Protein AF-A0A8H4TFA7-F1 (afdb_monomer_lite)

Radius of gyration: 34.16 Å; chains: 1; bounding box: 95×78×92 Å

InterPro domains:
  IPR007219 Xylanolytic transcriptional activator, regulatory domain [PF04082] (333-565)
  IPR007219 Xylanolytic transcriptional activator, regulatory domain [SM00906] (438-512)
  IPR018959 Domain of unknown function DUF1989 [PF09347] (4-170)

Foldseek 3Di:
DAKFFWLAKAKDKAAAFWKKKWWPQAWQWKKFKKKADLQDLQWIFALVLQCVVVVDQFDDAQGFTATVVRDRFKGFPDWPFPRAWGSPDAWFDPVNCVVLPDDDDDRTPLVNQVVNCVVSVSNDDDSVDDHGTGIPQWHWDQDPVRDTDGDGGRTHRGTIIMMGTNHTIIMMMGRGQDDSDCRSPVGTGMMDMDIQDPVCVVVVVVVVVVSVVVVVVVVVPDDDDDDDDDDDDDDDDDDDDDDDDDDDDQDFFDLDFDWDDDPPDPGTDGFFCLALQNLLLLLLQLLDDPDRDDRDDQDQFDDPVVLQVLLVDDDDDDQLVLLVQLLVQLCVVDLLAAQLDFPVVLVVLSVVPNVDPDDPDRDPLSQLQSLLSSLSSQLQVAQFADPVLDRTSSSSLSNSVVVLPDDDPDDDPVLSSSLSSLQSSLQSCLLRVVLVSSQVSLLVSQVSLVVVVLLAQDDCVVPVDPQVRLSSVRSNLRSLLSQLVSCSNRVDAGNDDPVSGHGDQHDDDPPYDCSRNPDSLLSNLSSLLSVLSNLLSVQQRDLDDDPDDLLVSLVVSVVSLVVSQVPRDPLLHDDPVVCPPPPSDDVSSVVSLLSSLSSLLSSLVLLLSVVLSVQVVVVVDPDDPDDDDVSSVVSLVSNLVSLVSLLVSLVVCVVVVNNSLSNNSNLSSLLSSLSSLLSQLSRPDPCNVVSVVSNVVSLVVLVVSVVSPHSNSVSSNVSSVSSVVSVVVVCVVDDDPDPDDDDDDDDDDDDDDDDDDDDDDDDDDDDDDDDDDDDDDDPDPPPPCVSVCCVNGVRSGDDDDDDD

Structure (mmCIF, N/CA/C/O backbone):
data_AF-A0A8H4TFA7-F1
#
_entry.id   AF-A0A8H4TFA7-F1
#
loop_
_atom_site.group_PDB
_atom_site.id
_atom_site.type_symbol
_atom_site.label_atom_id
_atom_site.label_alt_id
_atom_site.label_comp_id
_atom_site.label_asym_id
_atom_site.label_entity_id
_atom_site.label_seq_id
_atom_site.pdbx_PDB_ins_code
_atom_site.Cartn_x
_atom_site.Cartn_y
_atom_site.Cartn_z
_atom_site.occupancy
_atom_site.B_iso_or_equiv
_atom_site.auth_seq_id
_atom_site.auth_comp_id
_atom_site.auth_asym_id
_atom_site.auth_atom_id
_atom_site.pdbx_PDB_model_num
ATOM 1 N N . MET A 1 1 ? -52.927 17.246 -7.454 1.00 75.38 1 MET A N 1
ATOM 2 C CA . MET A 1 1 ? -51.760 16.491 -7.950 1.00 75.38 1 MET A CA 1
ATOM 3 C C . MET A 1 1 ? -51.907 16.383 -9.454 1.00 75.38 1 MET A C 1
ATOM 5 O O . MET A 1 1 ? -53.042 16.350 -9.921 1.00 75.38 1 MET A O 1
ATOM 9 N N . THR A 1 2 ? -50.803 16.434 -10.190 1.00 93.44 2 THR A N 1
ATOM 10 C CA . THR A 1 2 ? -50.788 16.384 -11.656 1.00 93.44 2 THR A CA 1
ATOM 11 C C . THR A 1 2 ? -50.295 15.015 -12.094 1.00 93.44 2 THR A C 1
ATOM 13 O O . THR A 1 2 ? -49.331 14.500 -11.531 1.00 93.44 2 THR A O 1
ATOM 16 N N . LEU A 1 3 ? -50.965 14.422 -13.078 1.00 95.38 3 LEU A N 1
ATOM 17 C CA . LEU A 1 3 ? -50.641 13.093 -13.581 1.00 95.38 3 LEU A CA 1
ATOM 18 C C . LEU A 1 3 ? -49.477 13.171 -14.581 1.00 95.38 3 LEU A C 1
ATOM 20 O O . LEU A 1 3 ? -49.511 13.969 -15.517 1.00 95.38 3 LEU A O 1
ATOM 24 N N . LEU A 1 4 ? -48.466 12.329 -14.387 1.00 96.81 4 LEU A N 1
ATOM 25 C CA . LEU A 1 4 ? -47.416 12.024 -15.352 1.00 96.81 4 LEU A CA 1
ATOM 26 C C . LEU A 1 4 ? -47.761 10.676 -15.988 1.00 96.81 4 LEU A C 1
ATOM 28 O O . LEU A 1 4 ? -47.528 9.624 -15.392 1.00 96.81 4 LEU A O 1
ATOM 32 N N . HIS A 1 5 ? -48.354 10.726 -17.180 1.00 96.81 5 HIS A N 1
ATOM 33 C CA . HIS A 1 5 ? -48.769 9.527 -17.900 1.00 96.81 5 HIS A CA 1
ATOM 34 C C . HIS A 1 5 ? -47.582 8.610 -18.210 1.00 96.81 5 HIS A C 1
ATOM 36 O O . HIS A 1 5 ? -46.505 9.081 -18.588 1.00 96.81 5 HIS A O 1
ATOM 42 N N . ALA A 1 6 ? -47.807 7.301 -18.127 1.00 95.19 6 ALA A N 1
ATOM 43 C CA . ALA A 1 6 ? -46.865 6.277 -18.548 1.00 95.19 6 ALA A CA 1
ATOM 44 C C . ALA A 1 6 ? -46.334 6.586 -19.953 1.00 95.19 6 ALA A C 1
ATOM 46 O O . ALA A 1 6 ? -47.094 6.987 -20.841 1.00 95.19 6 ALA A O 1
ATOM 47 N N . ARG A 1 7 ? -45.031 6.377 -20.170 1.00 96.50 7 ARG A N 1
ATOM 48 C CA . ARG A 1 7 ? -44.342 6.614 -21.452 1.00 96.50 7 ARG A CA 1
ATOM 49 C C . ARG A 1 7 ? -44.278 8.084 -21.892 1.00 96.50 7 ARG A C 1
ATOM 51 O O . ARG A 1 7 ? -43.803 8.345 -22.992 1.00 96.50 7 ARG A O 1
ATOM 58 N N . HIS A 1 8 ? -44.714 9.041 -21.071 1.00 96.44 8 HIS A N 1
ATOM 59 C CA . HIS A 1 8 ? -44.715 10.470 -21.396 1.00 96.44 8 HIS A CA 1
ATOM 60 C C . HIS A 1 8 ? -43.831 11.280 -20.442 1.00 96.44 8 HIS A C 1
ATOM 62 O O . HIS A 1 8 ? -43.381 10.799 -19.399 1.00 96.44 8 HIS A O 1
ATOM 68 N N . SER A 1 9 ? -43.601 12.541 -20.805 1.00 96.00 9 SER A N 1
ATOM 69 C CA . SER A 1 9 ? -42.879 13.517 -19.998 1.00 96.00 9 SER A CA 1
ATOM 70 C C . SER A 1 9 ? -43.736 14.699 -19.569 1.00 96.00 9 SER A C 1
ATOM 72 O O . SER A 1 9 ? -44.769 15.007 -20.164 1.00 96.00 9 SER A O 1
ATOM 74 N N . ALA A 1 10 ? -43.249 15.391 -18.545 1.00 96.50 10 ALA A N 1
ATOM 75 C CA . ALA A 1 10 ? -43.701 16.711 -18.144 1.00 96.50 10 ALA A CA 1
ATOM 76 C C . ALA A 1 10 ? -42.492 17.603 -17.840 1.00 96.50 10 ALA A C 1
ATOM 78 O O . ALA A 1 10 ? -41.470 17.123 -17.345 1.00 96.50 10 ALA A O 1
ATOM 79 N N . ALA A 1 11 ? -42.624 18.905 -18.095 1.00 96.56 11 ALA A N 1
ATOM 80 C CA . ALA A 1 11 ? -41.658 19.910 -17.672 1.00 96.56 11 ALA A CA 1
ATOM 81 C C . ALA A 1 11 ? -42.347 21.008 -16.856 1.00 96.56 11 ALA A C 1
ATOM 83 O O . ALA A 1 11 ? -43.445 21.450 -17.196 1.00 96.56 11 ALA A O 1
ATOM 84 N N . VAL A 1 12 ? -41.715 21.438 -15.763 1.00 96.50 12 VAL A N 1
ATOM 85 C CA . VAL A 1 12 ? -42.255 22.463 -14.862 1.00 96.50 12 VAL A CA 1
ATOM 86 C C . VAL A 1 12 ? -41.177 23.443 -14.399 1.00 96.50 12 VAL A C 1
ATOM 88 O O . VAL A 1 12 ? -40.070 23.018 -14.060 1.00 96.50 12 VAL A O 1
ATOM 91 N N . PRO A 1 13 ? -41.477 24.754 -14.333 1.00 96.62 13 PRO A N 1
ATOM 92 C CA . PRO A 1 13 ? -40.594 25.709 -13.686 1.00 96.62 13 PRO A CA 1
ATOM 93 C C . PRO A 1 13 ? -40.677 25.544 -12.164 1.00 96.62 13 PRO A C 1
ATOM 95 O O . PRO A 1 13 ? -41.766 25.443 -11.597 1.00 96.62 13 PRO A O 1
ATOM 98 N N . LEU A 1 14 ? -39.526 25.558 -11.500 1.00 96.00 14 LEU A N 1
ATOM 99 C CA . LEU A 1 14 ? -39.396 25.470 -10.051 1.00 96.00 14 LEU A CA 1
ATOM 100 C C . LEU A 1 14 ? -38.529 26.637 -9.569 1.00 96.00 14 LEU A C 1
ATOM 102 O O . LEU A 1 14 ? -37.348 26.720 -9.901 1.00 96.00 14 LEU A O 1
ATOM 106 N N . LYS A 1 15 ? -39.118 27.579 -8.829 1.00 95.69 15 LYS A N 1
ATOM 107 C CA . LYS A 1 15 ? -38.379 28.729 -8.285 1.00 95.69 15 LYS A CA 1
ATOM 108 C C . LYS A 1 15 ? -37.536 28.306 -7.089 1.00 95.69 15 LYS A C 1
ATOM 110 O O . LYS A 1 15 ? -37.903 27.376 -6.368 1.00 95.69 15 LYS A O 1
ATOM 115 N N . LYS A 1 16 ? -36.456 29.043 -6.821 1.00 95.06 16 LYS A N 1
ATOM 116 C CA . LYS A 1 16 ? -35.647 28.851 -5.612 1.00 95.06 16 LYS A CA 1
ATOM 117 C C . LYS A 1 16 ? -36.530 28.792 -4.355 1.00 95.06 16 LYS A C 1
ATOM 119 O O . LYS A 1 16 ? -37.329 29.691 -4.110 1.00 95.06 16 LYS A O 1
ATOM 124 N N . GLY A 1 17 ? -36.346 27.751 -3.547 1.00 91.00 17 GLY A N 1
ATOM 125 C CA . GLY A 1 17 ? -37.080 27.487 -2.309 1.00 91.00 17 GLY A CA 1
ATOM 126 C C . GLY A 1 17 ? -38.334 26.623 -2.478 1.00 91.00 17 GLY A C 1
ATOM 127 O O . GLY A 1 17 ? -38.759 26.005 -1.501 1.00 91.00 17 GLY A O 1
ATOM 128 N N . GLN A 1 18 ? -38.895 26.516 -3.688 1.00 94.00 18 GLN A N 1
ATOM 129 C CA . GLN A 1 18 ? -40.032 25.630 -3.949 1.00 94.00 18 GLN A CA 1
ATOM 130 C C . GLN A 1 18 ? -39.597 24.165 -3.938 1.00 94.00 18 GLN A C 1
ATOM 132 O O . GLN A 1 18 ? -38.452 23.834 -4.251 1.00 94.00 18 GLN A O 1
ATOM 137 N N . SER A 1 19 ? -40.525 23.278 -3.585 1.00 95.12 19 SER A N 1
ATOM 138 C CA . SER A 1 19 ? -40.286 21.833 -3.597 1.00 95.12 19 SER A CA 1
ATOM 139 C C . SER A 1 19 ? -41.169 21.140 -4.622 1.00 95.12 19 SER A C 1
ATOM 141 O O . SER A 1 19 ? -42.306 21.540 -4.841 1.00 95.12 19 SER A O 1
ATOM 143 N N . LEU A 1 20 ? -40.658 20.087 -5.240 1.00 96.94 20 LEU A N 1
ATOM 144 C CA . LEU A 1 20 ? -41.387 19.212 -6.141 1.00 96.94 20 LEU A CA 1
ATOM 145 C C . LEU A 1 20 ? -41.499 17.841 -5.482 1.00 96.94 20 LEU A C 1
ATOM 147 O O . LEU A 1 20 ? -40.489 17.232 -5.136 1.00 96.94 20 LEU A O 1
ATOM 151 N N . GLN A 1 21 ? -42.727 17.365 -5.310 1.00 96.62 21 GLN A N 1
ATOM 152 C CA . GLN A 1 21 ? -42.991 15.998 -4.883 1.00 96.62 21 GLN A CA 1
ATOM 153 C C . GLN A 1 21 ? -43.286 15.133 -6.105 1.00 96.62 21 GLN A C 1
ATOM 155 O O . GLN A 1 21 ? -44.151 15.499 -6.901 1.00 96.62 21 GLN A O 1
ATOM 160 N N . VAL A 1 22 ? -42.612 13.988 -6.213 1.00 97.56 22 VAL A N 1
ATOM 161 C CA . VAL A 1 22 ? -42.838 12.964 -7.245 1.00 97.56 22 VAL A CA 1
ATOM 162 C C . VAL A 1 22 ? -43.289 11.682 -6.557 1.00 97.56 22 VAL A C 1
ATOM 164 O O . VAL A 1 22 ? -42.599 11.183 -5.672 1.00 97.56 22 VAL A O 1
ATOM 167 N N . ILE A 1 23 ? -44.455 11.172 -6.940 1.00 97.06 23 ILE A N 1
ATOM 168 C CA . ILE A 1 23 ? -45.186 10.089 -6.283 1.00 97.06 23 ILE A CA 1
ATOM 169 C C . ILE A 1 23 ? -45.303 8.918 -7.254 1.00 97.06 23 ILE A C 1
ATOM 171 O O . ILE A 1 23 ? -45.797 9.057 -8.373 1.00 97.06 23 ILE A O 1
ATOM 175 N N . ASN A 1 24 ? -44.884 7.745 -6.797 1.00 95.12 24 ASN A N 1
ATOM 176 C CA . ASN A 1 24 ? -45.011 6.489 -7.509 1.00 95.12 24 ASN A CA 1
ATOM 177 C C . ASN A 1 24 ? -46.405 5.892 -7.246 1.00 95.12 24 ASN A C 1
ATOM 179 O O . ASN A 1 24 ? -46.592 5.048 -6.368 1.00 95.12 24 ASN A O 1
ATOM 183 N N . THR A 1 25 ? -47.417 6.391 -7.961 1.00 91.69 25 THR A N 1
ATOM 184 C CA . THR A 1 25 ? -48.844 6.126 -7.689 1.00 91.69 25 THR A CA 1
ATOM 185 C C . THR A 1 25 ? -49.208 4.646 -7.715 1.00 91.69 25 THR A C 1
ATOM 187 O O . THR A 1 25 ? -50.058 4.215 -6.934 1.00 91.69 25 THR A O 1
ATOM 190 N N . HIS A 1 26 ? -48.561 3.868 -8.583 1.00 90.56 26 HIS A N 1
ATOM 191 C CA . HIS A 1 26 ? -48.789 2.431 -8.737 1.00 90.56 26 HIS A CA 1
ATOM 192 C C . HIS A 1 26 ? -47.693 1.567 -8.094 1.00 90.56 26 HIS A C 1
ATOM 194 O O . HIS A 1 26 ? -47.922 0.382 -7.863 1.00 90.56 26 HIS A O 1
ATOM 200 N N . GLY A 1 27 ? -46.562 2.168 -7.712 1.00 90.38 27 GLY A N 1
ATOM 201 C CA . GLY A 1 27 ? -45.356 1.451 -7.312 1.00 90.38 27 GLY A CA 1
ATOM 202 C C . GLY A 1 27 ? -44.553 1.012 -8.536 1.00 90.38 27 GLY A C 1
ATOM 203 O O . GLY A 1 27 ? -45.073 0.930 -9.645 1.00 90.38 27 GLY A O 1
ATOM 204 N N . LYS A 1 28 ? -43.267 0.736 -8.326 1.00 92.12 28 LYS A N 1
ATOM 205 C CA . LYS A 1 28 ? -42.345 0.159 -9.315 1.00 92.12 28 LYS A CA 1
ATOM 206 C C . LYS A 1 28 ? -42.076 0.941 -10.615 1.00 92.12 28 LYS A C 1
ATOM 208 O O . LYS A 1 28 ? -41.196 0.535 -11.362 1.00 92.12 28 LYS A O 1
ATOM 213 N N . GLN A 1 29 ? -42.737 2.068 -10.876 1.00 96.31 29 GLN A N 1
ATOM 214 C CA . GLN A 1 29 ? -42.442 2.901 -12.048 1.00 96.31 29 GLN A CA 1
ATOM 215 C C . GLN A 1 29 ? -41.146 3.704 -11.855 1.00 96.31 29 GLN A C 1
ATOM 217 O O . GLN A 1 29 ? -41.010 4.414 -10.857 1.00 96.31 29 GLN A O 1
ATOM 222 N N . VAL A 1 30 ? -40.229 3.654 -12.824 1.00 97.69 30 VAL A N 1
ATOM 223 C CA . VAL A 1 30 ? -39.024 4.502 -12.859 1.00 97.69 30 VAL A CA 1
ATOM 224 C C . VAL A 1 30 ? -39.336 5.867 -13.470 1.00 97.69 30 VAL A C 1
ATOM 226 O O . VAL A 1 30 ? -40.064 5.965 -14.463 1.00 97.69 30 VAL A O 1
ATOM 229 N N . VAL A 1 31 ? -38.773 6.930 -12.894 1.00 98.12 31 VAL A N 1
ATOM 230 C CA . VAL A 1 31 ? -38.892 8.293 -13.431 1.00 98.12 31 VAL A CA 1
ATOM 231 C C . VAL A 1 31 ? -37.506 8.875 -13.682 1.00 98.12 31 VAL A C 1
ATOM 233 O O . VAL A 1 31 ? -36.793 9.201 -12.734 1.00 98.12 31 VAL A O 1
ATOM 236 N N . ASP A 1 32 ? -37.150 9.054 -14.951 1.00 98.38 32 ASP A N 1
ATOM 237 C CA . ASP A 1 32 ? -35.931 9.767 -15.333 1.00 98.38 32 ASP A CA 1
ATOM 238 C C . ASP A 1 32 ? -36.158 11.266 -15.087 1.00 98.38 32 ASP A C 1
ATOM 240 O O . ASP A 1 32 ? -37.160 11.842 -15.531 1.00 98.38 32 ASP A O 1
ATOM 244 N N . PHE A 1 33 ? -35.245 11.890 -14.347 1.00 98.50 33 PHE A N 1
ATOM 245 C CA . PHE A 1 33 ? -35.381 13.249 -13.837 1.00 98.50 33 PHE A CA 1
ATOM 246 C C . PHE A 1 33 ? -34.193 14.125 -14.247 1.00 98.50 33 PHE A C 1
ATOM 248 O O . PHE A 1 33 ? -33.033 13.781 -14.009 1.00 98.50 33 PHE A O 1
ATOM 255 N N . TRP A 1 34 ? -34.487 15.317 -14.765 1.00 98.38 34 TRP A N 1
ATOM 256 C CA . TRP A 1 34 ? -33.503 16.349 -15.089 1.00 98.38 34 TRP A CA 1
ATOM 257 C C . TRP A 1 34 ? -33.900 17.695 -14.500 1.00 98.38 34 TRP A C 1
ATOM 259 O O . TRP A 1 34 ? -35.079 17.990 -14.317 1.00 98.38 34 TRP A O 1
ATOM 269 N N . ALA A 1 35 ? -32.911 18.557 -14.275 1.00 98.12 35 ALA A N 1
ATOM 270 C CA . ALA A 1 35 ? -33.146 19.955 -13.947 1.00 98.12 35 ALA A CA 1
ATOM 271 C C . ALA A 1 35 ? -32.151 20.853 -14.681 1.00 98.12 35 ALA A C 1
ATOM 273 O O . ALA A 1 35 ? -30.951 20.592 -14.668 1.00 98.12 35 ALA A O 1
ATOM 274 N N . PHE A 1 36 ? -32.651 21.919 -15.293 1.00 97.75 36 PHE A N 1
ATOM 275 C CA . PHE A 1 36 ? -31.871 22.862 -16.088 1.00 97.75 36 PHE A CA 1
ATOM 276 C C . PHE A 1 36 ? -31.989 24.264 -15.508 1.00 97.75 36 PHE A C 1
ATOM 278 O O . PHE A 1 36 ? -33.071 24.686 -15.097 1.00 97.75 36 PHE A O 1
ATOM 285 N N . ASN A 1 37 ? -30.894 25.016 -15.518 1.00 95.56 37 ASN A N 1
ATOM 286 C CA . ASN A 1 37 ? -30.937 26.440 -15.244 1.00 95.56 37 ASN A CA 1
ATOM 287 C C . ASN A 1 37 ? -31.576 27.162 -16.449 1.00 95.56 37 ASN A C 1
ATOM 289 O O . ASN A 1 37 ? -31.031 27.102 -17.553 1.00 95.56 37 ASN A O 1
ATOM 293 N N . PRO A 1 38 ? -32.696 27.890 -16.278 1.00 94.38 38 PRO A N 1
ATOM 294 C CA . PRO A 1 38 ? -33.375 28.560 -17.389 1.00 94.38 38 PRO A CA 1
ATOM 295 C C . PRO A 1 38 ? -32.534 29.670 -18.038 1.00 94.38 38 PRO A C 1
ATOM 297 O O . PRO A 1 38 ? -32.869 30.134 -19.122 1.00 94.38 38 PRO A O 1
ATOM 300 N N . LYS A 1 39 ? -31.460 30.127 -17.377 1.00 90.94 39 LYS A N 1
ATOM 301 C CA . LYS A 1 39 ? -30.574 31.191 -17.873 1.00 90.94 39 LYS A CA 1
ATOM 302 C C . LYS A 1 39 ? -29.295 30.666 -18.530 1.00 90.94 39 LYS A C 1
ATOM 304 O O . LYS A 1 39 ? -28.609 31.445 -19.186 1.00 90.94 39 LYS A O 1
ATOM 309 N N . ASP A 1 40 ? -28.954 29.393 -18.335 1.00 92.38 40 ASP A N 1
ATOM 310 C CA . ASP A 1 40 ? -27.753 28.765 -18.895 1.00 92.38 40 ASP A CA 1
ATOM 311 C C . ASP A 1 40 ? -28.016 27.276 -19.151 1.00 92.38 40 ASP A C 1
ATOM 313 O O . ASP A 1 40 ? -27.999 26.466 -18.226 1.00 92.38 40 ASP A O 1
ATOM 317 N N . SER A 1 41 ? -28.206 26.895 -20.418 1.00 85.94 41 SER A N 1
ATOM 318 C CA . SER A 1 41 ? -28.466 25.499 -20.792 1.00 85.94 41 SER A CA 1
ATOM 319 C C . SER A 1 41 ? -27.290 24.552 -20.527 1.00 85.94 41 SER A C 1
ATOM 321 O O . SER A 1 41 ? -27.471 23.337 -20.555 1.00 85.94 41 SER A O 1
ATOM 323 N N . HIS A 1 42 ? -26.093 25.081 -20.243 1.00 91.44 42 HIS A N 1
ATOM 324 C CA . HIS A 1 42 ? -24.924 24.283 -19.870 1.00 91.44 42 HIS A CA 1
ATOM 325 C C . HIS A 1 42 ? -24.817 24.070 -18.354 1.00 91.44 42 HIS A C 1
ATOM 327 O O . HIS A 1 42 ? -23.944 23.315 -17.925 1.00 91.44 42 HIS A O 1
ATOM 333 N N . ASP A 1 43 ? -25.668 24.713 -17.547 1.00 96.06 43 ASP A N 1
ATOM 334 C CA . ASP A 1 43 ? -25.771 24.544 -16.095 1.00 96.06 43 ASP A CA 1
ATOM 335 C C . ASP A 1 43 ? -27.016 23.704 -15.767 1.00 96.06 43 ASP A C 1
ATOM 337 O O . ASP A 1 43 ? -28.142 24.196 -15.716 1.00 96.06 43 ASP A O 1
ATOM 341 N N . TYR A 1 44 ? -26.819 22.400 -15.594 1.00 97.50 44 TYR A N 1
ATOM 342 C CA . TYR A 1 44 ? -27.889 21.413 -15.413 1.00 97.50 44 TYR A CA 1
ATOM 343 C C . TYR A 1 44 ? -27.499 20.378 -14.354 1.00 97.50 44 TYR A C 1
ATOM 345 O O . TYR A 1 44 ? -26.319 20.241 -14.033 1.00 97.50 44 TYR A O 1
ATOM 353 N N . LEU A 1 45 ? -28.475 19.644 -13.815 1.00 98.25 45 LEU A N 1
ATOM 354 C CA . LEU A 1 45 ? -28.270 18.558 -12.854 1.00 98.25 45 LEU A CA 1
ATOM 355 C C . LEU A 1 45 ? -27.301 17.515 -13.403 1.00 98.25 45 LEU A C 1
ATOM 357 O O . LEU A 1 45 ? -27.575 16.883 -14.417 1.00 98.25 45 LEU A O 1
ATOM 361 N N . SER A 1 46 ? -26.185 17.310 -12.710 1.00 98.00 46 SER A N 1
ATOM 362 C CA . SER A 1 46 ? -25.169 16.354 -13.123 1.00 98.00 46 SER A CA 1
ATOM 363 C C . SER A 1 46 ? -25.000 15.271 -12.069 1.00 98.00 46 SER A C 1
ATOM 365 O O . SER A 1 46 ? -24.529 15.525 -10.957 1.00 98.00 46 SER A O 1
ATOM 367 N N . THR A 1 47 ? -25.347 14.039 -12.438 1.00 97.00 47 THR A N 1
ATOM 368 C CA . THR A 1 47 ? -25.195 12.874 -11.562 1.00 97.00 47 THR A CA 1
ATOM 369 C C . THR A 1 47 ? -23.732 12.578 -11.247 1.00 97.00 47 THR A C 1
ATOM 371 O O . THR A 1 47 ? -23.413 12.328 -10.092 1.00 97.00 47 THR A O 1
ATOM 374 N N . SER A 1 48 ? -22.818 12.723 -12.211 1.00 96.31 48 SER A N 1
ATOM 375 C CA . SER A 1 48 ? -21.376 12.535 -11.989 1.00 96.31 48 SER A CA 1
ATOM 376 C C . SER A 1 48 ? -20.772 13.577 -11.043 1.00 96.31 48 SER A C 1
ATOM 378 O O . SER A 1 48 ? -19.972 13.234 -10.173 1.00 96.31 48 SER A O 1
ATOM 380 N N . HIS A 1 49 ? -21.177 14.848 -11.151 1.00 98.31 49 HIS A N 1
ATOM 381 C CA . HIS A 1 49 ? -20.761 15.865 -10.183 1.00 98.31 49 HIS A CA 1
ATOM 382 C C . HIS A 1 49 ? -21.396 15.621 -8.816 1.00 98.31 49 HIS A C 1
ATOM 384 O O . HIS A 1 49 ? -20.718 15.787 -7.811 1.00 98.31 49 HIS A O 1
ATOM 390 N N . THR A 1 50 ? -22.656 15.189 -8.767 1.00 96.81 50 THR A N 1
ATOM 391 C CA . THR A 1 50 ? -23.323 14.826 -7.511 1.00 96.81 50 THR A CA 1
ATOM 392 C C . THR A 1 50 ? -22.593 13.679 -6.812 1.00 96.81 50 THR A C 1
ATOM 394 O O . THR A 1 50 ? -22.231 13.826 -5.651 1.00 96.81 50 THR A O 1
ATOM 397 N N . GLN A 1 51 ? -22.257 12.605 -7.531 1.00 96.62 51 GLN A N 1
ATOM 398 C CA . GLN A 1 51 ? -21.459 11.492 -7.006 1.00 96.62 51 GLN A CA 1
ATOM 399 C C . GLN A 1 51 ? -20.101 11.959 -6.480 1.00 96.62 51 GLN A C 1
ATOM 401 O O . GLN A 1 51 ? -19.704 11.585 -5.384 1.00 96.62 51 GLN A O 1
ATOM 406 N N . ALA A 1 52 ? -19.399 12.811 -7.233 1.00 93.56 52 ALA A N 1
ATOM 407 C CA . ALA A 1 52 ? -18.092 13.323 -6.829 1.00 93.56 52 ALA A CA 1
ATOM 408 C C . ALA A 1 52 ? -18.155 14.257 -5.609 1.00 93.56 52 ALA A C 1
ATOM 410 O O . ALA A 1 52 ? -17.172 14.365 -4.884 1.00 93.56 52 ALA A O 1
ATOM 411 N N . MET A 1 53 ? -19.271 14.963 -5.405 1.00 94.94 53 MET A N 1
ATOM 412 C CA . MET A 1 53 ? -19.455 15.864 -4.264 1.00 94.94 53 MET A CA 1
ATOM 413 C C . MET A 1 53 ? -19.951 15.131 -3.014 1.00 94.94 53 MET A C 1
ATOM 415 O O . MET A 1 53 ? -19.569 15.514 -1.915 1.00 94.94 53 MET A O 1
ATOM 419 N N . LEU A 1 54 ? -20.774 14.091 -3.176 1.00 91.44 54 LEU A N 1
ATOM 420 C CA . LEU A 1 54 ? -21.264 13.256 -2.073 1.00 91.44 54 LEU A CA 1
ATOM 421 C C . LEU A 1 54 ? -20.317 12.097 -1.732 1.00 91.44 54 LEU A C 1
ATOM 423 O O . LEU A 1 54 ? -20.504 11.449 -0.709 1.00 91.44 54 LEU A O 1
ATOM 427 N N . LEU A 1 55 ? -19.351 11.799 -2.610 1.00 92.44 55 LEU A N 1
ATOM 428 C CA . LEU A 1 55 ? -18.533 10.579 -2.582 1.00 92.44 55 LEU A CA 1
ATOM 429 C C . LEU A 1 55 ? -19.389 9.303 -2.452 1.00 92.44 55 LEU A C 1
ATOM 431 O O . LEU A 1 55 ? -18.986 8.319 -1.841 1.00 92.44 55 LEU A O 1
ATOM 435 N N . SER A 1 56 ? -20.587 9.329 -3.041 1.00 91.69 56 SER A N 1
ATOM 436 C CA . SER A 1 56 ? -21.609 8.288 -2.925 1.00 91.69 56 SER A CA 1
ATOM 437 C C . SER A 1 56 ? -22.405 8.172 -4.224 1.00 91.69 56 SER A C 1
ATOM 439 O O . SER A 1 56 ? -22.688 9.168 -4.889 1.00 91.69 56 SER A O 1
ATOM 441 N N . ILE A 1 57 ? -22.799 6.947 -4.572 1.00 91.00 57 ILE A N 1
ATOM 442 C CA . ILE A 1 57 ? -23.743 6.656 -5.666 1.00 91.00 57 ILE A CA 1
ATOM 443 C C . ILE A 1 57 ? -25.192 6.515 -5.177 1.00 91.00 57 ILE A C 1
ATOM 445 O O . ILE A 1 57 ? -26.100 6.411 -5.996 1.00 91.00 57 ILE A O 1
ATOM 449 N N . SER A 1 58 ? -25.403 6.534 -3.859 1.00 90.56 58 SER A N 1
ATOM 450 C CA . SER A 1 58 ? -26.716 6.464 -3.215 1.00 90.56 58 SER A CA 1
ATOM 451 C C . SER A 1 58 ? -27.102 7.828 -2.654 1.00 90.56 58 SER A C 1
ATOM 453 O O . SER A 1 58 ? -26.254 8.519 -2.084 1.00 90.56 58 SER A O 1
ATOM 455 N N . LEU A 1 59 ? -28.382 8.186 -2.771 1.00 92.69 59 LEU A N 1
ATOM 456 C CA . LEU A 1 59 ? -28.930 9.428 -2.227 1.00 92.69 59 LEU A CA 1
ATOM 457 C C . LEU A 1 59 ? -29.555 9.201 -0.852 1.00 92.69 59 LEU A C 1
ATOM 459 O O . LEU A 1 59 ? -30.268 8.223 -0.632 1.00 92.69 59 LEU A O 1
ATOM 463 N N . ARG A 1 60 ? -29.322 10.139 0.063 1.00 91.12 60 ARG A N 1
ATOM 464 C CA . ARG A 1 60 ? -29.905 10.174 1.404 1.00 91.12 60 ARG A CA 1
ATOM 465 C C . ARG A 1 60 ? -30.721 11.446 1.588 1.00 91.12 60 ARG A C 1
ATOM 467 O O . ARG A 1 60 ? -30.464 12.492 0.992 1.00 91.12 60 ARG A O 1
ATOM 474 N N . LYS A 1 61 ? -31.730 11.367 2.455 1.00 91.81 61 LYS A N 1
ATOM 475 C CA . LYS A 1 61 ? -32.483 12.547 2.886 1.00 91.81 61 LYS A CA 1
ATOM 476 C C . LYS A 1 61 ? -31.517 13.582 3.474 1.00 91.81 61 LYS A C 1
ATOM 478 O O . LYS A 1 61 ? -30.774 13.276 4.399 1.00 91.81 61 LYS A O 1
ATOM 483 N N . GLY A 1 62 ? -31.584 14.807 2.966 1.00 92.88 62 GLY A N 1
ATOM 484 C CA . GLY A 1 62 ? -30.703 15.921 3.309 1.00 92.88 62 GLY A CA 1
ATOM 485 C C . GLY A 1 62 ? -29.618 16.200 2.267 1.00 92.88 62 GLY A C 1
ATOM 486 O O . GLY A 1 62 ? -29.080 17.306 2.267 1.00 92.88 62 GLY A O 1
ATOM 487 N N . ASP A 1 63 ? -29.339 15.264 1.356 1.00 97.12 63 ASP A N 1
ATOM 488 C CA . ASP A 1 63 ? -28.269 15.428 0.373 1.00 97.12 63 ASP A CA 1
ATOM 489 C C . ASP A 1 63 ? -28.571 16.540 -0.632 1.00 97.12 63 ASP A C 1
ATOM 491 O O . ASP A 1 63 ? -29.697 16.702 -1.121 1.00 97.12 63 ASP A O 1
ATOM 495 N N . ASN A 1 64 ? -27.520 17.279 -0.987 1.00 98.06 64 ASN A N 1
ATOM 496 C CA . ASN A 1 64 ? -27.546 18.227 -2.090 1.00 98.06 64 ASN A CA 1
ATOM 497 C C . ASN A 1 64 ? -27.202 17.521 -3.404 1.00 98.06 64 ASN A C 1
ATOM 499 O O . ASN A 1 64 ? -26.251 16.748 -3.484 1.00 98.06 64 ASN A O 1
ATOM 503 N N . LEU A 1 65 ? -27.939 17.855 -4.458 1.00 98.19 65 LEU A N 1
ATOM 504 C CA . LEU A 1 65 ? -27.650 17.466 -5.830 1.00 98.19 65 LEU A CA 1
ATOM 505 C C . LEU A 1 65 ? -27.004 18.639 -6.564 1.00 98.19 65 LEU A C 1
ATOM 507 O O . LEU A 1 65 ? -27.422 19.796 -6.429 1.00 98.19 65 LEU A O 1
ATOM 511 N N . TYR A 1 66 ? -25.983 18.333 -7.357 1.00 98.31 66 TYR A N 1
ATOM 512 C CA . TYR A 1 66 ? -25.066 19.323 -7.904 1.00 98.31 66 TYR A CA 1
ATOM 513 C C . TYR A 1 66 ? -25.204 19.462 -9.416 1.00 98.31 66 TYR A C 1
ATOM 515 O O . TYR A 1 66 ? -25.438 18.492 -10.141 1.00 98.31 66 TYR A O 1
ATOM 523 N N . SER A 1 67 ? -25.025 20.685 -9.910 1.00 97.75 67 SER A N 1
ATOM 524 C CA . SER A 1 67 ? -24.997 20.942 -11.346 1.00 97.75 67 SER A CA 1
ATOM 525 C C . SER A 1 67 ? -23.659 20.578 -11.996 1.00 97.75 67 SER A C 1
ATOM 527 O O . SER A 1 67 ? -22.650 20.360 -11.322 1.00 97.75 67 SER A O 1
ATOM 529 N N . SER A 1 68 ? -23.615 20.620 -13.327 1.00 96.88 68 SER A N 1
ATOM 530 C CA . SER A 1 68 ? -22.400 20.584 -14.158 1.00 96.88 68 SER A CA 1
ATOM 531 C C . SER A 1 68 ? -21.364 21.670 -13.808 1.00 96.88 68 SER A C 1
ATOM 533 O O . SER A 1 68 ? -20.218 21.607 -14.253 1.00 96.88 68 SER A O 1
ATOM 535 N N . ARG A 1 69 ? -21.739 22.673 -13.001 1.00 96.25 69 ARG A N 1
ATOM 536 C CA . ARG A 1 69 ? -20.863 23.728 -12.466 1.00 96.25 69 ARG A CA 1
ATOM 537 C C . ARG A 1 69 ? -20.512 23.531 -10.986 1.00 96.25 69 ARG A C 1
ATOM 539 O O . ARG A 1 69 ? -19.991 24.461 -10.373 1.00 96.25 69 ARG A O 1
ATOM 546 N N . ARG A 1 70 ? -20.797 22.354 -10.410 1.00 95.00 70 ARG A N 1
ATOM 547 C CA . ARG A 1 70 ? -20.574 22.001 -8.990 1.00 95.00 70 ARG A CA 1
ATOM 548 C C . ARG A 1 70 ? -21.306 22.901 -7.991 1.00 95.00 70 ARG A C 1
ATOM 550 O O . ARG A 1 70 ? -20.863 23.067 -6.858 1.00 95.00 70 ARG A O 1
ATOM 557 N N . LYS A 1 71 ? -22.440 23.478 -8.387 1.00 96.12 71 LYS A N 1
ATOM 558 C CA . LYS A 1 71 ? -23.296 24.251 -7.479 1.00 96.12 71 LYS A CA 1
ATOM 559 C C . LYS A 1 71 ? -24.423 23.358 -6.961 1.00 96.12 71 LYS A C 1
ATOM 561 O O . LYS A 1 71 ? -24.997 22.642 -7.780 1.00 96.12 71 LYS A O 1
ATOM 566 N N . PRO A 1 72 ? -24.765 23.398 -5.663 1.00 97.25 72 PRO A N 1
ATOM 567 C CA . PRO A 1 72 ? -26.015 22.818 -5.183 1.00 97.25 72 PRO A CA 1
ATOM 568 C C . PRO A 1 72 ? -27.191 23.451 -5.933 1.00 97.25 72 PRO A C 1
ATOM 570 O O . PRO A 1 72 ? -27.319 24.677 -5.949 1.00 97.25 72 PRO A O 1
ATOM 573 N N . ILE A 1 73 ? -28.019 22.632 -6.581 1.00 97.56 73 ILE A N 1
ATOM 574 C CA . ILE A 1 73 ? -29.204 23.104 -7.315 1.00 97.56 73 ILE A CA 1
ATOM 575 C C . ILE A 1 73 ? -30.504 22.482 -6.809 1.00 97.56 73 ILE A C 1
ATOM 577 O O . ILE A 1 73 ? -31.556 23.107 -6.935 1.00 97.56 73 ILE A O 1
ATOM 581 N N . LEU A 1 74 ? -30.441 21.300 -6.197 1.00 98.44 74 LEU A N 1
ATOM 582 C CA . LEU A 1 74 ? -31.571 20.637 -5.552 1.00 98.44 74 LEU A CA 1
ATOM 583 C C . LEU A 1 74 ? -31.127 20.036 -4.213 1.00 98.44 74 LEU A C 1
ATOM 585 O O . LEU A 1 74 ? -29.960 19.691 -4.060 1.00 98.44 74 LEU A O 1
ATOM 589 N N . THR A 1 75 ? -32.058 19.843 -3.286 1.00 98.00 75 THR A N 1
ATOM 590 C CA . THR A 1 75 ? -31.851 19.074 -2.048 1.00 98.00 75 THR A CA 1
ATOM 591 C C . THR A 1 75 ? -32.937 18.009 -1.918 1.00 98.00 75 THR A C 1
ATOM 593 O O . THR A 1 75 ? -34.118 18.322 -2.095 1.00 98.00 75 THR A O 1
ATOM 596 N N . LEU A 1 76 ? -32.573 16.770 -1.576 1.00 97.44 76 LEU A N 1
ATOM 597 C CA . LEU A 1 76 ? -33.532 15.704 -1.267 1.00 97.44 76 LEU A CA 1
ATOM 598 C C . LEU A 1 76 ? -34.113 15.917 0.136 1.00 97.44 76 LEU A C 1
ATOM 600 O O . LEU A 1 76 ? -33.498 15.581 1.140 1.00 97.44 76 LEU A O 1
ATOM 604 N N . VAL A 1 77 ? -35.299 16.514 0.219 1.00 94.69 77 VAL A N 1
ATOM 605 C CA . VAL A 1 77 ? -35.930 16.909 1.490 1.00 94.69 77 VAL A CA 1
ATOM 606 C C . VAL A 1 77 ? -36.598 15.737 2.188 1.00 94.69 77 VAL A C 1
ATOM 608 O O . VAL A 1 77 ? -36.578 15.662 3.415 1.00 94.69 77 VAL A O 1
ATOM 611 N N . ASP A 1 78 ? -37.219 14.840 1.433 1.00 94.25 78 ASP A N 1
ATOM 612 C CA . ASP A 1 78 ? -37.861 13.655 1.984 1.00 94.25 78 ASP A CA 1
ATOM 613 C C . ASP A 1 78 ? -37.877 12.538 0.957 1.00 94.25 78 ASP A C 1
ATOM 615 O O . ASP A 1 78 ? -37.995 12.779 -0.244 1.00 94.25 78 ASP A O 1
ATOM 619 N N . ASP A 1 79 ? -37.798 11.319 1.457 1.00 95.06 79 ASP A N 1
ATOM 620 C CA . ASP A 1 79 ? -37.944 10.106 0.676 1.00 95.06 79 ASP A CA 1
ATOM 621 C C . ASP A 1 79 ? -38.667 9.083 1.549 1.00 95.06 79 ASP A C 1
ATOM 623 O O . ASP A 1 79 ? -38.289 8.831 2.699 1.00 95.06 79 ASP A O 1
ATOM 627 N N . THR A 1 80 ? -39.772 8.562 1.031 1.00 93.25 80 THR A N 1
ATOM 628 C CA . THR A 1 80 ? -40.596 7.549 1.706 1.00 93.25 80 THR A CA 1
ATOM 629 C C . THR A 1 80 ? -40.313 6.134 1.218 1.00 93.25 80 THR A C 1
ATOM 631 O O . THR A 1 80 ? -40.866 5.184 1.773 1.00 93.25 80 THR A O 1
ATOM 634 N N . THR A 1 81 ? -39.442 5.995 0.221 1.00 90.94 81 THR A N 1
ATOM 635 C CA . THR A 1 81 ? -38.940 4.726 -0.299 1.00 90.94 81 THR A CA 1
ATOM 636 C C . THR A 1 81 ? -37.778 4.202 0.562 1.00 90.94 81 THR A C 1
ATOM 638 O O . THR A 1 81 ? -37.353 4.873 1.506 1.00 90.94 81 THR A O 1
ATOM 641 N N . PRO A 1 82 ? -37.234 3.007 0.264 1.00 86.56 82 PRO A N 1
ATOM 642 C CA . PRO A 1 82 ? -36.004 2.514 0.887 1.00 86.56 82 PRO A CA 1
ATOM 643 C C . PRO A 1 82 ? -34.710 3.290 0.546 1.00 86.56 82 PRO A C 1
ATOM 645 O O . PRO A 1 82 ? -33.644 2.831 0.946 1.00 86.56 82 PRO A O 1
ATOM 648 N N . GLY A 1 83 ? -34.757 4.407 -0.198 1.00 86.94 83 GLY A N 1
ATOM 649 C CA . GLY A 1 83 ? -33.563 5.187 -0.569 1.00 86.94 83 GLY A CA 1
ATOM 650 C C . GLY A 1 83 ? -32.849 4.711 -1.835 1.00 86.94 83 GLY A C 1
ATOM 651 O O . GLY A 1 83 ? -31.683 5.038 -2.050 1.00 86.94 83 GLY A O 1
ATOM 652 N N . ILE A 1 84 ? -33.511 3.902 -2.666 1.00 92.19 84 ILE A N 1
ATOM 653 C CA . ILE A 1 84 ? -32.901 3.279 -3.848 1.00 92.19 84 ILE A CA 1
ATOM 654 C C . ILE A 1 84 ? -33.300 4.066 -5.103 1.00 92.19 84 ILE A C 1
ATOM 656 O O . ILE A 1 84 ? -34.413 3.936 -5.617 1.00 92.19 84 ILE A O 1
ATOM 660 N N . HIS A 1 85 ? -32.356 4.877 -5.582 1.00 96.31 85 HIS A N 1
ATOM 661 C CA . HIS A 1 85 ? -32.427 5.672 -6.809 1.00 96.31 85 HIS A CA 1
ATOM 662 C C . HIS A 1 85 ? -31.105 5.521 -7.562 1.00 96.31 85 HIS A C 1
ATOM 664 O O . HIS A 1 85 ? -30.053 5.430 -6.929 1.00 96.31 85 HIS A O 1
ATOM 670 N N . ASP A 1 86 ? -31.140 5.523 -8.893 1.00 96.69 86 ASP A N 1
ATOM 671 C CA . ASP A 1 86 ? -29.937 5.336 -9.700 1.00 96.69 86 ASP A CA 1
ATOM 672 C C . ASP A 1 86 ? -29.385 6.667 -10.239 1.00 96.69 86 ASP A C 1
ATOM 674 O O . ASP A 1 86 ? -30.119 7.558 -10.671 1.00 96.69 86 ASP A O 1
ATOM 678 N N . LEU A 1 87 ? -28.058 6.781 -10.201 1.00 96.38 87 LEU A N 1
ATOM 679 C CA . LEU A 1 87 ? -27.286 7.905 -10.734 1.00 96.38 87 LEU A CA 1
ATOM 680 C C . LEU A 1 87 ? -26.359 7.478 -11.891 1.00 96.38 87 LEU A C 1
ATOM 682 O O . LEU A 1 87 ? -25.613 8.319 -12.400 1.00 96.38 87 LEU A O 1
ATOM 686 N N . LEU A 1 88 ? -26.329 6.188 -12.252 1.00 94.81 88 LEU A N 1
ATOM 687 C CA . LEU A 1 88 ? -25.303 5.591 -13.111 1.00 94.81 88 LEU A CA 1
ATOM 688 C C . LEU A 1 88 ? -25.781 5.341 -14.543 1.00 94.81 88 LEU A C 1
ATOM 690 O O . LEU A 1 88 ? -24.999 5.526 -15.477 1.00 94.81 88 LEU A O 1
ATOM 694 N N . PHE A 1 89 ? -27.025 4.900 -14.738 1.00 93.81 89 PHE A N 1
ATOM 695 C CA . PHE A 1 89 ? -27.517 4.535 -16.063 1.00 93.81 89 PHE A CA 1
ATOM 696 C C . PHE A 1 89 ? -27.945 5.761 -16.881 1.00 93.81 89 PHE A C 1
ATOM 698 O O . PHE A 1 89 ? -28.622 6.654 -16.364 1.00 93.81 89 PHE A O 1
ATOM 705 N N . PRO A 1 90 ? -27.598 5.809 -18.182 1.00 94.69 90 PRO A N 1
ATOM 706 C CA . PRO A 1 90 ? -28.137 6.818 -19.080 1.00 94.69 90 PRO A CA 1
ATOM 707 C C . PRO A 1 90 ? -29.625 6.563 -19.348 1.00 94.69 90 PRO A C 1
ATOM 709 O O . PRO A 1 90 ? -30.118 5.438 -19.213 1.00 94.69 90 PRO A O 1
ATOM 712 N N . ALA A 1 91 ? -30.320 7.610 -19.789 1.00 94.81 91 ALA A N 1
ATOM 713 C CA . ALA A 1 91 ? -31.699 7.507 -20.242 1.00 94.81 91 ALA A CA 1
ATOM 714 C C . ALA A 1 91 ? -31.832 6.493 -21.386 1.00 94.81 91 ALA A C 1
ATOM 716 O O . ALA A 1 91 ? -30.927 6.338 -22.207 1.00 94.81 91 ALA A O 1
ATOM 717 N N . CYS A 1 92 ? -32.978 5.814 -21.470 1.00 94.62 92 CYS A N 1
ATOM 718 C CA . CYS A 1 92 ? -33.245 4.965 -22.628 1.00 94.62 92 CYS A CA 1
ATOM 719 C C . CYS A 1 92 ? -33.413 5.806 -23.906 1.00 94.62 92 CYS A C 1
ATOM 721 O O . CYS A 1 92 ? -34.031 6.874 -23.881 1.00 94.62 92 CYS A O 1
ATOM 723 N N . ASP A 1 93 ? -32.902 5.279 -25.020 1.00 94.44 93 ASP A N 1
ATOM 724 C CA . ASP A 1 93 ? -32.913 5.908 -26.342 1.00 94.44 93 ASP A CA 1
ATOM 725 C C . ASP A 1 93 ? -33.244 4.890 -27.452 1.00 94.44 93 ASP A C 1
ATOM 727 O O . ASP A 1 93 ? -33.351 3.678 -27.224 1.00 94.44 93 ASP A O 1
ATOM 731 N N . ALA A 1 94 ? -33.417 5.387 -28.678 1.00 92.44 94 ALA A N 1
ATOM 732 C CA . ALA A 1 94 ? -33.780 4.564 -29.826 1.00 92.44 94 ALA A CA 1
ATOM 733 C C . ALA A 1 94 ? -32.731 3.491 -30.183 1.00 92.44 94 ALA A C 1
ATOM 735 O O . ALA A 1 94 ? -33.107 2.419 -30.657 1.00 92.44 94 ALA A O 1
ATOM 736 N N . GLU A 1 95 ? -31.435 3.743 -29.978 1.00 92.94 95 GLU A N 1
ATOM 737 C CA . GLU A 1 95 ? -30.382 2.755 -30.243 1.00 92.94 95 GLU A CA 1
ATOM 738 C C . GLU A 1 95 ? -30.412 1.645 -29.191 1.00 92.94 95 GLU A C 1
ATOM 740 O O . GLU A 1 95 ? -30.366 0.462 -29.532 1.00 92.94 95 GLU A O 1
ATOM 745 N N . ARG A 1 96 ? -30.615 1.999 -27.918 1.00 92.81 96 ARG A N 1
ATOM 746 C CA . ARG A 1 96 ? -30.778 1.029 -26.836 1.00 92.81 96 ARG A CA 1
ATOM 747 C C . ARG A 1 96 ? -31.936 0.071 -27.108 1.00 92.81 96 ARG A C 1
ATOM 749 O O . ARG A 1 96 ? -31.778 -1.131 -26.898 1.00 92.81 96 ARG A O 1
ATOM 756 N N . TYR A 1 97 ? -33.070 0.561 -27.607 1.00 93.94 97 TYR A N 1
ATOM 757 C CA . TYR A 1 97 ? -34.193 -0.306 -27.979 1.00 93.94 97 TYR A CA 1
ATOM 758 C C . TYR A 1 97 ? -33.876 -1.207 -29.179 1.00 93.94 97 TYR A C 1
ATOM 760 O O . TYR A 1 97 ? -34.231 -2.387 -29.155 1.00 93.94 97 TYR A O 1
ATOM 768 N N . ARG A 1 98 ? -33.137 -0.722 -30.188 1.00 93.19 98 ARG A N 1
ATOM 769 C CA . ARG A 1 98 ? -32.662 -1.574 -31.299 1.00 93.19 98 ARG A CA 1
ATOM 770 C C . ARG A 1 98 ? -31.759 -2.699 -30.803 1.00 93.19 98 ARG A C 1
ATOM 772 O O . ARG A 1 98 ? -31.940 -3.840 -31.218 1.00 93.19 98 ARG A O 1
ATOM 779 N N . MET A 1 99 ? -30.839 -2.409 -29.878 1.00 92.62 99 MET A N 1
ATOM 780 C CA . MET A 1 99 ? -29.967 -3.423 -29.265 1.00 92.62 99 MET A CA 1
ATOM 781 C C . MET A 1 99 ? -30.755 -4.498 -28.505 1.00 92.62 99 MET A C 1
ATOM 783 O O . MET A 1 99 ? -30.319 -5.645 -28.439 1.00 92.62 99 MET A O 1
ATOM 787 N N . LEU A 1 100 ? -31.909 -4.138 -27.935 1.00 90.88 100 LEU A N 1
ATOM 788 C CA . LEU A 1 100 ? -32.825 -5.062 -27.260 1.00 90.88 100 LEU A CA 1
ATOM 789 C C . LEU A 1 100 ? -33.763 -5.804 -28.232 1.00 90.88 100 LEU A C 1
ATOM 791 O O . LEU A 1 100 ? -34.531 -6.660 -27.801 1.00 90.88 100 LEU A O 1
ATOM 795 N N . GLY A 1 101 ? -33.685 -5.516 -29.535 1.00 91.25 101 GLY A N 1
ATOM 796 C CA . GLY A 1 101 ? -34.457 -6.188 -30.579 1.00 91.25 101 GLY A CA 1
ATOM 797 C C . GLY A 1 101 ? -35.780 -5.510 -30.945 1.00 91.25 101 GLY A C 1
ATOM 798 O O . GLY A 1 101 ? -36.603 -6.134 -31.615 1.00 91.25 101 GLY A O 1
ATOM 799 N N . ALA A 1 102 ? -36.010 -4.258 -30.535 1.00 90.94 102 ALA A N 1
ATOM 800 C CA . ALA A 1 102 ? -37.192 -3.509 -30.952 1.00 90.94 102 ALA A CA 1
ATOM 801 C C . ALA A 1 102 ? -37.180 -3.262 -32.469 1.00 90.94 102 ALA A C 1
ATOM 803 O O . ALA A 1 102 ? -36.163 -2.874 -33.049 1.00 90.94 102 ALA A O 1
ATOM 804 N N . VAL A 1 103 ? -38.336 -3.444 -33.111 1.00 89.69 103 VAL A N 1
ATOM 805 C CA . VAL A 1 103 ? -38.525 -3.185 -34.543 1.00 89.69 103 VAL A CA 1
ATOM 806 C C . VAL A 1 103 ? -39.423 -1.964 -34.712 1.00 89.69 103 VAL A C 1
ATOM 808 O O . VAL A 1 103 ? -40.571 -1.970 -34.278 1.00 89.69 103 VAL A O 1
ATOM 811 N N . GLY A 1 104 ? -38.919 -0.934 -35.392 1.00 88.69 104 GLY A N 1
ATOM 812 C CA . GLY A 1 104 ? -39.653 0.313 -35.614 1.00 88.69 104 GLY A CA 1
ATOM 813 C C . GLY A 1 104 ? -39.465 1.334 -34.490 1.00 88.69 104 GLY A C 1
ATOM 814 O O . GLY A 1 104 ? -38.448 1.332 -33.801 1.00 88.69 104 GLY A O 1
ATOM 815 N N . TYR A 1 105 ? -40.417 2.259 -34.367 1.00 90.81 105 TYR A N 1
ATOM 816 C CA . TYR A 1 105 ? -40.381 3.314 -33.355 1.00 90.81 105 TYR A CA 1
ATOM 817 C C . TYR A 1 105 ? -40.783 2.774 -31.978 1.00 90.81 105 TYR A C 1
ATOM 819 O O . TYR A 1 105 ? -41.754 2.027 -31.868 1.00 90.81 105 TYR A O 1
ATOM 827 N N . HIS A 1 106 ? -40.061 3.201 -30.944 1.00 94.25 106 HIS A N 1
ATOM 828 C CA . HIS A 1 106 ? -40.381 2.949 -29.545 1.00 94.25 106 HIS A CA 1
ATOM 829 C C . HIS A 1 106 ? -40.188 4.246 -28.755 1.00 94.25 106 HIS A C 1
ATOM 831 O O . HIS A 1 106 ? -39.187 4.933 -28.960 1.00 94.25 106 HIS A O 1
ATOM 837 N N . ASP A 1 107 ? -41.118 4.569 -27.853 1.00 94.62 107 ASP A N 1
ATOM 838 C CA . ASP A 1 107 ? -40.989 5.747 -26.989 1.00 94.62 107 ASP A CA 1
ATOM 839 C C . ASP A 1 107 ? -39.727 5.632 -26.125 1.00 94.62 107 ASP A C 1
ATOM 841 O O . ASP A 1 107 ? -39.390 4.552 -25.631 1.00 94.62 107 ASP A O 1
ATOM 845 N N . SER A 1 108 ? -39.023 6.739 -25.914 1.00 96.50 108 SER A N 1
ATOM 846 C CA . SER A 1 108 ? -37.776 6.750 -25.154 1.00 96.50 108 SER A CA 1
ATOM 847 C C . SER A 1 108 ? -37.711 7.941 -24.204 1.00 96.50 108 SER A C 1
ATOM 849 O O . SER A 1 108 ? -38.306 8.989 -24.458 1.00 96.50 108 SER A O 1
ATOM 851 N N . CYS A 1 109 ? -36.997 7.783 -23.087 1.00 97.38 109 CYS A N 1
ATOM 852 C CA . CYS A 1 109 ? -36.783 8.865 -22.127 1.00 97.38 109 CYS A CA 1
ATOM 853 C C . CYS A 1 109 ? -36.023 10.034 -22.763 1.00 97.38 109 CYS A C 1
ATOM 855 O O . CYS A 1 109 ? -36.341 11.186 -22.471 1.00 97.38 109 CYS A O 1
ATOM 857 N N . HIS A 1 110 ? -35.088 9.739 -23.674 1.00 96.69 110 HIS A N 1
ATOM 858 C CA . HIS A 1 110 ? -34.405 10.737 -24.499 1.00 96.69 110 HIS A CA 1
ATOM 859 C C . HIS A 1 110 ? -35.411 11.591 -25.284 1.00 96.69 110 HIS A C 1
ATOM 861 O O . HIS A 1 110 ? -35.485 12.804 -25.083 1.00 96.69 110 HIS A O 1
ATOM 867 N N . ASP A 1 111 ? -36.256 10.970 -26.114 1.00 95.94 111 ASP A N 1
ATOM 868 C CA . ASP A 1 111 ? -37.248 11.692 -26.928 1.00 95.94 111 ASP A CA 1
ATOM 869 C C . ASP A 1 111 ? -38.248 12.466 -26.062 1.00 95.94 111 ASP A C 1
ATOM 871 O O . ASP A 1 111 ? -38.625 13.600 -26.375 1.00 95.94 111 ASP A O 1
ATOM 875 N N . ASN A 1 112 ? -38.662 11.863 -24.948 1.00 97.00 112 ASN A N 1
ATOM 876 C CA . ASN A 1 112 ? -39.565 12.465 -23.979 1.00 97.00 112 ASN A CA 1
ATOM 877 C C . ASN A 1 112 ? -38.974 13.736 -23.359 1.00 97.00 112 ASN A C 1
ATOM 879 O O . ASN A 1 112 ? -39.678 14.747 -23.266 1.00 97.00 112 ASN A O 1
ATOM 883 N N . MET A 1 113 ? -37.695 13.729 -22.979 1.00 97.00 113 MET A N 1
ATOM 884 C CA . MET A 1 113 ? -37.023 14.915 -22.451 1.00 97.00 113 MET A CA 1
ATOM 885 C C . MET A 1 113 ? -37.015 16.048 -23.487 1.00 97.00 113 MET A C 1
ATOM 887 O O . MET A 1 113 ? -37.465 17.157 -23.188 1.00 97.00 113 MET A O 1
ATOM 891 N N . HIS A 1 114 ? -36.590 15.768 -24.725 1.00 96.12 114 HIS A N 1
ATOM 892 C CA . HIS A 1 114 ? -36.574 16.771 -25.798 1.00 96.12 114 HIS A CA 1
ATOM 893 C C . HIS A 1 114 ? -37.971 17.295 -26.127 1.00 96.12 114 HIS A C 1
ATOM 895 O O . HIS A 1 114 ? -38.147 18.490 -26.362 1.00 96.12 114 HIS A O 1
ATOM 901 N N . LYS A 1 115 ? -38.986 16.426 -26.118 1.00 95.56 115 LYS A N 1
ATOM 902 C CA . LYS A 1 115 ? -40.379 16.823 -26.341 1.00 95.56 115 LYS A CA 1
ATOM 903 C C . LYS A 1 115 ? -40.869 17.796 -25.271 1.00 95.56 115 LYS A C 1
ATOM 905 O O . LYS A 1 115 ? -41.506 18.777 -25.635 1.00 95.56 115 LYS A O 1
ATOM 910 N N . ALA A 1 116 ? -40.552 17.558 -23.998 1.00 95.50 116 ALA A N 1
ATOM 911 C CA . ALA A 1 116 ? -40.953 18.438 -22.901 1.00 95.50 116 ALA A CA 1
ATOM 912 C C . ALA A 1 116 ? -40.193 19.776 -22.901 1.00 95.50 116 ALA A C 1
ATOM 914 O O . ALA A 1 116 ? -40.766 20.816 -22.586 1.00 95.50 116 ALA A O 1
ATOM 915 N N . LEU A 1 117 ? -38.921 19.780 -23.311 1.00 95.12 117 LEU A N 1
ATOM 916 C CA . LEU A 1 117 ? -38.124 21.007 -23.415 1.00 95.12 117 LEU A CA 1
ATOM 917 C C . LEU A 1 117 ? -38.583 21.952 -24.539 1.00 95.12 117 LEU A C 1
ATOM 919 O O . LEU A 1 117 ? -38.237 23.130 -24.505 1.00 95.12 117 LEU A O 1
ATOM 923 N N . LYS A 1 118 ? -39.406 21.497 -25.497 1.00 93.19 118 LYS A N 1
ATOM 924 C CA . LYS A 1 118 ? -39.978 22.374 -26.543 1.00 93.19 118 LYS A CA 1
ATOM 925 C C . LYS A 1 118 ? -40.834 23.507 -25.975 1.00 93.19 118 LYS A C 1
ATOM 927 O O . LYS A 1 118 ? -40.907 24.564 -26.598 1.00 93.19 118 LYS A O 1
ATOM 932 N N . ASP A 1 119 ? -41.417 23.313 -24.794 1.00 92.56 119 ASP A N 1
ATOM 933 C CA . ASP A 1 119 ? -42.188 24.344 -24.093 1.00 92.56 119 ASP A CA 1
ATOM 934 C C . ASP A 1 119 ? -41.285 25.408 -23.428 1.00 92.56 119 ASP A C 1
ATOM 936 O O . ASP A 1 119 ? -41.768 26.446 -22.975 1.00 92.56 119 ASP A O 1
ATOM 940 N N . PHE A 1 120 ? -39.962 25.187 -23.413 1.00 93.81 120 PHE A N 1
ATOM 941 C CA . PHE A 1 120 ? -38.942 26.051 -22.813 1.00 93.81 120 PHE A CA 1
ATOM 942 C C . PHE A 1 120 ? -37.810 26.353 -23.817 1.00 93.81 120 PHE A C 1
ATOM 944 O O . PHE A 1 120 ? -36.676 25.910 -23.630 1.00 93.81 120 PHE A O 1
ATOM 951 N N . PRO A 1 121 ? -38.077 27.138 -24.880 1.00 87.56 121 PRO A N 1
ATOM 952 C CA . PRO A 1 121 ? -37.160 27.320 -26.015 1.00 87.56 121 PRO A CA 1
ATOM 953 C C . PRO A 1 121 ? -35.821 27.997 -25.669 1.00 87.56 121 PRO A C 1
ATOM 955 O O . PRO A 1 121 ? -34.880 27.945 -26.465 1.00 87.56 121 PRO A O 1
ATOM 958 N N . ASP A 1 122 ? -35.718 28.631 -24.498 1.00 89.38 122 ASP A N 1
ATOM 959 C CA . ASP A 1 122 ? -34.473 29.225 -23.999 1.00 89.38 122 ASP A CA 1
ATOM 960 C C . ASP A 1 122 ? -33.452 28.162 -23.552 1.00 89.38 122 ASP A C 1
ATOM 962 O O . ASP A 1 122 ? -32.244 28.416 -23.550 1.00 89.38 122 ASP A O 1
ATOM 966 N N . ILE A 1 123 ? -33.910 26.946 -23.238 1.00 92.12 123 ILE A N 1
ATOM 967 C CA . ILE A 1 123 ? -33.054 25.817 -22.877 1.00 92.12 123 ILE A CA 1
ATOM 968 C C . ILE A 1 123 ? -32.666 25.073 -24.154 1.00 92.12 123 ILE A C 1
ATOM 970 O O . ILE A 1 123 ? -33.422 24.280 -24.709 1.00 92.12 123 ILE A O 1
ATOM 974 N N . LYS A 1 124 ? -31.449 25.341 -24.632 1.00 88.75 124 LYS A N 1
ATOM 975 C CA . LYS A 1 124 ? -30.913 24.747 -25.861 1.00 88.75 124 LYS A CA 1
ATOM 976 C C . LYS A 1 124 ? -30.113 23.486 -25.555 1.00 88.75 124 LYS A C 1
ATOM 978 O O . LYS A 1 124 ? -29.004 23.580 -25.028 1.00 88.75 124 LYS A O 1
ATOM 983 N N . VAL A 1 125 ? -30.671 22.343 -25.938 1.00 88.69 125 VAL A N 1
ATOM 984 C CA . VAL A 1 125 ? -30.053 21.010 -25.894 1.00 88.69 125 VAL A CA 1
ATOM 985 C C . VAL A 1 125 ? -30.109 20.440 -27.314 1.00 88.69 125 VAL A C 1
ATOM 987 O O . VAL A 1 125 ? -31.134 20.591 -27.977 1.00 88.69 125 VAL A O 1
ATOM 990 N N . THR A 1 126 ? -29.016 19.861 -27.817 1.00 88.50 126 THR A N 1
ATOM 991 C CA . THR A 1 126 ? -28.991 19.290 -29.175 1.00 88.50 126 THR A CA 1
ATOM 992 C C . THR A 1 126 ? -29.809 18.002 -29.224 1.00 88.50 126 THR A C 1
ATOM 994 O O . THR A 1 126 ? -29.743 17.214 -28.291 1.00 88.50 126 THR A O 1
ATOM 997 N N . ASP A 1 127 ? -30.584 17.778 -30.292 1.00 83.81 127 ASP A N 1
ATOM 998 C CA . ASP A 1 127 ? -31.541 16.655 -30.384 1.00 83.81 127 ASP A CA 1
ATOM 999 C C . ASP A 1 127 ? -30.892 15.259 -30.250 1.00 83.81 127 ASP A C 1
ATOM 1001 O O . ASP A 1 127 ? -31.561 14.281 -29.919 1.00 83.81 127 ASP A O 1
ATOM 1005 N N . ASP A 1 128 ? -29.589 15.155 -30.507 1.00 85.88 128 ASP A N 1
ATOM 1006 C CA . ASP A 1 128 ? -28.785 13.934 -30.437 1.00 85.88 128 ASP A CA 1
ATOM 1007 C C . ASP A 1 128 ? -28.120 13.698 -29.071 1.00 85.88 128 ASP A C 1
ATOM 1009 O O . ASP A 1 128 ? -27.384 12.724 -28.910 1.00 85.88 128 ASP A O 1
ATOM 1013 N N . TRP A 1 129 ? -28.361 14.562 -28.081 1.00 91.44 129 TRP A N 1
ATOM 1014 C CA . TRP A 1 129 ? -27.685 14.499 -26.790 1.00 91.44 129 TRP A CA 1
ATOM 1015 C C . TRP A 1 129 ? -28.625 14.759 -25.613 1.00 91.44 129 TRP A C 1
ATOM 1017 O O . TRP A 1 129 ? -29.372 15.733 -25.593 1.00 91.44 129 TRP A O 1
ATOM 1027 N N . ALA A 1 130 ? -28.494 13.938 -24.570 1.00 90.19 130 ALA A N 1
ATOM 1028 C CA . ALA A 1 130 ? -29.160 14.136 -23.292 1.00 90.19 130 ALA A CA 1
ATOM 1029 C C . ALA A 1 130 ? -28.152 14.069 -22.129 1.00 90.19 130 ALA A C 1
ATOM 1031 O O . ALA A 1 130 ? -27.259 13.215 -22.137 1.00 90.19 130 ALA A O 1
ATOM 1032 N N . PRO A 1 131 ? -28.286 14.924 -21.096 1.00 93.12 131 PRO A N 1
ATOM 1033 C CA . PRO A 1 131 ? -27.564 14.734 -19.845 1.00 93.12 131 PRO A CA 1
ATOM 1034 C C . PRO A 1 131 ? -27.942 13.410 -19.171 1.00 93.12 131 PRO A C 1
ATOM 1036 O O . PRO A 1 131 ? -29.069 12.934 -19.313 1.00 93.12 131 PRO A O 1
ATOM 1039 N N . GLY A 1 132 ? -27.036 12.863 -18.357 1.00 95.12 132 GLY A N 1
ATOM 1040 C CA . GLY A 1 132 ? -27.360 11.728 -17.489 1.00 95.12 132 GLY A CA 1
ATOM 1041 C C . GLY A 1 132 ? -28.503 12.082 -16.519 1.00 95.12 132 GLY A C 1
ATOM 1042 O O . GLY A 1 132 ? -28.358 13.071 -15.791 1.00 95.12 132 GLY A O 1
ATOM 1043 N N . PRO A 1 133 ? -29.624 11.336 -16.514 1.00 97.25 133 PRO A N 1
ATOM 1044 C CA . PRO A 1 133 ? -30.741 11.575 -15.602 1.00 97.25 133 PRO A CA 1
ATOM 1045 C C . PRO A 1 133 ? -30.419 11.145 -14.169 1.00 97.25 133 PRO A C 1
ATOM 1047 O O . PRO A 1 133 ? -29.622 10.239 -13.938 1.00 97.25 133 PRO A O 1
ATOM 1050 N N . LEU A 1 134 ? -31.119 11.741 -13.203 1.00 98.12 134 LEU A N 1
ATOM 1051 C CA . LEU A 1 134 ? -31.388 11.083 -11.926 1.00 98.12 134 LEU A CA 1
ATOM 1052 C C . LEU A 1 134 ? -32.551 10.104 -12.142 1.00 98.12 134 LEU A C 1
ATOM 1054 O O . LEU A 1 134 ? -33.677 10.532 -12.383 1.00 98.12 134 LEU A O 1
ATOM 1058 N N . ASN A 1 135 ? -32.299 8.803 -12.049 1.00 97.62 135 ASN A N 1
ATOM 1059 C CA . ASN A 1 135 ? -33.312 7.771 -12.262 1.00 97.62 135 ASN A CA 1
ATOM 1060 C C . ASN A 1 135 ? -34.032 7.470 -10.941 1.00 97.62 135 ASN A C 1
ATOM 1062 O O . ASN A 1 135 ? -33.630 6.607 -10.152 1.00 97.62 135 ASN A O 1
ATOM 1066 N N . LEU A 1 136 ? -35.110 8.206 -10.668 1.00 97.81 136 LEU A N 1
ATOM 1067 C CA . LEU A 1 136 ? -35.890 8.023 -9.449 1.00 97.81 136 LEU A CA 1
ATOM 1068 C C . LEU A 1 136 ? -36.560 6.641 -9.442 1.00 97.81 136 LEU A C 1
ATOM 1070 O O . LEU A 1 136 ? -37.182 6.240 -10.426 1.00 97.81 136 LEU A O 1
ATOM 1074 N N . PHE A 1 137 ? -36.462 5.946 -8.303 1.00 96.69 137 PHE A N 1
ATOM 1075 C CA . PHE A 1 137 ? -37.023 4.617 -8.034 1.00 96.69 137 PHE A CA 1
ATOM 1076 C C . PHE A 1 137 ? -36.348 3.461 -8.786 1.00 96.69 137 PHE A C 1
ATOM 1078 O O . PHE A 1 137 ? -36.720 2.305 -8.583 1.00 96.69 137 PHE A O 1
ATOM 1085 N N . MET A 1 138 ? -35.355 3.736 -9.635 1.00 96.19 138 MET A N 1
ATOM 1086 C CA . MET A 1 138 ? -34.625 2.695 -10.352 1.00 96.19 138 MET A CA 1
ATOM 1087 C C . MET A 1 138 ? -33.640 1.977 -9.426 1.00 96.19 138 MET A C 1
ATOM 1089 O O . MET A 1 138 ? -32.898 2.606 -8.675 1.00 96.19 138 MET A O 1
ATOM 1093 N N . ASN A 1 139 ? -33.624 0.645 -9.502 1.00 94.50 139 ASN A N 1
ATOM 1094 C CA . ASN A 1 139 ? -32.788 -0.208 -8.664 1.00 94.50 139 ASN A CA 1
ATOM 1095 C C . ASN A 1 139 ? -31.622 -0.788 -9.469 1.00 94.50 139 ASN A C 1
ATOM 1097 O O . ASN A 1 139 ? -31.767 -1.790 -10.172 1.00 94.50 139 ASN A O 1
ATOM 1101 N N . VAL A 1 140 ? -30.459 -0.154 -9.352 1.00 92.62 140 VAL A N 1
ATOM 1102 C CA . VAL A 1 140 ? -29.210 -0.624 -9.954 1.00 92.62 140 VAL A CA 1
ATOM 1103 C C . VAL A 1 140 ? -28.260 -1.034 -8.838 1.00 92.62 140 VAL A C 1
ATOM 1105 O O . VAL A 1 140 ? -27.757 -0.199 -8.093 1.00 92.62 140 VAL A O 1
ATOM 1108 N N . ALA A 1 141 ? -28.007 -2.336 -8.720 1.00 87.50 141 ALA A N 1
ATOM 1109 C CA . ALA A 1 141 ? -27.048 -2.860 -7.759 1.00 87.50 141 ALA A CA 1
ATOM 1110 C C . ALA A 1 141 ? -25.646 -2.890 -8.374 1.00 87.50 141 ALA A C 1
ATOM 1112 O O . ALA A 1 141 ? -25.463 -3.437 -9.463 1.00 87.50 141 ALA A O 1
ATOM 1113 N N . VAL A 1 142 ? -24.666 -2.351 -7.650 1.00 87.81 142 VAL A N 1
ATOM 1114 C CA . VAL A 1 142 ? -23.244 -2.450 -7.993 1.00 87.81 142 VAL A CA 1
ATOM 1115 C C . VAL A 1 142 ? -22.632 -3.583 -7.181 1.00 87.81 142 VAL A C 1
ATOM 1117 O O . VAL A 1 142 ? -22.783 -3.622 -5.959 1.00 87.81 142 VAL A O 1
ATOM 1120 N N . ASP A 1 143 ? -21.987 -4.535 -7.845 1.00 81.88 143 ASP A N 1
ATOM 1121 C CA . ASP A 1 143 ? -21.250 -5.589 -7.157 1.00 81.88 143 ASP A CA 1
ATOM 1122 C C . ASP A 1 143 ? -19.824 -5.148 -6.778 1.00 81.88 143 ASP A C 1
ATOM 1124 O O . ASP A 1 143 ? -19.312 -4.116 -7.209 1.00 81.88 143 ASP A O 1
ATOM 1128 N N . HIS A 1 144 ? -19.160 -5.959 -5.958 1.00 78.44 144 HIS A N 1
ATOM 1129 C CA . HIS A 1 144 ? -17.808 -5.711 -5.451 1.00 78.44 144 HIS A CA 1
ATOM 1130 C C . HIS A 1 144 ? -16.699 -5.737 -6.525 1.00 78.44 144 HIS A C 1
ATOM 1132 O O . HIS A 1 144 ? -15.550 -5.425 -6.217 1.00 78.44 144 HIS A O 1
ATOM 1138 N N . HIS A 1 145 ? -17.018 -6.097 -7.771 1.00 79.81 145 HIS A N 1
ATOM 1139 C CA . HIS A 1 145 ? -16.128 -5.998 -8.929 1.00 79.81 145 HIS A CA 1
ATOM 1140 C C . HIS A 1 145 ? -16.450 -4.785 -9.820 1.00 79.81 145 HIS A C 1
ATOM 1142 O O . HIS A 1 145 ? -15.796 -4.593 -10.845 1.00 79.81 145 HIS A O 1
ATOM 1148 N N . GLY A 1 146 ? -17.439 -3.966 -9.449 1.00 76.50 146 GLY A N 1
ATOM 1149 C CA . GLY A 1 146 ? -17.924 -2.845 -10.254 1.00 76.50 146 GLY A CA 1
ATOM 1150 C C . GLY A 1 146 ? -18.925 -3.246 -11.343 1.00 76.50 146 GLY A C 1
ATOM 1151 O O . GLY A 1 146 ? -19.227 -2.438 -12.220 1.00 76.50 146 GLY A O 1
ATOM 1152 N N . GLY A 1 147 ? -19.443 -4.477 -11.316 1.00 86.38 147 GLY A N 1
ATOM 1153 C CA . GLY A 1 147 ? -20.504 -4.931 -12.209 1.00 86.38 147 GLY A CA 1
ATOM 1154 C C . GLY A 1 147 ? -21.848 -4.286 -11.867 1.00 86.38 147 GLY A C 1
ATOM 1155 O O . GLY A 1 147 ? -22.205 -4.152 -10.698 1.00 86.38 147 GLY A O 1
ATOM 1156 N N . LEU A 1 148 ? -22.606 -3.889 -12.894 1.00 90.38 148 LEU A N 1
ATOM 1157 C CA . LEU A 1 148 ? -23.917 -3.254 -12.745 1.00 90.38 148 LEU A CA 1
ATOM 1158 C C . LEU A 1 148 ? -25.042 -4.249 -13.036 1.00 90.38 148 LEU A C 1
ATOM 1160 O O . LEU A 1 148 ? -25.101 -4.835 -14.119 1.00 90.38 148 LEU A O 1
ATOM 1164 N N . ASN A 1 149 ? -25.965 -4.407 -12.090 1.00 88.25 149 ASN A N 1
ATOM 1165 C CA . ASN A 1 149 ? -27.112 -5.300 -12.208 1.00 88.25 149 ASN A CA 1
ATOM 1166 C C . ASN A 1 149 ? -28.422 -4.528 -12.010 1.00 88.25 149 ASN A C 1
ATOM 1168 O O . ASN A 1 149 ? -28.738 -4.082 -10.906 1.00 88.25 149 ASN A O 1
ATOM 1172 N N . VAL A 1 150 ? -29.187 -4.397 -13.093 1.00 89.06 150 VAL A N 1
ATOM 1173 C CA . VAL A 1 150 ? -30.507 -3.762 -13.092 1.00 89.06 150 VAL A CA 1
ATOM 1174 C C . VAL A 1 150 ? -31.530 -4.727 -12.496 1.00 89.06 150 VAL A C 1
ATOM 1176 O O . VAL A 1 150 ? -31.802 -5.792 -13.054 1.00 89.06 150 VAL A O 1
ATOM 1179 N N . ARG A 1 151 ? -32.108 -4.344 -11.360 1.00 89.88 151 ARG A N 1
ATOM 1180 C CA . ARG A 1 151 ? -33.097 -5.116 -10.606 1.00 89.88 151 ARG A CA 1
ATOM 1181 C C . ARG A 1 151 ? -34.457 -4.425 -10.654 1.00 89.88 151 ARG A C 1
ATOM 1183 O O . ARG A 1 151 ? -34.565 -3.251 -10.997 1.00 89.88 151 ARG A O 1
ATOM 1190 N N . ALA A 1 152 ? -35.496 -5.155 -10.256 1.00 89.38 152 ALA A N 1
ATOM 1191 C CA . ALA A 1 152 ? -36.823 -4.576 -10.101 1.00 89.38 152 ALA A CA 1
ATOM 1192 C C . ALA A 1 152 ? -36.797 -3.440 -9.051 1.00 89.38 152 ALA A C 1
ATOM 1194 O O . ALA A 1 152 ? -36.179 -3.606 -7.987 1.00 89.38 152 ALA A O 1
ATOM 1195 N N . PRO A 1 153 ? -37.462 -2.305 -9.317 1.00 94.19 153 PRO A N 1
ATOM 1196 C CA . PRO A 1 153 ? -37.642 -1.220 -8.360 1.00 94.19 153 PRO A CA 1
ATOM 1197 C C . PRO A 1 153 ? -38.174 -1.682 -7.002 1.00 94.19 153 PRO A C 1
ATOM 1199 O O . PRO A 1 153 ? -39.013 -2.579 -6.894 1.00 94.19 153 PRO A O 1
ATOM 1202 N N . THR A 1 154 ? -37.710 -1.044 -5.933 1.00 92.12 154 THR A N 1
ATOM 1203 C CA . THR A 1 154 ? -38.152 -1.362 -4.567 1.00 92.12 154 THR A CA 1
ATOM 1204 C C . THR A 1 154 ? -39.297 -0.475 -4.094 1.00 92.12 154 THR A C 1
ATOM 1206 O O . THR A 1 154 ? -39.908 -0.797 -3.082 1.00 92.12 154 THR A O 1
ATOM 1209 N N . SER A 1 155 ? -39.650 0.576 -4.843 1.00 92.50 155 SER A N 1
ATOM 1210 C CA . SER A 1 155 ? -40.743 1.485 -4.494 1.00 92.50 155 SER A CA 1
ATOM 1211 C C . SER A 1 155 ? -42.101 0.782 -4.477 1.00 92.50 155 SER A C 1
ATOM 1213 O O . SER A 1 155 ? -42.444 0.025 -5.390 1.00 92.50 155 SER A O 1
ATOM 1215 N N . ASP A 1 156 ? -42.888 1.051 -3.446 1.00 92.50 156 ASP A N 1
ATOM 1216 C CA . ASP A 1 156 ? -44.257 0.575 -3.298 1.00 92.50 156 ASP A CA 1
ATOM 1217 C C . ASP A 1 156 ? -45.269 1.667 -3.652 1.00 92.50 156 ASP A C 1
ATOM 1219 O O . ASP A 1 156 ? -44.955 2.857 -3.748 1.00 92.50 156 ASP A O 1
ATOM 1223 N N . LYS A 1 157 ? -46.516 1.239 -3.850 1.00 94.88 157 LYS A N 1
ATOM 1224 C CA . LYS A 1 157 ? -47.636 2.100 -4.220 1.00 94.88 157 LYS A CA 1
ATOM 1225 C C . LYS A 1 157 ? -47.770 3.302 -3.275 1.00 94.88 157 LYS A C 1
ATOM 1227 O O . LYS A 1 157 ? -47.961 3.134 -2.073 1.00 94.88 157 LYS A O 1
ATOM 1232 N N . GLY A 1 158 ? -47.746 4.508 -3.837 1.00 92.31 158 GLY A N 1
ATOM 1233 C CA . GLY A 1 158 ? -47.940 5.766 -3.115 1.00 92.31 158 GLY A CA 1
ATOM 1234 C C . GLY A 1 158 ? -46.686 6.313 -2.426 1.00 92.31 158 GLY A C 1
ATOM 1235 O O . GLY A 1 158 ? -46.749 7.409 -1.868 1.00 92.31 158 GLY A O 1
ATOM 1236 N N . GLN A 1 159 ? -45.552 5.605 -2.479 1.00 95.44 159 GLN A N 1
ATOM 1237 C CA . GLN A 1 159 ? -44.276 6.164 -2.035 1.00 95.44 159 GLN A CA 1
ATOM 1238 C C . GLN A 1 159 ? -43.821 7.289 -2.966 1.00 95.44 159 GLN A C 1
ATOM 1240 O O . GLN A 1 159 ? -44.157 7.335 -4.147 1.00 95.44 159 GLN A O 1
ATOM 1245 N N . TYR A 1 160 ? -43.056 8.219 -2.419 1.00 96.12 160 TYR A N 1
ATOM 1246 C CA . TYR A 1 160 ? -42.680 9.465 -3.062 1.00 96.12 160 TYR A CA 1
ATOM 1247 C C . TYR A 1 160 ? -41.320 9.988 -2.598 1.00 96.12 160 TYR A C 1
ATOM 1249 O O . TYR A 1 160 ? -40.856 9.656 -1.502 1.00 96.12 160 TYR A O 1
ATOM 1257 N N . VAL A 1 161 ? -40.772 10.907 -3.396 1.00 97.31 161 VAL A N 1
ATOM 1258 C CA . VAL A 1 161 ? -39.626 11.769 -3.064 1.00 97.31 161 VAL A CA 1
ATOM 1259 C C . VAL A 1 161 ? -40.016 13.245 -3.116 1.00 97.31 161 VAL A C 1
ATOM 1261 O O . VAL A 1 161 ? -40.914 13.627 -3.871 1.00 97.31 161 VAL A O 1
ATOM 1264 N N . ILE A 1 162 ? -39.345 14.085 -2.326 1.00 97.06 162 ILE A N 1
ATOM 1265 C CA . ILE A 1 162 ? -39.498 15.545 -2.332 1.00 97.06 162 ILE A CA 1
ATOM 1266 C C . ILE A 1 162 ? -38.137 16.195 -2.563 1.00 97.06 162 ILE A C 1
ATOM 1268 O O . ILE A 1 162 ? -37.228 16.046 -1.750 1.00 97.06 162 ILE A O 1
ATOM 1272 N N . LEU A 1 163 ? -38.022 16.967 -3.642 1.00 97.88 163 LEU A N 1
ATOM 1273 C CA . LEU A 1 163 ? -36.814 17.696 -4.025 1.00 97.88 163 LEU A CA 1
ATOM 1274 C C . LEU A 1 163 ? -37.062 19.203 -3.924 1.00 97.88 163 LEU A C 1
ATOM 1276 O O . LEU A 1 163 ? -37.986 19.714 -4.555 1.00 97.88 163 LEU A O 1
ATOM 1280 N N . ARG A 1 164 ? -36.245 19.928 -3.158 1.00 97.12 164 ARG A N 1
ATOM 1281 C CA . ARG A 1 164 ? -36.311 21.396 -3.060 1.00 97.12 164 ARG A CA 1
ATOM 1282 C C . ARG A 1 164 ? -35.308 22.046 -3.995 1.00 97.12 164 ARG A C 1
ATOM 1284 O O . ARG A 1 164 ? -34.154 21.644 -4.009 1.00 97.12 164 ARG A O 1
ATOM 1291 N N . ALA A 1 165 ? -35.732 23.068 -4.728 1.00 97.50 165 ALA A N 1
ATOM 1292 C CA . ALA A 1 165 ? -34.868 23.882 -5.572 1.00 97.50 165 ALA A CA 1
ATOM 1293 C C . ALA A 1 165 ? -34.013 24.862 -4.757 1.00 97.50 165 ALA A C 1
ATOM 1295 O O . ALA A 1 165 ? -34.537 25.684 -4.008 1.00 97.50 165 ALA A O 1
ATOM 1296 N N . GLU A 1 166 ? -32.699 24.839 -4.969 1.00 97.31 166 GLU A N 1
ATOM 1297 C CA . GLU A 1 166 ? -31.743 25.784 -4.365 1.00 97.31 166 GLU A CA 1
ATOM 1298 C C . GLU A 1 166 ? -31.468 27.006 -5.267 1.00 97.31 166 GLU A C 1
ATOM 1300 O O . GLU A 1 166 ? -30.930 28.032 -4.833 1.00 97.31 166 GLU A O 1
ATOM 1305 N N . THR A 1 167 ? -31.915 26.933 -6.521 1.00 96.12 167 THR A N 1
ATOM 1306 C CA . THR A 1 167 ? -31.909 28.004 -7.526 1.00 96.12 167 THR A CA 1
ATOM 1307 C C . THR A 1 167 ? -33.156 27.894 -8.410 1.00 96.12 167 THR A C 1
ATOM 1309 O O . THR A 1 167 ? -33.871 26.903 -8.329 1.00 96.12 167 THR A O 1
ATOM 1312 N N . ASP A 1 168 ? -33.439 28.889 -9.251 1.00 97.12 168 ASP A N 1
ATOM 1313 C CA . ASP A 1 168 ? -34.507 28.773 -10.253 1.00 97.12 168 ASP A CA 1
ATOM 1314 C C . ASP A 1 168 ? -34.137 27.707 -11.296 1.00 97.12 168 ASP A C 1
ATOM 1316 O O . ASP A 1 168 ? -33.032 27.733 -11.843 1.00 97.12 168 ASP A O 1
ATOM 1320 N N . LEU A 1 169 ? -35.060 26.785 -11.569 1.00 97.81 169 LEU A N 1
ATOM 1321 C CA . LEU A 1 169 ? -34.860 25.619 -12.426 1.00 97.81 169 LEU A CA 1
ATOM 1322 C C . LEU A 1 169 ? -36.062 25.385 -13.347 1.00 97.81 169 LEU A C 1
ATOM 1324 O O . LEU A 1 169 ? -37.191 25.760 -13.037 1.00 97.81 169 LEU A O 1
ATOM 1328 N N . VAL A 1 170 ? -35.822 24.694 -14.456 1.00 98.00 170 VAL A N 1
ATOM 1329 C CA . VAL A 1 170 ? -36.844 23.962 -15.209 1.00 98.00 170 VAL A CA 1
ATOM 1330 C C . VAL A 1 170 ? -36.562 22.482 -15.018 1.00 98.00 170 VAL A C 1
ATOM 1332 O O . VAL A 1 170 ? -35.501 21.990 -15.401 1.00 98.00 170 VAL A O 1
ATOM 1335 N N . VAL A 1 171 ? -37.496 21.787 -14.382 1.00 97.94 171 VAL A N 1
ATOM 1336 C CA . VAL A 1 171 ? -37.405 20.353 -14.115 1.00 97.94 171 VAL A CA 1
ATOM 1337 C C . VAL A 1 171 ? -38.137 19.595 -15.208 1.00 97.94 171 VAL A C 1
ATOM 1339 O O . VAL A 1 171 ? -39.256 19.963 -15.556 1.00 97.94 171 VAL A O 1
ATOM 1342 N N . VAL A 1 172 ? -37.530 18.522 -15.706 1.00 98.19 172 VAL A N 1
ATOM 1343 C CA . VAL A 1 172 ? -38.127 17.597 -16.672 1.00 98.19 172 VAL A CA 1
ATOM 1344 C C . VAL A 1 172 ? -38.208 16.215 -16.039 1.00 98.19 172 VAL A C 1
ATOM 1346 O O . VAL A 1 172 ? -37.240 15.744 -15.447 1.00 98.19 172 VAL A O 1
ATOM 1349 N N . MET A 1 173 ? -39.358 15.565 -16.166 1.00 98.31 173 MET A N 1
ATOM 1350 C CA . MET A 1 173 ? -39.606 14.206 -15.686 1.00 98.31 173 MET A CA 1
ATOM 1351 C C . MET A 1 173 ? -40.135 13.363 -16.838 1.00 98.31 173 MET A C 1
ATOM 1353 O O . MET A 1 173 ? -41.020 13.821 -17.559 1.00 98.31 173 MET A O 1
ATOM 1357 N N . SER A 1 174 ? -39.639 12.138 -16.990 1.00 98.19 174 SER A N 1
ATOM 1358 C CA . SER A 1 174 ? -40.154 11.149 -17.942 1.00 98.19 174 SER A CA 1
ATOM 1359 C C . SER A 1 174 ? -40.537 9.875 -17.198 1.00 98.19 174 SER A C 1
ATOM 1361 O O . SER A 1 174 ? -39.683 9.255 -16.567 1.00 98.19 174 SER A O 1
ATOM 1363 N N . ALA A 1 175 ? -41.804 9.457 -17.284 1.00 97.69 175 ALA A N 1
ATOM 1364 C CA . ALA A 1 175 ? -42.198 8.124 -16.835 1.00 97.69 175 ALA A CA 1
ATOM 1365 C C . ALA A 1 175 ? -41.630 7.102 -17.826 1.00 97.69 175 ALA A C 1
ATOM 1367 O O . ALA A 1 175 ? -42.086 7.015 -18.971 1.00 97.69 175 ALA A O 1
ATOM 1368 N N . CYS A 1 176 ? -40.590 6.381 -17.399 1.00 96.81 176 CYS A N 1
ATOM 1369 C CA . CYS A 1 176 ? -39.777 5.544 -18.269 1.00 96.81 176 CYS A CA 1
ATOM 1370 C C . CYS A 1 176 ? -40.628 4.536 -19.069 1.00 96.81 176 CYS A C 1
ATOM 1372 O O . CYS A 1 176 ? -41.339 3.735 -18.458 1.00 96.81 176 CYS A O 1
ATOM 1374 N N . PRO A 1 177 ? -40.555 4.535 -20.417 1.00 96.06 177 PRO A N 1
ATOM 1375 C CA . PRO A 1 177 ? -41.352 3.654 -21.272 1.00 96.06 177 PRO A CA 1
ATOM 1376 C C . PRO A 1 177 ? -40.821 2.218 -21.381 1.00 96.06 177 PRO A C 1
ATOM 1378 O O . PRO A 1 177 ? -41.411 1.423 -22.106 1.00 96.06 177 PRO A O 1
ATOM 1381 N N . GLN A 1 178 ? -39.719 1.880 -20.706 1.00 91.75 178 GLN A N 1
ATOM 1382 C CA . GLN A 1 178 ? -39.039 0.592 -20.851 1.00 91.75 178 GLN A CA 1
ATOM 1383 C C . GLN A 1 178 ? -39.932 -0.593 -20.448 1.00 91.75 178 GLN A C 1
ATOM 1385 O O . GLN A 1 178 ? -40.300 -0.734 -19.281 1.00 91.75 178 GLN A O 1
ATOM 1390 N N . ASP A 1 179 ? -40.227 -1.460 -21.414 1.00 90.56 179 ASP A N 1
ATOM 1391 C CA . ASP A 1 179 ? -41.078 -2.649 -21.287 1.00 90.56 179 ASP A CA 1
ATOM 1392 C C . ASP A 1 179 ? -40.408 -3.941 -21.809 1.00 90.56 179 ASP A C 1
ATOM 1394 O O . ASP A 1 179 ? -40.981 -5.023 -21.700 1.00 90.56 179 ASP A O 1
ATOM 1398 N N . MET A 1 180 ? -39.175 -3.860 -22.329 1.00 87.12 180 MET A N 1
ATOM 1399 C CA . MET A 1 180 ? -38.428 -5.006 -22.871 1.00 87.12 180 MET A CA 1
ATOM 1400 C C . MET A 1 180 ? -37.467 -5.647 -21.860 1.00 87.12 180 MET A C 1
ATOM 1402 O O . MET A 1 180 ? -37.041 -6.788 -22.037 1.00 87.12 180 MET A O 1
ATOM 1406 N N . VAL A 1 181 ? -37.101 -4.918 -20.805 1.00 83.94 181 VAL A N 1
ATOM 1407 C CA . VAL A 1 181 ? -36.290 -5.404 -19.678 1.00 83.94 181 VAL A CA 1
ATOM 1408 C C . VAL A 1 181 ? -36.932 -4.994 -18.356 1.00 83.94 181 VAL A C 1
ATOM 1410 O O . VAL A 1 181 ? -37.720 -4.054 -18.309 1.00 83.94 181 VAL A O 1
ATOM 1413 N N . ASN A 1 182 ? -36.570 -5.677 -17.267 1.00 80.75 182 ASN A N 1
ATOM 1414 C CA . ASN A 1 182 ? -37.251 -5.603 -15.968 1.00 80.75 182 ASN A CA 1
ATOM 1415 C C . ASN A 1 182 ? -36.997 -4.304 -15.158 1.00 80.75 182 ASN A C 1
ATOM 1417 O O . ASN A 1 182 ? -36.870 -4.341 -13.936 1.00 80.75 182 ASN A O 1
ATOM 1421 N N . VAL A 1 183 ? -36.884 -3.157 -15.835 1.00 85.12 183 VAL A N 1
ATOM 1422 C CA . VAL A 1 183 ? -36.619 -1.834 -15.242 1.00 85.12 183 VAL A CA 1
ATOM 1423 C C . VAL A 1 183 ? -37.855 -1.270 -14.542 1.00 85.12 183 VAL A C 1
ATOM 1425 O O . VAL A 1 183 ? -37.710 -0.688 -13.479 1.00 85.12 183 VAL A O 1
ATOM 1428 N N . ASN A 1 184 ? -39.056 -1.473 -15.094 1.00 88.62 184 ASN A N 1
ATOM 1429 C CA . ASN A 1 184 ? -40.325 -1.013 -14.506 1.00 88.62 184 ASN A CA 1
ATOM 1430 C C . ASN A 1 184 ? -41.117 -2.140 -13.816 1.00 88.62 184 ASN A C 1
ATOM 1432 O O . ASN A 1 184 ? -42.312 -1.996 -13.588 1.00 88.62 184 ASN A O 1
ATOM 1436 N N . ALA A 1 185 ? -40.479 -3.280 -13.526 1.00 85.25 185 ALA A N 1
ATOM 1437 C CA . ALA A 1 185 ? -41.138 -4.498 -13.045 1.00 85.25 185 ALA A CA 1
ATOM 1438 C C . ALA A 1 185 ? -42.333 -4.938 -13.923 1.00 85.25 185 ALA A C 1
ATOM 1440 O O . ALA A 1 185 ? -42.142 -5.602 -14.940 1.00 85.25 185 ALA A O 1
ATOM 1441 N N . ASP A 1 186 ? -43.548 -4.523 -13.556 1.00 79.06 186 ASP A N 1
ATOM 1442 C CA . ASP A 1 186 ? -44.828 -4.904 -14.167 1.00 79.06 186 ASP A CA 1
ATOM 1443 C C . ASP A 1 186 ? -45.178 -4.106 -15.445 1.00 79.06 186 ASP A C 1
ATOM 1445 O O . ASP A 1 186 ? -46.265 -4.259 -16.007 1.00 79.06 186 ASP A O 1
ATOM 1449 N N . GLY A 1 187 ? -44.248 -3.272 -15.921 1.00 88.56 187 GLY A N 1
ATOM 1450 C CA . GLY A 1 187 ? -44.364 -2.464 -17.137 1.00 88.56 187 GLY A CA 1
ATOM 1451 C C . GLY A 1 187 ? -44.652 -0.980 -16.861 1.00 88.56 187 GLY A C 1
ATOM 1452 O O . GLY A 1 187 ? -44.829 -0.588 -15.709 1.00 88.56 187 GLY A O 1
ATOM 1453 N N . PRO A 1 188 ? -44.669 -0.125 -17.903 1.00 94.31 188 PRO A N 1
ATOM 1454 C CA . PRO A 1 188 ? -44.872 1.312 -17.733 1.00 94.31 188 PRO A CA 1
ATOM 1455 C C . PRO A 1 188 ? -46.245 1.653 -17.132 1.00 94.31 188 PRO A C 1
ATOM 1457 O O . PRO A 1 188 ? -47.283 1.260 -17.667 1.00 94.31 188 PRO A O 1
ATOM 1460 N N . ALA A 1 189 ? -46.246 2.442 -16.062 1.00 95.00 189 ALA A N 1
ATOM 1461 C CA . ALA A 1 189 ? -47.407 2.904 -15.313 1.00 95.00 189 ALA A CA 1
ATOM 1462 C C . ALA A 1 189 ? -47.350 4.422 -15.060 1.00 95.00 189 ALA A C 1
ATOM 1464 O O . ALA A 1 189 ? -46.319 5.074 -15.238 1.00 95.00 189 ALA A O 1
ATOM 1465 N N . ASP A 1 190 ? -48.487 4.991 -14.662 1.00 96.62 190 ASP A N 1
ATOM 1466 C CA . ASP A 1 190 ? -48.598 6.417 -14.364 1.00 96.62 190 ASP A CA 1
ATOM 1467 C C . ASP A 1 190 ? -47.921 6.766 -13.023 1.00 96.62 190 ASP A C 1
ATOM 1469 O O . ASP A 1 190 ? -47.955 6.000 -12.054 1.00 96.62 190 ASP A O 1
ATOM 1473 N N . CYS A 1 191 ? -47.367 7.973 -12.944 1.00 96.56 191 CYS A N 1
ATOM 1474 C CA . CYS A 1 191 ? -46.909 8.601 -11.704 1.00 96.56 191 CYS A CA 1
ATOM 1475 C C . CYS A 1 191 ? -47.672 9.905 -11.465 1.00 96.56 191 CYS A C 1
ATOM 1477 O O . CYS A 1 191 ? -48.320 10.441 -12.361 1.00 96.56 191 CYS A O 1
ATOM 1479 N N . GLU A 1 192 ? -47.555 10.474 -10.272 1.00 97.81 192 GLU A N 1
ATOM 1480 C CA . GLU A 1 192 ? -48.070 11.810 -9.979 1.00 97.81 192 GLU A CA 1
ATOM 1481 C C . GLU A 1 192 ? -46.948 12.741 -9.534 1.00 97.81 192 GLU A C 1
ATOM 1483 O O . GLU A 1 192 ? -45.959 12.321 -8.938 1.00 97.81 192 GLU A O 1
ATOM 1488 N N . TYR A 1 193 ? -47.104 14.035 -9.789 1.00 97.12 193 TYR A N 1
ATOM 1489 C CA . TYR A 1 193 ? -46.220 15.053 -9.242 1.00 97.12 193 TYR A CA 1
ATOM 1490 C C . TYR A 1 193 ? -46.999 16.294 -8.806 1.00 97.12 193 TYR A C 1
ATOM 1492 O O . TYR A 1 193 ? -48.115 16.566 -9.260 1.00 97.12 193 TYR A O 1
ATOM 1500 N N . ARG A 1 194 ? -46.418 17.075 -7.895 1.00 94.75 194 ARG A N 1
ATOM 1501 C CA . ARG A 1 194 ? -46.930 18.404 -7.542 1.00 94.75 194 ARG A CA 1
ATOM 1502 C C . ARG A 1 194 ? -45.811 19.340 -7.114 1.00 94.75 194 ARG A C 1
ATOM 1504 O O . ARG A 1 194 ? -44.928 18.950 -6.353 1.00 94.75 194 ARG A O 1
ATOM 1511 N N . VAL A 1 195 ? -45.891 20.586 -7.567 1.00 94.25 195 VAL A N 1
ATOM 1512 C CA . VAL A 1 195 ? -45.095 21.681 -7.010 1.00 94.25 195 VAL A CA 1
ATOM 1513 C C . VAL A 1 195 ? -45.758 22.113 -5.705 1.00 94.25 195 VAL A C 1
ATOM 1515 O O . VAL A 1 195 ? -46.966 22.333 -5.665 1.00 94.25 195 VAL A O 1
ATOM 1518 N N . ILE A 1 196 ? -44.978 22.178 -4.635 1.00 88.62 196 ILE A N 1
ATOM 1519 C CA . ILE A 1 196 ? -45.396 22.627 -3.312 1.00 88.62 196 ILE A CA 1
ATOM 1520 C C . ILE A 1 196 ? -45.130 24.131 -3.244 1.00 88.62 196 ILE A C 1
ATOM 1522 O O . ILE A 1 196 ? -43.974 24.566 -3.266 1.00 88.62 196 ILE A O 1
ATOM 1526 N N . GLU A 1 197 ? -46.203 24.919 -3.204 1.00 77.69 197 GLU A N 1
ATOM 1527 C CA . GLU A 1 197 ? -46.139 26.377 -3.080 1.00 77.69 197 GLU A CA 1
ATOM 1528 C C . GLU A 1 197 ? -45.876 26.813 -1.628 1.00 77.69 197 GLU A C 1
ATOM 1530 O O . GLU A 1 197 ? -46.088 26.050 -0.685 1.00 77.69 197 GLU A O 1
ATOM 1535 N N . ASP A 1 198 ? -45.440 28.061 -1.420 1.00 63.03 198 ASP A N 1
ATOM 1536 C CA . ASP A 1 198 ? -45.163 28.599 -0.076 1.00 63.03 198 ASP A CA 1
ATOM 1537 C C . ASP A 1 198 ? -46.397 28.567 0.850 1.00 63.03 198 ASP A C 1
ATOM 1539 O O . ASP A 1 198 ? -46.254 28.398 2.063 1.00 63.03 198 ASP A O 1
ATOM 1543 N N . SER A 1 199 ? -47.614 28.662 0.298 1.00 60.06 199 SER A N 1
ATOM 1544 C CA . SER A 1 199 ? -48.877 28.495 1.038 1.00 60.06 199 SER A CA 1
ATOM 1545 C C . SER A 1 199 ? -49.089 27.078 1.580 1.00 60.06 199 SER A C 1
ATOM 1547 O O . SER A 1 199 ? -49.785 26.908 2.580 1.00 60.06 199 SER A O 1
ATOM 1549 N N . ASP A 1 200 ? -48.448 26.076 0.973 1.00 62.72 200 ASP A N 1
ATOM 1550 C CA . ASP A 1 200 ? -48.548 24.661 1.337 1.00 62.72 200 ASP A CA 1
ATOM 1551 C C . ASP A 1 200 ? -47.375 24.190 2.207 1.00 62.72 200 ASP A C 1
ATOM 1553 O O . ASP A 1 200 ? -47.302 23.019 2.582 1.00 62.72 200 ASP A O 1
ATOM 1557 N N . LYS A 1 201 ? -46.465 25.089 2.601 1.00 65.88 201 LYS A N 1
ATOM 1558 C CA . LYS A 1 201 ? -45.324 24.752 3.465 1.00 65.88 201 LYS A CA 1
ATOM 1559 C C . LYS A 1 201 ? -45.769 24.191 4.820 1.00 65.88 201 LYS A C 1
ATOM 1561 O O . LYS A 1 201 ? -45.205 23.216 5.298 1.00 65.88 201 LYS A O 1
ATOM 1566 N N . ALA A 1 202 ? -46.871 24.710 5.368 1.00 66.88 202 ALA A N 1
ATOM 1567 C CA . ALA A 1 202 ? -47.494 24.171 6.578 1.00 66.88 202 ALA A CA 1
ATOM 1568 C C . ALA A 1 202 ? -48.087 22.759 6.382 1.00 66.88 202 ALA A C 1
ATOM 1570 O O . ALA A 1 202 ? -48.174 21.989 7.339 1.00 66.88 202 ALA A O 1
ATOM 1571 N N . LEU A 1 203 ? -48.511 22.413 5.159 1.00 68.19 203 LEU A N 1
ATOM 1572 C CA . LEU A 1 203 ? -48.939 21.059 4.804 1.00 68.19 203 LEU A CA 1
ATOM 1573 C C . LEU A 1 203 ? -47.727 20.137 4.633 1.00 68.19 203 LEU A C 1
ATOM 1575 O O . LEU A 1 203 ? -47.777 19.003 5.094 1.00 68.19 203 LEU A O 1
ATOM 1579 N N . LEU A 1 204 ? -46.640 20.619 4.025 1.00 71.19 204 LEU A N 1
ATOM 1580 C CA . LEU A 1 204 ? -45.382 19.881 3.920 1.00 71.19 204 LEU A CA 1
ATOM 1581 C C . LEU A 1 204 ? -44.817 19.556 5.306 1.00 71.19 204 LEU A C 1
ATOM 1583 O O . LEU A 1 204 ? -44.569 18.391 5.592 1.00 71.19 204 LEU A O 1
ATOM 1587 N N . ASP A 1 205 ? -44.701 20.546 6.190 1.00 76.19 205 ASP A N 1
ATOM 1588 C CA . ASP A 1 205 ? -44.220 20.345 7.562 1.00 76.19 205 ASP A CA 1
ATOM 1589 C C . ASP A 1 205 ? -45.107 19.351 8.328 1.00 76.19 205 ASP A C 1
ATOM 1591 O O . ASP A 1 205 ? -44.611 18.512 9.082 1.00 76.19 205 ASP A O 1
ATOM 1595 N N . ARG A 1 206 ? -46.426 19.390 8.088 1.00 74.44 206 ARG A N 1
ATOM 1596 C CA . ARG A 1 206 ? -47.375 18.420 8.648 1.00 74.44 206 ARG A CA 1
ATOM 1597 C C . ARG A 1 206 ? -47.157 17.013 8.099 1.00 74.44 206 ARG A C 1
ATOM 1599 O O . ARG A 1 206 ? -47.120 16.091 8.898 1.00 74.44 206 ARG A O 1
ATOM 1606 N N . LEU A 1 207 ? -46.979 16.848 6.789 1.00 70.44 207 LEU A N 1
ATOM 1607 C CA . LEU A 1 207 ? -46.722 15.546 6.160 1.00 70.44 207 LEU A CA 1
ATOM 1608 C C . LEU A 1 207 ? -45.377 14.957 6.594 1.00 70.44 207 LEU A C 1
ATOM 1610 O O . LEU A 1 207 ? -45.290 13.763 6.859 1.00 70.44 207 LEU A O 1
ATOM 1614 N N . LEU A 1 208 ? -44.339 15.788 6.721 1.00 76.69 208 LEU A N 1
ATOM 1615 C CA . LEU A 1 208 ? -43.035 15.372 7.240 1.00 76.69 208 LEU A CA 1
ATOM 1616 C C . LEU A 1 208 ? -43.150 14.867 8.681 1.00 76.69 208 LEU A C 1
ATOM 1618 O O . LEU A 1 208 ? -42.563 13.840 9.025 1.00 76.69 208 LEU A O 1
ATOM 1622 N N . LYS A 1 209 ? -43.930 15.569 9.509 1.00 75.94 209 LYS A N 1
ATOM 1623 C CA . LYS A 1 209 ? -44.192 15.180 10.895 1.00 75.94 209 LYS A CA 1
ATOM 1624 C C . LYS A 1 209 ? -45.049 13.913 10.983 1.00 75.94 209 LYS A C 1
ATOM 1626 O O . LYS A 1 209 ? -44.688 12.995 11.707 1.00 75.94 209 LYS A O 1
ATOM 1631 N N . GLU A 1 210 ? -46.125 13.830 10.208 1.00 75.25 210 GLU A N 1
ATOM 1632 C CA . GLU A 1 210 ? -47.023 12.672 10.160 1.00 75.25 210 GLU A CA 1
ATOM 1633 C C . GLU A 1 210 ? -46.298 11.420 9.651 1.00 75.25 210 GLU A C 1
ATOM 1635 O O . GLU A 1 210 ? -46.450 10.353 10.230 1.00 75.25 210 GLU A O 1
ATOM 1640 N N . ASN A 1 211 ? -45.424 11.533 8.648 1.00 70.19 211 ASN A N 1
ATOM 1641 C CA . ASN A 1 211 ? -44.575 10.418 8.223 1.00 70.19 211 ASN A CA 1
ATOM 1642 C C . ASN A 1 211 ? -43.584 9.984 9.300 1.00 70.19 211 ASN A C 1
ATOM 1644 O O . ASN A 1 211 ? -43.335 8.788 9.450 1.00 70.19 211 ASN A O 1
ATOM 1648 N N . ALA A 1 212 ? -42.995 10.931 10.035 1.00 73.38 212 ALA A N 1
ATOM 1649 C CA . ALA A 1 212 ? -42.125 10.602 11.158 1.00 73.38 212 ALA A CA 1
ATOM 1650 C C . ALA A 1 212 ? -42.905 9.846 12.252 1.00 73.38 212 ALA A C 1
ATOM 1652 O O . ALA A 1 212 ? -42.424 8.835 12.762 1.00 73.38 212 ALA A O 1
ATOM 1653 N N . GLU A 1 213 ? -44.137 10.269 12.543 1.00 73.81 213 GLU A N 1
ATOM 1654 C CA . GLU A 1 213 ? -45.041 9.622 13.502 1.00 73.81 213 GLU A CA 1
ATOM 1655 C C . GLU A 1 213 ? -45.545 8.251 13.012 1.00 73.81 213 GLU A C 1
ATOM 1657 O O . GLU A 1 213 ? -45.547 7.288 13.774 1.00 73.81 213 GLU A O 1
ATOM 1662 N N . LEU A 1 214 ? -45.911 8.104 11.734 1.00 68.69 214 LEU A N 1
ATOM 1663 C CA . LEU A 1 214 ? -46.325 6.829 11.134 1.00 68.69 214 LEU A CA 1
ATOM 1664 C C . LEU A 1 214 ? -45.182 5.811 11.117 1.00 68.69 214 LEU A C 1
ATOM 1666 O O . LEU A 1 214 ? -45.414 4.633 11.388 1.00 68.69 214 LEU A O 1
ATOM 1670 N N . ARG A 1 215 ? -43.945 6.251 10.851 1.00 65.56 215 ARG A N 1
ATOM 1671 C CA . ARG A 1 215 ? -42.743 5.410 10.974 1.00 65.56 215 ARG A CA 1
ATOM 1672 C C . ARG A 1 215 ? -42.534 4.951 12.417 1.00 65.56 215 ARG A C 1
ATOM 1674 O O . ARG A 1 215 ? -42.279 3.769 12.635 1.00 65.56 215 ARG A O 1
ATOM 1681 N N . ALA A 1 216 ? -42.720 5.845 13.388 1.00 66.62 216 ALA A N 1
ATOM 1682 C CA . ALA A 1 216 ? -42.641 5.504 14.807 1.00 66.62 216 ALA A CA 1
ATOM 1683 C C . ALA A 1 216 ? -43.756 4.530 15.248 1.00 66.62 216 ALA A C 1
ATOM 1685 O O . ALA A 1 216 ? -43.491 3.595 15.999 1.00 66.62 216 ALA A O 1
ATOM 1686 N N . ASN A 1 217 ? -44.983 4.687 14.739 1.00 54.25 217 ASN A N 1
ATOM 1687 C CA . ASN A 1 217 ? -46.130 3.833 15.078 1.00 54.25 217 ASN A CA 1
ATOM 1688 C C . ASN A 1 217 ? -46.088 2.457 14.392 1.00 54.25 217 ASN A C 1
ATOM 1690 O O . ASN A 1 217 ? -46.492 1.456 14.987 1.00 54.25 217 ASN A O 1
ATOM 1694 N N . ARG A 1 218 ? -45.580 2.373 13.154 1.00 51.97 218 ARG A N 1
ATOM 1695 C CA . ARG A 1 218 ? -45.392 1.094 12.445 1.00 51.97 218 ARG A CA 1
ATOM 1696 C C . ARG A 1 218 ? -44.346 0.221 13.142 1.00 51.97 218 ARG A C 1
ATOM 1698 O O . ARG A 1 218 ? -44.529 -0.987 13.206 1.00 51.97 218 ARG A O 1
ATOM 1705 N N . ALA A 1 219 ? -43.339 0.837 13.766 1.00 52.50 219 ALA A N 1
ATOM 1706 C CA . ALA A 1 219 ? -42.385 0.150 14.634 1.00 52.50 219 ALA A CA 1
ATOM 1707 C C . ALA A 1 219 ? -43.001 -0.389 15.950 1.00 52.50 219 ALA A C 1
ATOM 1709 O O . ALA A 1 219 ? -42.380 -1.223 16.601 1.00 52.50 219 ALA A O 1
ATOM 1710 N N . GLN A 1 220 ? -44.210 0.047 16.347 1.00 46.03 220 GLN A N 1
ATOM 1711 C CA . GLN A 1 220 ? -44.881 -0.376 17.591 1.00 46.03 220 GLN A CA 1
ATOM 1712 C C . GLN A 1 220 ? -45.980 -1.448 17.408 1.00 46.03 220 GLN A C 1
ATOM 1714 O O . GLN A 1 220 ? -46.315 -2.126 18.376 1.00 46.03 220 GLN A O 1
ATOM 1719 N N . SER A 1 221 ? -46.560 -1.625 16.208 1.00 39.78 221 SER A N 1
ATOM 1720 C CA . SER A 1 221 ? -47.690 -2.561 15.973 1.00 39.78 221 SER A CA 1
ATOM 1721 C C . SER A 1 221 ? -47.294 -3.993 15.580 1.00 39.78 221 SER A C 1
ATOM 1723 O O . SER A 1 221 ? -48.162 -4.861 15.504 1.00 39.78 221 SER A O 1
ATOM 1725 N N . GLU A 1 222 ? -46.014 -4.282 15.354 1.00 38.69 222 GLU A N 1
ATOM 1726 C CA . GLU A 1 222 ? -45.535 -5.625 15.000 1.00 38.69 222 GLU A CA 1
ATOM 1727 C C . GLU A 1 222 ? -44.918 -6.319 16.231 1.00 38.69 222 GLU A C 1
ATOM 1729 O O . GLU A 1 222 ? -43.722 -6.230 16.486 1.00 38.69 222 GLU A O 1
ATOM 1734 N N . SER A 1 223 ? -45.743 -7.018 17.024 1.00 31.55 223 SER A N 1
ATOM 1735 C CA . SER A 1 223 ? -45.289 -8.000 18.030 1.00 31.55 223 SER A CA 1
ATOM 1736 C C . SER A 1 223 ? -46.113 -9.307 17.924 1.00 31.55 223 SER A C 1
ATOM 1738 O O . SER A 1 223 ? -47.339 -9.224 17.842 1.00 31.55 223 SER A O 1
ATOM 1740 N N . PRO A 1 224 ? -45.513 -10.524 17.864 1.00 41.94 224 PRO A N 1
ATOM 1741 C CA . PRO A 1 224 ? -46.209 -11.708 17.333 1.00 41.94 224 PRO A CA 1
ATOM 1742 C C . PRO A 1 224 ? -46.747 -12.671 18.415 1.00 41.94 224 PRO A C 1
ATOM 1744 O O . PRO A 1 224 ? -46.009 -13.101 19.300 1.00 41.94 224 PRO A O 1
ATOM 1747 N N . GLN A 1 225 ? -48.016 -13.093 18.290 1.00 31.80 225 GLN A N 1
ATOM 1748 C CA . GLN A 1 225 ? -48.584 -14.288 18.944 1.00 31.80 225 GLN A CA 1
ATOM 1749 C C . GLN A 1 225 ? -48.418 -15.529 18.043 1.00 31.80 225 GLN A C 1
ATOM 1751 O O . GLN A 1 225 ? -48.622 -15.452 16.833 1.00 31.80 225 GLN A O 1
ATOM 1756 N N . GLY A 1 226 ? -48.039 -16.668 18.637 1.00 36.00 226 GLY A N 1
ATOM 1757 C CA . GLY A 1 226 ? -47.640 -17.897 17.938 1.00 36.00 226 GLY A CA 1
ATOM 1758 C C . GLY A 1 226 ? -48.764 -18.839 17.476 1.00 36.00 226 GLY A C 1
ATOM 1759 O O . GLY A 1 226 ? -49.884 -18.805 17.981 1.00 36.00 226 GLY A O 1
ATOM 1760 N N . GLY A 1 227 ? -48.419 -19.738 16.543 1.00 28.97 227 GLY A N 1
ATOM 1761 C CA . GLY A 1 227 ? -49.262 -20.844 16.072 1.00 28.97 227 GLY A CA 1
ATOM 1762 C C . GLY A 1 227 ? -48.581 -21.704 14.994 1.00 28.97 227 GLY A C 1
ATOM 1763 O O . GLY A 1 227 ? -48.063 -21.191 14.012 1.00 28.97 227 GLY A O 1
ATOM 1764 N N . THR A 1 228 ? -48.570 -23.018 15.215 1.00 32.22 228 THR A N 1
ATOM 1765 C CA . THR A 1 228 ? -47.873 -24.110 14.502 1.00 32.22 228 THR A CA 1
ATOM 1766 C C . THR A 1 228 ? -48.480 -24.527 13.151 1.00 32.22 228 THR A C 1
ATOM 1768 O O . THR A 1 228 ? -49.697 -24.672 13.062 1.00 32.22 228 THR A O 1
ATOM 1771 N N . GLY A 1 229 ? -47.648 -24.890 12.159 1.00 27.16 229 GLY A N 1
ATOM 1772 C CA . GLY A 1 229 ? -48.077 -25.645 10.966 1.00 27.16 229 GLY A CA 1
ATOM 1773 C C . GLY A 1 229 ? -47.024 -25.731 9.848 1.00 27.16 229 GLY A C 1
ATOM 1774 O O . GLY A 1 229 ? -46.538 -24.719 9.366 1.00 27.16 229 GLY A O 1
ATOM 1775 N N . THR A 1 230 ? -46.667 -26.950 9.451 1.00 37.03 230 THR A N 1
ATOM 1776 C CA . THR A 1 230 ? -45.605 -27.346 8.504 1.00 37.03 230 THR A CA 1
ATOM 1777 C C . THR A 1 230 ? -45.864 -26.983 7.032 1.00 37.03 230 THR A C 1
ATOM 1779 O O . THR A 1 230 ? -46.929 -27.315 6.516 1.00 37.03 230 THR A O 1
ATOM 1782 N N . GLY A 1 231 ? -44.849 -26.457 6.326 1.00 28.67 231 GLY A N 1
ATOM 1783 C CA . GLY A 1 231 ? -44.796 -26.412 4.852 1.00 28.67 231 GLY A CA 1
ATOM 1784 C C . GLY A 1 231 ? -43.954 -25.265 4.270 1.00 28.67 231 GLY A C 1
ATOM 1785 O O . GLY A 1 231 ? -44.441 -24.148 4.192 1.00 28.67 231 GLY A O 1
ATOM 1786 N N . SER A 1 232 ? -42.715 -25.576 3.858 1.00 38.56 232 SER A N 1
ATOM 1787 C CA . SER A 1 232 ? -41.799 -24.827 2.963 1.00 38.56 232 SER A CA 1
ATOM 1788 C C . SER A 1 232 ? -41.844 -23.284 2.963 1.00 38.56 232 SER A C 1
ATOM 1790 O O . SER A 1 232 ? -42.696 -22.697 2.297 1.00 38.56 232 SER A O 1
ATOM 1792 N N . THR A 1 233 ? -40.829 -22.634 3.554 1.00 26.45 233 THR A N 1
ATOM 1793 C CA . THR A 1 233 ? -40.589 -21.183 3.399 1.00 26.45 233 THR A CA 1
ATOM 1794 C C . THR A 1 233 ? -39.107 -20.782 3.550 1.00 26.45 233 THR A C 1
ATOM 1796 O O . THR A 1 233 ? -38.348 -21.496 4.212 1.00 26.45 233 THR A O 1
ATOM 1799 N N . PRO A 1 234 ? -38.685 -19.659 2.925 1.00 25.59 234 PRO A N 1
ATOM 1800 C CA . PRO A 1 234 ? -37.305 -19.169 2.876 1.00 25.59 234 PRO A CA 1
ATOM 1801 C C . PRO A 1 234 ? -36.838 -18.534 4.188 1.00 25.59 234 PRO A C 1
ATOM 1803 O O . PRO A 1 234 ? -37.608 -17.908 4.913 1.00 25.59 234 PRO A O 1
ATOM 1806 N N . TRP A 1 235 ? -35.539 -18.668 4.435 1.00 21.72 235 TRP A N 1
ATOM 1807 C CA . TRP A 1 235 ? -34.805 -18.121 5.571 1.00 21.72 235 TRP A CA 1
ATOM 1808 C C . TRP A 1 235 ? -34.698 -16.585 5.511 1.00 21.72 235 TRP A C 1
ATOM 1810 O O . TRP A 1 235 ? -34.073 -16.039 4.604 1.00 21.72 235 TRP A O 1
ATOM 1820 N N . HIS A 1 236 ? -35.248 -15.909 6.521 1.00 23.61 236 HIS A N 1
ATOM 1821 C CA . HIS A 1 236 ? -34.821 -14.587 6.984 1.00 23.61 236 HIS A CA 1
ATOM 1822 C C . HIS A 1 236 ? -34.107 -14.767 8.332 1.00 23.61 236 HIS A C 1
ATOM 1824 O O . HIS A 1 236 ? -34.689 -15.387 9.223 1.00 23.61 236 HIS A O 1
ATOM 1830 N N . PRO A 1 237 ? -32.917 -14.186 8.540 1.00 22.73 237 PRO A N 1
ATOM 1831 C CA . PRO A 1 237 ? -32.478 -13.768 9.857 1.00 22.73 237 PRO A CA 1
ATOM 1832 C C . PRO A 1 237 ? -32.905 -12.306 10.063 1.00 22.73 237 PRO A C 1
ATOM 1834 O O . PRO A 1 237 ? -32.463 -11.417 9.336 1.00 22.73 237 PRO A O 1
ATOM 1837 N N . THR A 1 238 ? -33.764 -12.048 11.047 1.00 24.86 238 THR A N 1
ATOM 1838 C CA . THR A 1 238 ? -33.942 -10.714 11.640 1.00 24.86 238 THR A CA 1
ATOM 1839 C C . THR A 1 238 ? -33.622 -10.756 13.143 1.00 24.86 238 THR A C 1
ATOM 1841 O O . THR A 1 238 ? -33.641 -11.827 13.751 1.00 24.86 238 THR A O 1
ATOM 1844 N N . PRO A 1 239 ? -33.272 -9.592 13.718 1.00 33.22 239 PRO A N 1
ATOM 1845 C CA . PRO A 1 239 ? -32.466 -9.405 14.916 1.00 33.22 239 PRO A CA 1
ATOM 1846 C C . PRO A 1 239 ? -33.321 -9.107 16.155 1.00 33.22 239 PRO A C 1
ATOM 1848 O O . PRO A 1 239 ? -34.416 -8.565 16.047 1.00 33.22 239 PRO A O 1
ATOM 1851 N N . THR A 1 240 ? -32.804 -9.388 17.349 1.00 21.84 240 THR A N 1
ATOM 1852 C CA . THR A 1 240 ? -33.382 -8.945 18.635 1.00 21.84 240 THR A CA 1
ATOM 1853 C C . THR A 1 240 ? -32.252 -8.827 19.662 1.00 21.84 240 THR A C 1
ATOM 1855 O O . THR A 1 240 ? -31.430 -9.733 19.716 1.00 21.84 240 THR A O 1
ATOM 1858 N N . SER A 1 241 ? -32.133 -7.819 20.531 1.00 21.97 241 SER A N 1
ATOM 1859 C CA . SER A 1 241 ? -32.970 -6.649 20.835 1.00 21.97 241 SER A CA 1
ATOM 1860 C C . SER A 1 241 ? -32.259 -5.768 21.887 1.00 21.97 241 SER A C 1
ATOM 1862 O O . SER A 1 241 ? -31.805 -6.312 22.886 1.00 21.97 241 SER A O 1
ATOM 1864 N N . ASN A 1 242 ? -32.257 -4.445 21.668 1.00 29.41 242 ASN A N 1
ATOM 1865 C CA . ASN A 1 242 ? -32.634 -3.328 22.567 1.00 29.41 242 ASN A CA 1
ATOM 1866 C C . ASN A 1 242 ? -32.189 -3.272 24.049 1.00 29.41 242 ASN A C 1
ATOM 1868 O O . ASN A 1 242 ? -32.524 -4.178 24.803 1.00 29.41 242 ASN A O 1
ATOM 1872 N N . GLN A 1 243 ? -31.708 -2.095 24.506 1.00 27.00 243 GLN A N 1
ATOM 1873 C CA . GLN A 1 243 ? -32.297 -1.256 25.588 1.00 27.00 243 GLN A CA 1
ATOM 1874 C C . GLN A 1 243 ? -31.366 -0.112 26.044 1.00 27.00 243 GLN A C 1
ATOM 1876 O O . GLN A 1 243 ? -30.162 -0.297 26.170 1.00 27.00 243 GLN A O 1
ATOM 1881 N N . ASP A 1 244 ? -31.958 1.037 26.389 1.00 28.77 244 ASP A N 1
ATOM 1882 C CA . ASP A 1 244 ? -31.315 2.107 27.158 1.00 28.77 244 ASP A CA 1
ATOM 1883 C C . ASP A 1 244 ? -31.417 1.781 28.667 1.00 28.77 244 ASP A C 1
ATOM 1885 O O . ASP A 1 244 ? -32.456 2.003 29.291 1.00 28.77 244 ASP A O 1
ATOM 1889 N N . VAL A 1 245 ? -30.342 1.215 29.234 1.00 25.16 245 VAL A N 1
ATOM 1890 C CA . VAL A 1 245 ? -29.835 1.489 30.595 1.00 25.16 245 VAL A CA 1
ATOM 1891 C C . VAL A 1 245 ? -28.300 1.516 30.506 1.00 25.16 245 VAL A C 1
ATOM 1893 O O . VAL A 1 245 ? -27.627 0.498 30.627 1.00 25.16 245 VAL A O 1
ATOM 1896 N N . SER A 1 246 ? -27.786 2.726 30.265 1.00 27.53 246 SER A N 1
ATOM 1897 C CA . SER A 1 246 ? -26.417 3.229 30.479 1.00 27.53 246 SER A CA 1
ATOM 1898 C C . SER A 1 246 ? -25.232 2.448 29.884 1.00 27.53 246 SER A C 1
ATOM 1900 O O . SER A 1 246 ? -24.408 1.923 30.627 1.00 27.53 246 SER A O 1
ATOM 1902 N N . ALA A 1 247 ? -25.099 2.441 28.559 1.00 25.39 247 ALA A N 1
ATOM 1903 C CA . ALA A 1 247 ? -23.860 2.192 27.800 1.00 25.39 247 ALA A CA 1
ATOM 1904 C C . ALA A 1 247 ? -24.226 2.380 26.314 1.00 25.39 247 ALA A C 1
ATOM 1906 O O . ALA A 1 247 ? -25.136 1.716 25.844 1.00 25.39 247 ALA A O 1
ATOM 1907 N N . GLY A 1 248 ? -23.751 3.409 25.613 1.00 27.19 2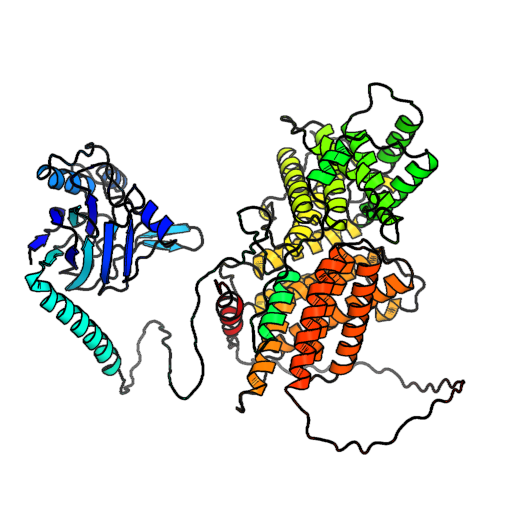48 GLY A N 1
ATOM 1908 C CA . GLY A 1 248 ? -22.511 3.367 24.831 1.00 27.19 248 GLY A CA 1
ATOM 1909 C C . GLY A 1 248 ? -22.860 3.483 23.337 1.00 27.19 248 GLY A C 1
ATOM 1910 O O . GLY A 1 248 ? -23.523 2.604 22.805 1.00 27.19 248 GLY A O 1
ATOM 1911 N N . ASP A 1 249 ? -22.477 4.597 22.705 1.00 26.55 249 ASP A N 1
ATOM 1912 C CA . ASP A 1 249 ? -22.575 4.867 21.261 1.00 26.55 249 ASP A CA 1
ATOM 1913 C C . ASP A 1 249 ? -22.149 3.660 20.405 1.00 26.55 249 ASP A C 1
ATOM 1915 O O . ASP A 1 249 ? -20.973 3.305 20.413 1.00 26.55 249 ASP A O 1
ATOM 1919 N N . ASP A 1 250 ? -23.043 3.112 19.581 1.00 25.11 250 ASP A N 1
ATOM 1920 C CA . ASP A 1 250 ? -22.650 2.281 18.434 1.00 25.11 250 ASP A CA 1
ATOM 1921 C C . ASP A 1 250 ? -22.998 3.015 17.132 1.00 25.11 250 ASP A C 1
ATOM 1923 O O . ASP A 1 250 ? -23.972 2.743 16.428 1.00 25.11 250 ASP A O 1
ATOM 1927 N N . GLN A 1 251 ? -22.157 4.012 16.841 1.00 25.30 251 GLN A N 1
ATOM 1928 C CA . GLN A 1 251 ? -21.929 4.547 15.505 1.00 25.30 251 GLN A CA 1
ATOM 1929 C C . GLN A 1 251 ? -21.248 3.469 14.655 1.00 25.30 251 GLN A C 1
ATOM 1931 O O . GLN A 1 251 ? -20.039 3.264 14.780 1.00 25.30 251 GLN A O 1
ATOM 1936 N N . ILE A 1 252 ? -21.985 2.826 13.749 1.00 24.17 252 ILE A N 1
ATOM 1937 C CA . ILE A 1 252 ? -21.364 2.061 12.664 1.00 24.17 252 ILE A CA 1
ATOM 1938 C C . ILE A 1 252 ? -21.094 3.021 11.481 1.00 24.17 252 ILE A C 1
ATOM 1940 O O . ILE A 1 252 ? -21.888 3.159 10.556 1.00 24.17 252 ILE A O 1
ATOM 1944 N N . LEU A 1 253 ? -19.951 3.711 11.614 1.00 25.98 253 LEU A N 1
ATOM 1945 C CA . LEU A 1 253 ? -18.900 3.958 10.609 1.00 25.98 253 LEU A CA 1
ATOM 1946 C C . LEU A 1 253 ? -19.099 4.851 9.383 1.00 25.98 253 LEU A C 1
ATOM 1948 O O . LEU A 1 253 ? -19.726 4.497 8.385 1.00 25.98 253 LEU A O 1
ATOM 1952 N N . GLU A 1 254 ? -18.315 5.919 9.367 1.00 26.39 254 GLU A N 1
ATOM 1953 C CA . GLU A 1 254 ? -17.827 6.555 8.148 1.00 26.39 254 GLU A CA 1
ATOM 1954 C C . GLU A 1 254 ? -16.548 5.853 7.674 1.00 26.39 254 GLU A C 1
ATOM 1956 O O . GLU A 1 254 ? -15.539 5.951 8.354 1.00 26.39 254 GLU A O 1
ATOM 1961 N N . GLU A 1 255 ? -16.533 5.197 6.507 1.00 32.12 255 GLU A N 1
ATOM 1962 C CA . GLU A 1 255 ? -15.285 4.724 5.882 1.00 32.12 255 GLU A CA 1
ATOM 1963 C C . GLU A 1 255 ? -14.355 5.914 5.574 1.00 32.12 255 GLU A C 1
ATOM 1965 O O . GLU A 1 255 ? -14.478 6.575 4.543 1.00 32.12 255 GLU A O 1
ATOM 1970 N N . SER A 1 256 ? -13.412 6.198 6.474 1.00 36.88 256 SER A N 1
ATOM 1971 C CA . SER A 1 256 ? -12.464 7.303 6.330 1.00 36.88 256 SER A CA 1
ATOM 1972 C C . SER A 1 256 ? -11.038 6.789 6.145 1.00 36.88 256 SER A C 1
ATOM 1974 O O . SER A 1 256 ? -10.513 6.000 6.931 1.00 36.88 256 SER A O 1
ATOM 1976 N N . ASP A 1 257 ? -10.389 7.239 5.074 1.00 41.53 257 ASP A N 1
ATOM 1977 C CA . ASP A 1 257 ? -8.989 6.947 4.792 1.00 41.53 257 ASP A CA 1
ATOM 1978 C C . ASP A 1 257 ? -8.034 7.535 5.847 1.00 41.53 257 ASP A C 1
ATOM 1980 O O . ASP A 1 257 ? -8.123 8.709 6.207 1.00 41.53 257 ASP A O 1
ATOM 1984 N N . TRP A 1 258 ? -7.038 6.749 6.277 1.00 52.91 258 TRP A N 1
ATOM 1985 C CA . TRP A 1 258 ? -6.000 7.222 7.196 1.00 52.91 258 TRP A CA 1
ATOM 1986 C C . TRP A 1 258 ? -4.975 8.112 6.483 1.00 52.91 258 TRP A C 1
ATOM 1988 O O . TRP A 1 258 ? -4.055 7.646 5.798 1.00 52.91 258 TRP A O 1
ATOM 1998 N N . PHE A 1 259 ? -5.102 9.412 6.716 1.00 51.59 259 PHE A N 1
ATOM 1999 C CA . PHE A 1 259 ? -4.260 10.455 6.154 1.00 51.59 259 PHE A CA 1
ATOM 2000 C C . PHE A 1 259 ? -3.608 11.277 7.264 1.00 51.59 259 PHE A C 1
ATOM 2002 O O . PHE A 1 259 ? -4.243 11.638 8.251 1.00 51.59 259 PHE A O 1
ATOM 2009 N N . THR A 1 260 ? -2.324 11.599 7.108 1.00 44.28 260 THR A N 1
ATOM 2010 C CA . THR A 1 260 ? -1.621 12.487 8.045 1.00 44.28 260 THR A CA 1
ATOM 2011 C C . THR A 1 260 ? -1.212 13.778 7.360 1.00 44.28 260 THR A C 1
ATOM 2013 O O . THR A 1 260 ? -0.539 13.765 6.327 1.00 44.28 260 THR A O 1
ATOM 2016 N N . HIS A 1 261 ? -1.614 14.907 7.946 1.00 47.50 261 HIS A N 1
ATOM 2017 C CA . HIS A 1 261 ? -1.123 16.219 7.544 1.00 47.50 261 HIS A CA 1
ATOM 2018 C C . HIS A 1 261 ? 0.299 16.402 8.072 1.00 47.50 261 HIS A C 1
ATOM 2020 O O . HIS A 1 261 ? 0.526 16.602 9.266 1.00 47.50 261 HIS A O 1
ATOM 2026 N N . THR A 1 262 ? 1.281 16.339 7.179 1.00 50.12 262 THR A N 1
ATOM 2027 C CA . THR A 1 262 ? 2.640 16.787 7.482 1.00 50.12 262 THR A CA 1
ATOM 2028 C C . THR A 1 262 ? 2.746 18.285 7.218 1.00 50.12 262 THR A C 1
ATOM 2030 O O . THR A 1 262 ? 2.246 18.761 6.207 1.00 50.12 262 THR A O 1
ATOM 2033 N N . ARG A 1 263 ? 3.450 19.037 8.078 1.00 42.22 263 ARG A N 1
ATOM 2034 C CA . ARG A 1 263 ? 3.702 20.492 7.923 1.00 42.22 263 ARG A CA 1
ATOM 2035 C C . ARG A 1 263 ? 4.482 20.885 6.647 1.00 42.22 263 ARG A C 1
ATOM 2037 O O . ARG A 1 263 ? 4.855 22.042 6.490 1.00 42.22 263 ARG A O 1
ATOM 2044 N N . SER A 1 264 ? 4.743 19.942 5.748 1.00 46.66 264 SER A N 1
ATOM 2045 C CA . SER A 1 264 ? 5.431 20.128 4.475 1.00 46.66 264 SER A CA 1
ATOM 2046 C C . SER A 1 264 ? 4.586 19.550 3.332 1.00 46.66 264 SER A C 1
ATOM 2048 O O . SER A 1 264 ? 4.426 18.333 3.251 1.00 46.66 264 SER A O 1
ATOM 2050 N N . SER A 1 265 ? 4.119 20.442 2.450 1.00 44.28 265 SER A N 1
ATOM 2051 C CA . SER A 1 265 ? 3.272 20.252 1.255 1.00 44.28 265 SER A CA 1
ATOM 2052 C C . SER A 1 265 ? 1.791 19.927 1.503 1.00 44.28 265 SER A C 1
ATOM 2054 O O . SER A 1 265 ? 1.455 19.053 2.292 1.00 44.28 265 SER A O 1
ATOM 2056 N N . ASP A 1 266 ? 0.918 20.656 0.801 1.00 50.78 266 ASP A N 1
ATOM 2057 C CA . ASP A 1 266 ? -0.537 20.794 1.003 1.00 50.78 266 ASP A CA 1
ATOM 2058 C C . ASP A 1 266 ? -1.380 19.518 0.777 1.00 50.78 266 ASP A C 1
ATOM 2060 O O . ASP A 1 266 ? -2.608 19.584 0.732 1.00 50.78 266 ASP A O 1
ATOM 2064 N N . THR A 1 267 ? -0.756 18.344 0.641 1.00 49.66 267 THR A N 1
ATOM 2065 C CA . THR A 1 267 ? -1.446 17.066 0.416 1.00 49.66 267 THR A CA 1
ATOM 2066 C C . THR A 1 267 ? -1.113 16.060 1.514 1.00 49.66 267 THR A C 1
ATOM 2068 O O . THR A 1 267 ? 0.070 15.820 1.772 1.00 49.66 267 THR A O 1
ATOM 2071 N N . PRO A 1 268 ? -2.118 15.435 2.148 1.00 66.62 268 PRO A N 1
ATOM 2072 C CA . PRO A 1 268 ? -1.871 14.463 3.197 1.00 66.62 268 PRO A CA 1
ATOM 2073 C C . PRO A 1 268 ? -1.190 13.193 2.670 1.00 66.62 268 PRO A C 1
ATOM 2075 O O . PRO A 1 268 ? -1.351 12.799 1.515 1.00 66.62 268 PRO A O 1
ATOM 2078 N N . ILE A 1 269 ? -0.455 12.520 3.556 1.00 71.81 269 ILE A N 1
ATOM 2079 C CA . ILE A 1 269 ? 0.224 11.255 3.263 1.00 71.81 269 ILE A CA 1
ATOM 2080 C C . ILE A 1 269 ? -0.607 10.090 3.795 1.00 71.81 269 ILE A C 1
ATOM 2082 O O . ILE A 1 269 ? -0.985 10.078 4.970 1.00 71.81 269 ILE A O 1
ATOM 2086 N N . TRP A 1 270 ? -0.837 9.100 2.934 1.00 75.62 270 TRP A N 1
ATOM 2087 C CA . TRP A 1 270 ? -1.510 7.850 3.275 1.00 75.62 270 TRP A CA 1
ATOM 2088 C C . TRP A 1 270 ? -0.626 6.939 4.139 1.00 75.62 270 TRP A C 1
ATOM 2090 O O . TRP A 1 270 ? 0.567 6.783 3.857 1.00 75.62 270 TRP A O 1
ATOM 2100 N N . ILE A 1 271 ? -1.209 6.308 5.162 1.00 75.56 271 ILE A N 1
ATOM 2101 C CA . ILE A 1 271 ? -0.525 5.317 6.009 1.00 75.56 271 ILE A CA 1
ATOM 2102 C C . ILE A 1 271 ? -1.348 4.037 6.047 1.00 75.56 271 ILE A C 1
ATOM 2104 O O . ILE A 1 271 ? -2.516 4.051 6.422 1.00 75.56 271 ILE A O 1
ATOM 2108 N N . GLY A 1 272 ? -0.729 2.915 5.686 1.00 77.12 272 GLY A N 1
ATOM 2109 C CA . GLY A 1 272 ? -1.418 1.634 5.689 1.00 77.12 272 GLY A CA 1
ATOM 2110 C C . GLY A 1 272 ? -1.502 0.983 7.064 1.00 77.12 272 GLY A C 1
ATOM 2111 O O . GLY A 1 272 ? -0.533 0.980 7.827 1.00 77.12 272 GLY A O 1
ATOM 2112 N N . GLU A 1 273 ? -2.635 0.334 7.329 1.00 79.75 273 GLU A N 1
ATOM 2113 C CA . GLU A 1 273 ? -2.945 -0.381 8.581 1.00 79.75 273 GLU A CA 1
ATOM 2114 C C . GLU A 1 273 ? -2.015 -1.576 8.854 1.00 79.75 273 GLU A C 1
ATOM 2116 O O . GLU A 1 273 ? -1.785 -1.966 9.998 1.00 79.75 273 GLU A O 1
ATOM 2121 N N . ILE A 1 274 ? -1.405 -2.145 7.809 1.00 86.25 274 ILE A N 1
ATOM 2122 C CA . ILE A 1 274 ? -0.373 -3.183 7.956 1.00 86.25 274 ILE A CA 1
ATOM 2123 C C . ILE A 1 274 ? 0.972 -2.625 8.463 1.00 86.25 274 ILE A C 1
ATOM 2125 O O . ILE A 1 274 ? 1.814 -3.380 8.944 1.00 86.25 274 ILE A O 1
ATOM 2129 N N . SER A 1 275 ? 1.196 -1.309 8.452 1.00 89.81 275 SER A N 1
ATOM 2130 C CA . SER A 1 275 ? 2.439 -0.742 8.992 1.00 89.81 275 SER A CA 1
ATOM 2131 C C . SER A 1 275 ? 2.518 -0.884 10.521 1.00 89.81 275 SER A C 1
ATOM 2133 O O . SER A 1 275 ? 1.507 -0.852 11.224 1.00 89.81 275 SER A O 1
ATOM 2135 N N . ASP A 1 276 ? 3.725 -1.045 11.073 1.00 91.94 276 ASP A N 1
ATOM 2136 C CA . ASP A 1 276 ? 3.917 -1.088 12.535 1.00 91.94 276 ASP A CA 1
ATOM 2137 C C . ASP A 1 276 ? 3.573 0.254 13.200 1.00 91.94 276 ASP A C 1
ATOM 2139 O O . ASP A 1 276 ? 3.071 0.280 14.321 1.00 91.94 276 ASP A O 1
ATOM 2143 N N . ALA A 1 277 ? 3.804 1.376 12.509 1.00 88.69 277 ALA A N 1
ATOM 2144 C CA . ALA A 1 277 ? 3.507 2.710 13.031 1.00 88.69 277 ALA A CA 1
ATOM 2145 C C . ALA A 1 277 ? 1.992 2.956 13.165 1.00 88.69 277 ALA A C 1
ATOM 2147 O O . ALA A 1 277 ? 1.551 3.546 14.158 1.00 88.69 277 ALA A O 1
ATOM 2148 N N . ALA A 1 278 ? 1.188 2.477 12.203 1.00 86.19 278 ALA A N 1
ATOM 2149 C CA . ALA A 1 278 ? -0.272 2.492 12.309 1.00 86.19 278 ALA A CA 1
ATOM 2150 C C . ALA A 1 278 ? -0.735 1.617 13.481 1.00 86.19 278 ALA A C 1
ATOM 2152 O O . ALA A 1 278 ? -1.414 2.112 14.378 1.00 86.19 278 ALA A O 1
ATOM 2153 N N . PHE A 1 279 ? -0.262 0.368 13.552 1.00 89.88 279 PHE A N 1
ATOM 2154 C CA . PHE A 1 279 ? -0.605 -0.558 14.635 1.00 89.88 279 PHE A CA 1
ATOM 2155 C C . PHE A 1 279 ? -0.259 -0.010 16.032 1.00 89.88 279 PHE A C 1
ATOM 2157 O O . PHE A 1 279 ? -1.100 -0.016 16.929 1.00 89.88 279 PHE A O 1
ATOM 2164 N N . SER A 1 280 ? 0.945 0.541 16.216 1.00 91.06 280 SER A N 1
ATOM 2165 C CA . SER A 1 280 ? 1.354 1.194 17.469 1.00 91.06 280 SER A CA 1
ATOM 2166 C C . SER A 1 280 ? 0.474 2.402 17.809 1.00 91.06 280 SER A C 1
ATOM 2168 O O . SER A 1 280 ? 0.156 2.642 18.973 1.00 91.06 280 SER A O 1
ATOM 2170 N N . THR A 1 281 ? 0.025 3.160 16.805 1.00 87.38 281 THR A N 1
ATOM 2171 C CA . THR A 1 281 ? -0.917 4.267 17.027 1.00 87.38 281 THR A CA 1
ATOM 2172 C C . THR A 1 281 ? -2.280 3.754 17.489 1.00 87.38 281 THR A C 1
ATOM 2174 O O . THR A 1 281 ? -2.791 4.269 18.480 1.00 87.38 281 THR A O 1
ATOM 2177 N N . ARG A 1 282 ? -2.817 2.698 16.860 1.00 83.62 282 ARG A N 1
ATOM 2178 C CA . ARG A 1 282 ? -4.071 2.047 17.279 1.00 83.62 282 ARG A CA 1
ATOM 2179 C C . ARG A 1 282 ? -3.986 1.530 18.710 1.00 83.62 282 ARG A C 1
ATOM 2181 O O . ARG A 1 282 ? -4.888 1.770 19.505 1.00 83.62 282 ARG A O 1
ATOM 2188 N N . PHE A 1 283 ? -2.874 0.892 19.071 1.00 88.56 283 PHE A N 1
ATOM 2189 C CA . PHE A 1 283 ? -2.638 0.466 20.447 1.00 88.56 283 PHE A CA 1
ATOM 2190 C C . PHE A 1 283 ? -2.685 1.639 21.431 1.00 88.56 283 PHE A C 1
ATOM 2192 O O . PHE A 1 283 ? -3.443 1.585 22.394 1.00 88.56 283 PHE A O 1
ATOM 2199 N N . ARG A 1 284 ? -1.953 2.729 21.169 1.00 88.50 284 ARG A N 1
ATOM 2200 C CA . ARG A 1 284 ? -1.977 3.923 22.032 1.00 88.50 284 ARG A CA 1
ATOM 2201 C C . ARG A 1 284 ? -3.373 4.547 22.134 1.00 88.50 284 ARG A C 1
ATOM 2203 O O . ARG A 1 284 ? -3.761 4.975 23.216 1.00 88.50 284 ARG A O 1
ATOM 2210 N N . GLN A 1 285 ? -4.137 4.567 21.044 1.00 84.38 285 GLN A N 1
ATOM 2211 C CA . GLN A 1 285 ? -5.528 5.035 21.033 1.00 84.38 285 GLN A CA 1
ATOM 2212 C C . GLN A 1 285 ? -6.438 4.164 21.901 1.00 84.38 285 GLN A C 1
ATOM 2214 O O . GLN A 1 285 ? -7.233 4.699 22.665 1.00 84.38 285 GLN A O 1
ATOM 2219 N N . PHE A 1 286 ? -6.273 2.840 21.865 1.00 81.69 286 PHE A N 1
ATOM 2220 C CA . PHE A 1 286 ? -6.989 1.938 22.767 1.00 81.69 286 PHE A CA 1
ATOM 2221 C C . PHE A 1 286 ? -6.422 1.921 24.195 1.00 81.69 286 PHE A C 1
ATOM 2223 O O . PHE A 1 286 ? -7.103 1.490 25.117 1.00 81.69 286 PHE A O 1
ATOM 2230 N N . ALA A 1 287 ? -5.198 2.375 24.433 1.00 83.00 287 ALA A N 1
ATOM 2231 C CA . ALA A 1 287 ? -4.646 2.450 25.783 1.00 83.00 287 ALA A CA 1
ATOM 2232 C C . ALA A 1 287 ? -4.979 3.785 26.488 1.00 83.00 287 ALA A C 1
ATOM 2234 O O . ALA A 1 287 ? -5.115 3.820 27.709 1.00 83.00 287 ALA A O 1
ATOM 2235 N N . SER A 1 288 ? -5.152 4.887 25.758 1.00 81.31 288 SER A N 1
ATOM 2236 C CA . SER A 1 288 ? -5.459 6.201 26.345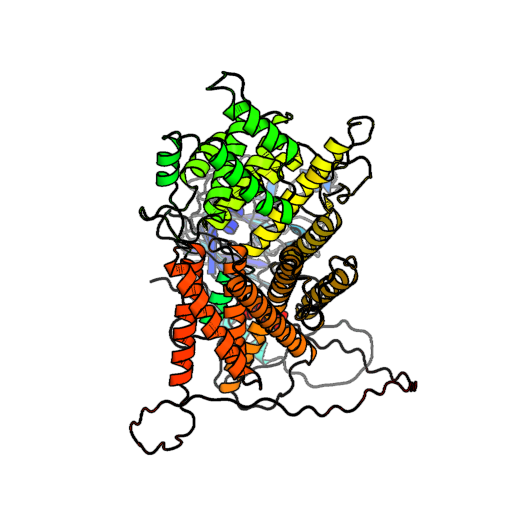 1.00 81.31 288 SER A CA 1
ATOM 2237 C C . SER A 1 288 ? -6.930 6.330 26.770 1.00 81.31 288 SER A C 1
ATOM 2239 O O . SER A 1 288 ? -7.827 5.903 26.047 1.00 81.31 288 SER A O 1
ATOM 2241 N N . ALA A 1 289 ? -7.182 6.955 27.927 1.00 64.88 289 ALA A N 1
ATOM 2242 C CA . ALA A 1 289 ? -8.527 7.224 28.459 1.00 64.88 289 ALA A CA 1
ATOM 2243 C C . ALA A 1 289 ? -8.958 8.705 28.361 1.00 64.88 289 ALA A C 1
ATOM 2245 O O . ALA A 1 289 ? -10.112 9.020 28.633 1.00 64.88 289 ALA A O 1
ATOM 2246 N N . SER A 1 290 ? -8.043 9.620 28.017 1.00 61.31 290 SER A N 1
ATOM 2247 C CA . SER A 1 290 ? -8.260 11.073 28.108 1.00 61.31 290 SER A CA 1
ATOM 2248 C C . SER A 1 290 ? -8.314 11.755 26.741 1.00 61.31 290 SER A C 1
ATOM 2250 O O . SER A 1 290 ? -9.358 12.253 26.334 1.00 61.31 290 SER A O 1
ATOM 2252 N N . GLN A 1 291 ? -7.191 11.772 26.021 1.00 62.38 291 GLN A N 1
ATOM 2253 C CA . GLN A 1 291 ? -7.064 12.351 24.686 1.00 62.38 291 GLN A CA 1
ATOM 2254 C C . GLN A 1 291 ? -6.613 11.270 23.707 1.00 62.38 291 GLN A C 1
ATOM 2256 O O . GLN A 1 291 ? -5.689 10.508 24.004 1.00 62.38 291 GLN A O 1
ATOM 2261 N N . LEU A 1 292 ? -7.260 11.211 22.541 1.00 68.62 292 LEU A N 1
ATOM 2262 C CA . LEU A 1 292 ? -6.913 10.281 21.472 1.00 68.62 292 LEU A CA 1
ATOM 2263 C C . LEU A 1 292 ? -5.536 10.650 20.900 1.00 68.62 292 LEU A C 1
ATOM 2265 O O . LEU A 1 292 ? -5.401 11.708 20.276 1.00 68.62 292 LEU A O 1
ATOM 2269 N N . PRO A 1 293 ? -4.496 9.817 21.110 1.00 74.75 293 PRO A N 1
ATOM 2270 C CA . PRO A 1 293 ? -3.158 10.111 20.627 1.00 74.75 293 PRO A CA 1
ATOM 2271 C C . PRO A 1 293 ? -3.161 10.240 19.105 1.00 74.75 293 PRO A C 1
ATOM 2273 O O . PRO A 1 293 ? -3.662 9.366 18.390 1.00 74.75 293 PRO A O 1
ATOM 2276 N N . LYS A 1 294 ? -2.573 11.331 18.606 1.00 77.50 294 LYS A N 1
ATOM 2277 C CA . LYS A 1 294 ? -2.385 11.551 17.169 1.00 77.50 294 LYS A CA 1
ATOM 2278 C C . LYS A 1 294 ? -1.268 10.648 16.633 1.00 77.50 294 LYS A C 1
ATOM 2280 O O . LYS A 1 294 ? -0.358 10.221 17.360 1.00 77.50 294 LYS A O 1
ATOM 2285 N N . HIS A 1 295 ? -1.328 10.363 15.335 1.00 82.00 295 HIS A N 1
ATOM 2286 C CA . HIS A 1 295 ? -0.228 9.697 14.650 1.00 82.00 295 HIS A CA 1
ATOM 2287 C C . HIS A 1 295 ? 1.038 10.557 14.712 1.00 82.00 295 HIS A C 1
ATOM 2289 O O . HIS A 1 295 ? 0.970 11.771 14.525 1.00 82.00 295 HIS A O 1
ATOM 2295 N N . ILE A 1 296 ? 2.190 9.928 14.947 1.00 85.06 296 ILE A N 1
ATOM 2296 C CA . ILE A 1 296 ? 3.479 10.623 14.947 1.00 85.06 296 ILE A CA 1
ATOM 2297 C C . ILE A 1 296 ? 4.013 10.596 13.511 1.00 85.06 296 ILE A C 1
ATOM 2299 O O . ILE A 1 296 ? 4.313 9.518 13.002 1.00 85.06 296 ILE A O 1
ATOM 2303 N N . PRO A 1 297 ? 4.114 11.745 12.821 1.00 79.69 297 PRO A N 1
ATOM 2304 C CA . PRO A 1 297 ? 4.560 11.758 11.439 1.00 79.69 297 PRO A CA 1
ATOM 2305 C C . PRO A 1 297 ? 6.042 11.393 11.334 1.00 79.69 297 PRO A C 1
ATOM 2307 O O . PRO A 1 297 ? 6.881 11.856 12.111 1.00 79.69 297 PRO A O 1
ATOM 2310 N N . ARG A 1 298 ? 6.387 10.633 10.294 1.00 85.00 298 ARG A N 1
ATOM 2311 C CA . ARG A 1 298 ? 7.780 10.390 9.913 1.00 85.00 298 ARG A CA 1
ATOM 2312 C C . ARG A 1 298 ? 8.406 11.684 9.399 1.00 85.00 298 ARG A C 1
ATOM 2314 O O . ARG A 1 298 ? 8.076 12.140 8.309 1.00 85.00 298 ARG A O 1
ATOM 2321 N N . THR A 1 299 ? 9.347 12.234 10.157 1.00 82.50 299 THR A N 1
ATOM 2322 C CA . THR A 1 299 ? 10.097 13.457 9.806 1.00 82.50 299 THR A CA 1
ATOM 2323 C C . THR A 1 299 ? 11.608 13.238 9.723 1.00 82.50 299 THR A C 1
ATOM 2325 O O . THR A 1 299 ? 12.328 14.090 9.212 1.00 82.50 299 THR A O 1
ATOM 2328 N N . GLN A 1 300 ? 12.095 12.085 10.188 1.00 88.25 300 GLN A N 1
ATOM 2329 C CA . GLN A 1 300 ? 13.523 11.795 10.325 1.00 88.25 300 GLN A CA 1
ATOM 2330 C C . GLN A 1 300 ? 14.089 11.178 9.044 1.00 88.25 300 GLN A C 1
ATOM 2332 O O . GLN A 1 300 ? 14.177 9.956 8.917 1.00 88.25 300 GLN A O 1
ATOM 2337 N N . PHE A 1 301 ? 14.420 12.027 8.069 1.00 88.69 301 PHE A N 1
ATOM 2338 C CA . PHE A 1 301 ? 15.110 11.651 6.833 1.00 88.69 301 PHE A CA 1
ATOM 2339 C C . PHE A 1 301 ? 15.797 12.862 6.178 1.00 88.69 301 PHE A C 1
ATOM 2341 O O . PHE A 1 301 ? 15.396 14.005 6.375 1.00 88.69 301 PHE A O 1
ATOM 2348 N N . THR A 1 302 ? 16.826 12.622 5.359 1.00 88.06 302 THR A N 1
ATOM 2349 C CA . THR A 1 302 ? 17.517 13.686 4.606 1.00 88.06 302 THR A CA 1
ATOM 2350 C C . THR A 1 302 ? 16.594 14.330 3.569 1.00 88.06 302 THR A C 1
ATOM 2352 O O . THR A 1 302 ? 15.980 13.612 2.774 1.00 88.06 302 THR A O 1
ATOM 2355 N N . SER A 1 303 ? 16.550 15.667 3.528 1.00 88.06 303 SER A N 1
ATOM 2356 C CA . SER A 1 303 ? 15.740 16.431 2.572 1.00 88.06 303 SER A CA 1
ATOM 2357 C C . SER A 1 303 ? 16.240 16.312 1.128 1.00 88.06 303 SER A C 1
ATOM 2359 O O . SER A 1 303 ? 17.418 16.053 0.865 1.00 88.06 303 SER A O 1
ATOM 2361 N N . ASP A 1 304 ? 15.332 16.530 0.176 1.00 88.12 304 ASP A N 1
ATOM 2362 C CA . ASP A 1 304 ? 15.656 16.497 -1.254 1.00 88.12 304 ASP A CA 1
ATOM 2363 C C . ASP A 1 304 ? 16.612 17.615 -1.668 1.00 88.12 304 ASP A C 1
ATOM 2365 O O . ASP A 1 304 ? 17.457 17.396 -2.533 1.00 88.12 304 ASP A O 1
ATOM 2369 N N . ASP A 1 305 ? 16.541 18.778 -1.018 1.00 88.25 305 ASP A N 1
ATOM 2370 C CA . ASP A 1 305 ? 17.464 19.884 -1.275 1.00 88.25 305 ASP A CA 1
ATOM 2371 C C . ASP A 1 305 ? 18.895 19.513 -0.875 1.00 88.25 305 ASP A C 1
ATOM 2373 O O . ASP A 1 305 ? 19.817 19.680 -1.668 1.00 88.25 305 ASP A O 1
ATOM 2377 N N . THR A 1 306 ? 19.078 18.880 0.292 1.00 89.31 306 THR A N 1
ATOM 2378 C CA . THR A 1 306 ? 20.403 18.394 0.713 1.00 89.31 306 THR A CA 1
ATOM 2379 C C . THR A 1 306 ? 20.956 17.345 -0.253 1.00 89.31 306 THR A C 1
ATOM 2381 O O . THR A 1 306 ? 22.144 17.370 -0.571 1.00 89.31 306 THR A O 1
ATOM 2384 N N . LEU A 1 307 ? 20.120 16.425 -0.750 1.00 90.25 307 LEU A N 1
ATOM 2385 C CA . LEU A 1 307 ? 20.561 15.455 -1.757 1.00 90.25 307 LEU A CA 1
ATOM 2386 C C . LEU A 1 307 ? 20.924 16.122 -3.084 1.00 90.25 307 LEU A C 1
ATOM 2388 O O . LEU A 1 307 ? 21.906 15.723 -3.703 1.00 90.25 307 LEU A O 1
ATOM 2392 N N . ARG A 1 308 ? 20.159 17.127 -3.521 1.00 88.94 308 ARG A N 1
ATOM 2393 C CA . ARG A 1 308 ? 20.426 17.860 -4.764 1.00 88.94 308 ARG A CA 1
ATOM 2394 C C . ARG A 1 308 ? 21.761 18.598 -4.690 1.00 88.94 308 ARG A C 1
ATOM 2396 O O . ARG A 1 308 ? 22.555 18.497 -5.623 1.00 88.94 308 ARG A O 1
ATOM 2403 N N . ASP A 1 309 ? 22.029 19.260 -3.568 1.00 89.62 309 ASP A N 1
ATOM 2404 C CA . ASP A 1 309 ? 23.293 19.960 -3.328 1.00 89.62 309 ASP A CA 1
ATOM 2405 C C . ASP A 1 309 ? 24.480 18.987 -3.320 1.00 89.62 309 ASP A C 1
ATOM 2407 O O . ASP A 1 309 ? 25.509 19.245 -3.944 1.00 89.62 309 ASP A O 1
ATOM 2411 N N . LEU A 1 310 ? 24.326 17.827 -2.671 1.00 89.69 310 LEU A N 1
ATOM 2412 C CA . LEU A 1 310 ? 25.355 16.786 -2.654 1.00 89.69 310 LEU A CA 1
ATOM 2413 C C . LEU A 1 310 ? 25.571 16.147 -4.029 1.00 89.69 310 LEU A C 1
ATOM 2415 O O . LEU A 1 310 ? 26.712 15.871 -4.384 1.00 89.69 310 LEU A O 1
ATOM 2419 N N . ALA A 1 311 ? 24.511 15.926 -4.808 1.00 87.50 311 ALA A N 1
ATOM 2420 C CA . ALA A 1 311 ? 24.608 15.366 -6.154 1.00 87.50 311 ALA A CA 1
ATOM 2421 C C . ALA A 1 311 ? 25.336 16.316 -7.120 1.00 87.50 311 ALA A C 1
ATOM 2423 O O . ALA A 1 311 ? 26.081 15.856 -7.984 1.00 87.50 311 ALA A O 1
ATOM 2424 N N . ALA A 1 312 ? 25.182 17.634 -6.939 1.00 86.75 312 AL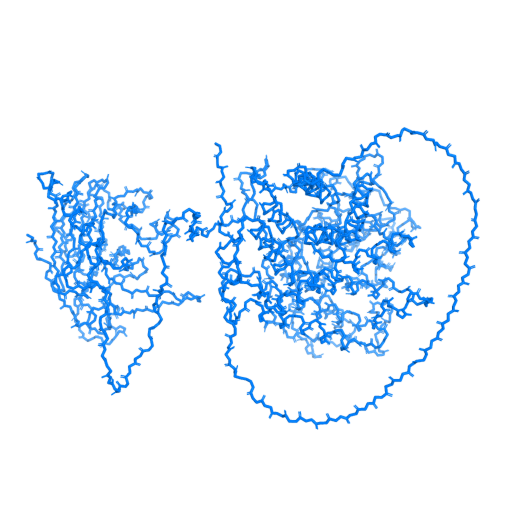A A N 1
ATOM 2425 C CA . ALA A 1 312 ? 25.918 18.640 -7.706 1.00 86.75 312 ALA A CA 1
ATOM 2426 C C . ALA A 1 312 ? 27.433 18.615 -7.424 1.00 86.75 312 ALA A C 1
ATOM 2428 O O . ALA A 1 312 ? 28.235 19.023 -8.266 1.00 86.75 312 ALA A O 1
ATOM 2429 N N . THR A 1 313 ? 27.844 18.115 -6.256 1.00 85.19 313 THR A N 1
ATOM 2430 C CA . THR A 1 313 ? 29.253 17.960 -5.886 1.00 85.19 313 THR A CA 1
ATOM 2431 C C . THR A 1 313 ? 29.730 16.534 -6.141 1.00 85.19 313 THR A C 1
ATOM 2433 O O . THR A 1 313 ? 29.384 15.617 -5.402 1.00 85.19 313 THR A O 1
ATOM 2436 N N . ARG A 1 314 ? 30.576 16.324 -7.157 1.00 84.56 314 ARG A N 1
ATOM 2437 C CA . ARG A 1 314 ? 31.150 14.993 -7.405 1.00 84.56 314 ARG A CA 1
ATOM 2438 C C . ARG A 1 314 ? 31.978 14.532 -6.192 1.00 84.56 314 ARG A C 1
ATOM 2440 O O . ARG A 1 314 ? 32.949 15.215 -5.851 1.00 84.56 314 ARG A O 1
ATOM 2447 N N . PRO A 1 315 ? 31.651 13.390 -5.557 1.00 86.81 315 PRO A N 1
ATOM 2448 C CA . PRO A 1 315 ? 32.430 12.872 -4.439 1.00 86.81 315 PRO A CA 1
ATOM 2449 C C . PRO A 1 315 ? 33.849 12.488 -4.868 1.00 86.81 315 PRO A C 1
ATOM 2451 O O . PRO A 1 315 ? 34.093 12.099 -6.012 1.00 86.81 315 PRO A O 1
ATOM 2454 N N . VAL A 1 316 ? 34.797 12.561 -3.933 1.00 87.25 316 VAL A N 1
ATOM 2455 C CA . VAL A 1 316 ? 36.161 12.075 -4.169 1.00 87.25 316 VAL A CA 1
ATOM 2456 C C . VAL A 1 316 ? 36.131 10.552 -4.275 1.00 87.25 316 VAL A C 1
ATOM 2458 O O . VAL A 1 316 ? 35.546 9.879 -3.427 1.00 87.25 316 VAL A O 1
ATOM 2461 N N . TRP A 1 317 ? 36.773 10.008 -5.310 1.00 88.06 317 TRP A N 1
ATOM 2462 C CA . TRP A 1 317 ? 36.904 8.561 -5.465 1.00 88.06 317 TRP A CA 1
ATOM 2463 C C . TRP A 1 317 ? 37.739 7.973 -4.310 1.00 88.06 317 TRP A C 1
ATOM 2465 O O . TRP A 1 317 ? 38.824 8.499 -4.033 1.00 88.06 317 TRP A O 1
ATOM 2475 N N . PRO A 1 318 ? 37.284 6.905 -3.626 1.00 90.94 318 PRO A N 1
ATOM 2476 C CA . PRO A 1 318 ? 38.034 6.309 -2.522 1.00 90.94 318 PRO A CA 1
ATOM 2477 C C . PRO A 1 318 ? 39.376 5.725 -2.987 1.00 90.94 318 PRO A C 1
ATOM 2479 O O . PRO A 1 318 ? 39.544 5.354 -4.147 1.00 90.94 318 PRO A O 1
ATOM 2482 N N . SER A 1 319 ? 40.339 5.564 -2.073 1.00 90.38 319 SER A N 1
ATOM 2483 C CA . SER A 1 319 ? 41.560 4.805 -2.389 1.00 90.38 319 SER A CA 1
ATOM 2484 C C . SER A 1 319 ? 41.211 3.369 -2.801 1.00 90.38 319 SER A C 1
ATOM 2486 O O . SER A 1 319 ? 40.216 2.827 -2.326 1.00 90.38 319 SER A O 1
ATOM 2488 N N . ALA A 1 320 ? 42.030 2.722 -3.637 1.00 88.69 320 ALA A N 1
ATOM 2489 C CA . ALA A 1 320 ? 41.736 1.374 -4.143 1.00 88.69 320 ALA A CA 1
ATOM 2490 C C . ALA A 1 320 ? 41.411 0.365 -3.020 1.00 88.69 320 ALA A C 1
ATOM 2492 O O . ALA A 1 320 ? 40.405 -0.336 -3.090 1.00 88.69 320 ALA A O 1
ATOM 2493 N N . ALA A 1 321 ? 42.193 0.370 -1.932 1.00 89.94 321 ALA A N 1
ATOM 2494 C CA . ALA A 1 321 ? 41.945 -0.477 -0.763 1.00 89.94 321 ALA A CA 1
ATOM 2495 C C . ALA A 1 321 ? 40.617 -0.144 -0.058 1.00 89.94 321 ALA A C 1
ATOM 2497 O O . ALA A 1 321 ? 39.887 -1.041 0.362 1.00 89.94 321 ALA A O 1
ATOM 2498 N N . ARG A 1 322 ? 40.271 1.147 0.055 1.00 92.56 322 ARG A N 1
ATOM 2499 C CA . ARG A 1 322 ? 38.999 1.576 0.649 1.00 92.56 322 ARG A CA 1
ATOM 2500 C C . ARG A 1 322 ? 37.820 1.212 -0.249 1.00 92.56 322 ARG A C 1
ATOM 2502 O O . ARG A 1 322 ? 36.816 0.738 0.264 1.00 92.56 322 ARG A O 1
ATOM 2509 N N . ALA A 1 323 ? 37.938 1.412 -1.558 1.00 92.50 323 ALA A N 1
ATOM 2510 C CA . ALA A 1 323 ? 36.907 1.086 -2.534 1.00 92.50 323 ALA A CA 1
ATOM 2511 C C . ALA A 1 323 ? 36.608 -0.422 -2.548 1.00 92.50 323 ALA A C 1
ATOM 2513 O O . ALA A 1 323 ? 35.443 -0.813 -2.507 1.00 92.50 323 ALA A O 1
ATOM 2514 N N . GLN A 1 324 ? 37.652 -1.258 -2.509 1.00 93.00 324 GLN A N 1
ATOM 2515 C CA . GLN A 1 324 ? 37.516 -2.710 -2.390 1.00 93.00 324 GLN A CA 1
ATOM 2516 C C . GLN A 1 324 ? 36.800 -3.103 -1.093 1.00 93.00 324 GLN A C 1
ATOM 2518 O O . GLN A 1 324 ? 35.799 -3.811 -1.148 1.00 93.00 324 GLN A O 1
ATOM 2523 N N . LEU A 1 325 ? 37.238 -2.572 0.054 1.00 94.12 325 LEU A N 1
ATOM 2524 C CA . LEU A 1 325 ? 36.594 -2.827 1.345 1.00 94.12 325 LEU A CA 1
ATOM 2525 C C . LEU A 1 325 ? 35.107 -2.435 1.341 1.00 94.12 325 LEU A C 1
ATOM 2527 O O . LEU A 1 325 ? 34.266 -3.184 1.836 1.00 94.12 325 LEU A O 1
ATOM 2531 N N . LEU A 1 326 ? 34.775 -1.263 0.791 1.00 94.88 326 LEU A N 1
ATOM 2532 C CA . LEU A 1 326 ? 33.395 -0.779 0.707 1.00 94.88 326 LEU A CA 1
ATOM 2533 C C . LEU A 1 326 ? 32.526 -1.709 -0.149 1.00 94.88 326 LEU A C 1
ATOM 2535 O O . LEU A 1 326 ? 31.436 -2.082 0.279 1.00 94.88 326 LEU A O 1
ATOM 2539 N N . VAL A 1 327 ? 33.017 -2.111 -1.324 1.00 93.94 327 VAL A N 1
ATOM 2540 C CA . VAL A 1 327 ? 32.301 -3.018 -2.233 1.00 93.94 327 VAL A CA 1
ATOM 2541 C C . VAL A 1 327 ? 32.131 -4.398 -1.614 1.00 93.94 327 VAL A C 1
ATOM 2543 O O . VAL A 1 327 ? 31.019 -4.910 -1.603 1.00 93.94 327 VAL A O 1
ATOM 2546 N N . GLU A 1 328 ? 33.183 -4.989 -1.048 1.00 91.94 328 GLU A N 1
ATOM 2547 C CA . GLU A 1 328 ? 33.098 -6.301 -0.397 1.00 91.94 328 GLU A CA 1
ATOM 2548 C C . GLU A 1 328 ? 32.096 -6.290 0.764 1.00 91.94 328 GLU A C 1
ATOM 2550 O O . GLU A 1 328 ? 31.256 -7.186 0.861 1.00 91.94 328 GLU A O 1
ATOM 2555 N N . THR A 1 329 ? 32.108 -5.234 1.584 1.00 91.81 329 THR A N 1
ATOM 2556 C CA . THR A 1 329 ? 31.135 -5.057 2.675 1.00 91.81 329 THR A CA 1
ATOM 2557 C C . THR A 1 329 ? 29.705 -4.934 2.134 1.00 91.81 329 THR A C 1
ATOM 2559 O O . THR A 1 329 ? 28.773 -5.536 2.671 1.00 91.81 329 THR A O 1
ATOM 2562 N N . ALA A 1 330 ? 29.505 -4.163 1.061 1.00 92.31 330 ALA A N 1
ATOM 2563 C CA . ALA A 1 330 ? 28.192 -3.998 0.445 1.00 92.31 330 ALA A CA 1
ATOM 2564 C C . ALA A 1 330 ? 27.673 -5.308 -0.170 1.00 92.31 330 ALA A C 1
ATOM 2566 O O . ALA A 1 330 ? 26.502 -5.644 0.007 1.00 92.31 330 ALA A O 1
ATOM 2567 N N . LEU A 1 331 ? 28.543 -6.069 -0.842 1.00 89.25 331 LEU A N 1
ATOM 2568 C CA . LEU A 1 331 ? 28.210 -7.360 -1.444 1.00 89.25 331 LEU A CA 1
ATOM 2569 C C . LEU A 1 331 ? 27.781 -8.380 -0.393 1.00 89.25 331 LEU A C 1
ATOM 2571 O O . LEU A 1 331 ? 26.757 -9.028 -0.589 1.00 89.25 331 LEU A O 1
ATOM 2575 N N . GLN A 1 332 ? 28.489 -8.465 0.737 1.00 85.31 332 GLN A N 1
ATOM 2576 C CA . GLN A 1 332 ? 28.084 -9.329 1.850 1.00 85.31 332 GLN A CA 1
ATOM 2577 C C . GLN A 1 332 ? 26.652 -9.015 2.296 1.00 85.31 332 GLN A C 1
ATOM 2579 O O . GLN A 1 332 ? 25.826 -9.913 2.402 1.00 85.31 332 GLN A O 1
ATOM 2584 N N . PHE A 1 333 ? 26.305 -7.739 2.471 1.00 83.12 333 PHE A N 1
ATOM 2585 C CA . PHE A 1 333 ? 24.943 -7.366 2.856 1.00 83.12 333 PHE A CA 1
ATOM 2586 C C . PHE A 1 333 ? 23.889 -7.741 1.797 1.00 83.12 333 PHE A C 1
ATOM 2588 O O . PHE A 1 333 ? 22.842 -8.307 2.126 1.00 83.12 333 PHE A O 1
ATOM 2595 N N . VAL A 1 334 ? 24.157 -7.408 0.534 1.00 81.69 334 VAL A N 1
ATOM 2596 C CA . VAL A 1 334 ? 23.195 -7.552 -0.563 1.00 81.69 334 VAL A CA 1
ATOM 2597 C C . VAL A 1 334 ? 22.956 -9.021 -0.917 1.00 81.69 334 VAL A C 1
ATOM 2599 O O . VAL A 1 334 ? 21.803 -9.448 -0.966 1.00 81.69 334 VAL A O 1
ATOM 2602 N N . GLN A 1 335 ? 24.026 -9.804 -1.091 1.00 75.56 335 GLN A N 1
ATOM 2603 C CA . GLN A 1 335 ? 23.967 -11.192 -1.569 1.00 75.56 335 GLN A CA 1
ATOM 2604 C C . GLN A 1 335 ? 23.241 -12.141 -0.611 1.00 75.56 335 GLN A C 1
ATOM 2606 O O . GLN A 1 335 ? 22.753 -13.187 -1.027 1.00 75.56 335 GLN A O 1
ATOM 2611 N N . HIS A 1 336 ? 23.138 -11.791 0.672 1.00 71.19 336 HIS A N 1
ATOM 2612 C CA . HIS A 1 336 ? 22.414 -12.604 1.647 1.00 71.19 336 HIS A CA 1
ATOM 2613 C C . HIS A 1 336 ? 20.891 -12.583 1.457 1.00 71.19 336 HIS A C 1
ATOM 2615 O O . HIS A 1 336 ? 20.222 -13.523 1.875 1.00 71.19 336 HIS A O 1
ATOM 2621 N N . HIS A 1 337 ? 20.335 -11.537 0.848 1.00 71.56 337 HIS A N 1
ATOM 2622 C CA . HIS A 1 337 ? 18.882 -11.361 0.737 1.00 71.56 337 HIS A CA 1
ATOM 2623 C C . HIS A 1 337 ? 18.401 -11.253 -0.707 1.00 71.56 337 HIS A C 1
ATOM 2625 O O . HIS A 1 337 ? 17.241 -11.544 -0.987 1.00 71.56 337 HIS A O 1
ATOM 2631 N N . TYR A 1 338 ? 19.282 -10.819 -1.609 1.00 85.25 338 TYR A N 1
ATOM 2632 C CA . TYR A 1 338 ? 18.926 -10.425 -2.961 1.00 85.25 338 TYR A CA 1
ATOM 2633 C C . TYR A 1 338 ? 20.068 -10.727 -3.935 1.00 85.25 338 TYR A C 1
ATOM 2635 O O . TYR A 1 338 ? 21.246 -10.538 -3.638 1.00 85.25 338 TYR A O 1
ATOM 2643 N N . HIS A 1 339 ? 19.711 -11.094 -5.158 1.00 86.94 339 HIS A N 1
ATOM 2644 C CA . HIS A 1 339 ? 20.626 -11.194 -6.289 1.00 86.94 339 HIS A CA 1
ATOM 2645 C C . HIS A 1 339 ? 20.611 -9.889 -7.090 1.00 86.94 339 HIS A C 1
ATOM 2647 O O . HIS A 1 339 ? 19.928 -9.774 -8.107 1.00 86.94 339 HIS A O 1
ATOM 2653 N N . ILE A 1 340 ? 21.328 -8.875 -6.598 1.00 80.31 340 ILE A N 1
ATOM 2654 C CA . ILE A 1 340 ? 21.353 -7.538 -7.228 1.00 80.31 340 ILE A CA 1
ATOM 2655 C C . ILE A 1 340 ? 22.615 -7.323 -8.062 1.00 80.31 340 ILE A C 1
ATOM 2657 O O . ILE A 1 340 ? 22.654 -6.449 -8.909 1.00 80.31 340 ILE A O 1
ATOM 2661 N N . VAL A 1 341 ? 23.680 -8.088 -7.846 1.00 82.06 341 VAL A N 1
ATOM 2662 C CA . VAL A 1 341 ? 24.945 -7.891 -8.559 1.00 82.06 341 VAL A CA 1
ATOM 2663 C C . VAL A 1 341 ? 25.698 -9.206 -8.682 1.00 82.06 341 VAL A C 1
ATOM 2665 O O . VAL A 1 341 ? 25.697 -10.008 -7.748 1.00 82.06 341 VAL A O 1
ATOM 2668 N N . ARG A 1 342 ? 26.381 -9.401 -9.815 1.00 85.50 342 ARG A N 1
ATOM 2669 C CA . ARG A 1 342 ? 27.396 -10.450 -9.962 1.00 85.50 342 ARG A CA 1
ATOM 2670 C C . ARG A 1 342 ? 28.707 -9.953 -9.365 1.00 85.50 342 ARG A C 1
ATOM 2672 O O . ARG A 1 342 ? 29.212 -8.893 -9.743 1.00 85.50 342 ARG A O 1
ATOM 2679 N N . LYS A 1 343 ? 29.233 -10.694 -8.394 1.00 86.12 343 LYS A N 1
ATOM 2680 C CA . LYS A 1 343 ? 30.434 -10.329 -7.636 1.00 86.12 343 LYS A CA 1
ATOM 2681 C C . LYS A 1 343 ? 31.638 -10.209 -8.557 1.00 86.12 343 LYS A C 1
ATOM 2683 O O . LYS A 1 343 ? 32.378 -9.232 -8.456 1.00 86.12 343 LYS A O 1
ATOM 2688 N N . THR A 1 344 ? 31.815 -11.164 -9.464 1.00 86.56 344 THR A N 1
ATOM 2689 C CA . THR A 1 344 ? 32.932 -11.178 -10.416 1.00 86.56 344 THR A CA 1
ATOM 2690 C C . THR A 1 344 ? 32.934 -9.938 -11.308 1.00 86.56 344 THR A C 1
ATOM 2692 O O . THR A 1 344 ? 33.965 -9.281 -11.456 1.00 86.56 344 THR A O 1
ATOM 2695 N N . GLU A 1 345 ? 31.770 -9.555 -11.831 1.00 85.06 345 GLU A N 1
ATOM 2696 C CA . GLU A 1 345 ? 31.621 -8.382 -12.694 1.00 85.06 345 GLU A CA 1
ATOM 2697 C C . GLU A 1 345 ? 31.861 -7.074 -11.954 1.00 85.06 345 GLU A C 1
ATOM 2699 O O . GLU A 1 345 ? 32.556 -6.198 -12.465 1.00 85.06 345 GLU A O 1
ATOM 2704 N N . VAL A 1 346 ? 31.332 -6.940 -10.736 1.00 87.56 346 VAL A N 1
ATOM 2705 C CA . VAL A 1 346 ? 31.534 -5.739 -9.918 1.00 87.56 346 VAL A CA 1
ATOM 2706 C C . VAL A 1 346 ? 33.005 -5.571 -9.544 1.00 87.56 346 VAL A C 1
ATOM 2708 O O . VAL A 1 346 ? 33.539 -4.468 -9.656 1.00 87.56 346 VAL A O 1
ATOM 2711 N N . LEU A 1 347 ? 33.682 -6.648 -9.133 1.00 87.81 347 LEU A N 1
ATOM 2712 C CA . LEU A 1 347 ? 35.104 -6.597 -8.783 1.00 87.81 347 LEU A CA 1
ATOM 2713 C C . LEU A 1 347 ? 35.982 -6.321 -10.013 1.00 87.81 347 LEU A C 1
ATOM 2715 O O . LEU A 1 347 ? 36.933 -5.542 -9.923 1.00 87.81 347 LEU A O 1
ATOM 2719 N N . SER A 1 348 ? 35.635 -6.883 -11.174 1.00 85.94 348 SER A N 1
ATOM 2720 C CA . SER A 1 348 ? 36.306 -6.578 -12.443 1.00 85.94 348 SER A CA 1
ATOM 2721 C C . SER A 1 348 ? 36.118 -5.109 -12.849 1.00 85.94 348 SER A C 1
ATOM 2723 O O . SER A 1 348 ? 37.092 -4.408 -13.145 1.00 85.94 348 SER A O 1
ATOM 2725 N N . ALA A 1 349 ? 34.883 -4.599 -12.766 1.00 84.00 349 ALA A N 1
ATOM 2726 C CA . ALA A 1 349 ? 34.563 -3.200 -13.036 1.00 84.00 349 ALA A CA 1
ATOM 2727 C C . ALA A 1 349 ? 35.330 -2.256 -12.098 1.00 84.00 349 ALA A C 1
ATOM 2729 O O . ALA A 1 349 ? 35.933 -1.285 -12.562 1.00 84.00 349 ALA A O 1
ATOM 2730 N N . LEU A 1 350 ? 35.393 -2.577 -10.803 1.00 87.38 350 LEU A N 1
ATOM 2731 C CA . LEU A 1 350 ? 36.161 -1.817 -9.819 1.00 87.38 350 LEU A CA 1
ATOM 2732 C C . LEU A 1 350 ? 37.657 -1.767 -10.165 1.00 87.38 350 LEU A C 1
ATOM 2734 O O . LEU A 1 350 ? 38.266 -0.695 -10.097 1.00 87.38 350 LEU A O 1
ATOM 2738 N N . GLY A 1 351 ? 38.245 -2.902 -10.559 1.00 82.62 351 GLY A N 1
ATOM 2739 C CA . GLY A 1 351 ? 39.646 -2.978 -10.978 1.00 82.62 351 GLY A CA 1
ATOM 2740 C C . GLY A 1 351 ? 39.928 -2.131 -12.219 1.00 82.62 351 GLY A C 1
ATOM 2741 O O . GLY A 1 351 ? 40.889 -1.359 -12.237 1.00 82.62 351 GLY A O 1
ATOM 2742 N N . SER A 1 352 ? 39.047 -2.200 -13.221 1.00 80.25 352 SER A N 1
ATOM 2743 C CA . SER A 1 352 ? 39.187 -1.422 -14.457 1.00 80.25 352 SER A CA 1
ATOM 2744 C C . SER A 1 352 ? 39.164 0.092 -14.196 1.00 80.25 352 SER A C 1
ATOM 2746 O O . SER A 1 352 ? 40.073 0.804 -14.626 1.00 80.25 352 SER A O 1
ATOM 2748 N N . ILE A 1 353 ? 38.211 0.573 -13.390 1.00 74.25 353 ILE A N 1
ATOM 2749 C CA . ILE A 1 353 ? 38.036 2.001 -13.078 1.00 74.25 353 ILE A CA 1
ATOM 2750 C C . ILE A 1 353 ? 39.150 2.518 -12.159 1.00 74.25 353 ILE A C 1
ATOM 2752 O O . ILE A 1 353 ? 39.594 3.652 -12.308 1.00 74.25 353 ILE A O 1
ATOM 2756 N N . SER A 1 354 ? 39.663 1.683 -11.253 1.00 67.38 354 SER A N 1
ATOM 2757 C CA . SER A 1 354 ? 40.780 2.061 -10.374 1.00 67.38 354 SER A CA 1
ATOM 2758 C C . SER A 1 354 ? 42.115 2.167 -11.124 1.00 67.38 354 SER A C 1
ATOM 2760 O O . SER A 1 354 ? 42.995 2.919 -10.707 1.00 67.38 354 SER A O 1
ATOM 2762 N N . SER A 1 355 ? 42.277 1.417 -12.220 1.00 61.09 355 SER A N 1
ATOM 2763 C CA . SER A 1 355 ? 43.503 1.399 -13.032 1.00 61.09 355 SER A CA 1
ATOM 2764 C C . SER A 1 355 ? 43.562 2.507 -14.092 1.00 61.09 355 SER A C 1
ATOM 2766 O O . SER A 1 355 ? 44.647 2.983 -14.430 1.00 61.09 355 SER A O 1
ATOM 2768 N N . CYS A 1 356 ? 42.411 2.960 -14.591 1.00 52.91 356 CYS A N 1
ATOM 2769 C CA . CYS A 1 356 ? 42.315 4.054 -15.549 1.00 52.91 356 CYS A CA 1
ATOM 2770 C C . CYS A 1 356 ? 41.921 5.346 -14.826 1.00 52.91 356 CYS A C 1
ATOM 2772 O O . CYS A 1 356 ? 40.758 5.534 -14.483 1.00 52.91 356 CYS A O 1
ATOM 2774 N N . GLN A 1 357 ? 42.855 6.287 -14.652 1.00 50.88 357 GLN A N 1
ATOM 2775 C CA . GLN A 1 357 ? 42.481 7.680 -14.384 1.00 50.88 357 GLN A CA 1
ATOM 2776 C C . GLN A 1 357 ? 41.642 8.190 -15.568 1.00 50.88 357 GLN A C 1
ATOM 2778 O O . GLN A 1 357 ? 42.193 8.582 -16.589 1.00 50.88 357 GLN A O 1
ATOM 2783 N N . TYR A 1 358 ? 40.314 8.130 -15.433 1.00 52.84 358 TYR A N 1
ATOM 2784 C CA . TYR A 1 358 ? 39.316 8.692 -16.346 1.00 52.84 358 TYR A CA 1
ATOM 2785 C C . TYR A 1 358 ? 39.551 8.407 -17.838 1.00 52.84 358 TYR A C 1
ATOM 2787 O O . TYR A 1 358 ? 39.954 9.285 -18.599 1.00 52.84 358 TYR A O 1
ATOM 2795 N N . SER A 1 359 ? 39.218 7.199 -18.295 1.00 41.00 359 SER A N 1
ATOM 2796 C CA . SER A 1 359 ? 38.989 6.965 -19.724 1.00 41.00 359 SER A CA 1
ATOM 2797 C C . SER A 1 359 ? 37.518 7.234 -20.065 1.00 41.00 359 SER A C 1
ATOM 2799 O O . SER A 1 359 ? 36.602 6.763 -19.392 1.00 41.00 359 SER A O 1
ATOM 2801 N N . ALA A 1 360 ? 37.291 8.012 -21.125 1.00 43.47 360 ALA A N 1
ATOM 2802 C CA . ALA A 1 360 ? 35.994 8.471 -21.631 1.00 43.47 360 ALA A CA 1
ATOM 2803 C C . ALA A 1 360 ? 35.111 7.353 -22.249 1.00 43.47 360 ALA A C 1
ATOM 2805 O O . ALA A 1 360 ? 34.452 7.570 -23.262 1.00 43.47 360 ALA A O 1
ATOM 2806 N N . GLY A 1 361 ? 35.123 6.150 -21.666 1.00 45.59 361 GLY A N 1
ATOM 2807 C CA . GLY A 1 361 ? 34.423 4.963 -22.168 1.00 45.59 361 GLY A CA 1
ATOM 2808 C C . GLY A 1 361 ? 33.823 4.049 -21.092 1.00 45.59 361 GLY A C 1
ATOM 2809 O O . GLY A 1 361 ? 33.325 2.980 -21.435 1.00 45.59 361 GLY A O 1
ATOM 2810 N N . ALA A 1 362 ? 33.860 4.424 -19.806 1.00 56.06 362 ALA A N 1
ATOM 2811 C CA . ALA A 1 362 ? 33.154 3.673 -18.766 1.00 56.06 362 ALA A CA 1
ATOM 2812 C C . ALA A 1 362 ? 31.633 3.856 -18.922 1.00 56.06 362 ALA A C 1
ATOM 2814 O O . ALA A 1 362 ? 31.157 4.982 -19.058 1.00 56.06 362 ALA A O 1
ATOM 2815 N N . ASN A 1 363 ? 30.871 2.755 -18.904 1.00 67.25 363 ASN A N 1
ATOM 2816 C CA . ASN A 1 363 ? 29.408 2.806 -18.947 1.00 67.25 363 ASN A CA 1
ATOM 2817 C C . ASN A 1 363 ? 28.893 3.580 -17.709 1.00 67.25 363 ASN A C 1
ATOM 2819 O O . ASN A 1 363 ? 29.144 3.116 -16.589 1.00 67.25 363 ASN A O 1
ATOM 2823 N N . PRO A 1 364 ? 28.186 4.719 -17.869 1.00 77.12 364 PRO A N 1
ATOM 2824 C CA . PRO A 1 364 ? 27.726 5.549 -16.751 1.00 77.12 364 PRO A CA 1
ATOM 2825 C C . PRO A 1 364 ? 26.922 4.778 -15.696 1.00 77.12 364 PRO A C 1
ATOM 2827 O O . PRO A 1 364 ? 27.059 5.038 -14.500 1.00 77.12 364 PRO A O 1
ATOM 2830 N N . SER A 1 365 ? 26.150 3.770 -16.112 1.00 77.50 365 SER A N 1
ATOM 2831 C CA . SER A 1 365 ? 25.376 2.918 -15.202 1.00 77.50 365 SER A CA 1
ATOM 2832 C C . SER A 1 365 ? 26.266 2.066 -14.293 1.00 77.50 365 SER A C 1
ATOM 2834 O O . SER A 1 365 ? 25.943 1.856 -13.125 1.00 77.50 365 SER A O 1
ATOM 2836 N N . ASN A 1 366 ? 27.421 1.609 -14.786 1.00 80.62 366 ASN A N 1
ATOM 2837 C CA . ASN A 1 366 ? 28.362 0.823 -13.987 1.00 80.62 366 ASN A CA 1
ATOM 2838 C C . ASN A 1 366 ? 29.080 1.679 -12.943 1.00 80.62 366 ASN A C 1
ATOM 2840 O O . ASN A 1 366 ? 29.245 1.237 -11.806 1.00 80.62 366 ASN A O 1
ATOM 2844 N N . GLU A 1 367 ? 29.448 2.912 -13.298 1.00 85.56 367 GLU A N 1
ATOM 2845 C CA . GLU A 1 367 ? 30.008 3.860 -12.334 1.00 85.56 367 GLU A CA 1
ATOM 2846 C C . GLU A 1 367 ? 28.976 4.200 -11.246 1.00 85.56 367 GLU A C 1
ATOM 2848 O O . GLU A 1 367 ? 29.280 4.120 -10.056 1.00 85.56 367 GLU A O 1
ATOM 2853 N N . ALA A 1 368 ? 27.730 4.494 -11.634 1.00 88.56 368 ALA A N 1
ATOM 2854 C CA . ALA A 1 368 ? 26.648 4.786 -10.695 1.00 88.56 368 ALA A CA 1
ATOM 2855 C C . ALA A 1 368 ? 26.372 3.624 -9.724 1.00 88.56 368 ALA A C 1
ATOM 2857 O O . ALA A 1 368 ? 26.196 3.855 -8.527 1.00 88.56 368 ALA A O 1
ATOM 2858 N N . LYS A 1 369 ? 26.400 2.369 -10.201 1.00 89.31 369 LYS A N 1
ATOM 2859 C CA . LYS A 1 369 ? 26.299 1.182 -9.332 1.00 89.31 369 LYS A CA 1
ATOM 2860 C C . LYS A 1 369 ? 27.427 1.124 -8.305 1.00 89.31 369 LYS A C 1
ATOM 2862 O O . LYS A 1 369 ? 27.157 0.834 -7.143 1.00 89.31 369 LYS A O 1
ATOM 2867 N N . LEU A 1 370 ? 28.673 1.400 -8.701 1.00 91.44 370 LEU A N 1
ATOM 2868 C CA . LEU A 1 370 ? 29.802 1.410 -7.764 1.00 91.44 370 LEU A CA 1
ATOM 2869 C C . LEU A 1 370 ? 29.640 2.499 -6.702 1.00 91.44 370 LEU A C 1
ATOM 2871 O O . LEU A 1 370 ? 29.828 2.212 -5.524 1.00 91.44 370 LEU A O 1
ATOM 2875 N N . TRP A 1 371 ? 29.204 3.703 -7.082 1.00 93.31 371 TRP A N 1
ATOM 2876 C CA . TRP A 1 371 ? 28.870 4.755 -6.116 1.00 93.31 371 TRP A CA 1
ATOM 2877 C C . TRP A 1 371 ? 27.763 4.316 -5.147 1.00 93.31 371 TRP A C 1
ATOM 2879 O O . TRP A 1 371 ? 27.898 4.483 -3.935 1.00 93.31 371 TRP A O 1
ATOM 2889 N N . ALA A 1 372 ? 26.701 3.679 -5.643 1.00 94.00 372 ALA A N 1
ATOM 2890 C CA . ALA A 1 372 ? 25.634 3.156 -4.792 1.00 94.00 372 ALA A CA 1
ATOM 2891 C C . ALA A 1 372 ? 26.134 2.046 -3.838 1.00 94.00 372 ALA A C 1
ATOM 2893 O O . ALA A 1 372 ? 25.754 2.017 -2.665 1.00 94.00 372 ALA A O 1
ATOM 2894 N N . LEU A 1 373 ? 27.037 1.170 -4.296 1.00 94.19 373 LEU A N 1
ATOM 2895 C CA . LEU A 1 373 ? 27.686 0.160 -3.453 1.00 94.19 373 LEU A CA 1
ATOM 2896 C C . LEU A 1 373 ? 28.612 0.792 -2.408 1.00 94.19 373 LEU A C 1
ATOM 2898 O O . LEU A 1 373 ? 28.605 0.354 -1.260 1.00 94.19 373 LEU A O 1
ATOM 2902 N N . PHE A 1 374 ? 29.360 1.843 -2.754 1.00 95.12 374 PHE A N 1
ATOM 2903 C CA . PHE A 1 374 ? 30.159 2.588 -1.779 1.00 95.12 374 PHE A CA 1
ATOM 2904 C C . PHE A 1 374 ? 29.283 3.200 -0.686 1.00 95.12 374 PHE A C 1
ATOM 2906 O O . PHE A 1 374 ? 29.669 3.161 0.481 1.00 95.12 374 PHE A O 1
ATOM 2913 N N . ALA A 1 375 ? 28.094 3.700 -1.037 1.00 95.06 375 ALA A N 1
ATOM 2914 C CA . ALA A 1 375 ? 27.140 4.228 -0.068 1.00 95.06 375 ALA A CA 1
ATOM 2915 C C . ALA A 1 375 ? 26.715 3.160 0.955 1.00 95.06 375 ALA A C 1
ATOM 2917 O O . ALA A 1 375 ? 26.828 3.379 2.162 1.00 95.06 375 ALA A O 1
ATOM 2918 N N . ILE A 1 376 ? 26.298 1.974 0.487 1.00 94.06 376 ILE A N 1
ATOM 2919 C CA . ILE A 1 376 ? 25.946 0.846 1.368 1.00 94.06 376 ILE A CA 1
ATOM 2920 C C . ILE A 1 376 ? 27.153 0.395 2.196 1.00 94.06 376 ILE A C 1
ATOM 2922 O O . ILE A 1 376 ? 27.021 0.171 3.399 1.00 94.06 376 ILE A O 1
ATOM 2926 N N . GLY A 1 377 ? 28.327 0.263 1.573 1.00 94.06 377 GLY A N 1
ATOM 2927 C CA . GLY A 1 377 ? 29.552 -0.151 2.252 1.00 94.06 377 GLY A CA 1
ATOM 2928 C C . GLY A 1 377 ? 29.925 0.796 3.388 1.00 94.06 377 GLY A C 1
ATOM 2929 O O . GLY A 1 377 ? 30.249 0.353 4.487 1.00 94.06 377 GLY A O 1
ATOM 2930 N N . GLU A 1 378 ? 29.827 2.107 3.161 1.00 93.56 378 GLU A N 1
ATOM 2931 C CA . GLU A 1 378 ? 30.153 3.105 4.176 1.00 93.56 378 GLU A CA 1
ATOM 2932 C C . GLU A 1 378 ? 29.146 3.053 5.326 1.00 93.56 378 GLU A C 1
ATOM 2934 O O . GLU A 1 378 ? 29.544 3.033 6.494 1.00 93.56 378 GLU A O 1
ATOM 2939 N N . LEU A 1 379 ? 27.858 2.915 5.005 1.00 92.50 379 LEU A N 1
ATOM 2940 C CA . LEU A 1 379 ? 26.790 2.768 5.989 1.00 92.50 379 LEU A CA 1
ATOM 2941 C C . LEU A 1 379 ? 26.964 1.518 6.860 1.00 92.50 379 LEU A C 1
ATOM 2943 O O . LEU A 1 379 ? 26.760 1.575 8.070 1.00 92.50 379 LEU A O 1
ATOM 2947 N N . ARG A 1 380 ? 27.388 0.396 6.267 1.00 89.94 380 ARG A N 1
ATOM 2948 C CA . ARG A 1 380 ? 27.597 -0.880 6.971 1.00 89.94 380 ARG A CA 1
ATOM 2949 C C . ARG A 1 380 ? 28.828 -0.893 7.868 1.00 89.94 380 ARG A C 1
ATOM 2951 O O . ARG A 1 380 ? 28.795 -1.547 8.910 1.00 89.94 380 ARG A O 1
ATOM 2958 N N . LEU A 1 381 ? 29.889 -0.188 7.476 1.00 91.44 381 LEU A N 1
ATOM 2959 C CA . LEU A 1 381 ? 31.103 -0.045 8.286 1.00 91.44 381 LEU A CA 1
ATOM 2960 C C . LEU A 1 381 ? 30.925 0.940 9.445 1.00 91.44 381 LEU A C 1
ATOM 2962 O O . LEU A 1 381 ? 31.664 0.879 10.427 1.00 91.44 381 LEU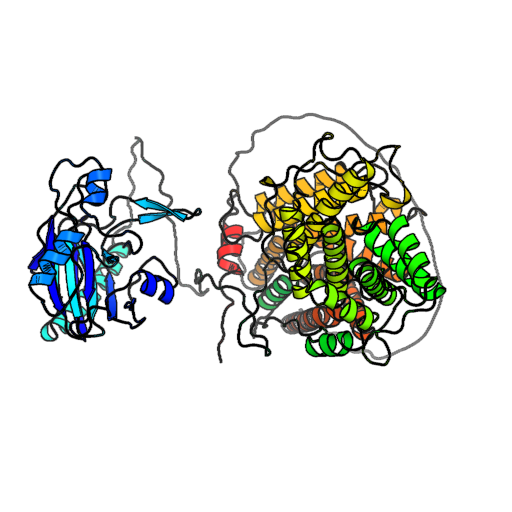 A O 1
ATOM 2966 N N . SER A 1 382 ? 29.959 1.847 9.333 1.00 90.12 382 SER A N 1
ATOM 2967 C CA . SER A 1 382 ? 29.714 2.880 10.331 1.00 90.12 382 SER A CA 1
ATOM 2968 C C . SER A 1 382 ? 28.948 2.336 11.535 1.00 90.12 382 SER A C 1
ATOM 2970 O O . SER A 1 382 ? 28.028 1.529 11.410 1.00 90.12 382 SER A O 1
ATOM 2972 N N . ARG A 1 383 ? 29.333 2.795 12.729 1.00 84.69 383 ARG A N 1
ATOM 2973 C CA . ARG A 1 383 ? 28.703 2.410 14.006 1.00 84.69 383 ARG A CA 1
ATOM 2974 C C . ARG A 1 383 ? 27.941 3.560 14.673 1.00 84.69 383 ARG A C 1
ATOM 2976 O O . ARG A 1 383 ? 27.211 3.327 15.625 1.00 84.69 383 ARG A O 1
ATOM 2983 N N . CYS A 1 384 ? 28.084 4.778 14.168 1.00 81.81 384 CYS A N 1
ATOM 2984 C CA . CYS A 1 384 ? 27.366 5.962 14.623 1.00 81.81 384 CYS A CA 1
ATOM 2985 C C . CYS A 1 384 ? 27.321 7.006 13.497 1.00 81.81 384 CYS A C 1
ATOM 2987 O O . CYS A 1 384 ? 27.976 6.833 12.461 1.00 81.81 384 CYS A O 1
ATOM 2989 N N . LEU A 1 385 ? 26.536 8.070 13.683 1.00 82.12 385 LEU A N 1
ATOM 2990 C CA . LEU A 1 385 ? 26.568 9.245 12.811 1.00 82.12 385 LEU A CA 1
ATOM 2991 C C . LEU A 1 385 ? 27.970 9.866 12.757 1.00 82.12 385 LEU A C 1
ATOM 2993 O O . LEU A 1 385 ? 28.712 9.892 13.740 1.00 82.12 385 LEU A O 1
ATOM 2997 N N . SER A 1 386 ? 28.317 10.391 11.582 1.00 73.00 386 SER A N 1
ATOM 2998 C CA . SER A 1 386 ? 29.536 11.178 11.402 1.00 73.00 386 SER A CA 1
ATOM 2999 C C . SER A 1 386 ? 29.472 12.465 12.242 1.00 73.00 386 SER A C 1
ATOM 3001 O O . SER A 1 386 ? 28.382 13.018 12.377 1.00 73.00 386 SER A O 1
ATOM 3003 N N . PRO A 1 387 ? 30.607 13.021 12.717 1.00 60.81 387 PRO A N 1
ATOM 3004 C CA . PRO A 1 387 ? 30.652 14.279 13.480 1.00 60.81 387 PRO A CA 1
ATOM 3005 C C . PRO A 1 387 ? 30.023 15.506 12.793 1.00 60.81 387 PRO A C 1
ATOM 3007 O O . PRO A 1 387 ? 29.879 16.548 13.419 1.00 60.81 387 PRO A O 1
ATOM 3010 N N . ILE A 1 388 ? 29.707 15.412 11.498 1.00 68.44 388 ILE A N 1
ATOM 3011 C CA . ILE A 1 388 ? 29.066 16.468 10.695 1.00 68.44 388 ILE A CA 1
ATOM 3012 C C . ILE A 1 388 ? 27.532 16.250 10.633 1.00 68.44 388 ILE A C 1
ATOM 3014 O O . ILE A 1 388 ? 26.865 16.802 9.766 1.00 68.44 388 ILE A O 1
ATOM 3018 N N . ASP A 1 389 ? 26.970 15.385 11.487 1.00 62.94 389 ASP A N 1
ATOM 3019 C CA . ASP A 1 389 ? 25.556 14.962 11.490 1.00 62.94 389 ASP A CA 1
ATOM 3020 C C . ASP A 1 389 ? 25.055 14.476 10.118 1.00 62.94 389 ASP A C 1
ATOM 3022 O O . ASP A 1 389 ? 23.878 14.562 9.766 1.00 62.94 389 ASP A O 1
ATOM 3026 N N . ARG A 1 390 ? 25.973 13.945 9.304 1.00 79.06 390 ARG A N 1
ATOM 3027 C CA . ARG A 1 390 ? 25.659 13.368 7.996 1.00 79.06 390 ARG A CA 1
ATOM 3028 C C . ARG A 1 390 ? 25.597 11.857 8.094 1.00 79.06 390 ARG A C 1
ATOM 3030 O O . ARG A 1 390 ? 26.478 11.220 8.675 1.00 79.06 390 ARG A O 1
ATOM 3037 N N . LEU A 1 391 ? 24.576 11.295 7.452 1.00 88.06 391 LEU A N 1
ATOM 3038 C CA . LEU A 1 391 ? 24.460 9.854 7.288 1.00 88.06 391 LEU A CA 1
ATOM 3039 C C . LEU A 1 391 ? 25.648 9.323 6.463 1.00 88.06 391 LEU A C 1
ATOM 3041 O O . LEU A 1 391 ? 26.001 9.935 5.448 1.00 88.06 391 LEU A O 1
ATOM 3045 N N . PRO A 1 392 ? 26.281 8.216 6.883 1.00 91.31 392 PRO A N 1
ATOM 3046 C CA . PRO A 1 392 ? 27.438 7.671 6.179 1.00 91.31 392 PRO A CA 1
ATOM 3047 C C . PRO A 1 392 ? 27.085 7.229 4.755 1.00 91.31 392 PRO A C 1
ATOM 3049 O O . PRO A 1 392 ? 26.062 6.584 4.547 1.00 91.31 392 PRO A O 1
ATOM 3052 N N . GLY A 1 393 ? 27.929 7.559 3.776 1.00 91.75 393 GLY A N 1
ATOM 3053 C CA . GLY A 1 393 ? 27.704 7.213 2.366 1.00 91.75 393 GLY A CA 1
ATOM 3054 C C . GLY A 1 393 ? 26.706 8.105 1.612 1.00 91.75 393 GLY A C 1
ATOM 3055 O O . GLY A 1 393 ? 26.461 7.877 0.426 1.00 91.75 393 GLY A O 1
ATOM 3056 N N . LEU A 1 394 ? 26.156 9.147 2.248 1.00 92.69 394 LEU A N 1
ATOM 3057 C CA . LEU A 1 394 ? 25.093 9.982 1.672 1.00 92.69 394 LEU A CA 1
ATOM 3058 C C . LEU A 1 394 ? 25.509 10.721 0.392 1.00 92.69 394 LEU A C 1
ATOM 3060 O O . LEU A 1 394 ? 24.696 10.864 -0.516 1.00 92.69 394 LEU A O 1
ATOM 3064 N N . SER A 1 395 ? 26.763 11.167 0.295 1.00 92.00 395 SER A N 1
ATOM 3065 C CA . SER A 1 395 ? 27.293 11.822 -0.910 1.00 92.00 395 SER A CA 1
ATOM 3066 C C . SER A 1 395 ? 27.378 10.859 -2.096 1.00 92.00 395 SER A C 1
ATOM 3068 O O . SER A 1 395 ? 26.990 11.218 -3.207 1.00 92.00 395 SER A O 1
ATOM 3070 N N . TYR A 1 396 ? 27.829 9.623 -1.863 1.00 94.00 396 TYR A N 1
ATOM 3071 C CA . TYR A 1 396 ? 27.866 8.587 -2.894 1.00 94.00 396 TYR A CA 1
ATOM 3072 C C . TYR A 1 396 ? 26.456 8.208 -3.350 1.00 94.00 396 TYR A C 1
ATOM 3074 O O . TYR A 1 396 ? 26.211 8.096 -4.550 1.00 94.00 396 TYR A O 1
ATOM 3082 N N . PHE A 1 397 ? 25.514 8.083 -2.409 1.00 94.50 397 PHE A N 1
ATOM 3083 C CA . PHE A 1 397 ? 24.105 7.844 -2.717 1.00 94.50 397 PHE A CA 1
ATOM 3084 C C . PHE A 1 397 ? 23.500 8.976 -3.557 1.00 94.50 397 PHE A C 1
ATOM 3086 O O . PHE A 1 397 ? 22.870 8.708 -4.578 1.00 94.50 397 PHE A O 1
ATOM 3093 N N . ALA A 1 398 ? 23.715 10.234 -3.158 1.00 92.31 398 ALA A N 1
ATOM 3094 C CA . ALA A 1 398 ? 23.203 11.400 -3.872 1.00 92.31 398 ALA A CA 1
ATOM 3095 C C . ALA A 1 398 ? 23.700 11.430 -5.324 1.00 92.31 398 ALA A C 1
ATOM 3097 O O . ALA A 1 398 ? 22.894 11.554 -6.246 1.00 92.31 398 ALA A O 1
ATOM 3098 N N . PHE A 1 399 ? 25.003 11.222 -5.534 1.00 90.38 399 PHE A N 1
ATOM 3099 C CA . PHE A 1 399 ? 25.596 11.176 -6.869 1.00 90.38 399 PHE A CA 1
ATOM 3100 C C . PHE A 1 399 ? 25.061 10.000 -7.705 1.00 90.38 399 PHE A C 1
ATOM 3102 O O . PHE A 1 399 ? 24.644 10.189 -8.846 1.00 90.38 399 PHE A O 1
ATOM 3109 N N . ALA A 1 400 ? 24.984 8.795 -7.129 1.00 91.88 400 ALA A N 1
ATOM 3110 C CA . ALA A 1 400 ? 24.438 7.620 -7.813 1.00 91.88 400 ALA A CA 1
ATOM 3111 C C . ALA A 1 400 ? 22.957 7.785 -8.205 1.00 91.88 400 ALA A C 1
ATOM 3113 O O . ALA A 1 400 ? 22.537 7.325 -9.266 1.00 91.88 400 ALA A O 1
ATOM 3114 N N . SER A 1 401 ? 22.165 8.462 -7.366 1.00 90.25 401 SER A N 1
ATOM 3115 C CA . SER A 1 401 ? 20.737 8.700 -7.609 1.00 90.25 401 SER A CA 1
ATOM 3116 C C . SER A 1 401 ? 20.453 9.632 -8.791 1.00 90.25 401 SER A C 1
ATOM 3118 O O . SER A 1 401 ? 19.354 9.605 -9.342 1.00 90.25 401 SER A O 1
ATOM 3120 N N . ASP A 1 402 ? 21.425 10.450 -9.206 1.00 84.75 402 ASP A N 1
ATOM 3121 C CA . ASP A 1 402 ? 21.289 11.323 -10.373 1.00 84.75 402 ASP A CA 1
ATOM 3122 C C . ASP A 1 402 ? 21.214 10.512 -11.674 1.00 84.75 402 ASP A C 1
ATOM 3124 O O . ASP A 1 402 ? 20.328 10.738 -12.499 1.00 84.75 402 ASP A O 1
ATOM 3128 N N . ALA A 1 403 ? 22.041 9.468 -11.793 1.00 79.56 403 ALA A N 1
ATOM 3129 C CA . ALA A 1 403 ? 22.042 8.568 -12.947 1.00 79.56 403 ALA A CA 1
ATOM 3130 C C . ALA A 1 403 ? 20.703 7.827 -13.128 1.00 79.56 403 ALA A C 1
ATOM 3132 O O . ALA A 1 403 ? 20.272 7.589 -14.257 1.00 79.56 403 ALA A O 1
ATOM 3133 N N . ALA A 1 404 ? 20.006 7.526 -12.026 1.00 76.81 404 ALA A N 1
ATOM 3134 C CA . ALA A 1 404 ? 18.710 6.845 -12.032 1.00 76.81 404 ALA A CA 1
ATOM 3135 C C . ALA A 1 404 ? 17.552 7.694 -12.598 1.00 76.81 404 ALA A C 1
ATOM 3137 O O . ALA A 1 404 ? 16.465 7.165 -12.821 1.00 76.81 404 ALA A O 1
ATOM 3138 N N . ARG A 1 405 ? 17.756 8.997 -12.850 1.00 72.81 405 ARG A N 1
ATOM 3139 C CA . ARG A 1 405 ? 16.727 9.889 -13.422 1.00 72.81 405 ARG A CA 1
ATOM 3140 C C . ARG A 1 405 ? 16.617 9.794 -14.945 1.00 72.81 405 ARG A C 1
ATOM 3142 O O . ARG A 1 405 ? 15.723 10.403 -15.528 1.00 72.81 405 ARG A O 1
ATOM 3149 N N . THR A 1 406 ? 17.502 9.038 -15.592 1.00 69.69 406 THR A N 1
ATOM 3150 C CA . THR A 1 406 ? 17.478 8.845 -17.045 1.00 69.69 406 THR A CA 1
ATOM 3151 C C . THR A 1 406 ? 16.501 7.725 -17.404 1.00 69.69 406 THR A C 1
ATOM 3153 O O . THR A 1 406 ? 16.756 6.558 -17.116 1.00 69.69 406 THR A O 1
ATOM 3156 N N . ILE A 1 407 ? 15.376 8.069 -18.036 1.00 67.00 407 ILE A N 1
ATOM 3157 C CA . ILE A 1 407 ? 14.394 7.089 -18.521 1.00 67.00 407 ILE A CA 1
ATOM 3158 C C . ILE A 1 407 ? 14.770 6.689 -19.950 1.00 67.00 407 ILE A C 1
ATOM 3160 O O . ILE A 1 407 ? 14.710 7.508 -20.866 1.00 67.00 407 ILE A O 1
ATOM 3164 N N . ASN A 1 408 ? 15.147 5.426 -20.144 1.00 66.56 408 ASN A N 1
ATOM 3165 C CA . ASN A 1 408 ? 15.431 4.877 -21.468 1.00 66.56 408 ASN A CA 1
ATOM 3166 C C . ASN A 1 408 ? 14.139 4.370 -22.127 1.00 66.56 408 ASN A C 1
ATOM 3168 O O . ASN A 1 408 ? 13.446 3.530 -21.561 1.00 66.56 408 ASN A O 1
ATOM 3172 N N . GLU A 1 409 ? 13.855 4.825 -23.350 1.00 69.56 409 GLU A N 1
ATOM 3173 C CA . GLU A 1 409 ? 12.672 4.413 -24.130 1.00 69.56 409 GLU A CA 1
ATOM 3174 C C . GLU A 1 409 ? 12.730 2.938 -24.573 1.00 69.56 409 GLU A C 1
ATOM 3176 O O . GLU A 1 409 ? 11.703 2.286 -24.742 1.00 69.56 409 GLU A O 1
ATOM 3181 N N . ARG A 1 410 ? 13.935 2.383 -24.780 1.00 68.19 410 ARG A N 1
ATOM 3182 C CA . ARG A 1 410 ? 14.123 1.000 -25.249 1.00 68.19 410 ARG A CA 1
ATOM 3183 C C . ARG A 1 410 ? 14.869 0.148 -24.220 1.00 68.19 410 ARG A C 1
ATOM 3185 O O . ARG A 1 410 ? 15.922 0.578 -23.748 1.00 68.19 410 ARG A O 1
ATOM 3192 N N . PRO A 1 411 ? 14.402 -1.083 -23.928 1.00 66.94 411 PRO A N 1
ATOM 3193 C CA . PRO A 1 411 ? 15.103 -2.000 -23.040 1.00 66.94 411 PRO A CA 1
ATOM 3194 C C . PRO A 1 411 ? 16.372 -2.549 -23.708 1.00 66.94 411 PRO A C 1
ATOM 3196 O O . PRO A 1 411 ? 16.313 -3.472 -24.517 1.00 66.94 411 PRO A O 1
ATOM 3199 N N . GLN A 1 412 ? 17.527 -1.967 -23.386 1.00 69.62 412 GLN A N 1
ATOM 3200 C CA . GLN A 1 412 ? 18.854 -2.506 -23.717 1.00 69.62 412 GLN A CA 1
ATOM 3201 C C . GLN A 1 412 ? 19.438 -3.282 -22.521 1.00 69.62 412 GLN A C 1
ATOM 3203 O O . GLN A 1 412 ? 18.845 -3.292 -21.442 1.00 69.62 412 GLN A O 1
ATOM 3208 N N . LEU A 1 413 ? 20.590 -3.947 -22.691 1.00 66.50 413 LEU A N 1
ATOM 3209 C CA . LEU A 1 413 ? 21.280 -4.660 -21.595 1.00 66.50 413 LEU A CA 1
ATOM 3210 C C . LEU A 1 413 ? 21.543 -3.738 -20.388 1.00 66.50 413 LEU A C 1
ATOM 3212 O O . LEU A 1 413 ? 21.414 -4.153 -19.239 1.00 66.50 413 LEU A O 1
ATOM 3216 N N . ASP A 1 414 ? 21.772 -2.458 -20.662 1.00 72.31 414 ASP A N 1
ATOM 3217 C CA . ASP A 1 414 ? 21.947 -1.348 -19.726 1.00 72.31 414 ASP A CA 1
ATOM 3218 C C . ASP A 1 414 ? 20.752 -1.170 -18.768 1.00 72.31 414 ASP A C 1
ATOM 3220 O O . ASP A 1 414 ? 20.882 -0.599 -17.682 1.00 72.31 414 ASP A O 1
ATOM 3224 N N . VAL A 1 415 ? 19.566 -1.656 -19.150 1.00 79.31 415 VAL A N 1
ATOM 3225 C CA . VAL A 1 415 ? 18.356 -1.571 -18.325 1.00 79.31 415 VAL A CA 1
ATOM 3226 C C . VAL A 1 415 ? 18.375 -2.592 -17.195 1.00 79.31 415 VAL A C 1
ATOM 3228 O O . VAL A 1 415 ? 17.893 -2.262 -16.115 1.00 79.31 415 VAL A O 1
ATOM 3231 N N . ILE A 1 416 ? 19.007 -3.763 -17.364 1.00 82.50 416 ILE A N 1
ATOM 3232 C CA . ILE A 1 416 ? 19.260 -4.657 -16.219 1.00 82.50 416 ILE A CA 1
ATOM 3233 C C . ILE A 1 416 ? 20.131 -3.911 -15.210 1.00 82.50 416 ILE A C 1
ATOM 3235 O O . ILE A 1 416 ? 19.780 -3.837 -14.041 1.00 82.50 416 ILE A O 1
ATOM 3239 N N . GLU A 1 417 ? 21.182 -3.233 -15.668 1.00 83.62 417 GLU A N 1
ATOM 3240 C CA . GLU A 1 417 ? 22.055 -2.455 -14.785 1.00 83.62 417 GLU A CA 1
ATOM 3241 C C . GLU A 1 417 ? 21.345 -1.290 -14.101 1.00 83.62 417 GLU A C 1
ATOM 3243 O O . GLU A 1 417 ? 21.633 -0.974 -12.946 1.00 83.62 417 GLU A O 1
ATOM 3248 N N . THR A 1 418 ? 20.364 -0.701 -14.779 1.00 85.00 418 THR A N 1
ATOM 3249 C CA . THR A 1 418 ? 19.483 0.312 -14.196 1.00 85.00 418 THR A CA 1
ATOM 3250 C C . THR A 1 418 ? 18.568 -0.297 -13.130 1.00 85.00 418 THR A C 1
ATOM 3252 O O . THR A 1 418 ? 18.446 0.272 -12.051 1.00 85.00 418 THR A O 1
ATOM 3255 N N . ILE A 1 419 ? 17.965 -1.468 -13.374 1.00 85.62 419 ILE A N 1
ATOM 3256 C CA . ILE A 1 419 ? 17.158 -2.204 -12.382 1.00 85.62 419 ILE A CA 1
ATOM 3257 C C . ILE A 1 419 ? 18.003 -2.507 -11.141 1.00 85.62 419 ILE A C 1
ATOM 3259 O O . ILE A 1 419 ? 17.577 -2.224 -10.022 1.00 85.62 419 ILE A O 1
ATOM 3263 N N . LEU A 1 420 ? 19.220 -3.017 -11.334 1.00 88.06 420 LEU A N 1
ATOM 3264 C CA . LEU A 1 420 ? 20.141 -3.329 -10.244 1.00 88.06 420 LEU A CA 1
ATOM 3265 C C . LEU A 1 420 ? 20.529 -2.066 -9.461 1.00 88.06 420 LEU A C 1
ATOM 3267 O O . LEU A 1 420 ? 20.454 -2.061 -8.233 1.00 88.06 420 LEU A O 1
ATOM 3271 N N . LEU A 1 421 ? 20.855 -0.966 -10.150 1.00 88.19 421 LEU A N 1
ATOM 3272 C CA . LEU A 1 421 ? 21.104 0.335 -9.522 1.00 88.19 421 LEU A CA 1
ATOM 3273 C C . LEU A 1 421 ? 19.904 0.799 -8.683 1.00 88.19 421 LEU A C 1
ATOM 3275 O O . LEU A 1 421 ? 20.078 1.144 -7.514 1.00 88.19 421 LEU A O 1
ATOM 3279 N N . LEU A 1 422 ? 18.693 0.774 -9.246 1.00 90.69 422 LEU A N 1
ATOM 3280 C CA . LEU A 1 422 ? 17.461 1.168 -8.554 1.00 90.69 422 LEU A CA 1
ATOM 3281 C C . LEU A 1 422 ? 17.242 0.336 -7.286 1.00 90.69 422 LEU A C 1
ATOM 3283 O O . LEU A 1 422 ? 16.871 0.884 -6.251 1.00 90.69 422 LEU A O 1
ATOM 3287 N N . MET A 1 423 ? 17.526 -0.966 -7.327 1.00 93.19 423 MET A N 1
ATOM 3288 C CA . MET A 1 423 ? 17.427 -1.821 -6.146 1.00 93.19 423 MET A CA 1
ATOM 3289 C C . MET A 1 423 ? 18.462 -1.471 -5.064 1.00 93.19 423 MET A C 1
ATOM 3291 O O . MET A 1 423 ? 18.108 -1.420 -3.887 1.00 93.19 423 MET A O 1
ATOM 3295 N N . ILE A 1 424 ? 19.718 -1.183 -5.429 1.00 93.00 424 ILE A N 1
ATOM 3296 C CA . ILE A 1 424 ? 20.750 -0.742 -4.467 1.00 93.00 424 ILE A CA 1
ATOM 3297 C C . ILE A 1 424 ? 20.344 0.600 -3.835 1.00 93.00 424 ILE A C 1
ATOM 3299 O O . ILE A 1 424 ? 20.428 0.767 -2.616 1.00 93.00 424 ILE A O 1
ATOM 3303 N N . LEU A 1 425 ? 19.841 1.541 -4.643 1.00 93.81 425 LEU A N 1
ATOM 3304 C CA . LEU A 1 425 ? 19.330 2.829 -4.166 1.00 93.81 425 LEU A CA 1
ATOM 3305 C C . L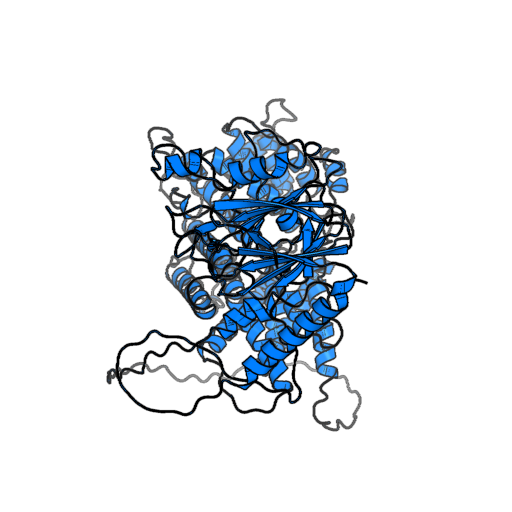EU A 1 425 ? 18.111 2.661 -3.251 1.00 93.81 425 LEU A C 1
ATOM 3307 O O . LEU A 1 425 ? 17.996 3.381 -2.257 1.00 93.81 425 LEU A O 1
ATOM 3311 N N . ALA A 1 426 ? 17.220 1.710 -3.544 1.00 94.31 426 ALA A N 1
ATOM 3312 C CA . ALA A 1 426 ? 16.079 1.388 -2.695 1.00 94.31 426 ALA A CA 1
ATOM 3313 C C . ALA A 1 426 ? 16.519 0.855 -1.328 1.00 94.31 426 ALA A C 1
ATOM 3315 O O . ALA A 1 426 ? 16.005 1.314 -0.307 1.00 94.31 426 ALA A O 1
ATOM 3316 N N . LEU A 1 427 ? 17.495 -0.060 -1.303 1.00 93.38 427 LEU A N 1
ATOM 3317 C CA . LEU A 1 427 ? 18.067 -0.581 -0.063 1.00 93.38 427 LEU A CA 1
ATOM 3318 C C . LEU A 1 427 ? 18.660 0.546 0.775 1.00 93.38 427 LEU A C 1
ATOM 3320 O O . LEU A 1 427 ? 18.227 0.732 1.906 1.00 93.38 427 LEU A O 1
ATOM 3324 N N . TYR A 1 428 ? 19.567 1.351 0.213 1.00 94.75 428 TYR A N 1
ATOM 3325 C CA . TYR A 1 428 ? 20.148 2.479 0.945 1.00 94.75 428 TYR A CA 1
ATOM 3326 C C . TYR A 1 428 ? 19.066 3.447 1.447 1.00 94.75 428 TYR A C 1
ATOM 3328 O O . TYR A 1 428 ? 19.077 3.825 2.616 1.00 94.75 428 TYR A O 1
ATOM 3336 N N . SER A 1 429 ? 18.091 3.797 0.596 1.00 94.88 429 SER A N 1
ATOM 3337 C CA . SER A 1 429 ? 16.967 4.676 0.958 1.00 94.88 429 SER A CA 1
ATOM 3338 C C . SER A 1 429 ? 16.179 4.143 2.152 1.00 94.88 429 SER A C 1
ATOM 3340 O O . SER A 1 429 ? 15.760 4.927 3.001 1.00 94.88 429 SER A O 1
ATOM 3342 N N . LEU A 1 430 ? 15.982 2.826 2.239 1.00 92.19 430 LEU A N 1
ATOM 3343 C CA . LEU A 1 430 ? 15.312 2.198 3.372 1.00 92.19 430 LEU A CA 1
ATOM 3344 C C . LEU A 1 430 ? 16.131 2.349 4.663 1.00 92.19 430 LEU A C 1
ATOM 3346 O O . LEU A 1 430 ? 15.570 2.740 5.686 1.00 92.19 430 LEU A O 1
ATOM 3350 N N . GLU A 1 431 ? 17.445 2.115 4.601 1.00 91.38 431 GLU A N 1
ATOM 3351 C CA . GLU A 1 431 ? 18.354 2.249 5.752 1.00 91.38 431 GLU A CA 1
ATOM 3352 C C . GLU A 1 431 ? 18.426 3.688 6.297 1.00 91.38 431 GLU A C 1
ATOM 3354 O O . GLU A 1 431 ? 18.535 3.900 7.502 1.00 91.38 431 GLU A O 1
ATOM 3359 N N . VAL A 1 432 ? 18.289 4.696 5.428 1.00 91.19 432 VAL A N 1
ATOM 3360 C CA . VAL A 1 432 ? 18.231 6.120 5.822 1.00 91.19 432 VAL A CA 1
ATOM 3361 C C . VAL A 1 432 ? 16.810 6.630 6.088 1.00 91.19 432 VAL A C 1
ATOM 3363 O O . VAL A 1 432 ? 16.553 7.834 6.063 1.00 91.19 432 VAL A O 1
ATOM 3366 N N . ASN A 1 433 ? 15.864 5.715 6.314 1.00 92.62 433 ASN A N 1
ATOM 3367 C CA . ASN A 1 433 ? 14.458 5.992 6.608 1.00 92.62 433 ASN A CA 1
ATOM 3368 C C . ASN A 1 433 ? 13.701 6.782 5.513 1.00 92.62 433 ASN A C 1
ATOM 3370 O O . ASN A 1 433 ? 12.616 7.312 5.758 1.00 92.62 433 ASN A O 1
ATOM 3374 N N . ARG A 1 434 ? 14.195 6.812 4.266 1.00 92.81 434 ARG A N 1
ATOM 3375 C CA . ARG A 1 434 ? 13.523 7.364 3.068 1.00 92.81 434 ARG A CA 1
ATOM 3376 C C . ARG A 1 434 ? 12.620 6.323 2.388 1.00 92.81 434 ARG A C 1
ATOM 3378 O O . ARG A 1 434 ? 12.745 6.027 1.200 1.00 92.81 434 ARG A O 1
ATOM 3385 N N . ARG A 1 435 ? 11.658 5.797 3.151 1.00 90.75 435 ARG A N 1
ATOM 3386 C CA . ARG A 1 435 ? 10.745 4.701 2.764 1.00 90.75 435 ARG A CA 1
ATOM 3387 C C . ARG A 1 435 ? 9.999 4.939 1.447 1.00 90.75 435 ARG A C 1
ATOM 3389 O O . ARG A 1 435 ? 9.943 4.046 0.614 1.00 90.75 435 ARG A O 1
ATOM 3396 N N . HIS A 1 436 ? 9.478 6.147 1.226 1.00 89.44 436 HIS A N 1
ATOM 3397 C CA . HIS A 1 436 ? 8.725 6.447 -0.001 1.00 89.44 436 HIS A CA 1
ATOM 3398 C C . HIS A 1 436 ? 9.639 6.491 -1.229 1.00 89.44 436 HIS A C 1
ATOM 3400 O O . HIS A 1 436 ? 9.265 5.991 -2.282 1.00 89.44 436 HIS A O 1
ATOM 3406 N N . SER A 1 437 ? 10.863 7.018 -1.090 1.00 91.88 437 SER A N 1
ATOM 3407 C CA . SER A 1 437 ? 11.856 6.959 -2.169 1.00 91.88 437 SER A CA 1
ATOM 3408 C C . SER A 1 437 ? 12.219 5.511 -2.495 1.00 91.88 437 SER A C 1
ATOM 3410 O O . SER A 1 437 ? 12.287 5.156 -3.667 1.00 91.88 437 SER A O 1
ATOM 3412 N N . ALA A 1 438 ? 12.369 4.656 -1.474 1.00 93.31 438 ALA A N 1
ATOM 3413 C CA . ALA A 1 438 ? 12.566 3.224 -1.680 1.00 93.31 438 ALA A CA 1
ATOM 3414 C C . ALA A 1 438 ? 11.404 2.592 -2.471 1.00 93.31 438 ALA A C 1
ATOM 3416 O O . ALA A 1 438 ? 11.661 1.835 -3.403 1.00 93.31 438 ALA A O 1
ATOM 3417 N N . CYS A 1 439 ? 10.146 2.951 -2.173 1.00 91.62 439 CYS A N 1
ATOM 3418 C CA . CYS A 1 439 ? 8.979 2.476 -2.930 1.00 91.62 439 CYS A CA 1
ATOM 3419 C C . CYS A 1 439 ? 9.026 2.908 -4.388 1.00 91.62 439 CYS A C 1
ATOM 3421 O O . CYS A 1 439 ? 8.808 2.084 -5.269 1.00 91.62 439 CYS A O 1
ATOM 3423 N N . THR A 1 440 ? 9.348 4.173 -4.656 1.00 91.94 440 THR A N 1
ATOM 3424 C CA . THR A 1 440 ? 9.449 4.679 -6.028 1.00 91.94 440 THR A CA 1
ATOM 3425 C C . THR A 1 440 ? 10.534 3.949 -6.814 1.00 91.94 440 THR A C 1
ATOM 3427 O O . THR A 1 440 ? 10.302 3.567 -7.962 1.00 91.94 440 THR A O 1
ATOM 3430 N N . TYR A 1 441 ? 11.697 3.697 -6.205 1.00 93.44 441 TYR A N 1
ATOM 3431 C CA . TYR A 1 441 ? 12.772 2.941 -6.850 1.00 93.44 441 TYR A CA 1
ATOM 3432 C C . TYR A 1 441 ? 12.372 1.489 -7.135 1.00 93.44 441 TYR A C 1
ATOM 3434 O O . TYR A 1 441 ? 12.567 1.024 -8.257 1.00 93.44 441 TYR A O 1
ATOM 3442 N N . VAL A 1 442 ? 11.764 0.790 -6.168 1.00 94.06 442 VAL A N 1
ATOM 3443 C CA . VAL A 1 442 ? 11.291 -0.595 -6.354 1.00 94.06 442 VAL A CA 1
ATOM 3444 C C . VAL A 1 442 ? 10.168 -0.665 -7.385 1.00 94.06 442 VAL A C 1
ATOM 3446 O O . VAL A 1 442 ? 10.220 -1.513 -8.268 1.00 94.06 442 VAL A O 1
ATOM 3449 N N . GLY A 1 443 ? 9.197 0.248 -7.347 1.00 93.12 443 GLY A N 1
ATOM 3450 C CA . GLY A 1 443 ? 8.115 0.313 -8.333 1.00 93.12 443 GLY A CA 1
ATOM 3451 C C . GLY A 1 443 ? 8.630 0.589 -9.748 1.00 93.12 443 GLY A C 1
ATOM 3452 O O . GLY A 1 443 ? 8.182 -0.038 -10.710 1.00 93.12 443 GLY A O 1
ATOM 3453 N N . SER A 1 444 ? 9.639 1.457 -9.879 1.00 91.44 444 SER A N 1
ATOM 3454 C CA . SER A 1 444 ? 10.322 1.708 -11.156 1.00 91.44 444 SER A CA 1
ATOM 3455 C C . SER A 1 444 ? 11.069 0.464 -11.643 1.00 91.44 444 SER A C 1
ATOM 3457 O O . SER A 1 444 ? 10.920 0.072 -12.799 1.00 91.44 444 SER A O 1
ATOM 3459 N N . ALA A 1 445 ? 11.813 -0.205 -10.755 1.00 92.31 445 ALA A N 1
ATOM 3460 C CA . ALA A 1 445 ? 12.512 -1.452 -11.059 1.00 92.31 445 ALA A CA 1
ATOM 3461 C C . ALA A 1 445 ? 11.538 -2.564 -11.482 1.00 92.31 445 ALA A C 1
ATOM 3463 O O . ALA A 1 445 ? 11.775 -3.229 -12.487 1.00 92.31 445 ALA A O 1
ATOM 3464 N N . MET A 1 446 ? 10.411 -2.716 -10.780 1.00 94.69 446 MET A N 1
ATOM 3465 C CA . MET A 1 446 ? 9.346 -3.667 -11.106 1.00 94.69 446 MET A CA 1
ATOM 3466 C C . MET A 1 446 ? 8.741 -3.384 -12.482 1.00 94.69 446 MET A C 1
ATOM 3468 O O . MET A 1 446 ? 8.579 -4.296 -13.299 1.00 94.69 446 MET A O 1
ATOM 3472 N N . ARG A 1 447 ? 8.445 -2.114 -12.783 1.00 91.69 447 ARG A N 1
ATOM 3473 C CA . ARG A 1 447 ? 7.900 -1.722 -14.086 1.00 91.69 447 ARG A CA 1
ATOM 3474 C C . ARG A 1 447 ? 8.890 -1.998 -15.217 1.00 91.69 447 ARG A C 1
ATOM 3476 O O . ARG A 1 447 ? 8.491 -2.581 -16.222 1.00 91.69 447 ARG A O 1
ATOM 3483 N N . LEU A 1 448 ? 10.164 -1.644 -15.046 1.00 89.75 448 LEU A N 1
ATOM 3484 C CA . LEU A 1 448 ? 11.217 -1.938 -16.022 1.00 89.75 448 LEU A CA 1
ATOM 3485 C C . LEU A 1 448 ? 11.407 -3.448 -16.208 1.00 89.75 448 LEU A C 1
ATOM 3487 O O . LEU A 1 448 ? 11.448 -3.922 -17.340 1.00 89.75 448 LEU A O 1
ATOM 3491 N N . ALA A 1 449 ? 11.437 -4.217 -15.118 1.00 91.94 449 ALA A N 1
ATOM 3492 C CA . ALA A 1 449 ? 11.529 -5.673 -15.160 1.00 91.94 449 ALA A CA 1
ATOM 3493 C C . ALA A 1 449 ? 10.354 -6.305 -15.925 1.00 91.94 449 ALA A C 1
ATOM 3495 O O . ALA A 1 449 ? 10.546 -7.235 -16.711 1.00 91.94 449 ALA A O 1
ATOM 3496 N N . THR A 1 450 ? 9.149 -5.756 -15.752 1.00 93.19 450 THR A N 1
ATOM 3497 C CA . THR A 1 450 ? 7.945 -6.184 -16.477 1.00 93.19 450 THR A CA 1
ATOM 3498 C C . THR A 1 450 ? 8.050 -5.861 -17.969 1.00 93.19 450 THR A C 1
ATOM 3500 O O . THR A 1 450 ? 7.849 -6.752 -18.790 1.00 93.19 450 THR A O 1
ATOM 3503 N N . ILE A 1 451 ? 8.451 -4.634 -18.329 1.00 89.44 451 ILE A N 1
ATOM 3504 C CA . ILE A 1 451 ? 8.669 -4.212 -19.728 1.00 89.44 451 ILE A CA 1
ATOM 3505 C C . ILE A 1 451 ? 9.729 -5.088 -20.417 1.00 89.44 451 ILE A C 1
ATOM 3507 O O . ILE A 1 451 ? 9.583 -5.436 -21.585 1.00 89.44 451 ILE A O 1
ATOM 3511 N N . MET A 1 452 ? 10.775 -5.495 -19.693 1.00 87.69 452 MET A N 1
ATOM 3512 C CA . MET A 1 452 ? 11.821 -6.401 -20.186 1.00 87.69 452 MET A CA 1
ATOM 3513 C C . MET A 1 452 ? 11.406 -7.881 -20.249 1.00 87.69 452 MET A C 1
ATOM 3515 O O . MET A 1 452 ? 12.222 -8.725 -20.641 1.00 87.69 452 MET A O 1
ATOM 3519 N N . GLY A 1 453 ? 10.187 -8.217 -19.816 1.00 90.88 453 GLY A N 1
ATOM 3520 C CA . GLY A 1 453 ? 9.691 -9.590 -19.773 1.00 90.88 453 GLY A CA 1
ATOM 3521 C C . GLY A 1 453 ? 10.406 -10.483 -18.755 1.00 90.88 453 GLY A C 1
ATOM 3522 O O . GLY A 1 453 ? 10.455 -11.688 -18.958 1.00 90.88 453 GLY A O 1
ATOM 3523 N N . LEU A 1 454 ? 10.989 -9.932 -17.679 1.00 92.56 454 LEU A N 1
ATOM 3524 C CA . LEU A 1 454 ? 11.696 -10.730 -16.657 1.00 92.56 454 LEU A CA 1
ATOM 3525 C C . LEU A 1 454 ? 10.764 -11.633 -15.827 1.00 92.56 454 LEU A C 1
ATOM 3527 O O . LEU A 1 454 ? 11.227 -12.586 -15.215 1.00 92.56 454 LEU A O 1
ATOM 3531 N N . HIS A 1 455 ? 9.461 -11.352 -15.837 1.00 94.81 455 HIS A N 1
ATOM 3532 C CA . HIS A 1 455 ? 8.407 -12.130 -15.177 1.00 94.81 455 HIS A CA 1
ATOM 3533 C C . HIS A 1 455 ? 7.978 -13.388 -15.952 1.00 94.81 455 HIS A C 1
ATOM 3535 O O . HIS A 1 455 ? 7.123 -14.139 -15.477 1.00 94.81 455 HIS A O 1
ATOM 3541 N N . MET A 1 456 ? 8.552 -13.608 -17.140 1.00 93.81 456 MET A N 1
ATOM 3542 C CA . MET A 1 456 ? 8.259 -14.735 -18.023 1.00 93.81 456 MET A CA 1
ATOM 3543 C C . MET A 1 456 ? 9.533 -15.516 -18.350 1.00 93.81 456 MET A C 1
ATOM 3545 O O . MET A 1 456 ? 10.616 -14.941 -18.490 1.00 93.81 456 MET A O 1
ATOM 3549 N N . ASN A 1 457 ? 9.391 -16.828 -18.536 1.00 89.44 457 ASN A N 1
ATOM 3550 C CA . ASN A 1 457 ? 10.487 -17.676 -18.998 1.00 89.44 457 ASN A CA 1
ATOM 3551 C C . ASN A 1 457 ? 10.851 -17.385 -20.461 1.00 89.44 457 ASN A C 1
ATOM 3553 O O . ASN A 1 457 ? 9.986 -17.171 -21.312 1.00 89.44 457 ASN A O 1
ATOM 3557 N N . ILE A 1 458 ? 12.149 -17.431 -20.767 1.00 87.25 458 ILE A N 1
ATOM 3558 C CA . ILE A 1 458 ? 12.674 -17.290 -22.129 1.00 87.25 458 ILE A CA 1
ATOM 3559 C C . ILE A 1 458 ? 13.146 -18.655 -22.617 1.00 87.25 458 ILE A C 1
ATOM 3561 O O . ILE A 1 458 ? 14.021 -19.266 -22.006 1.00 87.25 458 ILE A O 1
ATOM 3565 N N . GLY A 1 459 ? 12.598 -19.107 -23.746 1.00 84.69 459 GLY A N 1
ATOM 3566 C CA . GLY A 1 459 ? 13.012 -20.361 -24.371 1.00 84.69 459 GLY A CA 1
ATOM 3567 C C . GLY A 1 459 ? 14.456 -20.329 -24.885 1.00 84.69 459 GLY A C 1
ATOM 3568 O O . GLY A 1 459 ? 14.972 -19.282 -25.286 1.00 84.69 459 GLY A O 1
ATOM 3569 N N . ASP A 1 460 ? 15.086 -21.503 -24.945 1.00 82.94 460 ASP A N 1
ATOM 3570 C CA . ASP A 1 460 ? 16.494 -21.683 -25.339 1.00 82.94 460 ASP A CA 1
ATOM 3571 C C . ASP A 1 460 ? 16.846 -21.107 -26.716 1.00 82.94 460 ASP A C 1
ATOM 3573 O O . ASP A 1 460 ? 17.987 -20.719 -26.952 1.00 82.94 460 ASP A O 1
ATOM 3577 N N . ALA A 1 461 ? 15.860 -20.995 -27.609 1.00 84.38 461 ALA A N 1
ATOM 3578 C CA . ALA A 1 461 ? 16.030 -20.414 -28.936 1.00 84.38 461 ALA A CA 1
ATOM 3579 C C . ALA A 1 461 ? 16.430 -18.924 -28.913 1.00 84.38 461 ALA A C 1
ATOM 3581 O O . ALA A 1 461 ? 17.073 -18.456 -29.849 1.00 84.38 461 ALA A O 1
ATOM 3582 N N . TYR A 1 462 ? 16.050 -18.179 -27.868 1.00 83.81 462 TYR A N 1
ATOM 3583 C CA . TYR A 1 462 ? 16.293 -16.733 -27.767 1.00 83.81 462 TYR A CA 1
ATOM 3584 C C . TYR A 1 462 ? 17.481 -16.381 -26.873 1.00 83.81 462 TYR A C 1
ATOM 3586 O O . TYR A 1 462 ? 18.114 -15.345 -27.065 1.00 83.81 462 TYR A O 1
ATOM 3594 N N . LEU A 1 463 ? 17.789 -17.232 -25.896 1.00 83.50 463 LEU A N 1
ATOM 3595 C CA . LEU A 1 463 ? 18.918 -17.054 -24.997 1.00 83.50 463 LEU A CA 1
ATOM 3596 C C . LEU A 1 463 ? 19.519 -18.428 -24.716 1.00 83.50 463 LEU A C 1
ATOM 3598 O O . LEU A 1 463 ? 18.874 -19.254 -24.090 1.00 83.50 463 LEU A O 1
ATOM 3602 N N . ALA A 1 464 ? 20.736 -18.695 -25.184 1.00 84.19 464 ALA A N 1
ATOM 3603 C CA . ALA A 1 464 ? 21.401 -19.978 -24.938 1.00 84.19 464 ALA A CA 1
ATOM 3604 C C . ALA A 1 464 ? 22.239 -19.970 -23.646 1.00 84.19 464 ALA A C 1
ATOM 3606 O O . ALA A 1 464 ? 22.454 -21.018 -23.046 1.00 84.19 464 ALA A O 1
ATOM 3607 N N . ASP A 1 465 ? 22.691 -18.790 -23.212 1.00 87.00 465 ASP A N 1
ATOM 3608 C CA . ASP A 1 465 ? 23.553 -18.623 -22.042 1.00 87.00 465 ASP A CA 1
ATOM 3609 C C . ASP A 1 465 ? 22.799 -18.932 -20.735 1.00 87.00 465 ASP A C 1
ATOM 3611 O O . ASP A 1 465 ? 21.861 -18.227 -20.348 1.00 87.00 465 ASP A O 1
ATOM 3615 N N . SER A 1 466 ? 23.229 -20.002 -20.062 1.00 86.12 466 SER A N 1
ATOM 3616 C CA . SER A 1 466 ? 22.648 -20.471 -18.805 1.00 86.12 466 SER A CA 1
ATOM 3617 C C . SER A 1 466 ? 22.902 -19.519 -17.636 1.00 86.12 466 SER A C 1
ATOM 3619 O O . SER A 1 466 ? 22.030 -19.397 -16.778 1.00 86.12 466 SER A O 1
ATOM 3621 N N . GLU A 1 467 ? 24.056 -18.846 -17.575 1.00 86.75 467 GLU A N 1
ATOM 3622 C CA . GLU A 1 467 ? 24.354 -17.910 -16.483 1.00 86.75 467 GLU A CA 1
ATOM 3623 C C . GLU A 1 467 ? 23.520 -16.642 -16.625 1.00 86.75 467 GLU A C 1
ATOM 3625 O O . GLU A 1 467 ? 22.964 -16.138 -15.649 1.00 86.75 467 GLU A O 1
ATOM 3630 N N . LEU A 1 468 ? 23.372 -16.145 -17.855 1.00 85.44 468 LEU A N 1
ATOM 3631 C CA . LEU A 1 468 ? 22.549 -14.970 -18.117 1.00 85.44 468 LEU A CA 1
ATOM 3632 C C . LEU A 1 468 ? 21.055 -15.253 -17.887 1.00 85.44 468 LEU A C 1
ATOM 3634 O O . LEU A 1 468 ? 20.343 -14.383 -17.382 1.00 85.44 468 LEU A O 1
ATOM 3638 N N . LYS A 1 469 ? 20.574 -16.466 -18.194 1.00 87.62 469 LYS A N 1
ATOM 3639 C CA . LYS A 1 469 ? 19.218 -16.906 -17.818 1.00 87.62 469 LYS A CA 1
ATOM 3640 C C . LYS A 1 469 ? 19.007 -16.889 -16.314 1.00 87.62 469 LYS A C 1
ATOM 3642 O O . LYS A 1 469 ? 18.068 -16.248 -15.846 1.00 87.62 469 LYS A O 1
ATOM 3647 N N . GLU A 1 470 ? 19.892 -17.545 -15.569 1.00 89.44 470 GLU A N 1
ATOM 3648 C CA . GLU A 1 470 ? 19.782 -17.610 -14.113 1.00 89.44 470 GLU A CA 1
ATOM 3649 C C . GLU A 1 470 ? 19.880 -16.210 -13.496 1.00 89.44 470 GLU A C 1
ATOM 3651 O O . GLU A 1 470 ? 19.121 -15.862 -12.592 1.00 89.44 470 GLU A O 1
ATOM 3656 N N . HIS A 1 471 ? 20.750 -15.352 -14.037 1.00 89.25 471 HIS A N 1
ATOM 3657 C CA . HIS A 1 471 ? 20.843 -13.963 -13.609 1.00 89.25 471 HIS A CA 1
ATOM 3658 C C . HIS A 1 471 ? 19.510 -13.226 -13.784 1.00 89.25 471 HIS A C 1
ATOM 3660 O O . HIS A 1 471 ? 19.060 -12.576 -12.843 1.00 89.25 471 HIS A O 1
ATOM 3666 N N . ARG A 1 472 ? 18.836 -13.369 -14.934 1.00 90.50 472 ARG A N 1
ATOM 3667 C CA . ARG A 1 472 ? 17.514 -12.762 -15.177 1.00 90.50 472 ARG A CA 1
ATOM 3668 C C . ARG A 1 472 ? 16.454 -13.262 -14.195 1.00 90.50 472 ARG A C 1
ATOM 3670 O O . ARG A 1 472 ? 15.729 -12.439 -13.637 1.00 90.50 472 ARG A O 1
ATOM 3677 N N . ILE A 1 473 ? 16.401 -14.575 -13.962 1.00 92.38 473 ILE A N 1
ATOM 3678 C CA . ILE A 1 473 ? 15.463 -15.210 -13.022 1.00 92.38 473 ILE A CA 1
ATOM 3679 C C . ILE A 1 473 ? 15.666 -14.642 -11.615 1.00 92.38 473 ILE A C 1
ATOM 3681 O O . ILE A 1 473 ? 14.725 -14.176 -10.971 1.00 92.38 473 ILE A O 1
ATOM 3685 N N . ARG A 1 474 ? 16.910 -14.614 -11.133 1.00 92.56 474 ARG A N 1
ATOM 3686 C CA . ARG A 1 474 ? 17.202 -14.139 -9.778 1.00 92.56 474 ARG A CA 1
ATOM 3687 C C . ARG A 1 474 ? 17.021 -12.635 -9.616 1.00 92.56 474 ARG A C 1
ATOM 3689 O O . ARG A 1 474 ? 16.588 -12.207 -8.546 1.00 92.56 474 ARG A O 1
ATOM 3696 N N . VAL A 1 475 ? 17.295 -11.834 -10.650 1.00 92.62 475 VAL A N 1
ATOM 3697 C CA . VAL A 1 475 ? 16.996 -10.391 -10.642 1.00 92.62 475 VAL A CA 1
ATOM 3698 C C . VAL A 1 475 ? 15.495 -10.162 -10.499 1.00 92.62 475 VAL A C 1
ATOM 3700 O O . VAL A 1 475 ? 15.092 -9.400 -9.622 1.00 92.62 475 VAL A O 1
ATOM 3703 N N . TRP A 1 476 ? 14.667 -10.865 -11.281 1.00 95.12 476 TRP A N 1
ATOM 3704 C CA . TRP A 1 476 ? 13.210 -10.795 -11.142 1.00 95.12 476 TRP A CA 1
ATOM 3705 C C . TRP A 1 476 ? 12.762 -11.097 -9.713 1.00 95.12 476 TRP A C 1
ATOM 3707 O O . TRP A 1 476 ? 12.090 -10.278 -9.083 1.00 95.12 476 TRP A O 1
ATOM 3717 N N . TRP A 1 477 ? 13.175 -12.247 -9.178 1.00 95.56 477 TRP A N 1
ATOM 3718 C CA . TRP A 1 477 ? 12.760 -12.661 -7.842 1.00 95.56 477 TRP A CA 1
ATOM 3719 C C . TRP A 1 477 ? 13.265 -11.722 -6.750 1.00 95.56 477 TRP A C 1
ATOM 3721 O O . TRP A 1 477 ? 12.582 -11.521 -5.751 1.00 95.56 477 TRP A O 1
ATOM 3731 N N . SER A 1 478 ? 14.410 -11.076 -6.949 1.00 95.00 478 SER A N 1
ATOM 3732 C CA . SER A 1 478 ? 14.918 -10.089 -5.999 1.00 95.00 478 SER A CA 1
ATOM 3733 C C . SER A 1 478 ? 14.091 -8.799 -6.008 1.00 95.00 478 SER A C 1
ATOM 3735 O O . SER A 1 478 ? 13.798 -8.260 -4.940 1.00 95.00 478 SER A O 1
ATOM 3737 N N . VAL A 1 479 ? 13.657 -8.327 -7.186 1.00 95.62 479 VAL A N 1
ATOM 3738 C CA . VAL A 1 479 ? 12.705 -7.203 -7.308 1.00 95.62 479 VAL A CA 1
ATOM 3739 C C . VAL A 1 479 ? 11.362 -7.573 -6.674 1.00 95.62 479 VAL A C 1
ATOM 3741 O O . VAL A 1 479 ? 10.802 -6.783 -5.915 1.00 95.62 479 VAL A O 1
ATOM 3744 N N . TYR A 1 480 ? 10.882 -8.794 -6.922 1.00 96.44 480 TYR A N 1
ATOM 3745 C CA . TYR A 1 480 ? 9.663 -9.340 -6.330 1.00 96.44 480 TYR A CA 1
ATOM 3746 C C . TYR A 1 480 ? 9.717 -9.351 -4.795 1.00 96.44 480 TYR A C 1
ATOM 3748 O O . TYR A 1 480 ? 8.821 -8.810 -4.149 1.00 96.44 480 TYR A O 1
ATOM 3756 N N . ILE A 1 481 ? 10.776 -9.909 -4.194 1.00 95.38 481 ILE A N 1
ATOM 3757 C CA . ILE A 1 481 ? 10.934 -9.960 -2.732 1.00 95.38 481 ILE A CA 1
ATOM 3758 C C . ILE A 1 481 ? 10.907 -8.541 -2.147 1.00 95.38 481 ILE A C 1
ATOM 3760 O O . ILE A 1 481 ? 10.193 -8.296 -1.172 1.00 95.38 481 ILE A O 1
ATOM 3764 N N . LEU A 1 482 ? 11.650 -7.600 -2.747 1.00 94.06 482 LEU A N 1
ATOM 3765 C CA . LEU A 1 482 ? 11.669 -6.207 -2.296 1.00 94.06 482 LEU A CA 1
ATOM 3766 C C . LEU A 1 482 ? 10.284 -5.559 -2.358 1.00 94.06 482 LEU A C 1
ATOM 3768 O O . LEU A 1 482 ? 9.888 -4.920 -1.386 1.00 94.06 482 LEU A O 1
ATOM 3772 N N . ASP A 1 483 ? 9.540 -5.746 -3.450 1.00 95.31 483 ASP A N 1
ATOM 3773 C CA . ASP A 1 483 ? 8.180 -5.219 -3.608 1.00 95.31 483 ASP A CA 1
ATOM 3774 C C . ASP A 1 483 ? 7.242 -5.737 -2.512 1.00 95.31 483 ASP A C 1
ATOM 3776 O O . ASP A 1 483 ? 6.622 -4.938 -1.804 1.00 95.31 483 ASP A O 1
ATOM 3780 N N . ARG A 1 484 ? 7.197 -7.059 -2.294 1.00 95.12 484 ARG A N 1
ATOM 3781 C CA . ARG A 1 484 ? 6.319 -7.672 -1.281 1.00 95.12 484 ARG A CA 1
ATOM 3782 C C . ARG A 1 484 ? 6.667 -7.218 0.129 1.00 95.12 484 ARG A C 1
ATOM 3784 O O . ARG A 1 484 ? 5.791 -6.828 0.900 1.00 95.12 484 ARG A O 1
ATOM 3791 N N . PHE A 1 485 ? 7.953 -7.233 0.464 1.00 93.88 485 PHE A N 1
ATOM 3792 C CA . PHE A 1 485 ? 8.422 -6.874 1.796 1.00 93.88 485 PHE A CA 1
ATOM 3793 C C . PHE A 1 485 ? 8.365 -5.381 2.086 1.00 93.88 485 PHE A C 1
ATOM 3795 O O . PHE A 1 485 ? 8.294 -5.012 3.257 1.00 93.88 485 PHE A O 1
ATOM 3802 N N . LEU A 1 486 ? 8.469 -4.513 1.083 1.00 92.44 486 LEU A N 1
ATOM 3803 C CA . LEU A 1 486 ? 8.328 -3.073 1.272 1.00 92.44 486 LEU A CA 1
ATOM 3804 C C . LEU A 1 486 ? 6.853 -2.678 1.372 1.00 92.44 486 LEU A C 1
ATOM 3806 O O . LEU A 1 486 ? 6.484 -1.902 2.255 1.00 92.44 486 LEU A O 1
ATOM 3810 N N . SER A 1 487 ? 6.007 -3.293 0.544 1.00 91.12 487 SER A N 1
ATOM 3811 C CA . SER A 1 487 ? 4.553 -3.143 0.603 1.00 91.12 487 SER A CA 1
ATOM 3812 C C . SER A 1 487 ? 4.003 -3.562 1.964 1.00 91.12 487 SER A C 1
ATOM 3814 O O . SER A 1 487 ? 3.253 -2.804 2.564 1.00 91.12 487 SER A O 1
ATOM 3816 N N . SER A 1 488 ? 4.454 -4.684 2.540 1.00 90.12 488 SER A N 1
ATOM 3817 C CA . SER A 1 488 ? 4.016 -5.094 3.886 1.00 90.12 488 SER A CA 1
ATOM 3818 C C . SER A 1 488 ? 4.531 -4.199 5.024 1.00 90.12 488 SER A C 1
ATOM 3820 O O . SER A 1 488 ? 3.953 -4.191 6.105 1.00 90.12 488 SER A O 1
ATOM 3822 N N . LYS A 1 489 ? 5.598 -3.417 4.804 1.00 87.88 489 LYS A N 1
ATOM 3823 C CA . LYS A 1 489 ? 6.138 -2.468 5.799 1.00 87.88 489 LYS A CA 1
ATOM 3824 C C . LYS A 1 489 ? 5.366 -1.151 5.852 1.00 87.88 489 LYS A C 1
ATOM 3826 O O . LYS A 1 489 ? 5.262 -0.552 6.918 1.00 87.88 489 LYS A O 1
ATOM 3831 N N . ILE A 1 490 ? 4.917 -0.663 4.698 1.00 85.12 490 ILE A N 1
ATOM 3832 C CA . ILE A 1 490 ? 4.346 0.689 4.531 1.00 85.12 490 ILE A CA 1
ATOM 3833 C C . ILE A 1 490 ? 2.830 0.624 4.308 1.00 85.12 490 ILE A C 1
ATOM 3835 O O . ILE A 1 490 ? 2.101 1.546 4.660 1.00 85.12 490 ILE A O 1
ATOM 3839 N N . GLY A 1 491 ? 2.372 -0.493 3.752 1.00 80.81 491 GLY A N 1
ATOM 3840 C CA . GLY A 1 491 ? 0.992 -0.817 3.429 1.00 80.81 491 GLY A CA 1
ATOM 3841 C C . GLY A 1 491 ? 0.565 -0.554 2.000 1.00 80.81 491 GLY A C 1
ATOM 3842 O O . GLY A 1 491 ? -0.595 -0.766 1.682 1.00 80.81 491 GLY A O 1
ATOM 3843 N N . LEU A 1 492 ? 1.469 -0.137 1.119 1.00 84.69 492 LEU A N 1
ATOM 3844 C CA . LEU A 1 492 ? 1.095 0.130 -0.266 1.00 84.69 492 LEU A CA 1
ATOM 3845 C C . LEU A 1 492 ? 0.592 -1.140 -0.983 1.00 84.69 492 LEU A C 1
ATOM 3847 O O . LEU A 1 492 ? 1.029 -2.247 -0.650 1.00 84.69 492 LEU A O 1
ATOM 3851 N N . PRO A 1 493 ? -0.302 -0.995 -1.979 1.00 86.19 493 PRO A N 1
ATOM 3852 C CA . PRO A 1 493 ? -0.713 -2.103 -2.831 1.00 86.19 493 PRO A CA 1
ATOM 3853 C C . PRO A 1 493 ? 0.471 -2.762 -3.547 1.00 86.19 493 PRO A C 1
ATOM 3855 O O . PRO A 1 493 ? 1.457 -2.109 -3.886 1.00 86.19 493 PRO A O 1
ATOM 3858 N N . LEU A 1 494 ? 0.336 -4.060 -3.818 1.00 90.19 494 LEU A N 1
ATOM 3859 C CA . LEU A 1 494 ? 1.332 -4.853 -4.539 1.00 90.19 494 LEU A CA 1
ATOM 3860 C C . LEU A 1 494 ? 1.429 -4.428 -6.016 1.00 90.19 494 LEU A C 1
ATOM 3862 O O . LEU A 1 494 ? 0.405 -4.214 -6.661 1.00 90.19 494 LEU A O 1
ATOM 3866 N N . SER A 1 495 ? 2.644 -4.380 -6.579 1.00 90.75 495 SER A N 1
ATOM 3867 C CA . SER A 1 495 ? 2.871 -3.841 -7.936 1.00 90.75 495 SER A CA 1
ATOM 3868 C C . SER A 1 495 ? 2.450 -4.761 -9.096 1.00 90.75 495 SER A C 1
ATOM 3870 O O . SER A 1 495 ? 2.255 -4.290 -10.215 1.00 90.75 495 SER A O 1
ATOM 3872 N N . ILE A 1 496 ? 2.353 -6.071 -8.856 1.00 92.81 496 ILE A N 1
ATOM 3873 C CA . ILE A 1 496 ? 1.978 -7.104 -9.840 1.00 92.81 496 ILE A CA 1
ATOM 3874 C C . ILE A 1 496 ? 1.239 -8.237 -9.123 1.00 92.81 496 ILE A C 1
ATOM 3876 O O . ILE A 1 496 ? 1.569 -8.527 -7.970 1.00 92.81 496 ILE A O 1
ATOM 3880 N N . SER A 1 497 ? 0.263 -8.878 -9.769 1.00 92.19 497 SER A N 1
ATOM 3881 C CA . SER A 1 497 ? -0.402 -10.070 -9.230 1.00 92.19 497 SER A CA 1
ATOM 3882 C C . SER A 1 497 ? 0.476 -11.309 -9.399 1.00 92.19 497 SER A C 1
ATOM 3884 O O . SER A 1 497 ? 1.146 -11.459 -10.415 1.00 92.19 497 SER A O 1
ATOM 3886 N N . ASP A 1 498 ? 0.435 -12.242 -8.444 1.00 93.12 498 ASP A N 1
ATOM 3887 C CA . ASP A 1 498 ? 1.157 -13.519 -8.580 1.00 93.12 498 ASP A CA 1
ATOM 3888 C C . ASP A 1 498 ? 0.635 -14.364 -9.755 1.00 93.12 498 ASP A C 1
ATOM 3890 O O . ASP A 1 498 ? 1.372 -15.187 -10.287 1.00 93.12 498 ASP A O 1
ATOM 3894 N N . ALA A 1 499 ? -0.615 -14.140 -10.181 1.00 91.94 499 ALA A N 1
ATOM 3895 C CA . ALA A 1 499 ? -1.216 -14.822 -11.329 1.00 91.94 499 ALA A CA 1
ATOM 3896 C C . ALA A 1 499 ? -0.571 -14.433 -12.673 1.00 91.94 499 ALA A C 1
ATOM 3898 O O . ALA A 1 499 ? -0.664 -15.195 -13.631 1.00 91.94 499 ALA A O 1
ATOM 3899 N N . ASP A 1 500 ? 0.099 -13.279 -12.731 1.00 94.12 500 ASP A N 1
ATOM 3900 C CA . ASP A 1 500 ? 0.758 -12.773 -13.940 1.00 94.12 500 ASP A CA 1
ATOM 3901 C C . ASP A 1 500 ? 2.229 -13.224 -14.036 1.00 94.12 500 ASP A C 1
ATOM 3903 O O . ASP A 1 500 ? 2.950 -12.840 -14.957 1.00 94.12 500 ASP A O 1
ATOM 3907 N N . ILE A 1 501 ? 2.709 -14.025 -13.078 1.00 96.06 501 ILE A N 1
ATOM 3908 C CA . ILE A 1 501 ? 4.106 -14.458 -12.985 1.00 96.06 501 ILE A CA 1
ATOM 3909 C C . ILE A 1 501 ? 4.222 -15.890 -13.504 1.00 96.06 501 ILE A C 1
ATOM 3911 O O . ILE A 1 501 ? 3.629 -16.809 -12.946 1.00 96.06 501 ILE A O 1
ATOM 3915 N N . SER A 1 502 ? 5.028 -16.087 -14.548 1.00 95.19 502 SER A N 1
ATOM 3916 C CA . SER A 1 502 ? 5.263 -17.408 -15.156 1.00 95.19 502 SER A CA 1
ATOM 3917 C C . SER A 1 502 ? 6.724 -17.855 -15.127 1.00 95.19 502 SER A C 1
ATOM 3919 O O . SER A 1 502 ? 7.031 -18.930 -15.625 1.00 95.19 502 SER A O 1
ATOM 3921 N N . VAL A 1 503 ? 7.624 -17.041 -14.569 1.00 94.62 503 VAL A N 1
ATOM 3922 C CA . VAL A 1 503 ? 9.052 -17.358 -14.454 1.00 94.62 503 VAL A CA 1
ATOM 3923 C C . VAL A 1 503 ? 9.337 -18.418 -13.388 1.00 94.62 503 VAL A C 1
ATOM 3925 O O . VAL A 1 503 ? 8.732 -18.419 -12.312 1.00 94.62 503 VAL A O 1
ATOM 3928 N N . ASP A 1 504 ? 10.293 -19.294 -13.687 1.00 94.19 504 ASP A N 1
ATOM 3929 C CA . ASP A 1 504 ? 10.691 -20.404 -12.821 1.00 94.19 504 ASP A CA 1
ATOM 3930 C C . ASP A 1 504 ? 11.403 -19.929 -11.545 1.00 94.19 504 ASP A C 1
ATOM 3932 O O . ASP A 1 504 ? 11.937 -18.818 -11.470 1.00 94.19 504 ASP A O 1
ATOM 3936 N N . LEU A 1 505 ? 11.416 -20.779 -10.514 1.00 94.44 505 LEU A N 1
ATOM 3937 C CA . LEU A 1 505 ? 12.186 -20.525 -9.294 1.00 94.44 505 LEU A CA 1
ATOM 3938 C C . LEU A 1 505 ? 13.702 -20.640 -9.562 1.00 94.44 505 LEU A C 1
ATOM 3940 O O . LEU A 1 505 ? 14.105 -21.423 -10.423 1.00 94.44 505 LEU A O 1
ATOM 3944 N N . PRO A 1 506 ? 14.550 -19.902 -8.815 1.00 92.69 506 PRO A N 1
ATOM 3945 C CA . PRO A 1 506 ? 16.003 -20.004 -8.930 1.00 92.69 506 PRO A CA 1
ATOM 3946 C C . PRO A 1 506 ? 16.505 -21.433 -8.745 1.00 92.69 506 PRO A C 1
ATOM 3948 O O . PRO A 1 506 ? 16.014 -22.168 -7.884 1.00 92.69 506 PRO A O 1
ATOM 3951 N N . SER A 1 507 ? 17.538 -21.798 -9.499 1.00 88.12 507 SER A N 1
ATOM 3952 C CA . SER A 1 507 ? 18.111 -23.141 -9.473 1.00 88.12 507 SER A CA 1
ATOM 3953 C C . SER A 1 507 ? 19.634 -23.098 -9.362 1.00 88.12 507 SER A C 1
ATOM 3955 O O . SER A 1 507 ? 20.280 -22.079 -9.627 1.00 88.12 507 SER A O 1
ATOM 3957 N N . THR A 1 508 ? 20.231 -24.212 -8.943 1.00 77.81 508 THR A N 1
ATOM 3958 C CA . THR A 1 508 ? 21.683 -24.398 -9.003 1.00 77.81 508 THR A CA 1
ATOM 3959 C C . THR A 1 508 ? 21.997 -25.538 -9.966 1.00 77.81 508 THR A C 1
ATOM 3961 O O . THR A 1 508 ? 21.655 -26.689 -9.712 1.00 77.81 508 THR A O 1
ATOM 3964 N N . SER A 1 509 ? 22.676 -25.214 -11.066 1.00 74.69 509 SER A N 1
ATOM 3965 C CA . SER A 1 509 ? 23.321 -26.178 -11.962 1.00 74.69 509 SER A CA 1
ATOM 3966 C C . SER A 1 509 ? 24.823 -26.217 -11.675 1.00 74.69 509 SER A C 1
ATOM 3968 O O . SER A 1 509 ? 25.413 -25.197 -11.322 1.00 74.69 509 SER A O 1
ATOM 3970 N N . SER A 1 510 ? 25.470 -27.366 -11.894 1.00 64.31 510 SER A N 1
ATOM 3971 C CA . SER A 1 510 ? 26.930 -27.522 -11.782 1.00 64.31 510 SER A CA 1
ATOM 3972 C C . SER A 1 510 ? 27.725 -26.631 -12.747 1.00 64.31 510 SER A C 1
ATOM 3974 O O . SER A 1 510 ? 28.939 -26.522 -12.622 1.00 64.31 510 SER A O 1
ATOM 3976 N N . THR A 1 511 ? 27.058 -26.032 -13.735 1.00 69.62 511 THR A N 1
ATOM 3977 C CA . THR A 1 511 ? 27.651 -25.126 -14.726 1.00 69.62 511 THR A CA 1
ATOM 3978 C C . THR A 1 511 ? 27.687 -23.663 -14.288 1.00 69.62 511 THR A C 1
ATOM 3980 O O . THR A 1 511 ? 28.282 -22.861 -14.997 1.00 69.62 511 THR A O 1
ATOM 3983 N N . LEU A 1 512 ? 27.030 -23.296 -13.182 1.00 79.50 512 LEU A N 1
ATOM 3984 C CA . LEU A 1 512 ? 26.952 -21.911 -12.711 1.00 79.50 512 LEU A CA 1
ATOM 3985 C C . LEU A 1 512 ? 28.116 -21.577 -11.776 1.00 79.50 512 LEU A C 1
ATOM 3987 O O . LEU A 1 512 ? 28.455 -22.369 -10.895 1.00 79.50 512 LEU A O 1
ATOM 3991 N N . ASN A 1 513 ? 28.674 -20.371 -11.903 1.00 80.69 513 ASN A N 1
ATOM 3992 C CA . ASN A 1 513 ? 29.676 -19.878 -10.964 1.00 80.69 513 ASN A CA 1
ATOM 3993 C C . ASN A 1 513 ? 29.118 -19.748 -9.530 1.00 80.69 513 ASN A C 1
ATOM 3995 O O . ASN A 1 513 ? 28.258 -18.907 -9.246 1.00 80.69 513 ASN A O 1
ATOM 3999 N N . SER A 1 514 ? 29.652 -20.538 -8.596 1.00 77.00 514 SER A N 1
ATOM 4000 C CA . SER A 1 514 ? 29.230 -20.524 -7.191 1.00 77.00 514 SER A CA 1
ATOM 4001 C C . SER A 1 514 ? 29.431 -19.168 -6.511 1.00 77.00 514 SER A C 1
ATOM 4003 O O . SER A 1 514 ? 28.639 -18.813 -5.639 1.00 77.00 514 SER A O 1
ATOM 4005 N N . ASP A 1 515 ? 30.444 -18.397 -6.920 1.00 78.88 515 ASP A N 1
ATOM 4006 C CA . ASP A 1 515 ? 30.759 -17.093 -6.318 1.00 78.88 515 ASP A CA 1
ATOM 4007 C C . ASP A 1 515 ? 29.737 -16.002 -6.667 1.00 78.88 515 ASP A C 1
ATOM 4009 O O . ASP A 1 515 ? 29.581 -15.037 -5.913 1.00 78.88 515 ASP A O 1
ATOM 4013 N N . ASP A 1 516 ? 29.052 -16.143 -7.804 1.00 82.75 516 ASP A N 1
ATOM 4014 C CA . ASP A 1 516 ? 28.083 -15.160 -8.290 1.00 82.75 516 ASP A CA 1
ATOM 4015 C C . ASP A 1 516 ? 26.649 -15.510 -7.909 1.00 82.75 516 ASP A C 1
ATOM 4017 O O . ASP A 1 516 ? 25.857 -14.608 -7.640 1.00 82.75 516 ASP A O 1
ATOM 4021 N N . PHE A 1 517 ? 26.310 -16.800 -7.877 1.00 82.31 517 PHE A N 1
ATOM 4022 C CA . PHE A 1 517 ? 24.936 -17.252 -7.671 1.00 82.31 517 PHE A CA 1
ATOM 4023 C C . PHE A 1 517 ? 24.683 -17.802 -6.258 1.00 82.31 517 PHE A C 1
ATOM 4025 O O . PHE A 1 517 ? 23.549 -17.751 -5.795 1.00 82.31 517 PHE A O 1
ATOM 4032 N N . GLY A 1 518 ? 25.693 -18.256 -5.512 1.00 78.38 518 GLY A N 1
ATOM 4033 C CA . GLY A 1 518 ? 25.510 -18.727 -4.132 1.00 78.38 518 GLY A CA 1
ATOM 4034 C C . GLY A 1 518 ? 24.440 -19.824 -3.964 1.00 78.38 518 GLY A C 1
ATOM 4035 O O . GLY A 1 518 ? 24.094 -20.541 -4.908 1.00 78.38 518 GLY A O 1
ATOM 4036 N N . ASP A 1 519 ? 23.907 -19.960 -2.746 1.00 79.62 519 ASP A N 1
ATOM 4037 C CA . ASP A 1 519 ? 22.867 -20.949 -2.425 1.00 79.62 519 ASP A CA 1
ATOM 4038 C C . ASP A 1 519 ? 21.476 -20.499 -2.913 1.00 79.62 519 ASP A C 1
ATOM 4040 O O . ASP A 1 519 ? 20.905 -19.525 -2.415 1.00 79.62 519 ASP A O 1
ATOM 4044 N N . HIS A 1 520 ? 20.908 -21.236 -3.873 1.00 86.38 520 HIS A N 1
ATOM 4045 C CA . HIS A 1 520 ? 19.544 -21.016 -4.363 1.00 86.38 520 HIS A CA 1
ATOM 4046 C C . HIS A 1 520 ? 18.474 -21.324 -3.305 1.00 86.38 520 HIS A C 1
ATOM 4048 O O . HIS A 1 520 ? 17.441 -20.655 -3.296 1.00 86.38 520 HIS A O 1
ATOM 4054 N N . GLY A 1 521 ? 18.714 -22.282 -2.398 1.00 88.00 521 GLY A N 1
ATOM 4055 C CA . GLY A 1 521 ? 17.720 -22.750 -1.430 1.00 88.00 521 GLY A CA 1
ATOM 4056 C C . GLY A 1 521 ? 17.253 -21.633 -0.502 1.00 88.00 521 GLY A C 1
ATOM 4057 O O . GLY A 1 521 ? 16.056 -21.460 -0.275 1.00 88.00 521 GLY A O 1
ATOM 4058 N N . ARG A 1 522 ? 18.187 -20.788 -0.049 1.00 87.19 522 ARG A N 1
ATOM 4059 C CA . ARG A 1 522 ? 17.861 -19.606 0.757 1.00 87.19 522 ARG A CA 1
ATOM 4060 C C . ARG A 1 522 ? 17.033 -18.586 -0.022 1.00 87.19 522 ARG A C 1
ATOM 4062 O O . ARG A 1 522 ? 16.071 -18.047 0.520 1.00 87.19 522 ARG A O 1
ATOM 4069 N N . LEU A 1 523 ? 17.390 -18.311 -1.277 1.00 89.25 523 LEU A N 1
ATOM 4070 C CA . LEU A 1 523 ? 16.643 -17.363 -2.105 1.00 89.25 523 LEU A CA 1
ATOM 4071 C C . LEU A 1 523 ? 15.213 -17.864 -2.343 1.00 89.25 523 LEU A C 1
ATOM 4073 O O . LEU A 1 523 ? 14.270 -17.098 -2.169 1.00 89.25 523 LEU A O 1
ATOM 4077 N N . VAL A 1 524 ? 15.046 -19.155 -2.645 1.00 93.31 524 VAL A N 1
ATOM 4078 C CA . VAL A 1 524 ? 13.736 -19.816 -2.763 1.00 93.31 524 VAL A CA 1
ATOM 4079 C C . VAL A 1 524 ? 12.936 -19.685 -1.468 1.00 93.31 524 VAL A C 1
ATOM 4081 O O . VAL A 1 524 ? 11.795 -19.226 -1.506 1.00 93.31 524 VAL A O 1
ATOM 4084 N N . ALA A 1 525 ? 13.539 -19.969 -0.311 1.00 93.06 525 ALA A N 1
ATOM 4085 C CA . ALA A 1 525 ? 12.879 -19.810 0.983 1.00 93.06 525 ALA A CA 1
ATOM 4086 C C . ALA A 1 525 ? 12.359 -18.374 1.202 1.00 93.06 525 ALA A C 1
ATOM 4088 O O . ALA A 1 525 ? 11.214 -18.189 1.621 1.00 93.06 525 ALA A O 1
ATOM 4089 N N . ILE A 1 526 ? 13.150 -17.353 0.849 1.00 93.12 526 ILE A N 1
ATOM 4090 C CA . ILE A 1 526 ? 12.746 -15.940 0.944 1.00 93.12 526 ILE A CA 1
ATOM 4091 C C . ILE A 1 526 ? 11.645 -15.593 -0.073 1.00 93.12 526 ILE A C 1
ATOM 4093 O O . ILE A 1 526 ? 10.741 -14.827 0.261 1.00 93.12 526 ILE A O 1
ATOM 4097 N N . ILE A 1 527 ? 11.664 -16.162 -1.286 1.00 95.50 527 ILE A N 1
ATOM 4098 C CA . ILE A 1 527 ? 10.587 -15.987 -2.281 1.00 95.50 527 ILE A CA 1
ATOM 4099 C C . ILE A 1 527 ? 9.250 -16.470 -1.710 1.00 95.50 527 ILE A C 1
ATOM 4101 O O . ILE A 1 527 ? 8.244 -15.763 -1.826 1.00 95.50 527 ILE A O 1
ATOM 4105 N N . HIS A 1 528 ? 9.235 -17.640 -1.067 1.00 96.06 528 HIS A N 1
ATOM 4106 C CA . HIS A 1 528 ? 8.029 -18.178 -0.437 1.00 96.06 528 HIS A CA 1
ATOM 4107 C C . HIS A 1 528 ? 7.531 -17.281 0.705 1.00 96.06 528 HIS A C 1
ATOM 4109 O O . HIS A 1 528 ? 6.352 -16.928 0.716 1.00 96.06 528 HIS A O 1
ATOM 4115 N N . LEU A 1 529 ? 8.420 -16.795 1.580 1.00 96.50 529 LEU A N 1
ATOM 4116 C CA . LEU A 1 529 ? 8.054 -15.787 2.588 1.00 96.50 529 LEU A CA 1
ATOM 4117 C C . LEU A 1 529 ? 7.509 -14.500 1.945 1.00 96.50 529 LEU A C 1
ATOM 4119 O O . LEU A 1 529 ? 6.552 -13.913 2.442 1.00 96.50 529 LEU A O 1
ATOM 4123 N N . GLY A 1 530 ? 8.067 -14.067 0.811 1.00 96.31 530 GLY A N 1
ATOM 4124 C CA . GLY A 1 530 ? 7.560 -12.935 0.033 1.00 96.31 530 GLY A CA 1
ATOM 4125 C C . GLY A 1 530 ? 6.135 -13.154 -0.488 1.00 96.31 530 GLY A C 1
ATOM 4126 O O . GLY A 1 530 ? 5.310 -12.242 -0.420 1.00 96.31 530 GLY A O 1
ATOM 4127 N N . ARG A 1 531 ? 5.809 -14.365 -0.964 1.00 96.62 531 ARG A N 1
ATOM 4128 C CA . ARG A 1 531 ? 4.435 -14.752 -1.350 1.00 96.62 531 ARG A CA 1
ATOM 4129 C C . ARG A 1 531 ? 3.482 -14.695 -0.158 1.00 96.62 531 ARG A C 1
ATOM 4131 O O . ARG A 1 531 ? 2.429 -14.070 -0.272 1.00 96.62 531 ARG A O 1
ATOM 4138 N N . ILE A 1 532 ? 3.877 -15.253 0.988 1.00 97.19 532 ILE A N 1
ATOM 4139 C CA . ILE A 1 532 ? 3.079 -15.205 2.223 1.00 97.19 532 ILE A CA 1
ATOM 4140 C C . ILE A 1 532 ? 2.862 -13.752 2.669 1.00 97.19 532 ILE A C 1
ATOM 4142 O O . ILE A 1 532 ? 1.738 -13.368 2.979 1.00 97.19 532 ILE A O 1
ATOM 4146 N N . ALA A 1 533 ? 3.889 -12.898 2.612 1.00 96.31 533 ALA A N 1
ATOM 4147 C CA . ALA A 1 533 ? 3.757 -11.469 2.905 1.00 96.31 533 ALA A CA 1
ATOM 4148 C C . ALA A 1 533 ? 2.723 -10.782 1.994 1.00 96.31 533 ALA A C 1
ATOM 4150 O O . ALA A 1 533 ? 1.902 -9.995 2.464 1.00 96.31 533 ALA A O 1
ATOM 4151 N N . GLY A 1 534 ? 2.725 -11.110 0.698 1.00 93.62 534 GLY A N 1
ATOM 4152 C CA . GLY A 1 534 ? 1.717 -10.631 -0.249 1.00 93.62 534 GLY A CA 1
ATOM 4153 C C . GLY A 1 534 ? 0.311 -11.184 0.019 1.00 93.62 534 GLY A C 1
ATOM 4154 O O . GLY A 1 534 ? -0.674 -10.491 -0.240 1.00 93.62 534 GLY A O 1
ATOM 4155 N N . ASN A 1 535 ? 0.197 -12.410 0.539 1.00 93.25 535 ASN A N 1
ATOM 4156 C CA . ASN A 1 535 ? -1.073 -13.002 0.962 1.00 93.25 535 ASN A CA 1
ATOM 4157 C C . ASN A 1 535 ? -1.617 -12.314 2.223 1.00 93.25 535 ASN A C 1
ATOM 4159 O O . ASN A 1 535 ? -2.772 -11.906 2.230 1.00 93.25 535 ASN A O 1
ATOM 4163 N N . ILE A 1 536 ? -0.777 -12.066 3.236 1.00 91.81 536 ILE A N 1
ATOM 4164 C CA . ILE A 1 536 ? -1.137 -11.291 4.437 1.00 91.81 536 ILE A CA 1
ATOM 4165 C C . ILE A 1 536 ? -1.729 -9.936 4.041 1.00 91.81 536 ILE A C 1
ATOM 4167 O O . ILE A 1 536 ? -2.836 -9.601 4.469 1.00 91.81 536 ILE A O 1
ATOM 4171 N N . SER A 1 537 ? -1.038 -9.186 3.174 1.00 88.69 537 SER A N 1
ATOM 4172 C CA . SER A 1 537 ? -1.528 -7.888 2.702 1.00 88.69 537 SER A CA 1
ATOM 4173 C C . SER A 1 537 ? -2.885 -7.990 2.005 1.00 88.69 537 SER A C 1
ATOM 4175 O O . SER A 1 537 ? -3.728 -7.138 2.251 1.00 88.69 537 SER A O 1
ATOM 4177 N N . ARG A 1 538 ? -3.109 -9.015 1.166 1.00 86.69 538 ARG A N 1
ATOM 4178 C CA . ARG A 1 538 ? -4.346 -9.198 0.378 1.00 86.69 538 ARG A CA 1
ATOM 4179 C C . ARG A 1 538 ? -5.510 -9.845 1.142 1.00 86.69 538 ARG A C 1
ATOM 4181 O O . ARG A 1 538 ? -6.657 -9.672 0.750 1.00 86.69 538 ARG A O 1
ATOM 4188 N N . SER A 1 539 ? -5.225 -10.604 2.193 1.00 85.75 539 SER A N 1
ATOM 4189 C CA . SER A 1 539 ? -6.207 -11.425 2.912 1.00 85.75 539 SER A CA 1
ATOM 4190 C C . SER A 1 539 ? -6.643 -10.797 4.239 1.00 85.75 539 SER A C 1
ATOM 4192 O O . SER A 1 539 ? -7.807 -10.907 4.625 1.00 85.75 539 SER A O 1
ATOM 4194 N N . LEU A 1 540 ? -5.723 -10.123 4.942 1.00 83.44 540 LEU A N 1
ATOM 4195 C CA . LEU A 1 540 ? -5.967 -9.604 6.295 1.00 83.44 540 LEU A CA 1
ATOM 4196 C C . LEU A 1 540 ? -6.083 -8.083 6.360 1.00 83.44 540 LEU A C 1
ATOM 4198 O O . LEU A 1 540 ? -6.796 -7.565 7.211 1.00 83.44 540 LEU A O 1
ATOM 4202 N N . TYR A 1 541 ? -5.389 -7.373 5.472 1.00 80.44 541 TYR A N 1
ATOM 4203 C CA . TYR A 1 541 ? -5.277 -5.911 5.504 1.00 80.44 541 TYR A CA 1
ATOM 4204 C C . TYR A 1 541 ? -5.968 -5.232 4.314 1.00 80.44 541 TYR A C 1
ATOM 4206 O O . TYR A 1 541 ? -5.642 -4.100 3.956 1.00 80.44 541 TYR A O 1
ATOM 4214 N N . VAL A 1 542 ? -6.936 -5.924 3.706 1.00 72.19 542 VAL A N 1
ATOM 4215 C CA . VAL A 1 542 ? -7.779 -5.398 2.628 1.00 72.19 542 VAL A CA 1
ATOM 4216 C C . VAL A 1 542 ? -9.119 -4.945 3.183 1.00 72.19 542 VAL A C 1
ATOM 4218 O O . VAL A 1 542 ? -9.713 -5.599 4.038 1.00 72.19 542 VAL A O 1
ATOM 4221 N N . ARG A 1 543 ? -9.602 -3.823 2.651 1.00 61.53 543 ARG A N 1
ATOM 4222 C CA . ARG A 1 543 ? -10.868 -3.206 3.055 1.00 61.53 543 ARG A CA 1
ATOM 4223 C C . ARG A 1 543 ? -12.101 -3.903 2.495 1.00 61.53 543 ARG A C 1
ATOM 4225 O O . ARG A 1 543 ? -13.165 -3.819 3.082 1.00 61.53 543 ARG A O 1
ATOM 4232 N N . THR A 1 544 ? -11.965 -4.608 1.375 1.00 58.84 544 THR A N 1
ATOM 4233 C CA . THR A 1 544 ? -13.060 -5.405 0.822 1.00 58.84 544 THR A CA 1
ATOM 4234 C C . THR A 1 544 ? -13.265 -6.682 1.642 1.00 58.84 544 THR A C 1
ATOM 4236 O O . THR A 1 544 ? -12.270 -7.365 1.927 1.00 58.84 544 THR A O 1
ATOM 4239 N N . PRO A 1 545 ? -14.521 -7.063 1.938 1.00 56.94 545 PRO A N 1
ATOM 4240 C CA . PRO A 1 545 ? -14.831 -8.319 2.607 1.00 56.94 545 PRO A CA 1
ATOM 4241 C C . PRO A 1 545 ? -14.196 -9.509 1.884 1.00 56.94 545 PRO A C 1
ATOM 4243 O O . PRO A 1 545 ? -14.344 -9.674 0.670 1.00 56.94 545 PRO A O 1
ATOM 4246 N N . GLN A 1 546 ? -13.473 -10.335 2.634 1.00 69.56 546 GLN A N 1
ATOM 4247 C CA . GLN A 1 546 ? -12.867 -11.566 2.130 1.00 69.56 546 GLN A CA 1
ATOM 4248 C C . GLN A 1 546 ? -13.732 -12.774 2.499 1.00 69.56 546 GLN A C 1
ATOM 4250 O O . GLN A 1 546 ? -14.495 -12.741 3.461 1.00 69.56 546 GLN A O 1
ATOM 4255 N N . ARG A 1 547 ? -13.612 -13.871 1.741 1.00 73.12 547 ARG A N 1
ATOM 4256 C CA . ARG A 1 547 ? -14.310 -15.127 2.068 1.00 73.12 547 ARG A CA 1
ATOM 4257 C C . ARG A 1 547 ? -13.748 -15.744 3.359 1.00 73.12 547 ARG A C 1
ATOM 4259 O O . ARG A 1 547 ? -12.537 -15.729 3.570 1.00 73.12 547 ARG A O 1
ATOM 4266 N N . GLY A 1 548 ? -14.623 -16.356 4.159 1.00 74.00 548 GLY A N 1
ATOM 4267 C CA . GLY A 1 548 ? -14.283 -16.927 5.472 1.00 74.00 548 GLY A CA 1
ATOM 4268 C C . GLY A 1 548 ? -14.216 -15.864 6.571 1.00 74.00 548 GLY A C 1
ATOM 4269 O O . GLY A 1 548 ? -14.298 -14.679 6.274 1.00 74.00 548 GLY A O 1
ATOM 4270 N N . THR A 1 549 ? -14.073 -16.271 7.831 1.00 79.38 549 THR A N 1
ATOM 4271 C CA . THR A 1 549 ? -13.916 -15.336 8.963 1.00 79.38 549 THR A CA 1
ATOM 4272 C C . THR A 1 549 ? -12.482 -14.819 9.068 1.00 79.38 549 THR A C 1
ATOM 4274 O O . THR A 1 549 ? -11.548 -15.473 8.590 1.00 79.38 549 THR A O 1
ATOM 4277 N N . PHE A 1 550 ? -12.268 -13.677 9.729 1.00 80.75 550 PHE A N 1
ATOM 4278 C CA . PHE A 1 550 ? -10.910 -13.167 9.970 1.00 80.75 550 PHE A CA 1
ATOM 4279 C C . PHE A 1 550 ? -9.994 -14.213 10.620 1.00 80.75 550 PHE A C 1
ATOM 4281 O O . PHE A 1 550 ? -8.884 -14.445 10.139 1.00 80.75 550 PHE A O 1
ATOM 4288 N N . LEU A 1 551 ? -10.471 -14.901 11.665 1.00 81.69 551 LEU A N 1
ATOM 4289 C CA . LEU A 1 551 ? -9.677 -15.921 12.354 1.00 81.69 551 LEU A CA 1
ATOM 4290 C C . LEU A 1 551 ? -9.334 -17.097 11.429 1.00 81.69 551 LEU A C 1
ATOM 4292 O O . LEU A 1 551 ? -8.194 -17.542 11.434 1.00 81.69 551 LEU A O 1
ATOM 4296 N N . GLN A 1 552 ? -10.264 -17.546 10.576 1.00 84.56 552 GLN A N 1
ATOM 4297 C CA . GLN A 1 552 ? -9.977 -18.583 9.574 1.00 84.56 552 GLN A CA 1
ATOM 4298 C C . GLN A 1 552 ? -8.873 -18.146 8.602 1.00 84.56 552 GLN A C 1
ATOM 4300 O O . GLN A 1 552 ? -7.995 -18.942 8.268 1.00 84.56 552 GLN A O 1
ATOM 4305 N N . ARG A 1 553 ? -8.883 -16.879 8.164 1.00 88.06 553 ARG A N 1
ATOM 4306 C CA . ARG A 1 553 ? -7.836 -16.330 7.287 1.00 88.06 553 ARG A CA 1
ATOM 4307 C C . ARG A 1 553 ? -6.476 -16.278 7.991 1.00 88.06 553 ARG A C 1
ATOM 4309 O O . ARG A 1 553 ? -5.473 -16.640 7.380 1.00 88.06 553 ARG A O 1
ATOM 4316 N N . VAL A 1 554 ? -6.440 -15.877 9.264 1.00 89.31 554 VAL A N 1
ATOM 4317 C CA . VAL A 1 554 ? -5.213 -15.872 10.083 1.00 89.31 554 VAL A CA 1
ATOM 4318 C C . VAL A 1 554 ? -4.680 -17.289 10.291 1.00 89.31 554 VAL A C 1
ATOM 4320 O O . VAL A 1 554 ? -3.493 -17.522 10.074 1.00 89.31 554 VAL A O 1
ATOM 4323 N N . THR A 1 555 ? -5.542 -18.242 10.651 1.00 89.56 555 THR A N 1
ATOM 4324 C CA . THR A 1 555 ? -5.161 -19.649 10.836 1.00 89.56 555 THR A CA 1
ATOM 4325 C C . THR A 1 555 ? -4.599 -20.240 9.549 1.00 89.56 555 THR A C 1
ATOM 4327 O O . THR A 1 555 ? -3.537 -20.847 9.585 1.00 89.56 555 THR A O 1
ATOM 4330 N N . LYS A 1 556 ? -5.221 -19.965 8.396 1.00 93.00 556 LYS A N 1
ATOM 4331 C CA . LYS A 1 556 ? -4.699 -20.400 7.095 1.00 93.00 556 LYS A CA 1
ATOM 4332 C C . LYS A 1 556 ? -3.296 -19.850 6.812 1.00 93.00 556 LYS A C 1
ATOM 4334 O O . LYS A 1 556 ? -2.427 -20.578 6.352 1.00 93.00 556 LYS A O 1
ATOM 4339 N N . ILE A 1 557 ? -3.053 -18.569 7.092 1.00 94.62 557 ILE A N 1
ATOM 4340 C CA . ILE A 1 557 ? -1.720 -17.966 6.916 1.00 94.62 557 ILE A CA 1
ATOM 4341 C C . ILE A 1 557 ? -0.698 -18.596 7.867 1.00 94.62 557 ILE A C 1
ATOM 4343 O O . ILE A 1 557 ? 0.455 -18.794 7.489 1.00 94.62 557 ILE A O 1
ATOM 4347 N N . ARG A 1 558 ? -1.106 -18.922 9.095 1.00 94.69 558 ARG A N 1
ATOM 4348 C CA . ARG A 1 558 ? -0.255 -19.629 10.053 1.00 94.69 558 ARG A CA 1
ATOM 4349 C C . ARG A 1 558 ? 0.088 -21.036 9.562 1.00 94.69 558 ARG A C 1
ATOM 4351 O O . ARG A 1 558 ? 1.255 -21.393 9.594 1.00 94.69 558 ARG A O 1
ATOM 4358 N N . GLU A 1 559 ? -0.876 -21.780 9.029 1.00 94.31 559 GLU A N 1
ATOM 4359 C CA . GLU A 1 559 ? -0.631 -23.083 8.398 1.00 94.31 559 GLU A CA 1
ATOM 4360 C C . GLU A 1 559 ? 0.336 -22.969 7.207 1.00 94.31 559 GLU A C 1
ATOM 4362 O O . GLU A 1 559 ? 1.241 -23.788 7.076 1.00 94.31 559 GLU A O 1
ATOM 4367 N N . GLU A 1 560 ? 0.199 -21.932 6.369 1.00 96.12 560 GLU A N 1
ATOM 4368 C CA . GLU A 1 560 ? 1.136 -21.651 5.267 1.00 96.12 560 GLU A CA 1
ATOM 4369 C C . GLU A 1 560 ? 2.566 -21.380 5.780 1.00 96.12 560 GLU A C 1
ATOM 4371 O O . GLU A 1 560 ? 3.538 -21.850 5.185 1.00 96.12 560 GLU A O 1
ATOM 4376 N N . LEU A 1 561 ? 2.705 -20.650 6.890 1.00 95.94 561 LEU A N 1
ATOM 4377 C CA . LEU A 1 561 ? 3.987 -20.376 7.548 1.00 95.94 561 LEU A CA 1
ATOM 4378 C C . LEU A 1 561 ? 4.591 -21.639 8.186 1.00 95.94 561 LEU A C 1
ATOM 4380 O O . LEU A 1 561 ? 5.770 -21.928 7.971 1.00 95.94 561 LEU A O 1
ATOM 4384 N N . ASP A 1 562 ? 3.797 -22.406 8.932 1.00 93.00 562 ASP A N 1
ATOM 4385 C CA . ASP A 1 562 ? 4.227 -23.652 9.573 1.00 93.00 562 ASP A CA 1
ATOM 4386 C C . ASP A 1 562 ? 4.669 -24.674 8.512 1.00 93.00 562 ASP A C 1
ATOM 4388 O O . ASP A 1 562 ? 5.728 -25.295 8.631 1.00 93.00 562 ASP A O 1
ATOM 4392 N N . HIS A 1 563 ? 3.907 -24.790 7.420 1.00 95.06 563 HIS A N 1
ATOM 4393 C CA . HIS A 1 563 ? 4.262 -25.623 6.276 1.00 95.06 563 HIS A CA 1
ATOM 4394 C C . HIS A 1 563 ? 5.576 -25.173 5.630 1.00 95.06 563 HIS A C 1
ATOM 4396 O O . HIS A 1 563 ? 6.460 -26.001 5.414 1.00 95.06 563 HIS A O 1
ATOM 4402 N N . TRP A 1 564 ? 5.759 -23.867 5.411 1.00 95.56 564 TRP A N 1
ATOM 4403 C CA . TRP A 1 564 ? 7.023 -23.326 4.907 1.00 95.56 564 TRP A CA 1
ATOM 4404 C C . TRP A 1 564 ? 8.213 -23.714 5.797 1.00 95.56 564 TRP A C 1
ATOM 4406 O O . TRP A 1 564 ? 9.249 -24.122 5.277 1.00 95.56 564 TRP A O 1
ATOM 4416 N N . LYS A 1 565 ? 8.067 -23.649 7.129 1.00 92.12 565 LYS A N 1
ATOM 4417 C CA . LYS A 1 565 ? 9.131 -24.019 8.080 1.00 92.12 565 LYS A CA 1
ATOM 4418 C C . LYS A 1 565 ? 9.481 -25.511 7.998 1.00 92.12 565 LYS A C 1
ATOM 4420 O O . LYS A 1 565 ? 10.651 -25.868 8.131 1.00 92.12 565 LYS A O 1
ATOM 4425 N N . LEU A 1 566 ? 8.493 -26.374 7.744 1.00 91.38 566 LEU A N 1
ATOM 4426 C CA . LEU A 1 566 ? 8.687 -27.818 7.560 1.00 91.38 566 LEU A CA 1
ATOM 4427 C C . LEU A 1 566 ? 9.377 -28.168 6.233 1.00 91.38 566 LEU A C 1
ATOM 4429 O O . LEU A 1 566 ? 10.182 -29.100 6.199 1.00 91.38 566 LEU A O 1
ATOM 4433 N N . GLU A 1 567 ? 9.083 -27.430 5.160 1.00 91.50 567 GLU A N 1
ATOM 4434 C CA . GLU A 1 567 ? 9.648 -27.646 3.819 1.00 91.50 567 GLU A CA 1
ATOM 4435 C C . GLU A 1 567 ? 11.076 -27.105 3.643 1.00 91.50 567 GLU A C 1
ATOM 4437 O O . GLU A 1 567 ? 11.708 -27.345 2.611 1.00 91.50 567 GLU A O 1
ATOM 4442 N N . LEU A 1 568 ? 11.616 -26.389 4.636 1.00 90.81 568 LEU A N 1
ATOM 4443 C CA . LEU A 1 568 ? 12.988 -25.894 4.572 1.00 90.81 568 LEU A CA 1
ATOM 4444 C C . LEU A 1 568 ? 13.998 -27.049 4.425 1.00 90.81 568 LEU A C 1
ATOM 4446 O O . LEU A 1 568 ? 13.893 -28.054 5.131 1.00 90.81 568 LEU A O 1
ATOM 4450 N N . PRO A 1 569 ? 15.027 -26.905 3.570 1.00 87.50 569 PRO A N 1
ATOM 4451 C CA . PRO A 1 569 ? 16.157 -27.829 3.529 1.00 87.50 569 PRO A CA 1
ATOM 4452 C C . PRO A 1 569 ? 16.837 -27.975 4.895 1.00 87.50 569 PRO A C 1
ATOM 4454 O O . PRO A 1 569 ? 16.933 -27.002 5.642 1.00 87.50 569 PRO A O 1
ATOM 4457 N N . ASP A 1 570 ? 17.384 -29.155 5.203 1.00 83.88 570 ASP A N 1
ATOM 4458 C CA . ASP A 1 570 ? 17.969 -29.447 6.524 1.00 83.88 570 ASP A CA 1
ATOM 4459 C C . ASP A 1 570 ? 19.094 -28.482 6.933 1.00 83.88 570 ASP A C 1
ATOM 4461 O O . ASP A 1 570 ? 19.266 -28.207 8.116 1.00 83.88 570 ASP A O 1
ATOM 4465 N N . HIS A 1 571 ? 19.838 -27.921 5.973 1.00 83.38 571 HIS A N 1
ATOM 4466 C CA . HIS A 1 571 ? 20.890 -26.932 6.243 1.00 83.38 571 HIS A CA 1
ATOM 4467 C C . HIS A 1 571 ? 20.370 -25.509 6.502 1.00 83.38 571 HIS A C 1
ATOM 4469 O O . HIS A 1 571 ? 21.157 -24.649 6.889 1.00 83.38 571 HIS A O 1
ATOM 4475 N N . LEU A 1 572 ? 19.080 -25.254 6.264 1.00 84.94 572 LEU A N 1
ATOM 4476 C CA . LEU A 1 572 ? 18.396 -23.978 6.509 1.00 84.94 572 LEU A CA 1
ATOM 4477 C C . LEU A 1 572 ? 17.379 -24.056 7.652 1.00 84.94 572 LEU A C 1
ATOM 4479 O O . LEU A 1 572 ? 16.824 -23.023 8.026 1.00 84.94 572 LEU A O 1
ATOM 4483 N N . LYS A 1 573 ? 17.124 -25.251 8.197 1.00 83.69 573 LYS A N 1
ATOM 4484 C CA . LYS A 1 573 ? 16.323 -25.414 9.411 1.00 83.69 573 LYS A CA 1
ATOM 4485 C C . LYS A 1 573 ? 17.046 -24.773 10.593 1.00 83.69 573 LYS A C 1
ATOM 4487 O O . LYS A 1 573 ? 18.269 -24.812 10.683 1.00 83.69 573 LYS A O 1
ATOM 4492 N N . PHE A 1 574 ? 16.264 -24.191 11.489 1.00 75.38 574 PHE A N 1
ATOM 4493 C CA . PHE A 1 574 ? 16.736 -23.545 12.706 1.00 75.38 574 PHE A CA 1
ATOM 4494 C C . PHE A 1 574 ? 15.915 -24.044 13.890 1.00 75.38 574 PHE A C 1
ATOM 4496 O O . PHE A 1 574 ? 14.686 -24.134 13.809 1.00 75.38 574 PHE A O 1
ATOM 4503 N N . ASP A 1 575 ? 16.601 -24.350 14.987 1.00 68.38 575 ASP A N 1
ATOM 4504 C CA . ASP A 1 575 ? 15.985 -24.687 16.266 1.00 68.38 575 ASP A CA 1
ATOM 4505 C C . ASP A 1 575 ? 16.668 -23.868 17.367 1.00 68.38 575 ASP A C 1
ATOM 4507 O O . ASP A 1 575 ? 17.836 -24.074 17.690 1.00 68.38 575 ASP A O 1
ATOM 4511 N N . ILE A 1 576 ? 15.933 -22.907 17.934 1.00 58.03 576 ILE A N 1
ATOM 4512 C CA . ILE A 1 576 ? 16.437 -21.989 18.966 1.00 58.03 576 ILE A CA 1
ATOM 4513 C C . ILE A 1 576 ? 16.906 -22.751 20.210 1.00 58.03 576 ILE A C 1
ATOM 4515 O O . ILE A 1 576 ? 17.864 -22.320 20.852 1.00 58.03 576 ILE A O 1
ATOM 4519 N N . ASP A 1 577 ? 16.278 -23.878 20.543 1.00 54.97 577 ASP A N 1
ATOM 4520 C CA . ASP A 1 577 ? 16.595 -24.621 21.760 1.00 54.97 577 ASP A CA 1
ATOM 4521 C C . ASP A 1 577 ? 17.756 -25.602 21.550 1.00 54.97 577 ASP A C 1
ATOM 4523 O O . ASP A 1 577 ? 18.556 -25.796 22.464 1.00 54.97 577 ASP A O 1
ATOM 4527 N N . HIS A 1 578 ? 17.905 -26.176 20.349 1.00 56.50 578 HIS A N 1
ATOM 4528 C CA . HIS A 1 578 ? 19.037 -27.058 20.019 1.00 56.50 578 HIS A CA 1
ATOM 4529 C C . HIS A 1 578 ? 20.309 -26.307 19.591 1.00 56.50 578 HIS A C 1
ATOM 4531 O O . HIS A 1 578 ? 21.412 -26.774 19.882 1.00 56.50 578 HIS A O 1
ATOM 4537 N N . ASP A 1 579 ? 20.195 -25.147 18.935 1.00 57.62 579 ASP A N 1
ATOM 4538 C CA . ASP A 1 579 ? 21.355 -24.446 18.365 1.00 57.62 579 ASP A CA 1
ATOM 4539 C C . ASP A 1 579 ? 22.023 -23.447 19.326 1.00 57.62 579 ASP A C 1
ATOM 4541 O O . ASP A 1 579 ? 23.105 -22.951 19.004 1.00 57.62 579 ASP A O 1
ATOM 4545 N N . ARG A 1 580 ? 21.452 -23.189 20.518 1.00 53.66 580 ARG A N 1
ATOM 4546 C CA . ARG A 1 580 ? 22.044 -22.302 21.551 1.00 53.66 580 ARG A CA 1
ATOM 4547 C C . ARG A 1 580 ? 23.435 -22.734 22.020 1.00 53.66 580 ARG A C 1
ATOM 4549 O O . ARG A 1 580 ? 24.241 -21.868 22.347 1.00 53.66 580 ARG A O 1
ATOM 4556 N N . ASP A 1 581 ? 23.700 -24.039 22.023 1.00 49.06 581 ASP A N 1
ATOM 4557 C CA . ASP A 1 581 ? 24.961 -24.640 22.482 1.00 49.06 581 ASP A CA 1
ATOM 4558 C C . ASP A 1 581 ? 25.884 -25.067 21.325 1.00 49.06 581 ASP A C 1
ATOM 4560 O O . ASP A 1 581 ? 26.956 -25.634 21.550 1.00 49.06 581 ASP A O 1
ATOM 4564 N N . SER A 1 582 ? 25.491 -24.814 20.071 1.00 52.81 582 SER A N 1
ATOM 4565 C CA . SER A 1 582 ? 26.276 -25.197 18.898 1.00 52.81 582 SER A CA 1
ATOM 4566 C C . SER A 1 582 ? 27.106 -24.021 18.360 1.00 52.81 582 SER A C 1
ATOM 4568 O O . SER A 1 582 ? 26.608 -22.909 18.209 1.00 52.81 582 SER A O 1
ATOM 4570 N N . ASP A 1 583 ? 28.350 -24.277 17.935 1.00 51.38 583 ASP A N 1
ATOM 4571 C CA . ASP A 1 583 ? 29.189 -23.337 17.153 1.00 51.38 583 ASP A CA 1
ATOM 4572 C C . ASP A 1 583 ? 28.580 -22.980 15.771 1.00 51.38 583 ASP A C 1
ATOM 4574 O O . ASP A 1 583 ? 29.204 -22.324 14.933 1.00 51.38 583 ASP A O 1
ATOM 4578 N N . ARG A 1 584 ? 27.346 -23.419 15.491 1.00 52.75 584 ARG A N 1
ATOM 4579 C CA . ARG A 1 584 ? 26.646 -23.304 14.209 1.00 52.75 584 ARG A CA 1
ATOM 4580 C C . ARG A 1 584 ? 25.838 -22.009 14.092 1.00 52.75 584 ARG A C 1
ATOM 4582 O O . ARG A 1 584 ? 24.816 -21.947 13.417 1.00 52.75 584 ARG A O 1
ATOM 4589 N N . TYR A 1 585 ? 26.315 -20.936 14.711 1.00 56.44 585 TYR A N 1
ATOM 4590 C CA . TYR A 1 585 ? 25.662 -19.638 14.645 1.00 56.44 585 TYR A CA 1
ATOM 4591 C C . TYR A 1 585 ? 25.846 -18.992 13.257 1.00 56.44 585 TYR A C 1
ATOM 4593 O O . TYR A 1 585 ? 26.860 -18.354 12.966 1.00 56.44 585 TYR A O 1
ATOM 4601 N N . GLN A 1 586 ? 24.850 -19.160 12.378 1.00 69.94 586 GLN A N 1
ATOM 4602 C CA . GLN A 1 586 ? 24.803 -18.529 11.056 1.00 69.94 586 GLN A CA 1
ATOM 4603 C C . GLN A 1 586 ? 23.774 -17.381 11.027 1.00 69.94 586 GLN A C 1
ATOM 4605 O O . GLN A 1 586 ? 22.573 -17.637 10.936 1.00 69.94 586 GLN A O 1
ATOM 4610 N N . PRO A 1 587 ? 24.204 -16.102 11.007 1.00 71.38 587 PRO A N 1
ATOM 4611 C CA . PRO A 1 587 ? 23.301 -14.928 11.023 1.00 71.38 587 PRO A CA 1
ATOM 4612 C C . PRO A 1 587 ? 22.318 -14.916 9.845 1.00 71.38 587 PRO A C 1
ATOM 4614 O O . PRO A 1 587 ? 21.184 -14.447 9.923 1.00 71.38 587 PRO A O 1
ATOM 4617 N N . SER A 1 588 ? 22.791 -15.495 8.747 1.00 73.19 588 SER A N 1
ATOM 4618 C CA . SER A 1 588 ? 22.082 -15.842 7.525 1.00 73.19 588 SER A CA 1
ATOM 4619 C C . SER A 1 588 ? 20.772 -16.611 7.765 1.00 73.19 588 SER A C 1
ATOM 4621 O O . SER A 1 588 ? 19.737 -16.225 7.222 1.00 73.19 588 SER A O 1
ATOM 4623 N N . ILE A 1 589 ? 20.807 -17.652 8.602 1.00 82.44 589 ILE A N 1
ATOM 4624 C CA . ILE A 1 589 ? 19.656 -18.513 8.911 1.00 82.44 589 ILE A CA 1
ATOM 4625 C C . ILE A 1 589 ? 18.717 -17.796 9.881 1.00 82.44 589 ILE A C 1
ATOM 4627 O O . ILE A 1 589 ? 17.521 -17.697 9.633 1.00 82.44 589 ILE A O 1
ATOM 4631 N N . TRP A 1 590 ? 19.270 -17.189 10.930 1.00 85.56 590 TRP A N 1
ATOM 4632 C CA . TRP A 1 590 ? 18.494 -16.424 11.908 1.00 85.56 590 TRP A CA 1
ATOM 4633 C C . TRP A 1 590 ? 17.718 -15.258 11.292 1.00 85.56 590 TRP A C 1
ATOM 4635 O O . TRP A 1 590 ? 16.667 -14.869 11.793 1.00 85.56 590 TRP A O 1
ATOM 4645 N N . THR A 1 591 ? 18.190 -14.716 10.166 1.00 87.56 591 THR A N 1
ATOM 4646 C CA . THR A 1 591 ? 17.430 -13.698 9.437 1.00 87.56 591 THR A CA 1
ATOM 4647 C C . THR A 1 591 ? 16.154 -14.264 8.802 1.00 87.56 591 THR A C 1
ATOM 4649 O O . THR A 1 591 ? 15.159 -13.545 8.731 1.00 87.56 591 THR A O 1
ATOM 4652 N N . LEU A 1 592 ? 16.140 -15.536 8.380 1.00 90.50 592 LEU A N 1
ATOM 4653 C CA . LEU A 1 592 ? 14.913 -16.206 7.931 1.00 90.50 592 LEU A CA 1
ATOM 4654 C C . LEU A 1 592 ? 13.914 -16.326 9.081 1.00 90.50 592 LEU A C 1
ATOM 4656 O O . LEU A 1 592 ? 12.751 -15.986 8.890 1.00 90.50 592 LEU A O 1
ATOM 4660 N N . GLU A 1 593 ? 14.381 -16.708 10.273 1.00 91.00 593 GLU A N 1
ATOM 4661 C CA . GLU A 1 593 ? 13.525 -16.802 11.462 1.00 91.00 593 GLU A CA 1
ATOM 4662 C C . GLU A 1 593 ? 12.974 -15.430 11.883 1.00 91.00 593 GLU A C 1
ATOM 4664 O O . GLU A 1 593 ? 11.804 -15.291 12.230 1.00 91.00 593 GLU A O 1
ATOM 4669 N N . LEU A 1 594 ? 13.773 -14.363 11.774 1.00 93.06 594 LEU A N 1
ATOM 4670 C CA . LEU A 1 594 ? 13.285 -13.001 12.008 1.00 93.06 594 LEU A CA 1
ATOM 4671 C C . LEU A 1 594 ? 12.207 -12.581 10.996 1.00 93.06 594 LEU A C 1
ATOM 4673 O O . LEU A 1 594 ? 11.239 -11.921 11.372 1.00 93.06 594 LEU A O 1
ATOM 4677 N N . ILE A 1 595 ? 12.352 -12.944 9.715 1.00 94.75 595 ILE A N 1
ATOM 4678 C CA . ILE A 1 595 ? 11.323 -12.658 8.704 1.00 94.75 595 ILE A CA 1
ATOM 4679 C C . ILE A 1 595 ? 10.064 -13.484 8.991 1.00 94.75 595 ILE A C 1
ATOM 4681 O O . ILE A 1 595 ? 8.973 -12.918 8.971 1.00 94.75 595 ILE A O 1
ATOM 4685 N N . TYR A 1 596 ? 10.210 -14.775 9.297 1.00 95.69 596 TYR A N 1
ATOM 4686 C CA . TYR A 1 596 ? 9.117 -15.663 9.693 1.00 95.69 596 TYR A CA 1
ATOM 4687 C C . TYR A 1 596 ? 8.323 -15.080 10.865 1.00 95.69 596 TYR A C 1
ATOM 4689 O O . TYR A 1 596 ? 7.127 -14.814 10.734 1.00 95.69 596 TYR A O 1
ATOM 4697 N N . ASN A 1 597 ? 9.009 -14.774 11.970 1.00 96.12 597 ASN A N 1
ATOM 4698 C CA . ASN A 1 597 ? 8.397 -14.203 13.165 1.00 96.12 597 ASN A CA 1
ATOM 4699 C C . ASN A 1 597 ? 7.702 -12.878 12.868 1.00 96.12 597 ASN A C 1
ATOM 4701 O O . ASN A 1 597 ? 6.604 -12.630 13.360 1.00 96.12 597 ASN A O 1
ATOM 4705 N N . GLN A 1 598 ? 8.292 -12.038 12.019 1.00 96.19 598 GLN A N 1
ATOM 4706 C CA . GLN A 1 598 ? 7.664 -10.786 11.631 1.00 96.19 598 GLN A CA 1
ATOM 4707 C C . GLN A 1 598 ? 6.384 -10.993 10.810 1.00 96.19 598 GLN A C 1
ATOM 4709 O O . GLN A 1 598 ? 5.431 -10.239 11.000 1.00 96.19 598 GLN A O 1
ATOM 4714 N N . LEU A 1 599 ? 6.346 -11.958 9.886 1.00 97.19 599 LEU A N 1
ATOM 4715 C CA . LEU A 1 599 ? 5.133 -12.262 9.121 1.00 97.19 599 LEU A CA 1
ATOM 4716 C C . LEU A 1 599 ? 4.049 -12.864 10.014 1.00 97.19 599 LEU A C 1
ATOM 4718 O O . LEU A 1 599 ? 2.886 -12.484 9.879 1.00 97.19 599 LEU A O 1
ATOM 4722 N N . LEU A 1 600 ? 4.433 -13.721 10.964 1.00 96.88 600 LEU A N 1
ATOM 4723 C CA . LEU A 1 600 ? 3.510 -14.268 11.951 1.00 96.88 600 LEU A CA 1
ATOM 4724 C C . LEU A 1 600 ? 2.923 -13.149 12.820 1.00 96.88 600 LEU A C 1
ATOM 4726 O O . LEU A 1 600 ? 1.706 -13.012 12.867 1.00 96.88 600 LEU A O 1
ATOM 4730 N N . ILE A 1 601 ? 3.760 -12.260 13.374 1.00 97.31 601 ILE A N 1
ATOM 4731 C CA . ILE A 1 601 ? 3.309 -11.067 14.112 1.00 97.31 601 ILE A CA 1
ATOM 4732 C C . ILE A 1 601 ? 2.356 -10.226 13.260 1.00 97.31 601 ILE A C 1
ATOM 4734 O O . ILE A 1 601 ? 1.308 -9.825 13.755 1.00 97.31 601 ILE A O 1
ATOM 4738 N N . LEU A 1 602 ? 2.675 -9.958 11.987 1.00 94.38 602 LEU A N 1
ATOM 4739 C CA . LEU A 1 602 ? 1.777 -9.201 11.106 1.00 94.38 602 LEU A CA 1
ATOM 4740 C C . LEU A 1 602 ? 0.414 -9.888 10.954 1.00 94.38 602 LEU A C 1
ATOM 4742 O O . LEU A 1 602 ? -0.600 -9.202 10.981 1.00 94.38 602 LEU A O 1
ATOM 4746 N N . ALA A 1 603 ? 0.365 -11.213 10.827 1.00 94.19 603 ALA A N 1
ATOM 4747 C CA . ALA A 1 603 ? -0.893 -11.938 10.686 1.00 94.19 603 ALA A CA 1
ATOM 4748 C C . ALA A 1 603 ? -1.715 -11.977 11.987 1.00 94.19 603 ALA A C 1
ATOM 4750 O O . ALA A 1 603 ? -2.939 -11.867 11.952 1.00 94.19 603 ALA A O 1
ATOM 4751 N N . THR A 1 604 ? -1.059 -12.111 13.141 1.00 94.50 604 THR A N 1
ATOM 4752 C CA . THR A 1 604 ? -1.722 -12.400 14.423 1.00 94.50 604 THR A CA 1
ATOM 4753 C C . THR A 1 604 ? -1.966 -11.169 15.294 1.00 94.50 604 THR A C 1
ATOM 4755 O O . THR A 1 604 ? -2.871 -11.177 16.131 1.00 94.50 604 THR A O 1
ATOM 4758 N N . ARG A 1 605 ? -1.205 -10.082 15.111 1.00 93.31 605 ARG A N 1
ATOM 4759 C CA . ARG A 1 605 ? -1.304 -8.873 15.950 1.00 93.31 605 ARG A CA 1
ATOM 4760 C C . ARG A 1 605 ? -2.691 -8.208 15.988 1.00 93.31 605 ARG A C 1
ATOM 4762 O O . ARG A 1 605 ? -3.003 -7.652 17.041 1.00 93.31 605 ARG A O 1
ATOM 4769 N N . PRO A 1 606 ? -3.561 -8.263 14.950 1.00 90.38 606 PRO A N 1
ATOM 4770 C CA . PRO A 1 606 ? -4.918 -7.724 15.075 1.00 90.38 606 PRO A CA 1
ATOM 4771 C C . PRO A 1 606 ? -5.756 -8.497 16.100 1.00 90.38 606 PRO A C 1
ATOM 4773 O O . PRO A 1 606 ? -6.490 -7.884 16.870 1.00 90.38 606 PRO A O 1
ATOM 4776 N N . VAL A 1 607 ? -5.585 -9.824 16.174 1.00 87.25 607 VAL A N 1
ATOM 4777 C CA . VAL A 1 607 ? -6.255 -10.668 17.178 1.00 87.25 607 VAL A CA 1
ATOM 4778 C C . VAL A 1 607 ? -5.762 -10.316 18.579 1.00 87.25 607 VAL A C 1
ATOM 4780 O O . VAL A 1 607 ? -6.571 -10.139 19.486 1.00 87.25 607 VAL A O 1
ATOM 4783 N N . LEU A 1 608 ? -4.449 -10.132 18.761 1.00 89.81 608 LEU A N 1
ATOM 4784 C CA . LEU A 1 608 ? -3.896 -9.701 20.049 1.00 89.81 608 LEU A CA 1
ATOM 4785 C C . LEU A 1 608 ? -4.458 -8.337 20.487 1.00 89.81 608 LEU A C 1
ATOM 4787 O O . LEU A 1 608 ? -4.830 -8.167 21.648 1.00 89.81 608 LEU A O 1
ATOM 4791 N N . LEU A 1 609 ? -4.544 -7.375 19.564 1.00 87.12 609 LEU A N 1
ATOM 4792 C CA . LEU A 1 609 ? -5.085 -6.045 19.850 1.00 87.12 609 LEU A CA 1
ATOM 4793 C C . LEU A 1 609 ? -6.572 -6.097 20.229 1.00 87.12 609 LEU A C 1
ATOM 4795 O O . LEU A 1 609 ? -6.999 -5.394 21.147 1.00 87.12 609 LEU A O 1
ATOM 4799 N N . PHE A 1 610 ? -7.343 -6.964 19.571 1.00 84.00 610 PHE A N 1
ATOM 4800 C CA . PHE A 1 610 ? -8.730 -7.239 19.938 1.00 84.00 610 PHE A CA 1
ATOM 4801 C C . PHE A 1 610 ? -8.838 -7.782 21.373 1.00 84.00 610 PHE A C 1
ATOM 4803 O O . PHE A 1 610 ? -9.635 -7.280 22.171 1.00 84.00 610 PHE A O 1
ATOM 4810 N N . LEU A 1 611 ? -8.001 -8.762 21.739 1.00 83.88 611 LEU A N 1
ATOM 4811 C CA . LEU A 1 611 ? -7.992 -9.322 23.095 1.00 83.88 611 LEU A CA 1
ATOM 4812 C C . LEU A 1 611 ? -7.615 -8.285 24.155 1.00 83.88 611 LEU A C 1
ATOM 4814 O O . LEU A 1 611 ? -8.228 -8.257 25.222 1.00 83.88 611 LEU A O 1
ATOM 4818 N N . PHE A 1 612 ? -6.652 -7.413 23.853 1.00 85.19 612 PHE A N 1
ATOM 4819 C CA . PHE A 1 612 ? -6.292 -6.286 24.712 1.00 85.19 612 PHE A CA 1
ATOM 4820 C C . PHE A 1 612 ? -7.477 -5.356 24.975 1.00 85.19 612 PHE A C 1
ATOM 4822 O O . PHE A 1 612 ? -7.786 -5.070 26.133 1.00 85.19 612 PHE A O 1
ATOM 4829 N N . ARG A 1 613 ? -8.192 -4.938 23.924 1.00 82.12 613 ARG A N 1
ATOM 4830 C CA . ARG A 1 613 ? -9.373 -4.075 24.071 1.00 82.12 613 ARG A CA 1
ATOM 4831 C C . ARG A 1 613 ? -10.444 -4.745 24.933 1.00 82.12 613 ARG A C 1
ATOM 4833 O O . ARG A 1 613 ? -10.932 -4.134 25.877 1.00 82.12 613 ARG A O 1
ATOM 4840 N N . ARG A 1 614 ? -10.734 -6.028 24.688 1.00 77.81 614 ARG A N 1
ATOM 4841 C CA . ARG A 1 614 ? -11.699 -6.797 25.491 1.00 77.81 614 ARG A CA 1
ATOM 4842 C C . ARG A 1 614 ? -11.279 -6.921 26.961 1.00 77.81 614 ARG A C 1
ATOM 4844 O O . ARG A 1 614 ? -12.139 -6.859 27.836 1.00 77.81 614 ARG A O 1
ATOM 4851 N N . HIS A 1 615 ? -9.989 -7.110 27.245 1.00 78.44 615 HIS A N 1
ATOM 4852 C CA . HIS A 1 615 ? -9.467 -7.166 28.615 1.00 78.44 615 HIS A CA 1
ATOM 4853 C C . HIS A 1 615 ? -9.670 -5.835 29.348 1.00 78.44 615 HIS A C 1
ATOM 4855 O O . HIS A 1 615 ? -10.163 -5.817 30.473 1.00 78.44 615 HIS A O 1
ATOM 4861 N N . ARG A 1 616 ? -9.362 -4.721 28.677 1.00 75.44 616 ARG A N 1
ATOM 4862 C CA . ARG A 1 616 ? -9.578 -3.368 29.199 1.00 75.44 616 ARG A CA 1
ATOM 4863 C C . ARG A 1 616 ? -11.060 -3.100 29.478 1.00 75.44 616 ARG A C 1
ATOM 4865 O O . ARG A 1 616 ? -11.397 -2.635 30.561 1.00 75.44 616 ARG A O 1
ATOM 4872 N N . ASP A 1 617 ? -11.939 -3.443 28.539 1.00 70.38 617 ASP A N 1
ATOM 4873 C CA . ASP A 1 617 ? -13.380 -3.194 28.668 1.00 70.38 617 ASP A CA 1
ATOM 4874 C C . ASP A 1 617 ? -14.022 -4.098 29.751 1.00 70.38 617 ASP A C 1
ATOM 4876 O O . ASP A 1 617 ? -14.951 -3.684 30.444 1.00 70.38 617 ASP A O 1
ATOM 4880 N N . ARG A 1 618 ? -13.476 -5.302 29.999 1.00 65.81 618 ARG A N 1
ATOM 4881 C CA . ARG A 1 618 ? -13.867 -6.164 31.137 1.00 65.81 618 ARG A CA 1
ATOM 4882 C C . ARG A 1 618 ? -13.541 -5.573 32.506 1.00 65.81 618 ARG A C 1
ATOM 4884 O O . ARG A 1 618 ? -14.257 -5.872 33.457 1.00 65.81 618 ARG A O 1
ATOM 4891 N N . GLY A 1 619 ? -12.523 -4.717 32.611 1.00 53.84 619 GLY A N 1
ATOM 4892 C CA . GLY A 1 619 ? -12.263 -3.944 33.830 1.00 53.84 619 GLY A CA 1
ATOM 4893 C C . GLY A 1 619 ? -13.436 -3.036 34.237 1.00 53.84 619 GLY A C 1
ATOM 4894 O O . GLY A 1 619 ? -13.500 -2.617 35.390 1.00 53.84 619 GLY A O 1
ATOM 4895 N N . ALA A 1 620 ? -14.383 -2.772 33.324 1.00 47.69 620 ALA A N 1
ATOM 4896 C CA . ALA A 1 620 ? -15.547 -1.914 33.539 1.00 47.69 620 ALA A CA 1
ATOM 4897 C C . ALA A 1 620 ? -16.888 -2.663 33.713 1.00 47.69 620 ALA A C 1
ATOM 4899 O O . ALA A 1 620 ? -17.861 -2.036 34.128 1.00 47.69 620 ALA A O 1
ATOM 4900 N N . ILE A 1 621 ? -16.979 -3.973 33.422 1.00 42.38 621 ILE A N 1
ATOM 4901 C CA . ILE A 1 621 ? -18.261 -4.710 33.407 1.00 42.38 621 ILE A CA 1
ATOM 4902 C C . ILE A 1 621 ? -18.145 -6.059 34.132 1.00 42.38 621 ILE A C 1
ATOM 4904 O O . ILE A 1 621 ? -17.520 -7.009 33.661 1.00 42.38 621 ILE A O 1
ATOM 4908 N N . THR A 1 622 ? -18.821 -6.161 35.277 1.00 42.34 622 THR A N 1
ATOM 4909 C CA . THR A 1 622 ? -19.031 -7.391 36.050 1.00 42.34 622 THR A CA 1
ATOM 4910 C C . THR A 1 622 ? -20.171 -8.227 35.455 1.00 42.34 622 THR A C 1
ATOM 4912 O O . THR A 1 622 ? -21.278 -8.240 35.988 1.00 42.34 622 THR A O 1
ATOM 4915 N N . SER A 1 623 ? -19.935 -8.966 34.366 1.00 39.53 623 SER A N 1
ATOM 4916 C CA . SER A 1 623 ? -20.891 -10.002 33.942 1.00 39.53 623 SER A CA 1
ATOM 4917 C C . SER A 1 623 ? -20.263 -11.234 33.286 1.00 39.53 623 SER A C 1
ATOM 4919 O O . SER A 1 623 ? -19.307 -11.184 32.514 1.00 39.53 623 SER A O 1
ATOM 4921 N N . THR A 1 624 ? -20.856 -12.363 33.658 1.00 39.88 624 THR A N 1
ATOM 4922 C CA . THR A 1 624 ? -20.562 -13.769 33.379 1.00 39.88 624 THR A CA 1
ATOM 4923 C C . THR A 1 624 ? -20.777 -14.171 31.916 1.00 39.88 624 THR A C 1
ATOM 4925 O O . THR A 1 624 ? -21.803 -14.755 31.596 1.00 39.88 624 THR A O 1
ATOM 4928 N N . ASP A 1 625 ? -19.793 -13.923 31.051 1.00 41.22 625 ASP A N 1
ATOM 4929 C CA . ASP A 1 625 ? -19.626 -14.670 29.790 1.00 41.22 625 ASP A CA 1
ATOM 4930 C C . ASP A 1 625 ? -18.140 -14.960 29.570 1.00 41.22 625 ASP A C 1
ATOM 4932 O O . ASP A 1 625 ? -17.379 -14.221 28.930 1.00 41.22 625 ASP A O 1
ATOM 4936 N N . SER A 1 626 ? -17.684 -15.990 30.275 1.00 48.78 626 SER A N 1
ATOM 4937 C CA . SER A 1 626 ? -16.294 -16.216 30.641 1.00 48.78 626 SER A CA 1
ATOM 4938 C C . SER A 1 626 ? -15.690 -17.423 29.936 1.00 48.78 626 SER A C 1
ATOM 4940 O O . SER A 1 626 ? -15.285 -18.342 30.624 1.00 48.78 626 SER A O 1
ATOM 4942 N N . ASN A 1 627 ? -15.597 -17.417 28.606 1.00 54.19 627 ASN A N 1
ATOM 4943 C CA . ASN A 1 627 ? -14.534 -18.135 27.892 1.00 54.19 627 ASN A CA 1
ATOM 4944 C C . ASN A 1 627 ? -14.254 -17.433 26.557 1.00 54.19 627 ASN A C 1
ATOM 4946 O O . ASN A 1 627 ? -15.163 -17.183 25.767 1.00 54.19 627 ASN A O 1
ATOM 4950 N N . LEU A 1 628 ? -12.995 -17.042 26.340 1.00 58.41 628 LEU A N 1
ATOM 4951 C CA . LEU A 1 628 ? -12.504 -16.738 24.995 1.00 58.41 628 LEU A CA 1
ATOM 4952 C C . LEU A 1 628 ? -12.546 -18.041 24.183 1.00 58.41 628 LEU A C 1
ATOM 4954 O O . LEU A 1 628 ? -12.315 -19.098 24.766 1.00 58.41 628 LEU A O 1
ATOM 4958 N N . PRO A 1 629 ? -12.762 -17.996 22.860 1.00 68.69 629 PRO A N 1
ATOM 4959 C CA . PRO A 1 629 ? -12.468 -19.148 22.020 1.00 68.69 629 PRO A CA 1
ATOM 4960 C C . PRO A 1 629 ? -10.987 -19.517 22.182 1.00 68.69 629 PRO A C 1
ATOM 4962 O O . PRO A 1 629 ? -10.131 -18.662 21.938 1.00 68.69 629 PRO A O 1
ATOM 4965 N N . ASP A 1 630 ? -10.689 -20.764 22.559 1.00 76.44 630 ASP A N 1
ATOM 4966 C CA . ASP A 1 630 ? -9.314 -21.258 22.765 1.00 76.44 630 ASP A CA 1
ATOM 4967 C C . ASP A 1 630 ? -8.407 -20.928 21.563 1.00 76.44 630 ASP A C 1
ATOM 4969 O O . ASP A 1 630 ? -7.280 -20.470 21.714 1.00 76.44 630 ASP A O 1
ATOM 4973 N N . GLN A 1 631 ? -8.962 -20.983 20.349 1.00 77.88 631 GLN A N 1
ATOM 4974 C CA . GLN A 1 631 ? -8.258 -20.637 19.111 1.00 77.88 631 GLN A CA 1
ATOM 4975 C C . GLN A 1 631 ? -7.767 -19.178 19.045 1.00 77.88 631 GLN A C 1
ATOM 4977 O O . GLN A 1 631 ? -6.685 -18.910 18.526 1.00 77.88 631 GLN A O 1
ATOM 4982 N N . ALA A 1 632 ? -8.542 -18.206 19.540 1.00 80.62 632 ALA A N 1
ATOM 4983 C CA . ALA A 1 632 ? -8.132 -16.797 19.522 1.00 80.62 632 ALA A CA 1
ATOM 4984 C C . ALA A 1 632 ? -7.012 -16.533 20.539 1.00 80.62 632 ALA A C 1
ATOM 4986 O O . ALA A 1 632 ? -6.116 -15.721 20.297 1.00 80.62 632 ALA A O 1
ATOM 4987 N N . GLN A 1 633 ? -7.063 -17.251 21.660 1.00 85.12 633 GLN A N 1
ATOM 4988 C CA . GLN A 1 633 ? -6.034 -17.238 22.686 1.00 85.12 633 GLN A CA 1
ATOM 4989 C C . GLN A 1 633 ? -4.720 -17.821 22.145 1.00 85.12 633 GLN A C 1
ATOM 4991 O O . GLN A 1 633 ? -3.692 -17.153 22.232 1.00 85.12 633 GLN A O 1
ATOM 4996 N N . ASP A 1 634 ? -4.778 -18.975 21.476 1.00 89.19 634 ASP A N 1
ATOM 4997 C CA . ASP A 1 634 ? -3.620 -19.615 20.842 1.00 89.19 634 ASP A CA 1
ATOM 4998 C C . ASP A 1 634 ? -2.949 -18.717 19.791 1.00 89.19 634 ASP A C 1
ATOM 5000 O O . ASP A 1 634 ? -1.723 -18.676 19.671 1.00 89.19 634 ASP A O 1
ATOM 5004 N N . VAL A 1 635 ? -3.743 -17.974 19.012 1.00 88.94 635 VAL A N 1
ATOM 5005 C CA . VAL A 1 635 ? -3.232 -17.010 18.023 1.00 88.94 635 VAL A CA 1
ATOM 5006 C C . VAL A 1 635 ? -2.524 -15.832 18.698 1.00 88.94 635 VAL A C 1
ATOM 5008 O O . VAL A 1 635 ? -1.470 -15.390 18.231 1.00 88.94 635 VAL A O 1
ATOM 5011 N N . ALA A 1 636 ? -3.068 -15.324 19.803 1.00 90.25 636 ALA A N 1
ATOM 5012 C CA . ALA A 1 636 ? -2.435 -14.256 20.567 1.00 90.25 636 ALA A CA 1
ATOM 5013 C C . ALA A 1 636 ? -1.145 -14.725 21.258 1.00 90.25 636 ALA A C 1
ATOM 5015 O O . ALA A 1 636 ? -0.146 -14.004 21.234 1.00 90.25 636 ALA A O 1
ATOM 5016 N N . ASP A 1 637 ? -1.136 -15.939 21.811 1.00 91.81 637 ASP A N 1
ATOM 5017 C CA . ASP A 1 637 ? 0.052 -16.536 22.424 1.00 91.81 637 ASP A CA 1
ATOM 5018 C C . ASP A 1 637 ? 1.163 -16.770 21.391 1.00 91.81 637 ASP A C 1
ATOM 5020 O O . ASP A 1 637 ? 2.320 -16.438 21.657 1.00 91.81 637 ASP A O 1
ATOM 5024 N N . ALA A 1 638 ? 0.820 -17.213 20.176 1.00 93.19 638 ALA A N 1
ATOM 5025 C CA . ALA A 1 638 ? 1.768 -17.292 19.063 1.00 93.19 638 ALA A CA 1
ATOM 5026 C C . ALA A 1 638 ? 2.366 -15.913 18.714 1.00 93.19 638 ALA A C 1
ATOM 5028 O O . ALA A 1 638 ? 3.578 -15.788 18.541 1.00 93.19 638 ALA A O 1
ATOM 5029 N N . CYS A 1 639 ? 1.541 -14.858 18.689 1.00 95.56 639 CYS A N 1
ATOM 5030 C CA . CYS A 1 639 ? 1.998 -13.487 18.442 1.00 95.56 639 CYS A CA 1
ATOM 5031 C C . CYS A 1 639 ? 3.037 -13.023 19.478 1.00 95.56 639 CYS A C 1
ATOM 5033 O O . CYS A 1 639 ? 4.069 -12.448 19.124 1.00 95.56 639 CYS A O 1
ATOM 5035 N N . ILE A 1 640 ? 2.752 -13.257 20.762 1.00 95.25 640 ILE A N 1
ATOM 5036 C CA . ILE A 1 640 ? 3.620 -12.871 21.881 1.00 95.25 640 ILE A CA 1
ATOM 5037 C C . ILE A 1 640 ? 4.914 -13.691 21.850 1.00 95.25 640 ILE A C 1
ATOM 5039 O O . ILE A 1 640 ? 6.004 -13.139 22.013 1.00 95.25 640 ILE A O 1
ATOM 5043 N N . HIS A 1 641 ? 4.812 -14.995 21.595 1.00 94.19 641 HIS A N 1
ATOM 5044 C CA . HIS A 1 641 ? 5.966 -15.880 21.488 1.00 94.19 641 HIS A CA 1
ATOM 5045 C C . HIS A 1 641 ? 6.935 -15.429 20.385 1.00 94.19 641 HIS A C 1
ATOM 5047 O O . HIS A 1 641 ? 8.123 -15.244 20.658 1.00 94.19 641 HIS A O 1
ATOM 5053 N N . SER A 1 642 ? 6.436 -15.135 19.181 1.00 95.56 642 SER A N 1
ATOM 5054 C CA . SER A 1 642 ? 7.263 -14.620 18.079 1.00 95.56 642 SER A CA 1
ATOM 5055 C C . SER A 1 642 ? 7.907 -13.268 18.384 1.00 95.56 642 SER A C 1
ATOM 5057 O O . SER A 1 642 ? 9.037 -13.014 17.956 1.00 95.56 642 SER A O 1
ATOM 5059 N N . ALA A 1 643 ? 7.240 -12.397 19.150 1.00 96.44 643 ALA A N 1
ATOM 5060 C CA . ALA A 1 643 ? 7.828 -11.136 19.601 1.00 96.44 643 ALA A CA 1
ATOM 5061 C C . ALA A 1 643 ? 8.983 -11.366 20.590 1.00 96.44 643 ALA A C 1
ATOM 5063 O O . ALA A 1 643 ? 10.043 -10.752 20.444 1.00 96.44 643 ALA A O 1
ATOM 5064 N N . ARG A 1 644 ? 8.824 -12.293 21.547 1.00 94.88 644 ARG A N 1
ATOM 5065 C CA . ARG A 1 644 ? 9.892 -12.686 22.485 1.00 94.88 644 ARG A CA 1
ATOM 5066 C C . ARG A 1 644 ? 11.094 -13.275 21.755 1.00 94.88 644 ARG A C 1
ATOM 5068 O O . ARG A 1 644 ? 12.215 -12.837 22.000 1.00 94.88 644 ARG A O 1
ATOM 5075 N N . GLN A 1 645 ? 10.867 -14.207 20.830 1.00 93.00 645 GLN A N 1
ATOM 5076 C CA . GLN A 1 645 ? 11.933 -14.802 20.019 1.00 93.00 645 GLN A CA 1
ATOM 5077 C C . GLN A 1 645 ? 12.660 -13.747 19.179 1.00 93.00 645 GLN A C 1
ATOM 5079 O O . GLN A 1 645 ? 13.889 -13.699 19.178 1.00 93.00 645 GLN A O 1
ATOM 5084 N N . SER A 1 646 ? 11.921 -12.843 18.527 1.00 94.81 646 SER A N 1
ATOM 5085 C CA . SER A 1 646 ? 12.517 -11.742 17.757 1.00 94.81 646 SER A CA 1
ATOM 5086 C C . SER A 1 646 ? 13.389 -10.842 18.633 1.00 94.81 646 SER A C 1
ATOM 5088 O O . SER A 1 646 ? 14.511 -10.508 18.254 1.00 94.81 646 SER A O 1
ATOM 5090 N N . CYS A 1 647 ? 12.905 -10.485 19.827 1.00 93.75 647 CYS A N 1
ATOM 5091 C CA . CYS A 1 647 ? 13.665 -9.716 20.810 1.00 93.75 647 CYS A CA 1
ATOM 5092 C C . CYS A 1 647 ? 14.954 -10.444 21.217 1.00 93.75 647 CYS A C 1
ATOM 5094 O O . CYS A 1 647 ? 16.036 -9.863 21.150 1.00 93.75 647 CYS A O 1
ATOM 5096 N N . GLN A 1 648 ? 14.860 -11.722 21.591 1.00 91.00 648 GLN A N 1
ATOM 5097 C CA . GLN A 1 648 ? 16.008 -12.529 22.008 1.00 91.00 648 GLN A CA 1
ATOM 5098 C C . GLN A 1 648 ? 17.071 -12.624 20.907 1.00 91.00 648 GLN A C 1
ATOM 5100 O O . GLN A 1 648 ? 18.244 -12.368 21.177 1.00 91.00 648 GLN A O 1
ATOM 5105 N N . LEU A 1 649 ? 16.670 -12.911 19.665 1.00 90.69 649 LEU A N 1
ATOM 5106 C CA . LEU A 1 649 ? 17.586 -12.989 18.524 1.00 90.69 649 LEU A CA 1
ATOM 5107 C C . LEU A 1 649 ? 18.279 -11.649 18.250 1.00 90.69 649 LEU A C 1
ATOM 5109 O O . LEU A 1 649 ? 19.490 -11.607 18.046 1.00 90.69 649 LEU A O 1
ATOM 5113 N N . LEU A 1 650 ? 17.547 -10.534 18.289 1.00 92.44 650 LEU A N 1
ATOM 5114 C CA . LEU A 1 650 ? 18.123 -9.209 18.030 1.00 92.44 650 LEU A CA 1
ATOM 5115 C C . LEU A 1 650 ? 19.065 -8.753 19.154 1.00 92.44 650 LEU A C 1
ATOM 5117 O O . LEU A 1 650 ? 20.090 -8.126 18.878 1.00 92.44 650 LEU A O 1
ATOM 5121 N N . VAL A 1 651 ? 18.773 -9.118 20.405 1.00 89.06 651 VAL A N 1
ATOM 5122 C CA . VAL A 1 651 ? 19.678 -8.902 21.544 1.00 89.06 651 VAL A CA 1
ATOM 5123 C C . VAL A 1 651 ? 20.937 -9.764 21.416 1.00 89.06 651 VAL A C 1
ATOM 5125 O O . VAL A 1 651 ? 22.039 -9.269 21.646 1.00 89.06 651 VAL A O 1
ATOM 5128 N N . GLN A 1 652 ? 20.816 -11.020 20.978 1.00 87.88 652 GLN A N 1
ATOM 5129 C CA . GLN A 1 652 ? 21.974 -11.875 20.688 1.00 87.88 652 GLN A CA 1
ATOM 5130 C C . GLN A 1 652 ? 22.822 -11.313 19.541 1.00 87.88 652 GLN A C 1
ATOM 5132 O O . GLN A 1 652 ? 24.046 -11.262 19.648 1.00 87.88 652 GLN A O 1
ATOM 5137 N N . PHE A 1 653 ? 22.193 -10.813 18.474 1.00 88.81 653 PHE A N 1
ATOM 5138 C CA . PHE A 1 653 ? 22.896 -10.155 17.368 1.00 88.81 653 PHE A CA 1
ATOM 5139 C C . PHE A 1 653 ? 23.697 -8.954 17.865 1.00 88.81 653 PHE A C 1
ATOM 5141 O O . PHE A 1 653 ? 24.819 -8.721 17.408 1.00 88.81 653 PHE A O 1
ATOM 5148 N N . TRP A 1 654 ? 23.132 -8.193 18.802 1.00 87.94 654 TRP A N 1
ATOM 5149 C CA . TRP A 1 654 ? 23.810 -7.065 19.426 1.00 87.94 654 TRP A CA 1
ATOM 5150 C C . TRP A 1 654 ? 25.007 -7.519 20.260 1.00 87.94 654 TRP A C 1
ATOM 5152 O O . TRP A 1 654 ? 26.119 -7.044 20.030 1.00 87.94 654 TRP A O 1
ATOM 5162 N N . ALA A 1 655 ? 24.803 -8.479 21.166 1.00 87.25 655 ALA A N 1
ATOM 5163 C CA . ALA A 1 655 ? 25.854 -9.028 22.022 1.00 87.25 655 ALA A CA 1
ATOM 5164 C C . ALA A 1 655 ? 27.023 -9.617 21.211 1.00 87.25 655 ALA A C 1
ATOM 5166 O O . ALA A 1 655 ? 28.183 -9.429 21.568 1.00 87.25 655 ALA A O 1
ATOM 5167 N N . ASN A 1 656 ? 26.722 -10.242 20.070 1.00 86.25 656 ASN A N 1
ATOM 5168 C CA . ASN A 1 656 ? 27.704 -10.842 19.166 1.00 86.25 656 ASN A CA 1
ATOM 5169 C C . ASN A 1 656 ? 28.312 -9.843 18.156 1.00 86.25 656 ASN A C 1
ATOM 5171 O O . ASN A 1 656 ? 29.087 -10.238 17.285 1.00 86.25 656 ASN A O 1
ATOM 5175 N N . GLY A 1 657 ? 27.957 -8.551 18.216 1.00 85.44 657 GLY A N 1
ATOM 5176 C CA . GLY A 1 657 ? 28.502 -7.499 17.344 1.00 85.44 657 GLY A CA 1
ATOM 5177 C C . GLY A 1 657 ? 27.999 -7.508 15.890 1.00 85.44 657 GLY A C 1
ATOM 5178 O O . GLY A 1 657 ? 28.525 -6.767 15.049 1.00 85.44 657 GLY A O 1
ATOM 5179 N N . GLN A 1 658 ? 26.976 -8.312 15.598 1.00 84.88 658 GLN A N 1
ATOM 5180 C CA . GLN A 1 658 ? 26.373 -8.509 14.274 1.00 84.88 658 GLN A CA 1
ATOM 5181 C C . GLN A 1 658 ? 25.147 -7.632 14.017 1.00 84.88 658 GLN A C 1
ATOM 5183 O O . GLN A 1 658 ? 24.663 -7.535 12.887 1.00 84.88 658 GLN A O 1
ATOM 5188 N N . PHE A 1 659 ? 24.639 -6.967 15.051 1.00 89.31 659 PHE A N 1
ATOM 5189 C CA . PHE A 1 659 ? 23.618 -5.950 14.884 1.00 89.31 659 PHE A CA 1
ATOM 5190 C C . PHE A 1 659 ? 24.222 -4.736 14.169 1.00 89.31 659 PHE A C 1
ATOM 5192 O O . PHE A 1 659 ? 25.030 -3.983 14.721 1.00 89.31 659 PHE A O 1
ATOM 5199 N N . HIS A 1 660 ? 23.829 -4.532 12.916 1.00 88.44 660 HIS A N 1
ATOM 5200 C CA . HIS A 1 660 ? 24.202 -3.338 12.172 1.00 88.44 660 HIS A CA 1
ATOM 5201 C C . HIS A 1 660 ? 23.313 -2.169 12.602 1.00 88.44 660 HIS A C 1
ATOM 5203 O O . HIS A 1 660 ? 22.102 -2.204 12.399 1.00 88.44 660 HIS A O 1
ATOM 5209 N N . ILE A 1 661 ? 23.931 -1.120 13.148 1.00 89.69 661 ILE A N 1
ATOM 5210 C CA . ILE A 1 661 ? 23.252 0.029 13.767 1.00 89.69 661 ILE A CA 1
ATOM 5211 C C . ILE A 1 661 ? 22.205 0.660 12.854 1.00 89.69 661 ILE A C 1
ATOM 5213 O O . ILE A 1 661 ? 21.109 0.954 13.311 1.00 89.69 661 ILE A O 1
ATOM 5217 N N . PHE A 1 662 ? 22.512 0.832 11.567 1.00 90.81 662 PHE A N 1
ATOM 5218 C CA . PHE A 1 662 ? 21.606 1.461 10.604 1.00 90.81 662 PHE A CA 1
ATOM 5219 C C . PHE A 1 662 ? 20.595 0.497 9.966 1.00 90.81 662 PHE A C 1
ATOM 5221 O O . PHE A 1 662 ? 19.785 0.958 9.178 1.00 90.81 662 PHE A O 1
ATOM 5228 N N . HIS A 1 663 ? 20.607 -0.804 10.303 1.00 90.88 663 HIS A N 1
ATOM 5229 C CA . HIS A 1 663 ? 19.769 -1.818 9.651 1.00 90.88 663 HIS A CA 1
ATOM 5230 C C . HIS A 1 663 ? 18.273 -1.634 9.941 1.00 90.88 663 HIS A C 1
ATOM 5232 O O . HIS A 1 663 ? 17.763 -2.075 10.974 1.00 90.88 663 HIS A O 1
ATOM 5238 N N . TYR A 1 664 ? 17.552 -1.045 8.992 1.00 92.50 664 TYR A N 1
ATOM 5239 C CA . TYR A 1 664 ? 16.150 -0.664 9.108 1.00 92.50 664 TYR A CA 1
ATOM 5240 C C . TYR A 1 664 ? 15.262 -1.815 9.579 1.00 92.50 664 TYR A C 1
ATOM 5242 O O . TYR A 1 664 ? 14.471 -1.650 10.507 1.00 92.50 664 TYR A O 1
ATOM 5250 N N . SER A 1 665 ? 15.393 -3.000 8.969 1.00 91.56 665 SER A N 1
ATOM 5251 C CA . SER A 1 665 ? 14.530 -4.132 9.322 1.00 91.56 665 SER A CA 1
ATOM 5252 C C . SER A 1 665 ? 14.750 -4.584 10.765 1.00 91.56 665 SER A C 1
ATOM 5254 O O . SER A 1 665 ? 13.781 -4.945 11.414 1.00 91.56 665 SER A O 1
ATOM 5256 N N . TYR A 1 666 ? 15.972 -4.498 11.303 1.00 92.69 666 TYR A N 1
ATOM 5257 C CA . TYR A 1 666 ? 16.231 -4.886 12.696 1.00 92.69 666 TYR A CA 1
ATOM 5258 C C . TYR A 1 666 ? 15.609 -3.895 13.672 1.00 92.69 666 TYR A C 1
ATOM 5260 O O . TYR A 1 666 ? 14.935 -4.307 14.611 1.00 92.69 666 TYR A O 1
ATOM 5268 N N . VAL A 1 667 ? 15.767 -2.594 13.417 1.00 94.81 667 VAL A N 1
ATOM 5269 C CA . VAL A 1 667 ? 15.138 -1.556 14.247 1.00 94.81 667 VAL A CA 1
ATOM 5270 C C . VAL A 1 667 ? 13.613 -1.666 14.193 1.00 94.81 667 VAL A C 1
ATOM 5272 O O . VAL A 1 667 ? 12.948 -1.567 15.220 1.00 94.81 667 VAL A O 1
ATOM 5275 N N . ARG A 1 668 ? 13.051 -1.950 13.013 1.00 94.69 668 ARG A N 1
ATOM 5276 C CA . ARG A 1 668 ? 11.615 -2.196 12.862 1.00 94.69 668 ARG A CA 1
ATOM 5277 C C . ARG A 1 668 ? 11.155 -3.437 13.627 1.00 94.69 668 ARG A C 1
ATOM 5279 O O . ARG A 1 668 ? 10.120 -3.378 14.277 1.00 94.69 668 ARG A O 1
ATOM 5286 N N . TYR A 1 669 ? 11.890 -4.547 13.560 1.00 95.62 669 TYR A N 1
ATOM 5287 C CA . TYR A 1 669 ? 11.529 -5.777 14.277 1.00 95.62 669 TYR A CA 1
ATOM 5288 C C . TYR A 1 669 ? 11.592 -5.573 15.794 1.00 95.62 669 TYR A C 1
ATOM 5290 O O . TYR A 1 669 ? 10.685 -6.017 16.492 1.00 95.62 669 TYR A O 1
ATOM 5298 N N . LEU A 1 670 ? 12.583 -4.820 16.295 1.00 95.88 670 LEU A N 1
ATOM 5299 C CA . LEU A 1 670 ? 12.621 -4.374 17.694 1.00 95.88 670 LEU A CA 1
ATOM 5300 C C . LEU A 1 670 ? 11.374 -3.556 18.046 1.00 95.88 670 LEU A C 1
ATOM 5302 O O . LEU A 1 670 ? 10.726 -3.831 19.047 1.00 95.88 670 LEU A O 1
ATOM 5306 N N . PHE A 1 671 ? 10.999 -2.587 17.211 1.00 96.81 671 PHE A N 1
ATOM 5307 C CA . PHE A 1 671 ? 9.807 -1.767 17.434 1.00 96.81 671 PHE A CA 1
ATOM 5308 C C . PHE A 1 671 ? 8.498 -2.578 17.428 1.00 96.81 671 PHE A C 1
ATOM 5310 O O . PHE A 1 671 ? 7.645 -2.395 18.301 1.00 96.81 671 PHE A O 1
ATOM 5317 N N . SER A 1 672 ? 8.350 -3.499 16.471 1.00 96.88 672 SER A N 1
ATOM 5318 C CA . SER A 1 672 ? 7.196 -4.399 16.372 1.00 96.88 672 SER A CA 1
ATOM 5319 C C . SER A 1 672 ? 7.113 -5.282 17.623 1.00 96.88 672 SER A C 1
ATOM 5321 O O . SER A 1 672 ? 6.090 -5.282 18.306 1.00 96.88 672 SER A O 1
ATOM 5323 N N . ALA A 1 673 ? 8.222 -5.925 18.013 1.00 96.69 673 ALA A N 1
ATOM 5324 C CA . ALA A 1 673 ? 8.302 -6.738 19.225 1.00 96.69 673 ALA A CA 1
ATOM 5325 C C . ALA A 1 673 ? 8.013 -5.928 20.498 1.00 96.69 673 ALA A C 1
ATOM 5327 O O . ALA A 1 673 ? 7.227 -6.376 21.326 1.00 96.69 673 ALA A O 1
ATOM 5328 N N . ALA A 1 674 ? 8.568 -4.719 20.637 1.00 96.56 674 ALA A N 1
ATOM 5329 C CA . ALA A 1 674 ? 8.296 -3.837 21.772 1.00 96.56 674 ALA A CA 1
ATOM 5330 C C . ALA A 1 674 ? 6.805 -3.509 21.893 1.00 96.56 674 ALA A C 1
ATOM 5332 O O . ALA A 1 674 ? 6.250 -3.574 22.984 1.00 96.56 674 ALA A O 1
ATOM 5333 N N . THR A 1 675 ? 6.134 -3.214 20.778 1.00 96.44 675 THR A N 1
ATOM 5334 C CA . THR A 1 675 ? 4.694 -2.921 20.787 1.00 96.44 675 THR A CA 1
ATOM 5335 C C . THR A 1 675 ? 3.878 -4.140 21.240 1.00 96.44 675 THR A C 1
ATOM 5337 O O . THR A 1 675 ? 2.952 -3.999 22.035 1.00 96.44 675 THR A O 1
ATOM 5340 N N . ILE A 1 676 ? 4.240 -5.348 20.794 1.00 96.88 676 ILE A N 1
ATOM 5341 C CA . ILE A 1 676 ? 3.577 -6.597 21.209 1.00 96.88 676 ILE A CA 1
ATOM 5342 C C . ILE A 1 676 ? 3.839 -6.920 22.687 1.00 96.88 676 ILE A C 1
ATOM 5344 O O . ILE A 1 676 ? 2.908 -7.273 23.408 1.00 96.88 676 ILE A O 1
ATOM 5348 N N . LEU A 1 677 ? 5.077 -6.767 23.160 1.00 95.56 677 LEU A N 1
ATOM 5349 C CA . LEU A 1 677 ? 5.448 -6.999 24.560 1.00 95.56 677 LEU A CA 1
ATOM 5350 C C . LEU A 1 677 ? 4.800 -5.976 25.501 1.00 95.56 677 LEU A C 1
ATOM 5352 O O . LEU A 1 677 ? 4.360 -6.345 26.589 1.00 95.56 677 LEU A O 1
ATOM 5356 N N . ALA A 1 678 ? 4.658 -4.723 25.060 1.00 94.06 678 ALA A N 1
ATOM 5357 C CA . ALA A 1 678 ? 3.900 -3.698 25.770 1.00 94.06 678 ALA A CA 1
ATOM 5358 C C . ALA A 1 678 ? 2.446 -4.138 25.979 1.00 94.06 678 ALA A C 1
ATOM 5360 O O . ALA A 1 678 ? 1.972 -4.131 27.114 1.00 94.06 678 ALA A O 1
ATOM 5361 N N . ILE A 1 679 ? 1.772 -4.595 24.914 1.00 92.81 679 ILE A N 1
ATOM 5362 C CA . ILE A 1 679 ? 0.413 -5.150 25.002 1.00 92.81 679 ILE A CA 1
ATOM 5363 C C . ILE A 1 679 ? 0.390 -6.347 25.962 1.00 92.81 679 ILE A C 1
ATOM 5365 O O . ILE A 1 679 ? -0.419 -6.375 26.886 1.00 92.81 679 ILE A O 1
ATOM 5369 N N . SER A 1 680 ? 1.307 -7.304 25.799 1.00 93.38 680 SER A N 1
ATOM 5370 C CA . SER A 1 680 ? 1.371 -8.505 26.643 1.00 93.38 680 SER A CA 1
ATOM 5371 C C . SER A 1 680 ? 1.529 -8.180 28.132 1.00 93.38 680 SER A C 1
ATOM 5373 O O . SER A 1 680 ? 0.847 -8.770 28.962 1.00 93.38 680 SER A O 1
ATOM 5375 N N . SER A 1 681 ? 2.343 -7.174 28.475 1.00 91.31 681 SER A N 1
ATOM 5376 C CA . SER A 1 681 ? 2.562 -6.737 29.863 1.00 91.31 681 SER A CA 1
ATOM 5377 C C . SER A 1 681 ? 1.314 -6.163 30.553 1.00 91.31 681 SER A C 1
ATOM 5379 O O . SER A 1 681 ? 1.299 -6.012 31.773 1.00 91.31 681 SER A O 1
ATOM 5381 N N . THR A 1 682 ? 0.269 -5.831 29.789 1.00 86.81 682 THR A N 1
ATOM 5382 C CA . THR A 1 682 ? -1.014 -5.325 30.315 1.00 86.81 682 THR A CA 1
ATOM 5383 C C . THR A 1 682 ? -2.097 -6.395 30.417 1.00 86.81 682 THR A C 1
ATOM 5385 O O . THR A 1 682 ? -3.122 -6.173 31.054 1.00 86.81 682 THR A O 1
ATOM 5388 N N . LEU A 1 683 ? -1.893 -7.549 29.780 1.00 82.25 683 LEU A N 1
ATOM 5389 C CA . LEU A 1 683 ? -2.766 -8.703 29.920 1.00 82.25 683 LEU A CA 1
ATOM 5390 C C . LEU A 1 683 ? -2.295 -9.441 31.177 1.00 82.25 683 LEU A C 1
ATOM 5392 O O . LEU A 1 683 ? -1.144 -9.871 31.204 1.00 82.25 683 LEU A O 1
ATOM 5396 N N . ASP A 1 684 ? -3.133 -9.580 32.210 1.00 68.50 684 ASP A N 1
ATOM 5397 C CA . ASP A 1 684 ? -2.791 -10.217 33.500 1.00 68.50 684 ASP A CA 1
ATOM 5398 C C . ASP A 1 684 ? -2.510 -11.731 33.348 1.00 68.50 684 ASP A C 1
ATOM 5400 O O . ASP A 1 684 ? -3.264 -12.600 33.787 1.00 68.50 684 ASP A O 1
ATOM 5404 N N . ARG A 1 685 ? -1.414 -12.067 32.664 1.00 69.69 685 ARG A N 1
ATOM 5405 C CA . ARG A 1 685 ? -0.919 -13.417 32.379 1.00 69.69 685 ARG A CA 1
ATOM 5406 C C . ARG A 1 685 ? 0.293 -13.698 33.260 1.00 69.69 685 ARG A C 1
ATOM 5408 O O . ARG A 1 685 ? 1.060 -12.790 33.576 1.00 69.69 685 ARG A O 1
ATOM 5415 N N . GLY A 1 686 ? 0.533 -14.969 33.591 1.00 62.03 686 GLY A N 1
ATOM 5416 C CA . GLY A 1 686 ? 1.657 -15.387 34.447 1.00 62.03 686 GLY A CA 1
ATOM 5417 C C . GLY A 1 686 ? 3.057 -14.965 33.962 1.00 62.03 686 GLY A C 1
ATOM 5418 O O . GLY A 1 686 ? 3.991 -14.978 34.751 1.00 62.03 686 GLY A O 1
ATOM 5419 N N . THR A 1 687 ? 3.206 -14.550 32.698 1.00 74.94 687 THR A N 1
ATOM 5420 C CA . THR A 1 687 ? 4.456 -14.056 32.086 1.00 74.94 687 THR A CA 1
ATOM 5421 C C . THR A 1 687 ? 4.541 -12.526 31.969 1.00 74.94 687 THR A C 1
ATOM 5423 O O . THR A 1 687 ? 5.476 -12.011 31.359 1.00 74.94 687 THR A O 1
ATOM 5426 N N . SER A 1 688 ? 3.569 -11.780 32.506 1.00 73.94 688 SER A N 1
ATOM 5427 C CA . SER A 1 688 ? 3.465 -10.319 32.333 1.00 73.94 688 SER A CA 1
ATOM 5428 C C . SER A 1 688 ? 4.706 -9.564 32.844 1.00 73.94 688 SER A C 1
ATOM 5430 O O . SER A 1 688 ? 5.164 -8.603 32.219 1.00 73.94 688 SER A O 1
ATOM 5432 N N . GLN A 1 689 ? 5.317 -10.038 33.936 1.00 75.50 689 GLN A N 1
ATOM 5433 C CA . GLN A 1 689 ? 6.520 -9.423 34.504 1.00 75.50 689 GLN A CA 1
ATOM 5434 C C . GLN A 1 689 ? 7.758 -9.597 33.608 1.00 75.50 689 GLN A C 1
ATOM 5436 O O . GLN A 1 689 ? 8.525 -8.645 33.442 1.00 75.50 689 GLN A O 1
ATOM 5441 N N . ASP A 1 690 ? 7.921 -10.765 32.985 1.00 86.06 690 ASP A N 1
ATOM 5442 C CA . ASP A 1 690 ? 9.018 -11.031 32.048 1.00 86.06 690 ASP A CA 1
ATOM 5443 C C . ASP A 1 690 ? 8.846 -10.221 30.756 1.00 86.06 690 ASP A C 1
ATOM 5445 O O . ASP A 1 690 ? 9.806 -9.656 30.230 1.00 86.06 690 ASP A O 1
ATOM 5449 N N . ASP A 1 691 ? 7.609 -10.101 30.264 1.00 90.69 691 ASP A N 1
ATOM 5450 C CA . ASP A 1 691 ? 7.294 -9.288 29.085 1.00 90.69 691 ASP A CA 1
ATOM 5451 C C . ASP A 1 691 ? 7.572 -7.809 29.312 1.00 90.69 691 ASP A C 1
ATOM 5453 O O . ASP A 1 691 ? 8.121 -7.145 28.432 1.00 90.69 691 ASP A O 1
ATOM 5457 N N . LYS A 1 692 ? 7.254 -7.303 30.508 1.00 89.44 692 LYS A N 1
ATOM 5458 C CA . LYS A 1 692 ? 7.604 -5.943 30.914 1.00 89.44 692 LYS A CA 1
ATOM 5459 C C . LYS A 1 692 ? 9.120 -5.736 30.919 1.00 89.44 692 LYS A C 1
ATOM 5461 O O . LYS A 1 692 ? 9.594 -4.761 30.345 1.00 89.44 692 LYS A O 1
ATOM 5466 N N . GLY A 1 693 ? 9.880 -6.662 31.508 1.00 91.25 693 GLY A N 1
ATOM 5467 C CA . GLY A 1 693 ? 11.344 -6.592 31.510 1.00 91.25 693 GLY A CA 1
ATOM 5468 C C . GLY A 1 693 ? 11.934 -6.584 30.095 1.00 91.25 693 GLY A C 1
ATOM 5469 O O . GLY A 1 693 ? 12.815 -5.779 29.792 1.00 91.25 693 GLY A O 1
ATOM 5470 N N . ASN A 1 694 ? 11.403 -7.421 29.198 1.00 91.88 694 ASN A N 1
ATOM 5471 C CA . ASN A 1 694 ? 11.811 -7.440 27.791 1.00 91.88 694 ASN A CA 1
ATOM 5472 C C . ASN A 1 694 ? 11.417 -6.149 27.052 1.00 91.88 694 ASN A C 1
ATOM 5474 O O . ASN A 1 694 ? 12.196 -5.643 26.246 1.00 91.88 694 ASN A O 1
ATOM 5478 N N . PHE A 1 695 ? 10.241 -5.584 27.331 1.00 94.69 695 PHE A N 1
ATOM 5479 C CA . PHE A 1 695 ? 9.817 -4.298 26.776 1.00 94.69 695 PHE A CA 1
ATOM 5480 C C . PHE A 1 695 ? 10.750 -3.151 27.197 1.00 94.69 695 PHE A C 1
ATOM 5482 O O . PHE A 1 695 ? 11.185 -2.366 26.348 1.00 94.69 695 PHE A O 1
ATOM 5489 N N . ASP A 1 696 ? 11.116 -3.086 28.478 1.00 93.44 696 ASP A N 1
ATOM 5490 C CA . ASP A 1 696 ? 12.039 -2.077 29.005 1.00 93.44 696 ASP A CA 1
ATOM 5491 C C . ASP A 1 696 ? 13.443 -2.234 28.384 1.00 93.44 696 ASP A C 1
ATOM 5493 O O . ASP A 1 696 ? 14.065 -1.248 27.977 1.00 93.44 696 ASP A O 1
ATOM 5497 N N . LEU A 1 697 ? 13.910 -3.478 28.208 1.00 93.44 697 LEU A N 1
ATOM 5498 C CA . LEU A 1 697 ? 15.172 -3.789 27.526 1.00 93.44 697 LEU A CA 1
ATOM 5499 C C . LEU A 1 697 ? 15.184 -3.281 26.076 1.00 93.44 697 LEU A C 1
ATOM 5501 O O . LEU A 1 697 ? 16.111 -2.573 25.675 1.00 93.44 697 LEU A O 1
ATOM 5505 N N . VAL A 1 698 ? 14.156 -3.614 25.288 1.00 92.62 698 VAL A N 1
ATOM 5506 C CA . VAL A 1 698 ? 14.062 -3.178 23.883 1.00 92.62 698 VAL A CA 1
ATOM 5507 C C . VAL A 1 698 ? 13.952 -1.660 23.784 1.00 92.62 698 VAL A C 1
ATOM 5509 O O . VAL A 1 698 ? 14.532 -1.053 22.882 1.00 92.62 698 VAL A O 1
ATOM 5512 N N . THR A 1 699 ? 13.259 -1.028 24.729 1.00 94.62 699 THR A N 1
ATOM 5513 C CA . THR A 1 699 ? 13.168 0.431 24.787 1.00 94.62 699 THR A CA 1
ATOM 5514 C C . THR A 1 699 ? 14.544 1.070 24.977 1.00 94.62 699 THR A C 1
ATOM 5516 O O . THR A 1 699 ? 14.902 1.986 24.232 1.00 94.62 699 THR A O 1
ATOM 5519 N N . GLY A 1 700 ? 15.355 0.544 25.900 1.00 94.19 700 GLY A N 1
ATOM 5520 C CA . GLY A 1 700 ? 16.742 0.980 26.077 1.00 94.19 700 GLY A CA 1
ATOM 5521 C C . GLY A 1 700 ? 17.590 0.792 24.813 1.00 94.19 700 GLY A C 1
ATOM 5522 O O . GLY A 1 700 ? 18.398 1.656 24.472 1.00 94.19 700 GLY A O 1
ATOM 5523 N N . PHE A 1 701 ? 17.370 -0.289 24.060 1.00 93.94 701 PHE A N 1
ATOM 5524 C CA . PHE A 1 701 ? 18.061 -0.532 22.787 1.00 93.94 701 PHE A CA 1
ATOM 5525 C C . PHE A 1 701 ? 17.671 0.491 21.712 1.00 93.94 701 PHE A C 1
ATOM 5527 O O . PHE A 1 701 ? 18.542 1.036 21.033 1.00 93.94 701 PHE A O 1
ATOM 5534 N N . LEU A 1 702 ? 16.378 0.797 21.566 1.00 94.69 702 LEU A N 1
ATOM 5535 C CA . LEU A 1 702 ? 15.905 1.826 20.634 1.00 94.69 702 LEU A CA 1
ATOM 5536 C C . LEU A 1 702 ? 16.454 3.214 20.995 1.00 94.69 702 LEU A C 1
ATOM 5538 O O . LEU A 1 702 ? 16.859 3.954 20.098 1.00 94.69 702 LEU A O 1
ATOM 5542 N N . GLN A 1 703 ? 16.557 3.533 22.287 1.00 95.38 703 GLN A N 1
ATOM 5543 C CA . GLN A 1 703 ? 17.194 4.762 22.762 1.00 95.38 703 GLN A CA 1
ATOM 5544 C C . GLN A 1 703 ? 18.686 4.823 22.399 1.00 95.38 703 GLN A C 1
ATOM 5546 O O . GLN A 1 703 ? 19.168 5.851 21.930 1.00 95.38 703 GLN A O 1
ATOM 5551 N N . GLN A 1 704 ? 19.435 3.733 22.580 1.00 93.62 704 GLN A N 1
ATOM 5552 C CA . GLN A 1 704 ? 20.849 3.687 22.184 1.00 93.62 704 GLN A CA 1
ATOM 5553 C C . GLN A 1 704 ? 21.020 3.850 20.668 1.00 93.62 704 GLN A C 1
ATOM 5555 O O . GLN A 1 704 ? 21.947 4.515 20.208 1.00 93.62 704 GLN A O 1
ATOM 5560 N N . LEU A 1 705 ? 20.116 3.280 19.869 1.00 93.12 705 LEU A N 1
ATOM 5561 C CA . LEU A 1 705 ? 20.116 3.451 18.416 1.00 93.12 705 LEU A CA 1
ATOM 5562 C C . LEU A 1 705 ? 19.796 4.893 17.995 1.00 93.12 705 LEU A C 1
ATOM 5564 O O . LEU A 1 705 ? 20.427 5.397 17.065 1.00 93.12 705 LEU A O 1
ATOM 5568 N N . GLU A 1 706 ? 18.869 5.563 18.686 1.00 92.88 706 GLU A N 1
ATOM 5569 C CA . GLU A 1 706 ? 18.606 7.001 18.527 1.00 92.88 706 GLU A CA 1
ATOM 5570 C C . GLU A 1 706 ? 19.876 7.818 18.816 1.00 92.88 706 GLU A C 1
ATOM 5572 O O . GLU A 1 706 ? 20.276 8.638 17.991 1.00 92.88 706 GLU A O 1
ATOM 5577 N N . GLN A 1 707 ? 20.555 7.543 19.935 1.00 91.75 707 GLN A N 1
ATOM 5578 C CA . GLN A 1 707 ? 21.798 8.219 20.334 1.00 91.75 707 GLN A CA 1
ATOM 5579 C C . GLN A 1 707 ? 22.947 7.986 19.345 1.00 91.75 707 GLN A C 1
ATOM 5581 O O . GLN A 1 707 ? 23.739 8.889 19.087 1.00 91.75 707 GLN A O 1
ATOM 5586 N N . ASN A 1 708 ? 23.014 6.795 18.746 1.00 90.88 708 ASN A N 1
ATOM 5587 C CA . ASN A 1 708 ? 23.962 6.482 17.676 1.00 90.88 708 ASN A CA 1
ATOM 5588 C C . ASN A 1 708 ? 23.572 7.107 16.329 1.00 90.88 708 ASN A C 1
ATOM 5590 O O . ASN A 1 708 ? 24.339 7.017 15.366 1.00 90.88 708 ASN A O 1
ATOM 5594 N N . GLY A 1 709 ? 22.402 7.743 16.252 1.00 90.44 709 GLY A N 1
ATOM 5595 C CA . GLY A 1 709 ? 21.989 8.522 15.102 1.00 90.44 709 GLY A CA 1
ATOM 5596 C C . GLY A 1 709 ? 21.194 7.764 14.044 1.00 90.44 709 GLY A C 1
ATOM 5597 O O . GLY A 1 709 ? 21.176 8.178 12.885 1.00 90.44 709 GLY A O 1
ATOM 5598 N N . ASN A 1 710 ? 20.553 6.647 14.398 1.00 92.75 710 ASN A N 1
ATOM 5599 C CA . ASN A 1 710 ? 19.690 5.920 13.472 1.00 92.75 710 ASN A CA 1
ATOM 5600 C C . ASN A 1 710 ? 18.363 6.688 13.237 1.00 92.75 710 ASN A C 1
ATOM 5602 O O . ASN A 1 710 ? 17.576 6.828 14.178 1.00 92.75 710 ASN A O 1
ATOM 5606 N N . PRO A 1 711 ? 18.042 7.108 11.993 1.00 92.12 711 PRO A N 1
ATOM 5607 C CA . PRO A 1 711 ? 16.832 7.890 11.718 1.00 92.12 711 PRO A CA 1
ATOM 5608 C C . PRO A 1 711 ? 15.517 7.128 11.943 1.00 92.12 711 PRO A C 1
ATOM 5610 O O . PRO A 1 711 ? 14.520 7.715 12.357 1.00 92.12 711 PRO A O 1
ATOM 5613 N N . ALA A 1 712 ? 15.492 5.818 11.680 1.00 92.88 712 ALA A N 1
ATOM 5614 C CA . ALA A 1 712 ? 14.317 4.988 11.940 1.00 92.88 712 ALA A CA 1
ATOM 5615 C C . ALA A 1 712 ? 14.107 4.769 13.446 1.00 92.88 712 ALA A C 1
ATOM 5617 O O . ALA A 1 712 ? 12.970 4.763 13.910 1.00 92.88 712 ALA A O 1
ATOM 5618 N N . ALA A 1 713 ? 15.188 4.644 14.223 1.00 94.31 713 ALA A N 1
ATOM 5619 C CA . ALA A 1 713 ? 15.109 4.529 15.676 1.00 94.31 713 ALA A CA 1
ATOM 5620 C C . ALA A 1 713 ? 14.580 5.817 16.316 1.00 94.31 713 ALA A C 1
ATOM 5622 O O . ALA A 1 713 ? 13.756 5.723 17.214 1.00 94.31 713 ALA A O 1
ATOM 5623 N N . MET A 1 714 ? 14.970 6.998 15.822 1.00 92.31 714 MET A N 1
ATOM 5624 C CA . MET A 1 714 ? 14.413 8.283 16.279 1.00 92.31 714 MET A CA 1
ATOM 5625 C C . MET A 1 714 ? 12.882 8.330 16.140 1.00 92.31 714 MET A C 1
ATOM 5627 O O . MET A 1 714 ? 12.179 8.754 17.054 1.00 92.31 714 MET A O 1
ATOM 5631 N N . GLU A 1 715 ? 12.350 7.853 15.010 1.00 91.50 715 GLU A N 1
ATOM 5632 C CA . GLU A 1 715 ? 10.903 7.739 14.787 1.00 91.50 715 GLU A CA 1
ATOM 5633 C C . GLU A 1 715 ? 10.269 6.711 15.734 1.00 91.50 715 GLU A C 1
ATOM 5635 O O . GLU A 1 715 ? 9.363 7.035 16.502 1.00 91.50 715 GLU A O 1
ATOM 5640 N N . PHE A 1 716 ? 10.749 5.467 15.707 1.00 94.56 716 PHE A N 1
ATOM 5641 C CA . PHE A 1 716 ? 10.137 4.372 16.459 1.00 94.56 716 PHE A CA 1
ATOM 5642 C C . PHE A 1 716 ? 10.251 4.549 17.974 1.00 94.56 716 PHE A C 1
ATOM 5644 O O . PHE A 1 716 ? 9.312 4.241 18.703 1.00 94.56 716 PHE A O 1
ATOM 5651 N N . TYR A 1 717 ? 11.354 5.105 18.466 1.00 95.38 717 TYR A N 1
ATOM 5652 C CA . TYR A 1 717 ? 11.513 5.401 19.882 1.00 95.38 717 TYR A CA 1
ATOM 5653 C C . TYR A 1 717 ? 10.555 6.499 20.352 1.00 95.38 717 TYR A C 1
ATOM 5655 O O . TYR A 1 717 ? 10.043 6.413 21.465 1.00 95.38 717 TYR A O 1
ATOM 5663 N N . SER A 1 718 ? 10.216 7.476 19.500 1.00 93.25 718 SER A N 1
ATOM 5664 C CA . SER A 1 718 ? 9.161 8.448 19.811 1.00 93.25 718 SER A CA 1
ATOM 5665 C C . SER A 1 718 ? 7.807 7.766 20.036 1.00 93.25 718 SER A C 1
ATOM 5667 O O . SER A 1 718 ? 7.091 8.129 20.966 1.00 93.25 718 SER A O 1
ATOM 5669 N N . HIS A 1 719 ? 7.460 6.753 19.235 1.00 93.19 719 HIS A N 1
ATOM 5670 C CA . HIS A 1 719 ? 6.244 5.959 19.450 1.00 93.19 719 HIS A CA 1
ATOM 5671 C C . HIS A 1 719 ? 6.285 5.169 20.765 1.00 93.19 719 HIS A C 1
ATOM 5673 O O . HIS A 1 719 ? 5.277 5.099 21.475 1.00 93.19 719 HIS A O 1
ATOM 5679 N N . ILE A 1 720 ? 7.436 4.584 21.105 1.00 95.00 720 ILE A N 1
ATOM 5680 C CA . ILE A 1 720 ? 7.604 3.814 22.343 1.00 95.00 720 ILE A CA 1
ATOM 5681 C C . ILE A 1 720 ? 7.565 4.712 23.583 1.00 95.00 720 ILE A C 1
ATOM 5683 O O . ILE A 1 720 ? 6.873 4.361 24.531 1.00 95.00 720 ILE A O 1
ATOM 5687 N N . LYS A 1 721 ? 8.193 5.894 23.564 1.00 93.62 721 LYS A N 1
ATOM 5688 C CA . LYS A 1 721 ? 8.112 6.888 24.652 1.00 93.62 721 LYS A CA 1
ATOM 5689 C C . LYS A 1 721 ? 6.666 7.262 24.983 1.00 93.62 721 LYS A C 1
ATOM 5691 O O . LYS A 1 721 ? 6.260 7.219 26.139 1.00 93.62 721 LYS A O 1
ATOM 5696 N N . GLU A 1 722 ? 5.871 7.567 23.960 1.00 91.75 722 GLU A N 1
ATOM 5697 C CA . GLU A 1 722 ? 4.443 7.861 24.135 1.00 91.75 722 GLU A CA 1
ATOM 5698 C C . GLU A 1 722 ? 3.671 6.647 24.666 1.00 91.75 722 GLU A C 1
ATOM 5700 O O . GLU A 1 722 ? 2.773 6.776 25.494 1.00 91.75 722 GLU A O 1
ATOM 5705 N N . THR A 1 723 ? 4.038 5.445 24.219 1.00 91.56 723 THR A N 1
ATOM 5706 C CA . THR A 1 723 ? 3.456 4.200 24.731 1.00 91.56 723 THR A CA 1
ATOM 5707 C C . THR A 1 723 ? 3.776 4.005 26.217 1.00 91.56 723 THR A C 1
ATOM 5709 O O . THR A 1 723 ? 2.876 3.688 26.991 1.00 91.56 723 THR A O 1
ATOM 5712 N N . GLN A 1 724 ? 5.020 4.247 26.642 1.00 91.69 724 GLN A N 1
ATOM 5713 C CA . GLN A 1 724 ? 5.428 4.184 28.049 1.00 91.69 724 GLN A CA 1
ATOM 5714 C C . GLN A 1 724 ? 4.643 5.172 28.911 1.00 91.69 724 GLN A C 1
ATOM 5716 O O . GLN A 1 724 ? 4.088 4.767 29.929 1.00 91.69 724 GLN A O 1
ATOM 5721 N N . ALA A 1 725 ? 4.520 6.428 28.469 1.00 89.62 725 ALA A N 1
ATOM 5722 C CA . ALA A 1 725 ? 3.774 7.455 29.194 1.00 89.62 725 ALA A CA 1
ATOM 5723 C C . ALA A 1 725 ? 2.304 7.053 29.424 1.00 89.62 725 ALA A C 1
ATOM 5725 O O . ALA A 1 725 ? 1.759 7.232 30.518 1.00 89.62 725 ALA A O 1
ATOM 5726 N N . ILE A 1 726 ? 1.664 6.447 28.417 1.00 87.56 726 ILE A N 1
ATOM 5727 C CA . ILE A 1 726 ? 0.287 5.949 28.535 1.00 87.56 726 ILE A CA 1
ATOM 5728 C C . ILE A 1 726 ? 0.208 4.789 29.538 1.00 87.56 726 ILE A C 1
ATOM 5730 O O . ILE A 1 726 ? -0.663 4.793 30.409 1.00 87.56 726 ILE A O 1
ATOM 5734 N N . LEU A 1 727 ? 1.133 3.826 29.472 1.00 86.19 727 LEU A N 1
ATOM 5735 C CA . LEU A 1 727 ? 1.164 2.685 30.395 1.00 86.19 727 LEU A CA 1
ATOM 5736 C C . LEU A 1 727 ? 1.450 3.099 31.850 1.00 86.19 727 LEU A C 1
ATOM 5738 O O . LEU A 1 727 ? 0.887 2.524 32.782 1.00 86.19 727 LEU A O 1
ATOM 5742 N N . GLU A 1 728 ? 2.298 4.103 32.072 1.00 86.06 728 GLU A N 1
ATOM 5743 C CA . GLU A 1 728 ? 2.558 4.679 33.399 1.00 86.06 728 GLU A CA 1
ATOM 5744 C C . GLU A 1 728 ? 1.331 5.406 33.959 1.00 86.06 728 GLU A C 1
ATOM 5746 O O . GLU A 1 728 ? 0.989 5.258 35.138 1.00 86.06 728 GLU A O 1
ATOM 5751 N N . THR A 1 729 ? 0.612 6.130 33.100 1.00 82.50 729 THR A N 1
ATOM 5752 C CA . THR A 1 729 ? -0.642 6.791 33.475 1.00 82.50 729 THR A CA 1
ATOM 5753 C C . THR A 1 729 ? -1.692 5.761 33.892 1.00 82.50 729 THR A C 1
ATOM 5755 O O . THR A 1 729 ? -2.304 5.908 34.946 1.00 82.50 729 THR A O 1
ATOM 5758 N N . GLN A 1 730 ? -1.834 4.660 33.147 1.00 74.62 730 GLN A N 1
ATOM 5759 C CA . GLN A 1 730 ? -2.757 3.578 33.507 1.00 74.62 730 GLN A CA 1
ATOM 5760 C C . GLN A 1 730 ? -2.439 2.963 34.878 1.00 74.62 730 GLN A C 1
ATOM 5762 O O . GLN A 1 730 ? -3.342 2.755 35.693 1.00 74.62 730 GLN A O 1
ATOM 5767 N N . ARG A 1 731 ? -1.153 2.721 35.164 1.00 73.19 731 ARG A N 1
ATOM 5768 C CA . ARG A 1 731 ? -0.713 2.184 36.462 1.00 73.19 731 ARG A CA 1
ATOM 5769 C C . ARG A 1 731 ? -0.991 3.139 37.621 1.00 73.19 731 ARG A C 1
ATOM 5771 O O . ARG A 1 731 ? -1.320 2.676 38.705 1.00 73.19 731 ARG A O 1
ATOM 5778 N N . SER A 1 732 ? -0.883 4.451 37.409 1.00 65.88 732 SER A N 1
ATOM 5779 C CA . SER A 1 732 ? -1.173 5.437 38.462 1.00 65.88 732 SER A CA 1
ATOM 5780 C C . SER A 1 732 ? -2.676 5.637 38.714 1.00 65.88 732 SER A C 1
ATOM 5782 O O . SER A 1 732 ? -3.062 5.951 39.838 1.00 65.88 732 SER A O 1
ATOM 5784 N N . SER A 1 733 ? -3.538 5.383 37.722 1.00 58.97 733 SER A N 1
ATOM 5785 C CA . SER A 1 733 ? -5.006 5.428 37.865 1.00 58.97 733 SER A CA 1
ATOM 5786 C C . SER A 1 733 ? -5.647 4.188 38.514 1.00 58.97 733 SER A C 1
ATOM 5788 O O . SER A 1 733 ? -6.801 4.251 38.941 1.00 58.97 733 SER A O 1
ATOM 5790 N N . HIS A 1 734 ? -4.919 3.076 38.639 1.00 49.53 734 HIS A N 1
ATOM 5791 C CA . HIS A 1 734 ? -5.335 1.898 39.407 1.00 49.53 734 HIS A CA 1
ATOM 5792 C C . HIS A 1 734 ? -4.416 1.710 40.621 1.00 49.53 734 HIS A C 1
ATOM 5794 O O . HIS A 1 734 ? -3.459 0.937 40.550 1.00 49.53 734 HIS A O 1
ATOM 5800 N N . PRO A 1 735 ? -4.676 2.385 41.758 1.00 35.66 735 PRO A N 1
ATOM 5801 C CA . PRO A 1 735 ? -3.979 2.040 42.981 1.00 35.66 735 PRO A CA 1
ATOM 5802 C C . PRO A 1 735 ? -4.461 0.649 43.401 1.00 35.66 735 PRO A C 1
ATOM 5804 O O . PRO A 1 735 ? -5.630 0.455 43.739 1.00 35.66 735 PRO A O 1
ATOM 5807 N N . GLY A 1 736 ? -3.561 -0.336 43.370 1.00 35.25 736 GLY A N 1
ATOM 5808 C CA . GLY A 1 736 ? -3.776 -1.585 44.093 1.00 35.25 736 GLY A CA 1
ATOM 5809 C C . GLY A 1 736 ? -4.114 -1.288 45.563 1.00 35.25 736 GLY A C 1
ATOM 5810 O O . GLY A 1 736 ? -3.769 -0.214 46.068 1.00 35.25 736 GLY A O 1
ATOM 5811 N N . PRO A 1 737 ? -4.808 -2.197 46.269 1.00 32.06 737 PRO A N 1
ATOM 5812 C CA . PRO A 1 737 ? -5.148 -1.980 47.667 1.00 32.06 737 PRO A CA 1
ATOM 5813 C C . PRO A 1 737 ? -3.866 -1.682 48.447 1.00 32.06 737 PRO A C 1
ATOM 5815 O O . PRO A 1 737 ? -2.919 -2.464 48.396 1.00 32.06 737 PRO A O 1
ATOM 5818 N N . ASN A 1 738 ? -3.850 -0.530 49.126 1.00 26.97 738 ASN A N 1
ATOM 5819 C CA . ASN A 1 738 ? -2.772 -0.066 49.994 1.00 26.97 738 ASN A CA 1
ATOM 5820 C C . ASN A 1 738 ? -2.270 -1.207 50.889 1.00 26.97 738 ASN A C 1
ATOM 5822 O O . ASN A 1 738 ? -2.836 -1.473 51.951 1.00 26.97 738 ASN A O 1
ATOM 5826 N N . VAL A 1 739 ? -1.170 -1.843 50.494 1.00 29.64 739 VAL A N 1
ATOM 5827 C CA . VAL A 1 739 ? -0.267 -2.451 51.460 1.00 29.64 739 VAL A CA 1
ATOM 5828 C C . VAL A 1 739 ? 0.536 -1.282 52.002 1.00 29.64 739 VAL A C 1
ATOM 5830 O O . VAL A 1 739 ? 1.355 -0.696 51.300 1.00 29.64 739 VAL A O 1
ATOM 5833 N N . LEU A 1 740 ? 0.214 -0.895 53.235 1.00 25.73 740 LEU A N 1
ATOM 5834 C CA . LEU A 1 740 ? 1.023 -0.003 54.054 1.00 25.73 740 LEU A CA 1
ATOM 5835 C C . LEU A 1 740 ? 2.468 -0.517 54.049 1.00 25.73 740 LEU A C 1
ATOM 5837 O O . LEU A 1 740 ? 2.804 -1.437 54.790 1.00 25.73 740 LEU A O 1
ATOM 5841 N N . HIS A 1 741 ? 3.315 0.072 53.210 1.00 25.58 741 HIS A N 1
ATOM 5842 C CA . HIS A 1 741 ? 4.751 0.016 53.407 1.00 25.58 741 HIS A CA 1
ATOM 5843 C C . HIS A 1 741 ? 5.078 1.018 54.509 1.00 25.58 741 HIS A C 1
ATOM 5845 O O . HIS A 1 741 ? 5.000 2.229 54.320 1.00 25.58 741 HIS A O 1
ATOM 5851 N N . THR A 1 742 ? 5.371 0.490 55.692 1.00 27.20 742 THR A N 1
ATOM 5852 C CA . THR A 1 742 ? 6.135 1.208 56.704 1.00 27.20 742 THR A CA 1
ATOM 5853 C C . THR A 1 742 ? 7.509 1.521 56.127 1.00 27.20 742 THR A C 1
ATOM 5855 O O . THR A 1 742 ? 8.213 0.606 55.695 1.00 27.20 742 THR A O 1
ATOM 5858 N N . ASP A 1 743 ? 7.842 2.808 56.119 1.00 25.39 743 ASP A N 1
ATOM 5859 C CA . ASP A 1 743 ? 9.182 3.336 55.893 1.00 25.39 743 ASP A CA 1
ATOM 5860 C C . ASP A 1 743 ? 10.216 2.574 56.728 1.00 25.39 743 ASP A C 1
ATOM 5862 O O . ASP A 1 743 ? 10.073 2.478 57.947 1.00 25.39 743 ASP A O 1
ATOM 5866 N N . GLU A 1 744 ? 11.290 2.112 56.089 1.00 27.67 744 GLU A N 1
ATOM 5867 C CA . GLU A 1 744 ? 12.607 2.122 56.719 1.00 27.67 744 GLU A CA 1
ATOM 5868 C C . GLU A 1 744 ? 13.700 2.333 55.661 1.00 27.67 744 GLU A C 1
ATOM 5870 O O . GLU A 1 744 ? 13.823 1.613 54.669 1.00 27.67 744 GLU A O 1
ATOM 5875 N N . ASP A 1 745 ? 14.441 3.411 55.894 1.00 25.25 745 ASP A N 1
ATOM 5876 C CA . ASP A 1 745 ? 15.492 4.009 55.086 1.00 25.25 745 ASP A CA 1
ATOM 5877 C C . ASP A 1 745 ? 16.782 3.164 55.012 1.00 25.25 745 ASP A C 1
ATOM 5879 O O . ASP A 1 745 ? 17.225 2.570 55.991 1.00 25.25 745 ASP A O 1
ATOM 5883 N N . LEU A 1 746 ? 17.426 3.251 53.841 1.00 28.27 746 LEU A N 1
ATOM 5884 C CA . LEU A 1 746 ? 18.874 3.341 53.571 1.00 28.27 746 LEU A CA 1
ATOM 5885 C C . LEU A 1 746 ? 19.872 2.390 54.273 1.00 28.27 746 LEU A C 1
ATOM 5887 O O . LEU A 1 746 ? 20.220 2.539 55.442 1.00 28.27 746 LEU A O 1
ATOM 5891 N N . GLY A 1 747 ? 20.564 1.583 53.454 1.00 22.88 747 GLY A N 1
ATOM 5892 C CA . GLY A 1 747 ? 21.847 0.977 53.827 1.00 22.88 747 GLY A CA 1
ATOM 5893 C C . GLY A 1 747 ? 22.559 0.234 52.693 1.00 22.88 747 GLY A C 1
ATOM 5894 O O . GLY A 1 747 ? 22.354 -0.957 52.494 1.00 22.88 747 GLY A O 1
ATOM 5895 N N . LEU A 1 748 ? 23.442 0.929 51.971 1.00 25.89 748 LEU A N 1
ATOM 5896 C CA . LEU A 1 748 ? 24.448 0.345 51.071 1.00 25.89 748 LEU A CA 1
ATOM 5897 C C . LEU A 1 748 ? 25.382 -0.621 51.823 1.00 25.89 748 LEU A C 1
ATOM 5899 O O . LEU A 1 748 ? 26.002 -0.211 52.801 1.00 25.89 748 LEU A O 1
ATOM 5903 N N . SER A 1 749 ? 25.612 -1.834 51.304 1.00 22.61 749 SER A N 1
ATOM 5904 C CA . SER A 1 749 ? 26.942 -2.470 51.366 1.00 22.61 749 SER A CA 1
ATOM 5905 C C . SER A 1 749 ? 27.106 -3.642 50.387 1.00 22.61 749 SER A C 1
ATOM 5907 O O . SER A 1 749 ? 26.202 -4.437 50.154 1.00 22.61 749 SER A O 1
ATOM 5909 N N . HIS A 1 750 ? 28.302 -3.696 49.800 1.00 25.12 750 HIS A N 1
ATOM 5910 C CA . HIS A 1 750 ? 28.837 -4.729 48.915 1.00 25.12 750 HIS A CA 1
ATOM 5911 C C . HIS A 1 750 ? 28.915 -6.122 49.563 1.00 25.12 750 HIS A C 1
ATOM 5913 O O . HIS A 1 750 ? 29.326 -6.233 50.715 1.00 25.12 750 HIS A O 1
ATOM 5919 N N . SER A 1 751 ? 28.705 -7.188 48.779 1.00 22.42 751 SER A N 1
ATOM 5920 C CA . SER A 1 751 ? 29.554 -8.399 48.824 1.00 22.42 751 SER A CA 1
ATOM 5921 C C . SER A 1 751 ? 29.278 -9.379 47.666 1.00 22.42 751 SER A C 1
ATOM 5923 O O . SER A 1 751 ? 28.167 -9.851 47.460 1.00 22.42 751 SER A O 1
ATOM 5925 N N . THR A 1 752 ? 30.344 -9.659 46.912 1.00 22.16 752 THR A N 1
ATOM 5926 C CA . THR A 1 752 ? 30.704 -10.924 46.232 1.00 22.16 752 THR A CA 1
ATOM 5927 C C . THR A 1 752 ? 30.524 -12.118 47.193 1.00 22.16 752 THR A C 1
ATOM 5929 O O . THR A 1 752 ? 30.834 -11.959 48.367 1.00 22.16 752 THR A O 1
ATOM 5932 N N . GLU A 1 753 ? 30.065 -13.329 46.846 1.00 22.84 753 GLU A N 1
ATOM 5933 C CA . GLU A 1 753 ? 30.544 -14.301 45.839 1.00 22.84 753 GLU A CA 1
ATOM 5934 C C . GLU A 1 753 ? 29.639 -15.603 45.905 1.00 22.84 753 GLU A C 1
ATOM 5936 O O . GLU A 1 753 ? 28.570 -15.519 46.509 1.00 22.84 753 GLU A O 1
ATOM 5941 N N . PRO A 1 754 ? 29.939 -16.788 45.304 1.00 30.06 754 PRO A N 1
ATOM 5942 C CA . PRO A 1 754 ? 29.061 -17.512 44.357 1.00 30.06 754 PRO A CA 1
ATOM 5943 C C . PRO A 1 754 ? 28.566 -18.909 44.816 1.00 30.06 754 PRO A C 1
ATOM 5945 O O . PRO A 1 754 ? 29.244 -19.550 45.608 1.00 30.06 754 PRO A O 1
ATOM 5948 N N . ILE A 1 755 ? 27.487 -19.478 44.236 1.00 22.70 755 ILE A N 1
ATOM 5949 C CA . ILE A 1 755 ? 27.216 -20.943 44.287 1.00 22.70 755 ILE A CA 1
ATOM 5950 C C . ILE A 1 755 ? 26.443 -21.446 43.038 1.00 22.70 755 ILE A C 1
ATOM 5952 O O . ILE A 1 755 ? 25.293 -21.086 42.815 1.00 22.70 755 ILE A O 1
ATOM 5956 N N . HIS A 1 756 ? 27.063 -22.355 42.278 1.00 22.41 756 HIS A N 1
ATOM 5957 C CA . HIS A 1 756 ? 26.442 -23.418 41.456 1.00 22.41 756 HIS A CA 1
ATOM 5958 C C . HIS A 1 756 ? 26.697 -24.769 42.176 1.00 22.41 756 HIS A C 1
ATOM 5960 O O . HIS A 1 756 ? 27.577 -24.812 43.037 1.00 22.41 756 HIS A O 1
ATOM 5966 N N . PRO A 1 757 ? 26.181 -25.930 41.721 1.00 31.47 757 PRO A N 1
ATOM 5967 C CA . PRO A 1 757 ? 24.853 -26.279 41.199 1.00 31.47 757 PRO A CA 1
ATOM 5968 C C . PRO A 1 757 ? 24.307 -27.559 41.893 1.00 31.47 757 PRO A C 1
ATOM 5970 O O . PRO A 1 757 ? 25.057 -28.291 42.533 1.00 31.47 757 PRO A O 1
ATOM 5973 N N . LEU A 1 758 ? 23.033 -27.918 41.701 1.00 22.58 758 LEU A N 1
ATOM 5974 C CA . LEU A 1 758 ? 22.573 -29.294 41.950 1.00 22.58 758 LEU A CA 1
ATOM 5975 C C . LEU A 1 758 ? 21.700 -29.783 40.792 1.00 22.58 758 LEU A C 1
ATOM 5977 O O . LEU A 1 758 ? 20.530 -29.436 40.665 1.00 22.58 758 LEU A O 1
ATOM 5981 N N . LEU A 1 759 ? 22.334 -30.605 39.953 1.00 22.67 759 LEU A N 1
ATOM 5982 C CA . LEU A 1 759 ? 21.698 -31.583 39.084 1.00 22.67 759 LEU A CA 1
ATOM 5983 C C . LEU A 1 759 ? 20.934 -32.608 39.929 1.00 22.67 759 LEU A C 1
ATOM 5985 O O . LEU A 1 759 ? 21.487 -33.155 40.880 1.00 22.67 759 LEU A O 1
ATOM 5989 N N . ASN A 1 760 ? 19.729 -32.962 39.492 1.00 24.83 760 ASN A N 1
ATOM 5990 C CA . ASN A 1 760 ? 19.275 -34.348 39.523 1.00 24.83 760 ASN A CA 1
ATOM 5991 C C . ASN A 1 760 ? 18.245 -34.558 38.414 1.00 24.83 760 ASN A C 1
ATOM 5993 O O . ASN A 1 760 ? 17.184 -33.941 38.404 1.00 24.83 760 ASN A O 1
ATOM 5997 N N . GLY A 1 761 ? 18.605 -35.410 37.456 1.00 21.98 761 GLY A N 1
ATOM 5998 C CA . GLY A 1 761 ? 17.717 -35.853 36.393 1.00 21.98 761 GLY A CA 1
ATOM 5999 C C . GLY A 1 761 ? 16.852 -37.031 36.826 1.00 21.98 761 GLY A C 1
ATOM 6000 O O . GLY A 1 761 ? 17.237 -37.798 37.706 1.00 21.98 761 GLY A O 1
ATOM 6001 N N . GLN A 1 762 ? 15.730 -37.217 36.133 1.00 24.72 762 GLN A N 1
ATOM 6002 C CA . GLN A 1 762 ? 15.118 -38.531 35.950 1.00 24.72 762 GLN A CA 1
ATOM 6003 C C . GLN A 1 762 ? 14.266 -38.568 34.667 1.00 24.72 762 GLN A C 1
ATOM 6005 O O . GLN A 1 762 ? 13.200 -37.978 34.580 1.00 24.72 762 GLN A O 1
ATOM 6010 N N . GLN A 1 763 ? 14.851 -39.242 33.672 1.00 22.89 763 GLN A N 1
ATOM 6011 C CA . GLN A 1 763 ? 14.297 -40.163 32.668 1.00 22.89 763 GLN A CA 1
ATOM 6012 C C . GLN A 1 763 ? 12.953 -39.899 31.958 1.00 22.89 763 GLN A C 1
ATOM 6014 O O . GLN A 1 763 ? 11.872 -39.952 32.535 1.00 22.89 763 GLN A O 1
ATOM 6019 N N . LEU A 1 764 ? 13.083 -39.837 30.624 1.00 22.52 764 LEU A N 1
ATOM 6020 C CA . LEU A 1 764 ? 12.091 -40.164 29.596 1.00 22.52 764 LEU A CA 1
ATOM 6021 C C . LEU A 1 764 ? 11.349 -41.487 29.857 1.00 22.52 764 LEU A C 1
ATOM 6023 O O . LEU A 1 764 ? 11.989 -42.514 30.078 1.00 22.52 764 LEU A O 1
ATOM 6027 N N . THR A 1 765 ? 10.037 -41.484 29.599 1.00 20.41 765 THR A N 1
ATOM 6028 C CA . THR A 1 765 ? 9.327 -42.610 28.964 1.00 20.41 765 THR A CA 1
ATOM 6029 C C . THR A 1 765 ? 8.227 -42.087 28.024 1.00 20.41 765 THR A C 1
ATOM 6031 O O . THR A 1 765 ? 7.421 -41.242 28.394 1.00 20.41 765 THR A O 1
ATOM 6034 N N . THR A 1 766 ? 8.199 -42.604 26.797 1.00 21.52 766 THR A N 1
ATOM 6035 C CA . THR A 1 766 ? 7.082 -42.608 25.829 1.00 21.52 766 THR A CA 1
ATOM 6036 C C . THR A 1 766 ? 7.064 -44.010 25.189 1.00 21.52 766 THR A C 1
ATOM 6038 O O . THR A 1 766 ? 8.076 -44.710 25.295 1.00 21.52 766 THR A O 1
ATOM 6041 N N . PRO A 1 767 ? 6.032 -44.449 24.440 1.00 30.86 767 PRO A N 1
ATOM 6042 C CA . PRO A 1 767 ? 4.609 -44.085 24.407 1.00 30.86 767 PRO A CA 1
ATOM 6043 C C . PRO A 1 767 ? 3.687 -45.328 24.549 1.00 30.86 767 PRO A C 1
ATOM 6045 O O . PRO A 1 767 ? 4.131 -46.471 24.460 1.00 30.86 767 PRO A O 1
ATOM 6048 N N . GLY A 1 768 ? 2.378 -45.118 24.713 1.00 20.97 768 GLY A N 1
ATOM 6049 C CA . GLY A 1 768 ? 1.371 -46.184 24.676 1.00 20.97 768 GLY A CA 1
ATOM 6050 C C . GLY A 1 768 ? 0.128 -45.745 23.909 1.00 20.97 768 GLY A C 1
ATOM 6051 O O . GLY A 1 768 ? -0.595 -44.861 24.355 1.00 20.97 768 GLY A O 1
ATOM 6052 N N . SER A 1 769 ? -0.085 -46.360 22.749 1.00 24.03 769 SER A N 1
ATOM 6053 C CA . SER A 1 769 ? -1.254 -46.230 21.881 1.00 24.03 769 SER A CA 1
ATOM 6054 C C . SER A 1 769 ? -2.509 -46.838 22.510 1.00 24.03 769 SER A C 1
ATOM 6056 O O . SER A 1 769 ? -2.474 -47.995 22.937 1.00 24.03 769 SER A O 1
ATOM 6058 N N . SER A 1 770 ? -3.639 -46.137 22.439 1.00 24.42 770 SER A N 1
ATOM 6059 C CA . SER A 1 770 ? -4.958 -46.775 22.476 1.00 24.42 770 SER A CA 1
ATOM 6060 C C . SER A 1 770 ? -5.990 -45.930 21.728 1.00 24.42 770 SER A C 1
ATOM 6062 O O . SER A 1 770 ? -6.378 -44.861 22.196 1.00 24.42 770 SER A O 1
ATOM 6064 N N . ASP A 1 771 ? -6.423 -46.444 20.576 1.00 23.81 771 ASP A N 1
ATOM 6065 C CA . ASP A 1 771 ? -7.626 -46.047 19.844 1.00 23.81 771 ASP A CA 1
ATOM 6066 C C . ASP A 1 771 ? -8.874 -46.175 20.724 1.00 23.81 771 ASP A C 1
ATOM 6068 O O . ASP A 1 771 ? -9.176 -47.285 21.164 1.00 23.81 771 ASP A O 1
ATOM 6072 N N . ILE A 1 772 ? -9.650 -45.095 20.898 1.00 24.64 772 ILE A N 1
ATOM 6073 C CA . ILE A 1 772 ? -11.088 -45.172 21.212 1.00 24.64 772 ILE A CA 1
ATOM 6074 C C . ILE A 1 772 ? -11.852 -44.040 20.498 1.00 24.64 772 ILE A C 1
ATOM 6076 O O . ILE A 1 772 ? -11.773 -42.877 20.870 1.00 24.64 772 ILE A O 1
ATOM 6080 N N . ALA A 1 773 ? -12.622 -44.471 19.495 1.00 22.09 773 ALA A N 1
ATOM 6081 C CA . ALA A 1 773 ? -13.940 -44.010 19.046 1.00 22.09 773 ALA A CA 1
ATOM 6082 C C . ALA A 1 773 ? -14.185 -42.528 18.683 1.00 22.09 773 ALA A C 1
ATOM 6084 O O . ALA A 1 773 ? -14.376 -41.657 19.526 1.00 22.09 773 ALA A O 1
ATOM 6085 N N . LEU A 1 774 ? -14.400 -42.338 17.376 1.00 27.86 774 LEU A N 1
ATOM 6086 C CA . LEU A 1 774 ? -15.259 -41.323 16.766 1.00 27.86 774 LEU A CA 1
ATOM 6087 C C . LEU A 1 774 ? -16.586 -41.163 17.532 1.00 27.86 774 LEU A C 1
ATOM 6089 O O . LEU A 1 774 ? -17.461 -42.028 17.461 1.00 27.86 774 LEU A O 1
ATOM 6093 N N . GLN A 1 775 ? -16.768 -40.018 18.184 1.00 22.17 775 GLN A N 1
ATOM 6094 C CA . GLN A 1 775 ? -18.085 -39.438 18.420 1.00 22.17 775 GLN A CA 1
ATOM 6095 C C . GLN A 1 775 ? -18.128 -38.085 17.721 1.00 22.17 775 GLN A C 1
ATOM 6097 O O . GLN A 1 775 ? -17.357 -37.183 18.036 1.00 22.17 775 GLN A O 1
ATOM 6102 N N . ALA A 1 776 ? -19.007 -37.998 16.724 1.00 26.42 776 ALA A N 1
ATOM 6103 C CA . ALA A 1 776 ? -19.340 -36.775 16.018 1.00 26.42 776 ALA A CA 1
ATOM 6104 C C . ALA A 1 776 ? -19.800 -35.722 17.035 1.00 26.42 776 ALA A C 1
ATOM 6106 O O . ALA A 1 776 ? -20.848 -35.883 17.663 1.00 26.42 776 ALA A O 1
ATOM 6107 N N . VAL A 1 777 ? -18.987 -34.682 17.214 1.00 24.12 777 VAL A N 1
ATOM 6108 C CA . VAL A 1 777 ? -19.389 -33.455 17.894 1.00 24.12 777 VAL A CA 1
ATOM 6109 C C . VAL A 1 777 ? -19.874 -32.506 16.809 1.00 24.12 777 VAL A C 1
ATOM 6111 O O . VAL A 1 777 ? -19.195 -32.284 15.813 1.00 24.12 777 VAL A O 1
ATOM 6114 N N . ASP A 1 778 ? -21.100 -32.053 17.008 1.00 22.52 778 ASP A N 1
ATOM 6115 C CA . ASP A 1 778 ? -21.935 -31.230 16.144 1.00 22.52 778 ASP A CA 1
ATOM 6116 C C . ASP A 1 778 ? -21.168 -30.040 15.521 1.00 22.52 778 ASP A C 1
ATOM 6118 O O . ASP A 1 778 ? -20.725 -29.130 16.226 1.00 22.52 778 ASP A O 1
ATOM 6122 N N . ASP A 1 779 ? -21.020 -30.059 14.190 1.00 25.22 779 ASP A N 1
ATOM 6123 C CA . ASP A 1 779 ? -20.428 -29.013 13.343 1.00 25.22 779 ASP A CA 1
ATOM 6124 C C . ASP A 1 779 ? -21.343 -27.775 13.289 1.00 25.22 779 ASP A C 1
ATOM 6126 O O . ASP A 1 779 ? -21.999 -27.473 12.289 1.00 25.22 779 ASP A O 1
ATOM 6130 N N . SER A 1 780 ? -21.387 -27.021 14.383 1.00 23.33 780 SER A N 1
ATOM 6131 C CA . SER A 1 780 ? -21.891 -25.647 14.370 1.00 23.33 780 SER A CA 1
ATOM 6132 C C . SER A 1 780 ? -20.695 -24.696 14.270 1.00 23.33 780 SER A C 1
ATOM 6134 O O . SER A 1 780 ? -19.921 -24.618 15.226 1.00 23.33 780 SER A O 1
ATOM 6136 N N . PRO A 1 781 ? -20.488 -23.962 13.158 1.00 25.72 781 PRO A N 1
ATOM 6137 C CA . PRO A 1 781 ? -19.389 -23.011 13.073 1.00 25.72 781 PRO A CA 1
ATOM 6138 C C . PRO A 1 781 ? -19.626 -21.902 14.102 1.00 25.72 781 PRO A C 1
ATOM 6140 O O . PRO A 1 781 ? -20.574 -21.125 13.983 1.00 25.72 781 PRO A O 1
ATOM 6143 N N . LEU A 1 782 ? -18.775 -21.848 15.133 1.00 30.03 782 LEU A N 1
ATOM 6144 C CA . LEU A 1 782 ? -18.716 -20.749 16.096 1.00 30.03 782 LEU A CA 1
ATOM 6145 C C . LEU A 1 782 ? -18.639 -19.428 15.320 1.00 30.03 782 LEU A C 1
ATOM 6147 O O . LEU A 1 782 ? -17.662 -19.160 14.618 1.00 30.03 782 LEU A O 1
ATOM 6151 N N . ASN A 1 783 ? -19.708 -18.635 15.401 1.00 32.41 783 ASN A N 1
ATOM 6152 C CA . ASN A 1 783 ? -19.846 -17.393 14.656 1.00 32.41 783 ASN A CA 1
ATOM 6153 C C . ASN A 1 783 ? -18.896 -16.333 15.237 1.00 32.41 783 ASN A C 1
ATOM 6155 O O . ASN A 1 783 ? -19.200 -15.663 16.220 1.00 32.41 783 ASN A O 1
ATOM 6159 N N . LEU A 1 784 ? -17.713 -16.225 14.634 1.00 38.56 784 LEU A N 1
ATOM 6160 C CA . LEU A 1 784 ? -16.690 -15.224 14.939 1.00 38.56 784 LEU A CA 1
ATOM 6161 C C . LEU A 1 784 ? -16.861 -13.950 14.089 1.00 38.56 784 LEU A C 1
ATOM 6163 O O . LEU A 1 784 ? -15.904 -13.186 13.971 1.00 38.56 784 LEU A O 1
ATOM 6167 N N . SER A 1 785 ? -18.047 -13.710 13.502 1.00 38.19 785 SER A N 1
ATOM 6168 C CA . SER A 1 785 ? -18.329 -12.497 12.714 1.00 38.19 785 SER A CA 1
ATOM 6169 C C . SER A 1 785 ? -18.037 -11.215 13.491 1.00 38.19 785 SER A C 1
ATOM 6171 O O . SER A 1 785 ? -17.642 -10.235 12.885 1.00 38.19 785 SER A O 1
ATOM 6173 N N . PHE A 1 786 ? -18.092 -11.245 14.827 1.00 41.75 786 PHE A N 1
ATOM 6174 C CA . PHE A 1 786 ? -17.753 -10.099 15.674 1.00 41.75 786 PHE A CA 1
ATOM 6175 C C . PHE A 1 786 ? -16.299 -9.609 15.520 1.00 41.75 786 PHE A C 1
ATOM 6177 O O . PHE A 1 786 ? -16.015 -8.460 15.841 1.00 41.75 786 PHE A O 1
ATOM 6184 N N . LEU A 1 787 ? -15.350 -10.459 15.093 1.00 39.88 787 LEU A N 1
ATOM 6185 C CA . LEU A 1 787 ? -13.974 -10.034 14.784 1.00 39.88 787 LEU A CA 1
ATOM 6186 C C . LEU A 1 787 ? -13.916 -9.310 13.440 1.00 39.88 787 LEU A C 1
ATOM 6188 O O . LEU A 1 787 ? -13.141 -8.369 13.299 1.00 39.88 787 LEU A O 1
ATOM 6192 N N . ASP A 1 788 ? -14.733 -9.741 12.478 1.00 40.38 788 ASP A N 1
ATOM 6193 C CA . ASP A 1 788 ? -14.912 -9.035 11.216 1.00 40.38 788 ASP A CA 1
ATOM 6194 C C . ASP A 1 788 ? -15.636 -7.697 11.493 1.00 40.38 788 ASP A C 1
ATOM 6196 O O . ASP A 1 788 ? -15.082 -6.662 11.153 1.00 40.38 788 ASP A O 1
ATOM 6200 N N . ASP A 1 789 ? -16.733 -7.666 12.257 1.00 39.88 789 ASP A N 1
ATOM 6201 C CA . ASP A 1 789 ? -17.417 -6.429 12.683 1.00 39.88 789 ASP A CA 1
ATOM 6202 C C . ASP A 1 789 ? -16.510 -5.531 13.557 1.00 39.88 789 ASP A C 1
ATOM 6204 O O . ASP A 1 789 ? -16.600 -4.316 13.533 1.00 39.88 789 ASP A O 1
ATOM 6208 N N . TRP A 1 790 ? -15.552 -6.067 14.319 1.00 42.09 790 TRP A N 1
ATOM 6209 C CA . TRP A 1 790 ? -14.595 -5.235 15.065 1.00 42.09 790 TRP A CA 1
ATOM 6210 C C . TRP A 1 790 ? -13.479 -4.653 14.188 1.00 42.09 790 TRP A C 1
ATOM 6212 O O . TRP A 1 790 ? -13.036 -3.526 14.411 1.00 42.09 790 TRP A O 1
ATOM 6222 N N . ILE A 1 791 ? -12.986 -5.406 13.207 1.00 44.88 791 ILE A N 1
ATOM 6223 C CA . ILE A 1 791 ? -11.972 -4.901 12.276 1.00 44.88 791 ILE A CA 1
ATOM 6224 C C . ILE A 1 791 ? -12.621 -3.902 11.324 1.00 44.88 791 ILE A C 1
ATOM 6226 O O . IL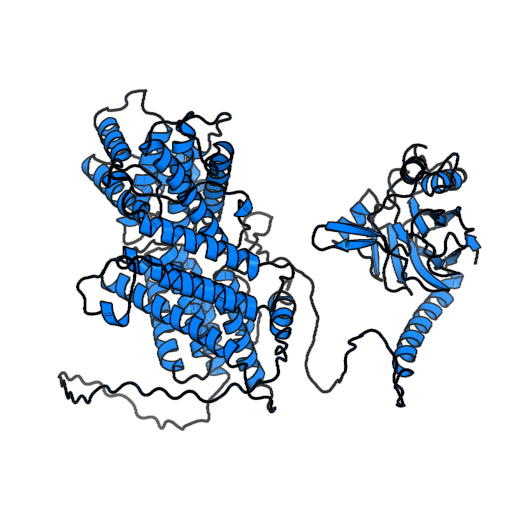E A 1 791 ? -12.092 -2.805 11.168 1.00 44.88 791 ILE A O 1
ATOM 6230 N N . TYR A 1 792 ? -13.768 -4.256 10.749 1.00 46.03 792 TYR A N 1
ATOM 6231 C CA . TYR A 1 792 ? -14.490 -3.451 9.775 1.00 46.03 792 TYR A CA 1
ATOM 6232 C C . TYR A 1 792 ? -15.292 -2.320 10.435 1.00 46.03 792 TYR A C 1
ATOM 6234 O O . TYR A 1 792 ? -15.185 -1.209 9.928 1.00 46.03 792 TYR A O 1
ATOM 6242 N N . ASP A 1 793 ? -15.911 -2.527 11.610 1.00 41.03 793 ASP A N 1
ATOM 6243 C CA . ASP A 1 793 ? -16.620 -1.491 12.383 1.00 41.03 793 ASP A CA 1
ATOM 6244 C C . ASP A 1 793 ? -15.797 -0.881 13.528 1.00 41.03 793 ASP A C 1
ATOM 6246 O O . ASP A 1 793 ? -15.386 0.274 13.519 1.00 41.03 793 ASP A O 1
ATOM 6250 N N . ASN A 1 794 ? -15.429 -1.678 14.510 1.00 38.47 794 ASN A N 1
ATOM 6251 C CA . ASN A 1 794 ? -14.707 -1.267 15.720 1.00 38.47 794 ASN A CA 1
ATOM 6252 C C . ASN A 1 794 ? -13.470 -0.334 15.595 1.00 38.47 794 ASN A C 1
ATOM 6254 O O . ASN A 1 794 ? -13.175 0.502 16.460 1.00 38.47 794 ASN A O 1
ATOM 6258 N N . ALA A 1 795 ? -12.608 -0.669 14.630 1.00 38.09 795 ALA A N 1
ATOM 6259 C CA . ALA A 1 795 ? -11.179 -0.338 14.636 1.00 38.09 795 ALA A CA 1
ATOM 6260 C C . ALA A 1 795 ? -10.734 0.464 13.409 1.00 38.09 795 ALA A C 1
ATOM 6262 O O . ALA A 1 795 ? -9.815 1.273 13.527 1.00 38.09 795 ALA A O 1
ATOM 6263 N N . LEU A 1 796 ? -11.392 0.286 12.262 1.00 39.06 796 LEU A N 1
ATOM 6264 C CA . LEU A 1 796 ? -11.164 1.104 11.070 1.00 39.06 796 LEU A CA 1
ATOM 6265 C C . LEU A 1 796 ? -11.995 2.397 11.103 1.00 39.06 796 LEU A C 1
ATOM 6267 O O . LEU A 1 796 ? -11.590 3.382 10.493 1.00 39.06 796 LEU A O 1
ATOM 6271 N N . THR A 1 797 ? -13.114 2.396 11.839 1.00 36.19 797 THR A N 1
ATOM 6272 C CA . THR A 1 797 ? -14.185 3.409 11.855 1.00 36.19 797 THR A CA 1
ATOM 6273 C C . THR A 1 797 ? -13.899 4.766 12.551 1.00 36.19 797 THR A C 1
ATOM 6275 O O . THR A 1 797 ? -13.916 5.862 12.000 1.00 36.19 797 THR A O 1
ATOM 6278 N N . GLN A 1 798 ? -13.660 4.707 13.860 1.00 32.12 798 GLN A N 1
ATOM 6279 C CA . GLN A 1 798 ? -14.015 5.825 14.756 1.00 32.12 798 GLN A CA 1
ATOM 6280 C C . GLN A 1 798 ? -12.895 6.826 15.112 1.00 32.12 798 GLN A C 1
ATOM 6282 O O . GLN A 1 798 ? -12.921 7.419 16.188 1.00 32.12 798 GLN A O 1
ATOM 6287 N N . LEU A 1 799 ? -11.864 7.022 14.282 1.00 34.75 799 LEU A N 1
ATOM 6288 C CA . LEU A 1 799 ? -10.675 7.792 14.717 1.00 34.75 799 LEU A CA 1
ATOM 6289 C C . LEU A 1 799 ? -10.211 8.909 13.783 1.00 34.75 799 LEU A C 1
ATOM 6291 O O . LEU A 1 799 ? -9.166 9.519 14.028 1.00 34.75 799 LEU A O 1
ATOM 6295 N N . CYS A 1 800 ? -10.989 9.221 12.753 1.00 31.61 800 CYS A N 1
ATOM 6296 C CA . CYS A 1 800 ? -10.666 10.293 11.828 1.00 31.61 800 CYS A CA 1
ATOM 6297 C C . CYS A 1 800 ? -11.405 11.575 12.242 1.00 31.61 800 CYS A C 1
ATOM 6299 O O . CYS A 1 800 ? -12.623 11.632 12.165 1.00 31.61 800 CYS A O 1
ATOM 6301 N N . TRP A 1 801 ? -10.625 12.596 12.623 1.00 29.39 801 TRP A N 1
ATOM 6302 C CA . TRP A 1 801 ? -10.996 14.011 12.825 1.00 29.39 801 TRP A CA 1
ATOM 6303 C C . TRP A 1 801 ? -11.459 14.457 14.228 1.00 29.39 801 TRP A C 1
ATOM 6305 O O . TRP A 1 801 ? -12.609 14.333 14.627 1.00 29.39 801 TRP A O 1
ATOM 6315 N N . GLN A 1 802 ? -10.548 15.140 14.931 1.00 23.50 802 GLN A N 1
ATOM 6316 C CA . GLN A 1 802 ? -10.885 16.411 15.577 1.00 23.50 802 GLN A CA 1
ATOM 6317 C C . GLN A 1 802 ? -10.144 17.506 14.801 1.00 23.50 802 GLN A C 1
ATOM 6319 O O . GLN A 1 802 ? -8.919 17.627 14.922 1.00 23.50 802 GLN A O 1
ATOM 6324 N N . GLU A 1 803 ? -10.872 18.235 13.955 1.00 25.94 803 GLU A N 1
ATOM 6325 C CA . GLU A 1 803 ? -10.466 19.575 13.522 1.00 25.94 803 GLU A CA 1
ATOM 6326 C C . GLU A 1 803 ? -10.557 20.510 14.741 1.00 25.94 803 GLU A C 1
ATOM 6328 O O . GLU A 1 803 ? -11.543 20.472 15.480 1.00 25.94 803 GLU A O 1
ATOM 6333 N N . GLU A 1 804 ? -9.502 21.295 14.977 1.00 29.17 804 GLU A N 1
ATOM 6334 C CA . GLU A 1 804 ? -9.604 22.568 15.708 1.00 29.17 804 GLU A CA 1
ATOM 6335 C C . GLU A 1 804 ? -10.037 23.667 14.740 1.00 29.17 804 GLU A C 1
ATOM 6337 O O . GLU A 1 804 ? -9.509 23.665 13.600 1.00 29.17 804 GLU A O 1
#

Sequence (804 aa):
MTLLHARHSAAVPLKKGQSLQVINTHGKQVVDFWAFNPKDSHDYLSTSHTQAMLLSISLRKGDNLYSSRRKPILTLVDDTTPGIHDLLFPACDAERYRMLGAVGYHDSCHDNMHKALKDFPDIKVTDDWAPGPLNLFMNVAVDHHGGLNVRAPTSDKGQYVILRAETDLVVVMSACPQDMVNVNADGPADCEYRVIEDSDKALLDRLLKENAELRANRAQSESPQGGTGTGSTPWHPTPTSNQDVSAGDDQILEESDWFTHTRSSDTPIWIGEISDAAFSTRFRQFASASQLPKHIPRTQFTSDDTLRDLAATRPVWPSAARAQLLVETALQFVQHHYHIVRKTEVLSALGSISSCQYSAGANPSNEAKLWALFAIGELRLSRCLSPIDRLPGLSYFAFASDAARTINERPQLDVIETILLLMILALYSLEVNRRHSACTYVGSAMRLATIMGLHMNIGDAYLADSELKEHRIRVWWSVYILDRFLSSKIGLPLSISDADISVDLPSTSSTLNSDDFGDHGRLVAIIHLGRIAGNISRSLYVRTPQRGTFLQRVTKIREELDHWKLELPDHLKFDIDHDRDSDRYQPSIWTLELIYNQLLILATRPVLLFLFRRHRDRGAITSTDSNLPDQAQDVADACIHSARQSCQLLVQFWANGQFHIFHYSYVRYLFSAATILAISSTLDRGTSQDDKGNFDLVTGFLQQLEQNGNPAAMEFYSHIKETQAILETQRSSHPGPNVLHTDEDLGLSHSTEPIHPLLNGQQLTTPGSSDIALQAVDDSPLNLSFLDDWIYDNALTQLCWQEE

Secondary structure (DSSP, 8-state):
-EEE-TT-EEEEEE-TT-EEEEE-SSSS--EEEEEEETTEEEEEB-HHHHHHHHT-SS--TTPEEEBTTS-EEEEEEEE-S-S--BSSSPPP-HHHHHHTT--S----HHHHHHHHHTT-TTS---TT--PPPEEET-EEEEPTTS-EEEE---PPTT-EEEEEESS-EEEEEEE----SSTTSTT----EEEEEE-GGGHHHHHHHHHHHHHHHHHHTTS--PPP------------------SS------------EE--SSSSSPEE--TTSHHHHHHHHHHHH-SSS-PPP-----S--HHHHHHHHHSPPPPPPHHHHHHHHHHHHHHHHTT-----HHHHHHHHHHHHHSS--TTS-HHHHHHHHHHHHHHHHHH-SS--TTSPPTTHHHHHHHHHHTT---SS--HHHHHHHHHHHHHHHHHHHTT-HHHHHHHHHHHHHHHHHTTTTS---TTT---HHHHHHHHHHHHHHHHHHHHHHHHH-PPPSS-GGG--PPPP---TTS-HHHH--HHHHHHHHHHHHHHHHHHHHTS-SSPPSS-HHHHHHHHHHHHHHHHHHS-TTT---HHHHTTSS---HHHHHHHHHHHHHHHHHHHHHHHHHHHHHHHHTT---------HHHHHHHHHHHHHHHHHHHHHHHHHHTT---TT-HHHHHHHHHHHHHHHHHTTS--TTHHHHHHHHHHHHHHHHHHHHTT-HHHHHHHHHHHHHHHHHHHHHHHS--------------------------------------------------HHHHHIIIIIITSTT-----

Organism: NCBI:txid1208366

pLDDT: mean 78.44, std 22.73, range [20.41, 98.5]